Protein AF-T1JF92-F1 (afdb_monomer_lite)

pLDDT: mean 75.68, std 20.43, range [23.48, 96.0]

Secondary structure (DSSP, 8-state):
-----GGGGS-SSSTTHHHHHHT--TT-HHHHHHHHHHHHHHHHHHHHHHHHHT--THHHHHHHHHHHHHHHHHHHTTTHHHHHHHHHHHHHHHHHHHHHH---SHHHHHHHHHHS---SHHHHHHHHHHHHHHHHHHHHHHHHH-HHHHHH--SHHHHHH-EE--TT--EESS-HHHHHHHHHHHHH-TTS--TTHHHHHHHHHHHHHHHTTSS--HHHHHHHHHHHHHHHHHHHHHHHHHHSPSPHHHHHHHHHHHHHHHHHHHHHT----TTS-S------S--SS-HHHHHHHHHHHHHHHHHHHHT-TTSSSTTS--HHHHHHHHHHHHHIIIIISTT--PPP---TTTT-SS---PPPSSTTGGGS-PPP--S-TT--TT---TTTHHHHHHHHHHHHHHHHTS--------------------HHHHHHHHHHHHHHHHHHHHHHHHHH--TT-HHHHHHHHHHHHHHHHHHHHHHHHHT--THHHHHHHHHHHHHHHHGGG--HHHHHHHHHHHHHHHHHHHHHH---SHHHHHHHHHH----SHHHHHHHHHHHHHHHHHHHHHHHHH-HHHHHH--SHHHHHHTTSSS-HHHHHHHHHHHHH-TTS--TTHHHHHHHHHHHHHHHTTSS--HHHHHHHHHHHHHHHHHHHHHHHHHHSPPPHHHHHHHHHHHHHHHHHHHHHT------TTGGGS-----SS-HHHHHHHHHHHHHHHHHHHHT-TTSSSTTS--HHHHHHHHHHHHHIIIIISTT-PPP----TTTT-SS-S-PPPSSTT---TT-S-----TTS-S----------SSS-----SSHHHHS------------

Radius of gyration: 37.39 Å; chains: 1; bounding box: 84×113×100 Å

Sequence (845 aa):
MTFSYSKRCSTVKNIGNFWQLLFIWKASVYKMLWVDLSIFLFLYYAMGLSYNFLLEGKAKEIFEEICYYCEAQMSLIDPLSFVLGFYVSNIIDRWITQLRTLPVVDYIATDVSVGIKGMDAQTRLMRRTIMRYINVSFIMAMMVICTPVQRRFPSFDHLVVAGLRIHEGNTCMLFDSEKKALEIIHEKMPIYNVYWVPLIWAVNIATKAQQQNIITNHNQGEEIKERIDEFHAKCELLLTYDWISVPLIYTQVVSLAVYTFFLAAIFGRQVLDQESSEHHVHQPIDIYFPIFTILQFIFYMGWLKVAKIMINPFGDDDDDFEINWLIDKNIQVGFAIVDEVHLYIPKMVKDKFWDEVIPKFLPYEKEKDMKLEQAPIVLNPKIPLFKNDKFRWVKRKKAILESSIRQKECMNIEQPSDIGTSVVLPETINQHDIFLQQQMQYSKKRWNLLAIIIHVHWRASVYKLLWVDLSIFLFLYYTMGLSYNFLLEGRSKVIFEEICYYCAAEMHFIPLSFVLGFYVSNIIDRWIAQVRALPVVDYIATDVSVSIKGMDTETRIMRRTIMRYINVSFIMAMMVICTPVQKRFPSFDHLVVAGRMLFNSEKKALESIHDKMPLHNVYWVPLIWAVNIICKARQQNIITNDSEAANIIKKIGAFQANCKLLLTYDYVSIPLIYTQVVSLAVYTFFLAAILGRQVLDQDEEHRVLQPIDIYFPMFTILQFVFYMGWLKVAEILINPFGDDDDDFEINWLIDKNIQMGYAIVDEVHLRIPKMVKDQFWKEVIPKILPYGEEKDMNLEHAPRVLDPKKPLFHIEKFSWRGDDGKKNENQFWNQVLGRGMHGRTRSTR

InterPro domains:
  IPR000615 Bestrophin [PTHR10736] (1-373)
  IPR021134 Bestrophin-like [PF01062] (1-340)
  IPR021134 Bestrophin-like [PF01062] (452-763)

Foldseek 3Di:
DADFPLVLLQDLPDPCSLVVLLPDDALALCVVCVVVLVVLVVLLVVVLCCLVPPDDDPRNVVLVVLLQVLLVVLVVLVCLLVLLLVLLLVLLVLLVVLLLLPDFCLLLLLLLLLQQDDPDPVSLCLSLLLLLLLLQLLLLLLCVQFPVSCVCDVDVVSQQQPDPVPPDDSGGSDDPVRSVVLVVVCVVPVPDRPSCVSLVVSLVSLVVCVVVCSRVDPVSSVVSNVSSVSSVVSSVVSVVCRVDADPVVSLVVSVCSLVSSSVSCSRNVHDGDPPPDPDDDDPPDPPVDPVLSSLLCSQSVLSNVLSVCSSRLSYDGSQRDPVVVSSVVRSLSSSCSNPVLRLDAFDQDQFLCNVPLFDDAFDFPDPVLVVQDDPPPPVCPPPPVDDPPPPPVVVVVVVVVVVVVVVVVPDDDDDDDDDDDDDDDDDDPPVVVVVVVVVVVVVVVVVVVVVVVQQPDCFPHLCVSCVVVLVVLVVLLVVLLCCLVPPDDDPRNVVLVSLLQVLQVSLVSQPLCSLLVSLLVSLVVVLVLLVVLPDFCQVLLQLLLVQQQDPDPVSLSLLLLLLLLLLQLLLLLLCVAFPSSCNRDVDVVSCCVRRCSDDPSRVVVQVVSCVVPVPDRPSCSSLSNSLSSLSVCVVVCSRVDPVSSVVSSVVSSSNVSSSVVNSSCSVNASSSSSSNSSVSSLVVSSVSVSRNVHDGDDDPVVCVPPVDPPPDPVVSSVVCSVSVSSNSSSSCSRRLSHDGSRHDPVSVSSSVSSRSSSCSNPVCRVDDDDDDQDPCNVPPDDPDDDDPDPPPPPPPDDPPPPDPPDDPDDDPPDDDDDPPPDDDPPDPVVVPDDDDDDDDDDDDD

Structure (mmCIF, N/CA/C/O backbone):
data_AF-T1JF92-F1
#
_entry.id   AF-T1JF92-F1
#
loop_
_atom_site.group_PDB
_atom_site.id
_atom_site.type_symbol
_atom_site.label_atom_id
_atom_site.label_alt_id
_atom_site.label_comp_id
_atom_site.label_asym_id
_atom_site.label_entity_id
_atom_site.label_seq_id
_atom_site.pdbx_PDB_ins_code
_atom_site.Cartn_x
_atom_site.Cartn_y
_atom_site.Cartn_z
_atom_site.occupancy
_atom_site.B_iso_or_equiv
_atom_site.auth_seq_id
_atom_site.auth_comp_id
_atom_site.auth_asym_id
_atom_site.auth_atom_id
_atom_site.pdbx_PDB_model_num
ATOM 1 N N . MET A 1 1 ? -0.042 -14.800 3.075 1.00 51.09 1 MET A N 1
ATOM 2 C CA . MET A 1 1 ? -0.421 -13.625 2.267 1.00 51.09 1 MET A CA 1
ATOM 3 C C . MET A 1 1 ? -1.117 -12.614 3.158 1.00 51.09 1 MET A C 1
ATOM 5 O O . MET A 1 1 ? -2.136 -12.994 3.750 1.00 51.09 1 MET A O 1
ATOM 9 N N . THR A 1 2 ? -0.576 -11.386 3.204 1.00 72.75 2 THR A N 1
ATOM 10 C CA . THR A 1 2 ? -1.181 -10.179 3.789 1.00 72.75 2 THR A CA 1
ATOM 11 C C . THR A 1 2 ? -2.651 -10.101 3.397 1.00 72.75 2 THR A C 1
ATOM 13 O O . THR A 1 2 ? -3.014 -10.378 2.246 1.00 72.75 2 THR A O 1
ATOM 16 N N . PHE A 1 3 ? -3.522 -9.776 4.347 1.00 75.38 3 PHE A N 1
ATOM 17 C CA . PHE A 1 3 ? -4.957 -9.764 4.101 1.00 75.38 3 PHE A CA 1
ATOM 18 C C . PHE A 1 3 ? -5.405 -8.483 3.370 1.00 75.38 3 PHE A C 1
ATOM 20 O O . PHE A 1 3 ? -5.646 -7.452 3.989 1.00 75.38 3 PHE A O 1
ATOM 27 N N . SER A 1 4 ? -5.565 -8.553 2.042 1.00 81.88 4 SER A N 1
ATOM 28 C CA . SER A 1 4 ? -6.142 -7.449 1.256 1.00 81.88 4 SER A CA 1
ATOM 29 C C . SER A 1 4 ? -7.672 -7.521 1.214 1.00 81.88 4 SER A C 1
ATOM 31 O O . SER A 1 4 ? -8.259 -8.542 0.838 1.00 81.88 4 SER A O 1
ATOM 33 N N . TYR A 1 5 ? -8.328 -6.414 1.571 1.00 83.44 5 TYR A N 1
ATOM 34 C CA . TYR A 1 5 ? -9.785 -6.243 1.494 1.00 83.44 5 TYR A CA 1
ATOM 35 C C . TYR A 1 5 ? -10.219 -5.095 0.567 1.00 83.44 5 TYR A C 1
ATOM 37 O O . TYR A 1 5 ? -11.416 -4.827 0.465 1.00 83.44 5 TYR A O 1
ATOM 45 N N . SER A 1 6 ? -9.289 -4.467 -0.165 1.00 81.12 6 SER A N 1
ATOM 46 C CA . SER A 1 6 ? -9.530 -3.301 -1.035 1.00 81.12 6 SER A CA 1
ATOM 47 C C . SER A 1 6 ? -10.718 -3.497 -1.983 1.00 81.12 6 SER A C 1
ATOM 49 O O . SER A 1 6 ? -11.607 -2.650 -2.069 1.00 81.12 6 SER A O 1
ATOM 51 N N . LYS A 1 7 ? -10.817 -4.673 -2.621 1.00 79.06 7 LYS A N 1
ATOM 52 C CA . LYS A 1 7 ? -11.913 -5.003 -3.548 1.00 79.06 7 LYS A CA 1
ATOM 53 C C . LYS A 1 7 ? -13.297 -5.031 -2.885 1.00 79.06 7 LYS A C 1
ATOM 55 O O . LYS A 1 7 ? -14.288 -4.722 -3.545 1.00 79.06 7 LYS A O 1
ATOM 60 N N . ARG A 1 8 ? -13.384 -5.386 -1.596 1.00 79.38 8 ARG A N 1
ATOM 61 C CA . ARG A 1 8 ? -14.649 -5.366 -0.834 1.00 79.38 8 ARG A CA 1
ATOM 62 C C . ARG A 1 8 ? -15.107 -3.940 -0.522 1.00 79.38 8 ARG A C 1
ATOM 64 O O . ARG A 1 8 ? -16.299 -3.725 -0.365 1.00 79.38 8 ARG A O 1
ATOM 71 N N . CYS A 1 9 ? -14.183 -2.981 -0.507 1.00 77.81 9 CYS A N 1
ATOM 72 C CA . CYS A 1 9 ? -14.449 -1.556 -0.308 1.00 77.81 9 CYS A CA 1
ATOM 73 C C . CYS A 1 9 ? -14.513 -0.772 -1.631 1.00 77.81 9 CYS A C 1
ATOM 75 O O . CYS A 1 9 ? -14.194 0.405 -1.651 1.00 77.81 9 CYS A O 1
ATOM 77 N N . SER A 1 10 ? -14.858 -1.413 -2.751 1.00 72.94 10 SER A N 1
ATOM 78 C CA . SER A 1 10 ? -14.865 -0.774 -4.082 1.00 72.94 10 SER A CA 1
ATOM 79 C C . SER A 1 10 ? -16.101 0.084 -4.379 1.00 72.94 10 SER A C 1
ATOM 81 O O . SER A 1 10 ? -16.164 0.711 -5.432 1.00 72.94 10 SER A O 1
ATOM 83 N N . THR A 1 11 ? -17.113 0.081 -3.512 1.00 72.44 11 THR A N 1
ATOM 84 C CA . THR A 1 11 ? -18.258 0.983 -3.656 1.00 72.44 11 THR A CA 1
ATOM 85 C C . THR A 1 11 ? -18.971 1.213 -2.336 1.00 72.44 11 THR A C 1
ATOM 87 O O . THR A 1 11 ? -19.291 0.252 -1.652 1.00 72.44 11 THR A O 1
ATOM 90 N N . VAL A 1 12 ? -19.315 2.462 -2.030 1.00 70.94 12 VAL A N 1
ATOM 91 C CA . VAL A 1 12 ? -20.077 2.922 -0.856 1.00 70.94 12 VAL A CA 1
ATOM 92 C C . VAL A 1 12 ? -21.597 2.920 -1.094 1.00 70.94 12 VAL A C 1
ATOM 94 O O . VAL A 1 12 ? -22.387 3.223 -0.202 1.00 70.94 12 VAL A O 1
ATOM 97 N N . LYS A 1 13 ? -22.056 2.517 -2.289 1.00 63.50 13 LYS A N 1
ATOM 98 C CA . LYS A 1 13 ? -23.487 2.530 -2.661 1.00 63.50 13 LYS A CA 1
ATOM 99 C C . LYS A 1 13 ? -24.334 1.504 -1.909 1.00 63.50 13 LYS A C 1
ATOM 101 O O . LYS A 1 13 ? -25.540 1.705 -1.771 1.00 63.50 13 LYS A O 1
ATOM 106 N N . ASN A 1 14 ? -23.730 0.406 -1.461 1.00 64.06 14 ASN A N 1
ATOM 107 C CA . ASN A 1 14 ? -24.429 -0.624 -0.702 1.00 64.06 14 ASN A CA 1
ATOM 108 C C . ASN A 1 14 ? -24.425 -0.285 0.791 1.00 64.06 14 ASN A C 1
ATOM 110 O O . ASN A 1 14 ? -23.431 0.190 1.336 1.00 64.06 14 ASN A O 1
ATOM 114 N N . ILE A 1 15 ? -25.538 -0.573 1.467 1.00 64.50 15 ILE A N 1
ATOM 115 C CA . ILE A 1 15 ? -25.647 -0.389 2.915 1.00 64.50 15 ILE A CA 1
ATOM 116 C C . ILE A 1 15 ? -24.626 -1.305 3.601 1.00 64.50 15 ILE A C 1
ATOM 118 O O . ILE A 1 15 ? -24.685 -2.527 3.479 1.00 64.50 15 ILE A O 1
ATOM 122 N N . GLY A 1 16 ? -23.699 -0.685 4.329 1.00 64.44 16 GLY A N 1
ATOM 123 C CA . GLY A 1 16 ? -22.810 -1.343 5.276 1.00 64.44 16 GLY A CA 1
ATOM 124 C C . GLY A 1 16 ? -21.600 -2.093 4.713 1.00 64.44 16 GLY A C 1
ATOM 125 O O . GLY A 1 16 ? -21.363 -3.231 5.112 1.00 64.44 16 GLY A O 1
ATOM 126 N N . ASN A 1 17 ? -20.744 -1.472 3.893 1.00 72.12 17 ASN A N 1
ATOM 127 C CA . ASN A 1 17 ? -19.467 -2.126 3.548 1.00 72.12 17 ASN A CA 1
ATOM 128 C C . ASN A 1 17 ? -18.570 -2.327 4.764 1.00 72.12 17 ASN A C 1
ATOM 130 O O . ASN A 1 17 ? -18.035 -3.414 4.963 1.00 72.12 17 ASN A O 1
ATOM 134 N N . PHE A 1 18 ? -18.452 -1.318 5.632 1.00 80.12 18 PHE A N 1
ATOM 135 C CA . PHE A 1 18 ? -17.703 -1.478 6.879 1.00 80.12 18 PHE A CA 1
ATOM 136 C C . PHE A 1 18 ? -18.366 -2.481 7.839 1.00 80.12 18 PHE A C 1
ATOM 138 O O . PHE A 1 18 ? -17.662 -3.126 8.610 1.00 80.12 18 PHE A O 1
ATOM 145 N N . TRP A 1 19 ? -19.680 -2.728 7.736 1.00 78.94 19 TRP A N 1
ATOM 146 C CA . TRP A 1 19 ? -20.325 -3.818 8.482 1.00 78.94 19 TRP A CA 1
ATOM 147 C C . TRP A 1 19 ? -19.816 -5.189 8.042 1.00 78.94 19 TRP A C 1
ATOM 149 O O . TRP A 1 19 ? -19.536 -6.038 8.881 1.00 78.94 19 TRP A O 1
ATOM 159 N N . GLN A 1 20 ? -19.628 -5.400 6.737 1.00 81.94 20 GLN A N 1
ATOM 160 C CA . GLN A 1 20 ? -19.058 -6.650 6.227 1.00 81.94 20 GLN A CA 1
ATOM 161 C C . GLN A 1 20 ? -17.636 -6.877 6.746 1.00 81.94 20 GLN A C 1
ATOM 163 O O . GLN A 1 20 ? -17.235 -8.023 6.954 1.00 81.94 20 GLN A O 1
ATOM 168 N N . LEU A 1 21 ? -16.885 -5.795 6.974 1.00 83.50 21 LEU A N 1
ATOM 169 C CA . LEU A 1 21 ? -15.550 -5.866 7.553 1.00 83.50 21 LEU A CA 1
ATOM 170 C C . LEU A 1 21 ? -15.586 -6.324 9.012 1.00 83.50 21 LEU A C 1
ATOM 172 O O . LEU A 1 21 ? -14.730 -7.120 9.383 1.00 83.50 21 LEU A O 1
ATOM 176 N N . LEU A 1 22 ? -16.572 -5.908 9.818 1.00 83.56 22 LEU A N 1
ATOM 177 C CA . LEU A 1 22 ? -16.705 -6.330 11.223 1.00 83.56 22 LEU A CA 1
ATOM 178 C C . LEU A 1 22 ? -16.877 -7.850 11.387 1.00 83.56 22 LEU A C 1
ATOM 180 O O . LEU A 1 22 ? -16.485 -8.396 12.406 1.00 83.56 22 LEU A O 1
ATOM 184 N N . PHE A 1 23 ? -17.399 -8.569 10.393 1.00 85.00 23 PHE A N 1
ATOM 185 C CA . PHE A 1 23 ? -17.609 -10.023 10.503 1.00 85.00 23 PHE A CA 1
ATOM 186 C C . PHE A 1 23 ? -16.432 -10.875 10.006 1.00 85.00 23 PHE A C 1
ATOM 188 O O . PHE A 1 23 ? -16.519 -12.103 9.953 1.00 85.00 23 PHE A O 1
ATOM 195 N N . ILE A 1 24 ? -15.317 -10.253 9.626 1.00 86.31 24 ILE A N 1
ATOM 196 C CA . ILE A 1 24 ? -14.112 -10.975 9.213 1.00 86.31 24 ILE A CA 1
ATOM 197 C C . ILE A 1 24 ? -13.339 -11.401 10.465 1.00 86.31 24 ILE A C 1
ATOM 199 O O . ILE A 1 24 ? -13.091 -10.577 11.336 1.00 86.31 24 ILE A O 1
ATOM 203 N N . TRP A 1 25 ? -12.928 -12.675 10.536 1.00 86.88 25 TRP A N 1
ATOM 204 C CA . TRP A 1 25 ? -12.121 -13.208 11.647 1.00 86.88 25 TRP A CA 1
ATOM 205 C C . TRP A 1 25 ? -10.605 -13.081 11.428 1.00 86.88 25 TRP A C 1
ATOM 207 O O . TRP A 1 25 ? -9.861 -12.760 12.357 1.00 86.88 25 TRP A O 1
ATOM 217 N N . LYS A 1 26 ? -10.119 -13.344 10.208 1.00 84.75 26 LYS A N 1
ATOM 218 C CA . LYS A 1 26 ? -8.686 -13.247 9.882 1.00 84.75 26 LYS A CA 1
ATOM 219 C C . LYS A 1 26 ? -8.236 -11.783 9.942 1.00 84.75 26 LYS A C 1
ATOM 221 O O . LYS A 1 26 ? -8.977 -10.933 9.463 1.00 84.75 26 LYS A O 1
ATOM 226 N N . ALA A 1 27 ? -7.060 -11.509 10.515 1.00 82.38 27 ALA A N 1
ATOM 227 C CA . ALA A 1 27 ? -6.560 -10.143 10.719 1.00 82.38 27 ALA A CA 1
ATOM 228 C C . ALA A 1 27 ? -7.539 -9.211 11.472 1.00 82.38 27 ALA A C 1
ATOM 230 O O . ALA A 1 27 ? -7.535 -8.001 11.278 1.00 82.38 27 ALA A O 1
ATOM 231 N N . SER A 1 28 ? -8.430 -9.763 12.301 1.00 89.25 28 SER A N 1
ATOM 232 C CA . SER A 1 28 ? -9.480 -8.983 12.963 1.00 89.25 28 SER A CA 1
ATOM 233 C C . SER A 1 28 ? -9.116 -8.554 14.376 1.00 89.25 28 SER A C 1
ATOM 235 O O . SER A 1 28 ? -8.284 -9.176 15.044 1.00 89.25 28 SER A O 1
ATOM 237 N N . VAL A 1 29 ? -9.822 -7.532 14.865 1.00 88.25 29 VAL A N 1
ATOM 238 C CA . VAL A 1 29 ? -9.730 -7.064 16.254 1.00 88.25 29 VAL A CA 1
ATOM 239 C C . VAL A 1 29 ? -10.043 -8.214 17.210 1.00 88.25 29 VAL A C 1
ATOM 241 O O . VAL A 1 29 ? -9.349 -8.406 18.204 1.00 88.25 29 VAL A O 1
ATOM 244 N N . TYR A 1 30 ? -11.043 -9.034 16.881 1.00 90.31 30 TYR A N 1
ATOM 245 C CA . TYR A 1 30 ? -11.490 -10.140 17.726 1.00 90.31 30 TYR A CA 1
ATOM 246 C C . TYR A 1 30 ? -10.421 -11.225 17.871 1.00 90.31 30 TYR A C 1
ATOM 248 O O . TYR A 1 30 ? -10.136 -11.654 18.989 1.00 90.31 30 TYR A O 1
ATOM 256 N N . LYS A 1 31 ? -9.762 -11.616 16.769 1.00 90.81 31 LYS A N 1
ATOM 257 C CA . LYS A 1 31 ? -8.657 -12.592 16.800 1.00 90.81 31 LYS A CA 1
ATOM 258 C C . LYS A 1 31 ? -7.490 -12.105 17.668 1.00 90.81 31 LYS A C 1
ATOM 260 O O . LYS A 1 31 ? -6.811 -12.926 18.278 1.00 90.81 31 LYS A O 1
ATOM 265 N N . MET A 1 32 ? -7.273 -10.795 17.744 1.00 88.50 32 MET A N 1
ATOM 266 C CA . MET A 1 32 ? -6.171 -10.212 18.514 1.00 88.50 32 MET A CA 1
ATOM 267 C C . MET A 1 32 ? -6.510 -9.934 19.978 1.00 88.50 32 MET A C 1
ATOM 269 O O . MET A 1 32 ? -5.607 -9.950 20.815 1.00 88.50 32 MET A O 1
ATOM 273 N N . LEU A 1 33 ? -7.781 -9.674 20.292 1.00 93.06 33 LEU A N 1
ATOM 274 C CA . LEU A 1 33 ? -8.211 -9.282 21.634 1.00 93.06 33 LEU A CA 1
ATOM 275 C C . LEU A 1 33 ? -8.820 -10.408 22.461 1.00 93.06 33 LEU A C 1
ATOM 277 O O . LEU A 1 33 ? -8.888 -10.249 23.673 1.00 93.06 33 LEU A O 1
ATOM 281 N N . TRP A 1 34 ? -9.268 -11.522 21.870 1.00 93.19 34 TRP A N 1
ATOM 282 C CA . TRP A 1 34 ? -10.053 -12.515 22.620 1.00 93.19 34 TRP A CA 1
ATOM 283 C C . TRP A 1 34 ? -9.330 -13.057 23.862 1.00 93.19 34 TRP A C 1
ATOM 285 O O . TRP A 1 34 ? -9.981 -13.251 24.885 1.00 93.19 34 TRP A O 1
ATOM 295 N N . VAL A 1 35 ? -8.005 -13.251 23.812 1.00 93.69 35 VAL A N 1
ATOM 296 C CA . VAL A 1 35 ? -7.219 -13.701 24.976 1.00 93.69 35 VAL A CA 1
ATOM 297 C C . VAL A 1 35 ? -7.206 -12.631 26.064 1.00 93.69 35 VAL A C 1
ATOM 299 O O . VAL A 1 35 ? -7.568 -12.915 27.203 1.00 93.69 35 VAL A O 1
ATOM 302 N N . ASP A 1 36 ? -6.838 -11.397 25.713 1.00 94.06 36 ASP A N 1
ATOM 303 C CA . ASP A 1 36 ? -6.732 -10.302 26.680 1.00 94.06 36 ASP A CA 1
ATOM 304 C C . ASP A 1 36 ? -8.103 -9.962 27.284 1.00 94.06 36 ASP A C 1
ATOM 306 O O . ASP A 1 36 ? -8.215 -9.750 28.489 1.00 94.06 36 ASP A O 1
ATOM 310 N N . LEU A 1 37 ? -9.158 -9.979 26.464 1.00 93.94 37 LEU A N 1
ATOM 311 C CA . LEU A 1 37 ? -10.535 -9.769 26.904 1.00 93.94 37 LEU A CA 1
ATOM 312 C C . LEU A 1 37 ? -10.998 -10.895 27.835 1.00 93.94 37 LEU A C 1
ATOM 314 O O . LEU A 1 37 ? -11.653 -10.623 28.835 1.00 93.94 37 LEU A O 1
ATOM 318 N N . SER A 1 38 ? -10.639 -12.149 27.545 1.00 94.62 38 SER A N 1
ATOM 319 C CA . SER A 1 38 ? -10.977 -13.282 28.417 1.00 94.62 38 SER A CA 1
ATOM 320 C C . SER A 1 38 ? -10.300 -13.159 29.782 1.00 94.62 38 SER A C 1
ATOM 322 O O . SER A 1 38 ? -10.935 -13.424 30.799 1.00 94.62 38 SER A O 1
ATOM 324 N N . ILE A 1 39 ? -9.038 -12.717 29.821 1.00 96.00 39 ILE A N 1
ATOM 325 C CA . ILE A 1 39 ? -8.310 -12.457 31.073 1.00 96.00 39 ILE A CA 1
ATOM 326 C C . ILE A 1 39 ? -8.960 -11.302 31.840 1.00 96.00 39 ILE A C 1
ATOM 328 O O . ILE A 1 39 ? -9.200 -11.427 33.039 1.00 96.00 39 ILE A O 1
ATOM 332 N N . PHE A 1 40 ? -9.275 -10.200 31.156 1.00 95.25 40 PHE A N 1
ATOM 333 C CA . PHE A 1 40 ? -9.947 -9.052 31.762 1.00 95.25 40 PHE A CA 1
ATOM 334 C C . PHE A 1 40 ? -11.294 -9.448 32.380 1.00 95.25 40 PHE A C 1
ATOM 336 O O . PHE A 1 40 ? -11.532 -9.172 33.552 1.00 95.25 40 PHE A O 1
ATOM 343 N N . LEU A 1 41 ? -12.141 -10.159 31.628 1.00 94.00 41 LEU A N 1
ATOM 344 C CA . LEU A 1 41 ? -13.437 -10.634 32.113 1.00 94.00 41 LEU A CA 1
ATOM 345 C C . LEU A 1 41 ? -13.289 -11.622 33.267 1.00 94.00 41 LEU A C 1
ATOM 347 O O . LEU A 1 41 ? -14.029 -11.529 34.240 1.00 94.00 41 LEU A O 1
ATOM 351 N N . PHE A 1 42 ? -12.322 -12.538 33.195 1.00 95.31 42 PHE A N 1
ATOM 352 C CA . PHE A 1 42 ? -12.046 -13.461 34.291 1.00 95.31 42 PHE A CA 1
ATOM 353 C C . PHE A 1 42 ? -11.701 -12.714 35.586 1.00 95.31 42 PHE A C 1
ATOM 355 O O . PHE A 1 42 ? -12.278 -13.017 36.626 1.00 95.31 42 PHE A O 1
ATOM 362 N N . LEU A 1 43 ? -10.811 -11.718 35.528 1.00 95.12 43 LEU A N 1
ATOM 363 C CA . LEU A 1 43 ? -10.443 -10.914 36.698 1.00 95.12 43 LEU A CA 1
ATOM 364 C C . LEU A 1 43 ? -11.612 -10.061 37.198 1.00 95.12 43 LEU A C 1
ATOM 366 O O . LEU A 1 43 ? -11.856 -10.017 38.401 1.00 95.12 43 LEU A O 1
ATOM 370 N N . TYR A 1 44 ? -12.355 -9.431 36.286 1.00 93.62 44 TYR A N 1
ATOM 371 C CA . TYR A 1 44 ? -13.539 -8.641 36.612 1.00 93.62 44 TYR A CA 1
ATOM 372 C C . TYR A 1 44 ? -14.580 -9.478 37.366 1.00 93.62 44 TYR A C 1
ATOM 374 O O . TYR A 1 44 ? -15.011 -9.098 38.454 1.00 93.62 44 TYR A O 1
ATOM 382 N N . TYR A 1 45 ? -14.927 -10.655 36.838 1.00 93.00 45 TYR A N 1
ATOM 383 C CA . TYR A 1 45 ? -15.882 -11.555 37.481 1.00 93.00 45 TYR A CA 1
ATOM 384 C C . TYR A 1 45 ? -15.332 -12.189 38.756 1.00 93.00 45 TYR A C 1
ATOM 386 O O . TYR A 1 45 ? -16.090 -12.382 39.700 1.00 93.00 45 TYR A O 1
ATOM 394 N N . ALA A 1 46 ? -14.033 -12.486 38.830 1.00 93.50 46 ALA A N 1
ATOM 395 C CA . ALA A 1 46 ? -13.421 -12.987 40.057 1.00 93.50 46 ALA A CA 1
ATOM 396 C C . ALA A 1 46 ? -13.529 -11.969 41.203 1.00 93.50 46 ALA A C 1
ATOM 398 O O . ALA A 1 46 ? -13.858 -12.355 42.326 1.00 93.50 46 ALA A O 1
ATOM 399 N N . MET A 1 47 ? -13.310 -10.678 40.926 1.00 90.94 47 MET A N 1
ATOM 400 C CA . MET A 1 47 ? -13.492 -9.612 41.918 1.00 90.94 47 MET A CA 1
ATOM 401 C C . MET A 1 47 ? -14.962 -9.461 42.318 1.00 90.94 47 MET A C 1
ATOM 403 O O . MET A 1 47 ? -15.258 -9.469 43.511 1.00 90.94 47 MET A O 1
ATOM 407 N N . GLY A 1 48 ? -15.885 -9.445 41.352 1.00 88.94 48 GLY A N 1
ATOM 408 C CA . GLY A 1 48 ? -17.321 -9.369 41.635 1.00 88.94 48 GLY A CA 1
ATOM 409 C C . GLY A 1 48 ? -17.845 -10.562 42.445 1.00 88.94 48 GLY A C 1
ATOM 410 O O . GLY A 1 48 ? -18.624 -10.391 43.379 1.00 88.94 48 GLY A O 1
ATOM 411 N N . LEU A 1 49 ? -17.384 -11.783 42.159 1.00 90.50 49 LEU A N 1
ATOM 412 C CA . LEU A 1 49 ? -17.714 -12.971 42.958 1.00 90.50 49 LEU A CA 1
ATOM 413 C C . LEU A 1 49 ? -17.110 -12.900 44.365 1.00 90.50 49 LEU A C 1
ATOM 415 O O . LEU A 1 49 ? -17.745 -13.330 45.325 1.00 90.50 49 LEU A O 1
ATOM 419 N N . SER A 1 50 ? -15.907 -12.342 44.500 1.00 90.56 50 SER A N 1
ATOM 420 C CA . SER A 1 50 ? -15.274 -12.153 45.807 1.00 90.56 50 SER A CA 1
ATOM 421 C C . SER A 1 50 ? -16.047 -11.146 46.661 1.00 90.56 50 SER A C 1
ATOM 423 O O . SER A 1 50 ? -16.290 -11.407 47.836 1.00 90.56 50 SER A O 1
ATOM 425 N N . TYR A 1 51 ? -16.503 -10.045 46.063 1.00 89.88 51 TYR A N 1
ATOM 426 C CA . TYR A 1 51 ? -17.360 -9.059 46.723 1.00 89.88 51 TYR A CA 1
ATOM 427 C C . TYR A 1 51 ? -18.696 -9.651 47.183 1.00 89.88 51 TYR A C 1
ATOM 429 O O . TYR A 1 51 ? -19.091 -9.449 48.328 1.00 89.88 51 TYR A O 1
ATOM 437 N N . ASN A 1 52 ? -19.352 -10.436 46.326 1.00 86.44 52 ASN A N 1
ATOM 438 C CA . ASN A 1 52 ? -20.677 -10.982 46.620 1.00 86.44 52 ASN A CA 1
ATOM 439 C C . ASN A 1 52 ? -20.668 -12.175 47.592 1.00 86.44 52 ASN A C 1
ATOM 441 O O . ASN A 1 52 ? -21.629 -12.348 48.337 1.00 86.44 52 ASN A O 1
ATOM 445 N N . PHE A 1 53 ? -19.627 -13.020 47.575 1.00 89.00 53 PHE A N 1
ATOM 446 C CA . PHE A 1 53 ? -19.635 -14.301 48.302 1.00 89.00 53 PHE A CA 1
ATOM 447 C C . PHE A 1 53 ? -18.525 -14.483 49.344 1.00 89.00 53 PHE A C 1
ATOM 449 O O . PHE A 1 53 ? -18.635 -15.394 50.162 1.00 89.00 53 PHE A O 1
ATOM 456 N N . LEU A 1 54 ? -17.441 -13.698 49.307 1.00 91.12 54 LEU A N 1
ATOM 457 C CA . LEU A 1 54 ? -16.294 -13.874 50.214 1.00 91.12 54 LEU A CA 1
ATOM 458 C C . LEU A 1 54 ? -16.131 -12.731 51.222 1.00 91.12 54 LEU A C 1
ATOM 460 O O . LEU A 1 54 ? -15.631 -12.967 52.321 1.00 91.12 54 LEU A O 1
ATOM 464 N N . LEU A 1 55 ? -16.483 -11.498 50.848 1.00 89.31 55 LEU A N 1
ATOM 465 C CA . LEU A 1 55 ? -16.280 -10.313 51.680 1.00 89.31 55 LEU A CA 1
ATOM 466 C C . LEU A 1 55 ? -17.499 -10.041 52.572 1.00 89.31 55 LEU A C 1
ATOM 468 O O . LEU A 1 55 ? -18.615 -9.883 52.088 1.00 89.31 55 LEU A O 1
ATOM 472 N N . GLU A 1 56 ? -17.266 -9.924 53.882 1.00 88.38 56 GLU A N 1
ATOM 473 C CA . GLU A 1 56 ? -18.296 -9.612 54.881 1.00 88.38 56 GLU A CA 1
ATOM 474 C C . GLU A 1 56 ? -17.875 -8.436 55.784 1.00 88.38 56 GLU A C 1
ATOM 476 O O . GLU A 1 56 ? -16.692 -8.237 56.088 1.00 88.38 56 GLU A O 1
ATOM 481 N N . GLY A 1 57 ? -18.861 -7.652 56.238 1.00 87.31 57 GLY A N 1
ATOM 482 C CA . GLY A 1 57 ? -18.676 -6.537 57.174 1.00 87.31 57 GLY A CA 1
ATOM 483 C C . GLY A 1 57 ? -17.687 -5.478 56.671 1.00 87.31 57 GLY A C 1
ATOM 484 O O . GLY A 1 57 ? -17.754 -5.043 55.526 1.00 87.31 57 GLY A O 1
ATOM 485 N N . LYS A 1 58 ? -16.719 -5.096 57.516 1.00 87.19 58 LYS A N 1
ATOM 486 C CA . LYS A 1 58 ? -15.730 -4.037 57.219 1.00 87.19 58 LYS A CA 1
ATOM 487 C C . LYS A 1 58 ? -14.903 -4.277 55.953 1.00 87.19 58 LYS A C 1
ATOM 489 O O . LYS A 1 58 ? -14.434 -3.327 55.340 1.00 87.19 58 LYS A O 1
ATOM 494 N N . ALA A 1 59 ? -14.667 -5.534 55.575 1.00 86.62 59 ALA A N 1
ATOM 495 C CA . ALA A 1 59 ? -13.881 -5.837 54.380 1.00 86.62 59 ALA A CA 1
ATOM 496 C C . ALA A 1 59 ? -14.632 -5.457 53.092 1.00 86.62 59 ALA A C 1
ATOM 498 O O . ALA A 1 59 ? -14.001 -5.093 52.101 1.00 86.62 59 ALA A O 1
ATOM 499 N N . LYS A 1 60 ? -15.969 -5.512 53.130 1.00 88.12 60 LYS A N 1
ATOM 500 C CA . LYS A 1 60 ? -16.850 -5.116 52.032 1.00 88.12 60 LYS A CA 1
ATOM 501 C C . LYS A 1 60 ? -16.884 -3.592 51.867 1.00 88.12 60 LYS A C 1
ATOM 503 O O . LYS A 1 60 ? -16.680 -3.109 50.761 1.00 88.12 60 LYS A O 1
ATOM 508 N N . GLU A 1 61 ? -16.980 -2.852 52.974 1.00 86.81 61 GLU A N 1
ATOM 509 C CA . GLU A 1 61 ? -16.889 -1.379 52.994 1.00 86.81 61 GLU A CA 1
ATOM 510 C C . GLU A 1 61 ? -15.552 -0.876 52.415 1.00 86.81 61 GLU A C 1
ATOM 512 O O . GLU A 1 61 ? -15.527 -0.000 51.555 1.00 86.81 61 GLU A O 1
ATOM 517 N N . ILE A 1 62 ? -14.425 -1.483 52.816 1.00 89.12 62 ILE A N 1
ATOM 518 C CA . ILE A 1 62 ? -13.099 -1.127 52.273 1.00 89.12 62 ILE A CA 1
ATOM 519 C C . ILE A 1 62 ? -13.030 -1.390 50.761 1.00 89.12 62 ILE A C 1
ATOM 521 O O . ILE A 1 62 ? -12.404 -0.630 50.023 1.00 89.12 62 ILE A O 1
ATOM 525 N N . PHE A 1 63 ? -13.651 -2.470 50.282 1.00 90.50 63 PHE A N 1
ATOM 526 C CA . PHE A 1 63 ? -13.690 -2.769 48.853 1.00 90.50 63 PHE A CA 1
ATOM 527 C C . PHE A 1 63 ? -14.496 -1.722 48.074 1.00 90.50 63 PHE A C 1
ATOM 529 O O . PHE A 1 63 ? -14.048 -1.287 47.013 1.00 90.50 63 PHE A O 1
ATOM 536 N N . GLU A 1 64 ? -15.632 -1.274 48.609 1.00 88.81 64 GLU A N 1
ATOM 537 C CA . GLU A 1 64 ? -16.439 -0.195 48.027 1.00 88.81 64 GLU A CA 1
ATOM 538 C C . GLU A 1 64 ? -15.635 1.109 47.934 1.00 88.81 64 GLU A C 1
ATOM 540 O O . GLU A 1 64 ? -15.560 1.706 46.860 1.00 88.81 64 GLU A O 1
ATOM 545 N N . GLU A 1 65 ? -14.927 1.501 49.002 1.00 88.69 65 GLU A N 1
ATOM 546 C CA . GLU A 1 65 ? -14.032 2.669 48.985 1.00 88.69 65 GLU A CA 1
ATOM 547 C C . GLU A 1 65 ? -12.944 2.563 47.902 1.00 88.69 65 GLU A C 1
ATOM 549 O O . GLU A 1 65 ? -12.662 3.539 47.199 1.00 88.69 65 GLU A O 1
ATOM 554 N N . ILE A 1 66 ? -12.347 1.378 47.721 1.00 90.25 66 ILE A N 1
ATOM 555 C CA . ILE A 1 66 ? -11.354 1.130 46.663 1.00 90.25 66 ILE A CA 1
ATOM 556 C C . ILE A 1 66 ? -11.982 1.290 45.275 1.00 90.25 66 ILE A C 1
ATOM 558 O O . ILE A 1 66 ? -11.351 1.874 44.388 1.00 90.25 66 ILE A O 1
ATOM 562 N N . CYS A 1 67 ? -13.202 0.792 45.071 1.00 89.75 67 CYS A N 1
ATOM 563 C CA . CYS A 1 67 ? -13.909 0.919 43.799 1.00 89.75 67 CYS A CA 1
ATOM 564 C C . CYS A 1 67 ? -14.193 2.393 43.480 1.00 89.75 67 CYS A C 1
ATOM 566 O O . CYS A 1 67 ? -13.829 2.860 42.399 1.00 89.75 67 CYS A O 1
ATOM 568 N N . TYR A 1 68 ? -14.715 3.157 44.445 1.00 86.88 68 TYR A N 1
ATOM 569 C CA . TYR A 1 68 ? -14.939 4.597 44.284 1.00 86.88 68 TYR A CA 1
ATOM 570 C C . TYR A 1 68 ? -13.644 5.363 44.002 1.00 86.88 68 TYR A C 1
ATOM 572 O O . TYR A 1 68 ? -13.610 6.233 43.128 1.00 86.88 68 TYR A O 1
ATOM 580 N N . TYR A 1 69 ? -12.553 5.018 44.694 1.00 89.06 69 TYR A N 1
ATOM 581 C CA . TYR A 1 69 ? -11.243 5.597 44.418 1.00 89.06 69 TYR A CA 1
ATOM 582 C C . TYR A 1 69 ? -10.798 5.313 42.978 1.00 89.06 69 TYR A C 1
ATOM 584 O O . TYR A 1 69 ? -10.385 6.235 42.274 1.00 89.06 69 TYR A O 1
ATOM 592 N N . CYS A 1 70 ? -10.905 4.064 42.518 1.00 89.38 70 CYS A N 1
ATOM 593 C CA . CYS A 1 70 ? -10.499 3.681 41.168 1.00 89.38 70 CYS A CA 1
ATOM 594 C C . CYS A 1 70 ? -11.318 4.399 40.090 1.00 89.38 70 CYS A C 1
ATOM 596 O O . CYS A 1 70 ? -10.725 4.918 39.145 1.00 89.38 70 CYS A O 1
ATOM 598 N N . GLU A 1 71 ? -12.639 4.499 40.248 1.00 84.38 71 GLU A N 1
ATOM 599 C CA . GLU A 1 71 ? -13.503 5.212 39.297 1.00 84.38 71 GLU A CA 1
ATOM 600 C C . GLU A 1 71 ? -13.151 6.708 39.228 1.00 84.38 71 GLU A C 1
ATOM 602 O O . GLU A 1 71 ? -13.003 7.273 38.142 1.00 84.38 71 GLU A O 1
ATOM 607 N N . ALA A 1 72 ? -12.894 7.344 40.377 1.00 83.94 72 ALA A N 1
ATOM 608 C CA . ALA A 1 72 ? -12.445 8.734 40.418 1.00 83.94 72 ALA A CA 1
ATOM 609 C C . ALA A 1 72 ? -11.091 8.928 39.710 1.00 83.94 72 ALA A C 1
ATOM 611 O O . ALA A 1 72 ? -10.916 9.886 38.954 1.00 83.94 72 ALA A O 1
ATOM 612 N N . GLN A 1 73 ? -10.132 8.015 39.905 1.00 85.25 73 GLN A N 1
ATOM 613 C CA . GLN A 1 73 ? -8.822 8.102 39.251 1.00 85.25 73 GLN A CA 1
ATOM 614 C C . GLN A 1 73 ? -8.884 7.832 37.742 1.00 85.25 73 GLN A C 1
ATOM 616 O O . GLN A 1 73 ? -8.085 8.398 36.997 1.00 85.25 73 GLN A O 1
ATOM 621 N N . MET A 1 74 ? -9.825 7.013 37.263 1.00 82.31 74 MET A N 1
ATOM 622 C CA . MET A 1 74 ? -9.979 6.747 35.827 1.00 82.31 74 MET A CA 1
ATOM 623 C C . MET A 1 74 ? -10.296 8.014 35.028 1.00 82.31 74 MET A C 1
ATOM 625 O O . MET A 1 74 ? -9.752 8.184 33.938 1.00 82.31 74 MET A O 1
ATOM 629 N N . SER A 1 75 ? -11.084 8.933 35.595 1.00 72.94 75 SER A N 1
ATOM 630 C CA . SER A 1 75 ? -11.386 10.236 34.975 1.00 72.94 75 SER A CA 1
ATOM 631 C C . SER A 1 75 ? -10.145 11.122 34.780 1.00 72.94 75 SER A C 1
ATOM 633 O O . SER A 1 75 ? -10.057 11.910 33.844 1.00 72.94 75 SER A O 1
ATOM 635 N N . LEU A 1 76 ? -9.109 10.955 35.607 1.00 72.00 76 LEU A N 1
ATOM 636 C CA . LEU A 1 76 ? -7.846 11.687 35.450 1.00 72.00 76 LEU A CA 1
ATOM 637 C C . LEU A 1 76 ? -6.998 11.150 34.282 1.00 72.00 76 LEU A C 1
ATOM 639 O O . LEU A 1 76 ? -6.072 11.827 33.829 1.00 72.00 76 LEU A O 1
ATOM 643 N N . ILE A 1 77 ? -7.307 9.948 33.783 1.00 68.00 77 ILE A N 1
ATOM 644 C CA . ILE A 1 77 ? -6.608 9.280 32.676 1.00 68.00 77 ILE A CA 1
ATOM 645 C C . ILE A 1 77 ? -7.232 9.644 31.308 1.00 68.00 77 ILE A C 1
ATOM 647 O O . ILE A 1 77 ? -6.755 9.185 30.271 1.00 68.00 77 ILE A O 1
ATOM 651 N N . ASP A 1 78 ? -8.205 10.560 31.252 1.00 65.12 78 ASP A N 1
ATOM 652 C CA . ASP A 1 78 ? -8.829 11.076 30.017 1.00 65.12 78 ASP A CA 1
ATOM 653 C C . ASP A 1 78 ? -7.864 11.411 28.843 1.00 65.12 78 ASP A C 1
ATOM 655 O O . ASP A 1 78 ? -8.220 11.158 27.680 1.00 65.12 78 ASP A O 1
ATOM 659 N N . PRO A 1 79 ? -6.611 11.881 29.059 1.00 75.50 79 PRO A N 1
ATOM 660 C CA . PRO A 1 79 ? -5.635 12.065 27.979 1.00 75.50 79 PRO A CA 1
ATOM 661 C C . PRO A 1 79 ? -5.174 10.773 27.278 1.00 75.50 79 PRO A C 1
ATOM 663 O O . PRO A 1 79 ? -4.372 10.846 26.343 1.00 75.50 79 PRO A O 1
ATOM 666 N N . LEU A 1 80 ? -5.643 9.588 27.684 1.00 84.62 80 LEU A N 1
ATOM 667 C CA . LEU A 1 80 ? -5.260 8.302 27.093 1.00 84.62 80 LEU A CA 1
ATOM 668 C C . LEU A 1 80 ? -5.487 8.269 25.579 1.00 84.62 80 LEU A C 1
ATOM 670 O O . LEU A 1 80 ? -4.623 7.820 24.827 1.00 84.62 80 LEU A O 1
ATOM 674 N N . SER A 1 81 ? -6.629 8.792 25.128 1.00 84.06 81 SER A N 1
ATOM 675 C CA . SER A 1 81 ? -6.975 8.863 23.704 1.00 84.06 81 SER A CA 1
ATOM 676 C C . SER A 1 81 ? -5.998 9.731 22.900 1.00 84.06 81 SER A C 1
ATOM 678 O O . SER A 1 81 ? -5.672 9.407 21.758 1.00 84.06 81 SER A O 1
ATOM 680 N N . PHE A 1 82 ? -5.474 10.793 23.516 1.00 86.12 82 PHE A N 1
ATOM 681 C CA . PHE A 1 82 ? -4.476 11.673 22.920 1.00 86.12 82 PHE A CA 1
ATOM 682 C C . PHE A 1 82 ? -3.131 10.953 22.784 1.00 86.12 82 PHE A C 1
ATOM 684 O O . PHE A 1 82 ? -2.604 10.838 21.679 1.00 86.12 82 PHE A O 1
ATOM 691 N N . VAL A 1 83 ? -2.598 10.413 23.885 1.00 88.31 83 VAL A N 1
ATOM 692 C CA . VAL A 1 83 ? -1.293 9.725 23.894 1.00 88.31 83 VAL A CA 1
ATOM 693 C C . VAL A 1 83 ? -1.293 8.538 22.930 1.00 88.31 83 VAL A C 1
ATOM 695 O O . VAL A 1 83 ? -0.357 8.374 22.144 1.00 88.31 83 VAL A O 1
ATOM 698 N N . LEU A 1 84 ? -2.367 7.746 22.942 1.00 90.00 84 LEU A N 1
ATOM 699 C CA . LEU A 1 84 ? -2.525 6.601 22.056 1.00 90.00 84 LEU A CA 1
ATOM 700 C C . LEU A 1 84 ? -2.620 7.032 20.586 1.00 90.00 84 LEU A C 1
ATOM 702 O O . LEU A 1 84 ? -1.974 6.429 19.733 1.00 90.00 84 LEU A O 1
ATOM 706 N N . GLY A 1 85 ? -3.335 8.119 20.288 1.00 89.25 85 GLY A N 1
ATOM 707 C CA . GLY A 1 85 ? -3.475 8.630 18.927 1.00 89.25 85 GLY A CA 1
ATOM 708 C C . GLY A 1 85 ? -2.179 9.133 18.294 1.00 89.25 85 GLY A C 1
ATOM 709 O O . GLY A 1 85 ? -1.880 8.777 17.150 1.00 89.25 85 GLY A O 1
ATOM 710 N N . PHE A 1 86 ? -1.360 9.885 19.036 1.00 91.44 86 PHE A N 1
ATOM 711 C CA . PHE A 1 86 ? -0.035 10.302 18.555 1.00 91.44 86 PHE A CA 1
ATOM 712 C C . PHE A 1 86 ? 0.917 9.120 18.381 1.00 91.44 86 PHE A C 1
ATOM 714 O O . PHE A 1 86 ? 1.692 9.081 17.423 1.00 91.44 86 PHE A O 1
ATOM 721 N N . TYR A 1 87 ? 0.867 8.152 19.296 1.00 93.62 87 TYR A N 1
ATOM 722 C CA . TYR A 1 87 ? 1.692 6.953 19.223 1.00 93.62 87 TYR A CA 1
ATOM 723 C C . TYR A 1 87 ? 1.347 6.100 17.998 1.00 93.62 87 TYR A C 1
ATOM 725 O O . TYR A 1 87 ? 2.232 5.777 17.204 1.00 93.62 87 TYR A O 1
ATOM 733 N N . VAL A 1 88 ? 0.059 5.801 17.801 1.00 91.94 88 VAL A N 1
ATOM 734 C CA . VAL A 1 88 ? -0.424 5.000 16.669 1.00 91.94 88 VAL A CA 1
ATOM 735 C C . VAL A 1 88 ? -0.132 5.698 15.341 1.00 91.94 88 VAL A C 1
ATOM 737 O O . VAL A 1 88 ? 0.358 5.050 14.421 1.00 91.94 88 VAL A O 1
ATOM 740 N N . SER A 1 89 ? -0.352 7.012 15.241 1.00 90.62 89 SER A N 1
ATOM 741 C CA . SER A 1 89 ? -0.085 7.758 14.000 1.00 90.62 89 SER A CA 1
ATOM 742 C C . SER A 1 89 ? 1.396 7.732 13.613 1.00 90.62 89 SER A C 1
ATOM 744 O O . SER A 1 89 ? 1.723 7.440 12.469 1.00 90.62 89 SER A O 1
ATOM 746 N N . ASN A 1 90 ? 2.307 7.920 14.576 1.00 92.44 90 ASN A N 1
ATOM 747 C CA . ASN A 1 90 ? 3.749 7.820 14.320 1.00 92.44 90 ASN A CA 1
ATOM 748 C C . ASN A 1 90 ? 4.153 6.412 13.836 1.00 92.44 90 ASN A C 1
ATOM 750 O O . ASN A 1 90 ? 4.959 6.259 12.918 1.00 92.44 90 ASN A O 1
ATOM 754 N N . ILE A 1 91 ? 3.566 5.362 14.418 1.00 94.25 91 ILE A N 1
ATOM 755 C CA . ILE A 1 91 ? 3.821 3.986 13.976 1.00 94.25 91 ILE A CA 1
ATOM 756 C C . ILE A 1 91 ? 3.299 3.750 12.557 1.00 94.25 91 ILE A C 1
ATOM 758 O O . ILE A 1 91 ? 4.009 3.146 11.754 1.00 94.25 91 ILE A O 1
ATOM 762 N N . ILE A 1 92 ? 2.111 4.259 12.224 1.00 91.38 92 ILE A N 1
ATOM 763 C CA . ILE A 1 92 ? 1.566 4.183 10.863 1.00 91.38 92 ILE A CA 1
ATOM 764 C C . ILE A 1 92 ? 2.499 4.884 9.873 1.00 91.38 92 ILE A C 1
ATOM 766 O O . ILE A 1 92 ? 2.818 4.308 8.834 1.00 91.38 92 ILE A O 1
ATOM 770 N N . ASP A 1 93 ? 2.998 6.076 10.196 1.00 90.94 93 ASP A N 1
ATOM 771 C CA . ASP A 1 93 ? 3.931 6.806 9.332 1.00 90.94 93 ASP A CA 1
ATOM 772 C C . ASP A 1 93 ? 5.221 6.014 9.076 1.00 90.94 93 ASP A C 1
ATOM 774 O O . ASP A 1 93 ? 5.694 5.919 7.933 1.00 90.94 93 ASP A O 1
ATOM 778 N N . ARG A 1 94 ? 5.777 5.384 10.121 1.00 93.75 94 ARG A N 1
ATOM 779 C CA . ARG A 1 94 ? 6.930 4.476 9.995 1.00 93.75 94 ARG A CA 1
ATOM 780 C C . ARG A 1 94 ? 6.600 3.278 9.109 1.00 93.75 94 ARG A C 1
ATOM 782 O O . ARG A 1 94 ? 7.357 2.999 8.180 1.00 93.75 94 ARG A O 1
ATOM 789 N N . TRP A 1 95 ? 5.465 2.628 9.343 1.00 93.44 95 TRP A N 1
ATOM 790 C CA . TRP A 1 95 ? 4.999 1.470 8.580 1.00 93.44 95 TRP A CA 1
ATOM 791 C C . TRP A 1 95 ? 4.809 1.796 7.088 1.00 93.44 95 TRP A C 1
ATOM 793 O O . TRP A 1 95 ? 5.326 1.086 6.222 1.00 93.44 95 TRP A O 1
ATOM 803 N N . ILE A 1 96 ? 4.161 2.924 6.762 1.00 89.81 96 ILE A N 1
ATOM 804 C CA . ILE A 1 96 ? 3.997 3.406 5.378 1.00 89.81 96 ILE A CA 1
ATOM 805 C C . ILE A 1 96 ? 5.368 3.679 4.744 1.00 89.81 96 ILE A C 1
ATOM 807 O O . ILE A 1 96 ? 5.590 3.368 3.569 1.00 89.81 96 ILE A O 1
ATOM 811 N N . THR A 1 97 ? 6.300 4.260 5.499 1.00 91.50 97 THR A N 1
ATOM 812 C CA . THR A 1 97 ? 7.643 4.568 4.994 1.00 91.50 97 THR A CA 1
ATOM 813 C C . THR A 1 97 ? 8.457 3.302 4.729 1.00 91.50 97 THR A C 1
ATOM 815 O O . THR A 1 97 ? 9.095 3.204 3.677 1.00 91.50 97 THR A O 1
ATOM 818 N N . GLN A 1 98 ? 8.376 2.295 5.603 1.00 93.44 98 GLN A N 1
ATOM 819 C CA . GLN A 1 98 ? 8.985 0.980 5.381 1.00 93.44 98 GLN A CA 1
ATOM 820 C C . GLN A 1 98 ? 8.398 0.302 4.135 1.00 93.44 98 GLN A C 1
ATOM 822 O O . GLN A 1 98 ? 9.157 -0.160 3.282 1.00 93.44 98 GLN A O 1
ATOM 827 N N . LEU A 1 99 ? 7.071 0.344 3.957 1.00 91.06 99 LEU A N 1
ATOM 828 C CA . LEU A 1 99 ? 6.394 -0.189 2.769 1.00 91.06 99 LEU A CA 1
ATOM 829 C C . LEU A 1 99 ? 6.897 0.463 1.469 1.00 91.06 99 LEU A C 1
ATOM 831 O O . LEU A 1 99 ? 7.201 -0.231 0.500 1.00 91.06 99 LEU A O 1
ATOM 835 N N . ARG A 1 100 ? 7.013 1.799 1.439 1.00 88.56 100 ARG A N 1
ATOM 836 C CA . ARG A 1 100 ? 7.507 2.553 0.265 1.00 88.56 100 ARG A CA 1
ATOM 837 C C . ARG A 1 100 ? 8.988 2.301 -0.025 1.00 88.56 100 ARG A C 1
ATOM 839 O O . ARG A 1 100 ? 9.420 2.440 -1.170 1.00 88.56 100 ARG A O 1
ATOM 846 N N . THR A 1 101 ? 9.755 1.949 1.004 1.00 91.62 101 THR A N 1
ATOM 847 C CA . THR A 1 101 ? 11.194 1.683 0.911 1.00 91.62 101 THR A CA 1
ATOM 848 C C . THR A 1 101 ? 11.498 0.287 0.367 1.00 91.62 101 THR A C 1
ATOM 850 O O . THR A 1 101 ? 12.588 0.097 -0.168 1.00 91.62 101 THR A O 1
ATOM 853 N N . LEU A 1 102 ? 10.554 -0.667 0.425 1.00 91.50 102 LEU A N 1
ATOM 854 C CA . LEU A 1 102 ? 10.768 -2.043 -0.041 1.00 91.50 102 LEU A CA 1
ATOM 855 C C . LEU A 1 102 ? 11.416 -2.081 -1.441 1.00 91.50 102 LEU A C 1
ATOM 857 O O . LEU A 1 102 ? 10.816 -1.629 -2.427 1.00 91.50 102 LEU A O 1
ATOM 861 N N . PRO A 1 103 ? 12.656 -2.594 -1.547 1.00 89.00 103 PRO A N 1
ATOM 862 C CA . PRO A 1 103 ? 13.425 -2.504 -2.768 1.00 89.00 103 PRO A CA 1
ATOM 863 C C . PRO A 1 103 ? 12.983 -3.578 -3.753 1.00 89.00 103 PRO A C 1
ATOM 865 O O . PRO A 1 103 ? 12.593 -4.698 -3.414 1.00 89.00 103 PRO A O 1
ATOM 868 N N . VAL A 1 104 ? 13.047 -3.212 -5.023 1.00 86.31 104 VAL A N 1
ATOM 869 C CA . VAL A 1 104 ? 12.566 -4.040 -6.115 1.00 86.31 104 VAL A CA 1
ATOM 870 C C . VAL A 1 104 ? 13.477 -3.925 -7.311 1.00 86.31 104 VAL A C 1
ATOM 872 O O . VAL A 1 104 ? 14.058 -2.870 -7.560 1.00 86.31 104 VAL A O 1
ATOM 875 N N . VAL A 1 105 ? 13.588 -5.017 -8.053 1.00 90.44 105 VAL A N 1
ATOM 876 C CA . VAL A 1 105 ? 14.663 -5.169 -9.034 1.00 90.44 105 VAL A CA 1
ATOM 877 C C . VAL A 1 105 ? 14.298 -4.727 -10.445 1.00 90.44 105 VAL A C 1
ATOM 879 O O . VAL A 1 105 ? 15.182 -4.646 -11.288 1.00 90.44 105 VAL A O 1
ATOM 882 N N . ASP A 1 106 ? 13.024 -4.435 -10.713 1.00 85.94 106 ASP A N 1
ATOM 883 C CA . ASP A 1 106 ? 12.496 -4.201 -12.060 1.00 85.94 106 ASP A CA 1
ATOM 884 C C . ASP A 1 106 ? 13.289 -3.111 -12.820 1.00 85.94 106 ASP A C 1
ATOM 886 O O . ASP A 1 106 ? 13.620 -3.288 -13.993 1.00 85.94 106 ASP A O 1
ATOM 890 N N . TYR A 1 107 ? 13.653 -2.012 -12.143 1.00 83.19 107 TYR A N 1
ATOM 891 C CA . TYR A 1 107 ? 14.417 -0.902 -12.739 1.00 83.19 107 TYR A CA 1
ATOM 892 C C . TYR A 1 107 ? 15.848 -1.301 -13.057 1.00 83.19 107 TYR A C 1
ATOM 894 O O . TYR A 1 107 ? 16.290 -1.161 -14.191 1.00 83.19 107 TYR A O 1
ATOM 902 N N . ILE A 1 108 ? 16.546 -1.869 -12.073 1.00 90.06 108 ILE A N 1
ATOM 903 C CA . ILE A 1 108 ? 17.946 -2.265 -12.230 1.00 90.06 108 ILE A CA 1
ATOM 904 C C . ILE A 1 108 ? 18.057 -3.351 -13.297 1.00 90.06 108 ILE A C 1
ATOM 906 O O . ILE A 1 108 ? 18.963 -3.316 -14.117 1.00 90.06 108 ILE A O 1
ATOM 910 N N . ALA A 1 109 ? 17.102 -4.283 -13.344 1.00 91.06 109 ALA A N 1
ATOM 911 C CA . ALA A 1 109 ? 17.034 -5.304 -14.380 1.00 91.06 109 ALA A CA 1
ATOM 912 C C . ALA A 1 109 ? 16.873 -4.691 -15.776 1.00 91.06 109 ALA A C 1
ATOM 914 O O . ALA A 1 109 ? 17.514 -5.145 -16.723 1.00 91.06 109 ALA A O 1
ATOM 915 N N . THR A 1 110 ? 16.055 -3.644 -15.904 1.00 88.44 110 THR A N 1
ATOM 916 C CA . THR A 1 110 ? 15.894 -2.905 -17.162 1.00 88.44 110 THR A CA 1
ATOM 917 C C . THR A 1 110 ? 17.208 -2.240 -17.563 1.00 88.44 110 THR A C 1
ATOM 919 O O . THR A 1 110 ? 17.684 -2.461 -18.676 1.00 88.44 110 THR A O 1
ATOM 922 N N . ASP A 1 111 ? 17.846 -1.518 -16.643 1.00 88.31 111 ASP A N 1
ATOM 923 C CA . ASP A 1 111 ? 19.093 -0.792 -16.900 1.00 88.31 111 ASP A CA 1
ATOM 924 C C . ASP A 1 111 ? 20.255 -1.759 -17.220 1.00 88.31 111 ASP A C 1
ATOM 926 O O . ASP A 1 111 ? 21.011 -1.542 -18.167 1.00 88.31 111 ASP A O 1
ATOM 930 N N . VAL A 1 112 ? 20.338 -2.906 -16.535 1.00 90.69 112 VAL A N 1
ATOM 931 C CA . VAL A 1 112 ? 21.297 -3.993 -16.819 1.00 90.69 112 VAL A CA 1
ATOM 932 C C . VAL A 1 112 ? 21.038 -4.643 -18.181 1.00 90.69 112 VAL A C 1
ATOM 934 O O . VAL A 1 112 ? 21.987 -4.928 -18.916 1.00 90.69 112 VAL A O 1
ATOM 937 N N . SER A 1 113 ? 19.768 -4.873 -18.535 1.00 89.50 113 SER A N 1
ATOM 938 C CA . SER A 1 113 ? 19.378 -5.429 -19.837 1.00 89.50 113 SER A CA 1
ATOM 939 C C . SER A 1 113 ? 19.737 -4.480 -20.982 1.00 89.50 113 SER A C 1
ATOM 941 O O . SER A 1 113 ? 20.219 -4.925 -22.020 1.00 89.50 113 SER A O 1
ATOM 943 N N . VAL A 1 114 ? 19.574 -3.171 -20.784 1.00 83.75 114 VAL A N 1
ATOM 944 C CA . VAL A 1 114 ? 19.919 -2.141 -21.774 1.00 83.75 114 VAL A CA 1
ATOM 945 C C . VAL A 1 114 ? 21.429 -1.923 -21.884 1.00 83.75 114 VAL A C 1
ATOM 947 O O . VAL A 1 114 ? 21.955 -1.791 -22.994 1.00 83.75 114 VAL A O 1
ATOM 950 N N . GLY A 1 115 ? 22.127 -1.845 -20.750 1.00 84.44 115 GLY A N 1
ATOM 951 C CA . GLY A 1 115 ? 23.540 -1.480 -20.704 1.00 84.44 115 GLY A CA 1
ATOM 952 C C . GLY A 1 115 ? 24.466 -2.584 -21.211 1.00 84.44 115 GLY A C 1
ATOM 953 O O . GLY A 1 115 ? 25.376 -2.306 -21.993 1.00 84.44 115 GLY A O 1
ATOM 954 N N . ILE A 1 116 ? 24.231 -3.843 -20.819 1.00 87.25 116 ILE A N 1
ATOM 955 C CA . ILE A 1 116 ? 25.065 -4.987 -21.228 1.00 87.25 116 ILE A CA 1
ATOM 956 C C . ILE A 1 116 ? 24.506 -5.601 -22.512 1.00 87.25 116 ILE A C 1
ATOM 958 O O . ILE A 1 116 ? 23.695 -6.535 -22.497 1.00 87.25 116 ILE A O 1
ATOM 962 N N . LYS A 1 117 ? 24.979 -5.069 -23.638 1.00 77.25 117 LYS A N 1
ATOM 963 C CA . LYS A 1 117 ? 24.577 -5.480 -24.985 1.00 77.25 117 LYS A CA 1
ATOM 964 C C . LYS A 1 117 ? 25.239 -6.813 -25.355 1.00 77.25 117 LYS A C 1
ATOM 966 O O . LYS A 1 117 ? 26.438 -6.981 -25.163 1.00 77.25 117 LYS A O 1
ATOM 971 N N . GLY A 1 118 ? 24.461 -7.750 -25.902 1.00 80.62 118 GLY A N 1
ATOM 972 C CA . GLY A 1 118 ? 24.975 -9.007 -26.460 1.00 80.62 118 GLY A CA 1
ATOM 973 C C . GLY A 1 118 ? 24.065 -10.209 -26.206 1.00 80.62 118 GLY A C 1
ATOM 974 O O . GLY A 1 118 ? 23.415 -10.312 -25.163 1.00 80.62 118 GLY A O 1
ATOM 975 N N . MET A 1 119 ? 24.031 -11.132 -27.170 1.00 80.88 119 MET A N 1
ATOM 976 C CA . MET A 1 119 ? 23.366 -12.436 -27.025 1.00 80.88 119 MET A CA 1
ATOM 977 C C . MET A 1 119 ? 24.351 -13.568 -26.699 1.00 80.88 119 MET A C 1
ATOM 979 O O . MET A 1 119 ? 23.940 -14.711 -26.508 1.00 80.88 119 MET A O 1
ATOM 983 N N . ASP A 1 120 ? 25.642 -13.251 -26.591 1.00 88.50 120 ASP A N 1
ATOM 984 C CA . ASP A 1 120 ? 26.684 -14.224 -26.285 1.00 88.50 120 ASP A CA 1
ATOM 985 C C . ASP A 1 120 ? 26.504 -14.791 -24.878 1.00 88.50 120 ASP A C 1
ATOM 987 O O . ASP A 1 120 ? 26.112 -14.075 -23.947 1.00 88.50 120 ASP A O 1
ATOM 991 N N . ALA A 1 121 ? 26.889 -16.056 -24.693 1.00 87.75 121 ALA A N 1
ATOM 992 C CA . ALA A 1 121 ? 26.809 -16.738 -23.403 1.00 87.75 121 ALA A CA 1
ATOM 993 C C . ALA A 1 121 ? 27.501 -15.949 -22.274 1.00 87.75 121 ALA A C 1
ATOM 995 O O . ALA A 1 121 ? 26.984 -15.897 -21.159 1.00 87.75 121 ALA A O 1
ATOM 996 N N . GLN A 1 122 ? 28.617 -15.271 -22.569 1.00 88.56 122 GLN A N 1
ATOM 997 C CA . GLN A 1 122 ? 29.325 -14.422 -21.607 1.00 88.56 122 GLN A CA 1
ATOM 998 C C . GLN A 1 122 ? 28.490 -13.208 -21.177 1.00 88.56 122 GLN A C 1
ATOM 1000 O O . GLN A 1 122 ? 28.345 -12.954 -19.984 1.00 88.56 122 GLN A O 1
ATOM 1005 N N . THR A 1 123 ? 27.914 -12.463 -22.123 1.00 88.81 123 THR A N 1
ATOM 1006 C CA . THR A 1 123 ? 27.100 -11.272 -21.812 1.00 88.81 123 THR A CA 1
ATOM 1007 C C . THR A 1 123 ? 25.809 -11.641 -21.079 1.00 88.81 123 THR A C 1
ATOM 1009 O O . THR A 1 123 ? 25.445 -10.989 -20.098 1.00 88.81 123 THR A O 1
ATOM 1012 N N . ARG A 1 124 ? 25.180 -12.761 -21.464 1.00 88.88 124 ARG A N 1
ATOM 1013 C CA . ARG A 1 124 ? 24.047 -13.360 -20.746 1.00 88.88 124 ARG A CA 1
ATOM 1014 C C . ARG A 1 124 ? 24.426 -13.726 -19.311 1.00 88.88 124 ARG A C 1
ATOM 1016 O O . ARG A 1 124 ? 23.692 -13.391 -18.381 1.00 88.88 124 ARG A O 1
ATOM 1023 N N . LEU A 1 125 ? 25.581 -14.367 -19.116 1.00 89.19 125 LEU A N 1
ATOM 1024 C CA . LEU A 1 125 ? 26.094 -14.712 -17.791 1.00 89.19 125 LEU A CA 1
ATOM 1025 C C . LE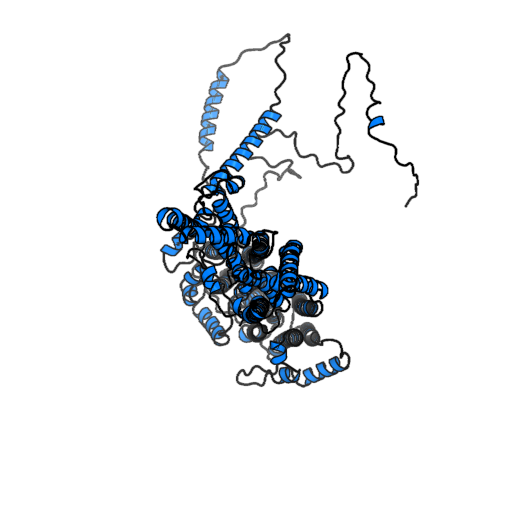U A 1 125 ? 26.336 -13.460 -16.941 1.00 89.19 125 LEU A C 1
ATOM 1027 O O . LEU A 1 125 ? 25.946 -13.439 -15.779 1.00 89.19 125 LEU A O 1
ATOM 1031 N N . MET A 1 126 ? 26.924 -12.401 -17.505 1.00 90.69 126 MET A N 1
ATOM 1032 C CA . MET A 1 126 ? 27.157 -11.144 -16.784 1.00 90.69 126 MET A CA 1
ATOM 1033 C C . MET A 1 126 ? 25.847 -10.514 -16.301 1.00 90.69 126 MET A C 1
ATOM 1035 O O . MET A 1 126 ? 25.736 -10.190 -15.119 1.00 90.69 126 MET A O 1
ATOM 1039 N N . ARG A 1 127 ? 24.832 -10.415 -17.172 1.00 91.94 127 ARG A N 1
ATOM 1040 C CA . ARG A 1 127 ? 23.513 -9.881 -16.800 1.00 91.94 127 ARG A CA 1
ATOM 1041 C C . ARG A 1 127 ? 22.844 -10.696 -15.692 1.00 91.94 127 ARG A C 1
ATOM 1043 O O . ARG A 1 127 ? 22.393 -10.135 -14.695 1.00 91.94 127 ARG A O 1
ATOM 1050 N N . ARG A 1 128 ? 22.816 -12.026 -15.837 1.00 90.25 128 ARG A N 1
ATOM 1051 C CA . ARG A 1 128 ? 22.224 -12.926 -14.833 1.00 90.25 128 ARG A CA 1
ATOM 1052 C C . ARG A 1 128 ? 22.975 -12.861 -13.502 1.00 90.25 128 ARG A C 1
ATOM 1054 O O . ARG A 1 128 ? 22.336 -12.855 -12.455 1.00 90.25 128 ARG A O 1
ATOM 1061 N N . THR A 1 129 ? 24.303 -12.768 -13.521 1.00 90.75 129 THR A N 1
ATOM 1062 C CA . THR A 1 129 ? 25.114 -12.683 -12.298 1.00 90.75 129 THR A CA 1
ATOM 1063 C C . THR A 1 129 ? 24.895 -11.371 -11.548 1.00 90.75 129 THR A C 1
ATOM 1065 O O . THR A 1 129 ? 24.735 -11.417 -10.332 1.00 90.75 129 THR A O 1
ATOM 1068 N N . ILE A 1 130 ? 24.798 -10.228 -12.241 1.00 92.88 130 ILE A N 1
ATOM 1069 C CA . ILE A 1 130 ? 24.458 -8.944 -11.599 1.00 92.88 130 ILE A CA 1
ATOM 1070 C C . ILE A 1 130 ? 23.103 -9.043 -10.889 1.00 92.88 130 ILE A C 1
ATOM 1072 O O . ILE A 1 130 ? 23.007 -8.735 -9.702 1.00 92.88 130 ILE A O 1
ATOM 1076 N N . MET A 1 131 ? 22.073 -9.551 -11.576 1.00 92.75 131 MET A N 1
ATOM 1077 C CA . MET A 1 131 ? 20.745 -9.695 -10.968 1.00 92.75 131 MET A CA 1
ATOM 1078 C C . MET A 1 131 ? 20.725 -10.682 -9.806 1.00 92.75 131 MET A C 1
ATOM 1080 O O . MET A 1 131 ? 20.034 -10.457 -8.813 1.00 92.75 131 MET A O 1
ATOM 1084 N N . ARG A 1 132 ? 21.495 -11.767 -9.902 1.00 91.69 132 ARG A N 1
ATOM 1085 C CA . ARG A 1 132 ? 21.645 -12.736 -8.816 1.00 91.69 132 ARG A CA 1
ATOM 1086 C C . ARG A 1 132 ? 22.259 -12.082 -7.582 1.00 91.69 132 ARG A C 1
ATOM 1088 O O . ARG A 1 132 ? 21.707 -12.239 -6.504 1.00 91.69 132 ARG A O 1
ATOM 1095 N N . TYR A 1 133 ? 23.331 -11.307 -7.729 1.00 93.56 133 TYR A N 1
ATOM 1096 C CA . TYR A 1 133 ? 23.976 -10.631 -6.601 1.00 93.56 133 TYR A CA 1
ATOM 1097 C C . TYR A 1 133 ? 23.085 -9.593 -5.919 1.00 93.56 133 TYR A C 1
ATOM 1099 O O . TYR A 1 133 ? 23.051 -9.542 -4.692 1.00 93.56 133 TYR A O 1
ATOM 1107 N N . ILE A 1 134 ? 22.314 -8.819 -6.687 1.00 94.44 134 ILE A N 1
ATOM 1108 C CA . ILE A 1 134 ? 21.341 -7.869 -6.127 1.00 94.44 134 ILE A CA 1
ATOM 1109 C C . ILE A 1 134 ? 20.275 -8.611 -5.308 1.00 94.44 134 ILE A C 1
ATOM 1111 O O . ILE A 1 134 ? 19.987 -8.235 -4.173 1.00 94.44 134 ILE A O 1
ATOM 1115 N N . ASN A 1 135 ? 19.728 -9.705 -5.849 1.00 92.88 135 ASN A N 1
ATOM 1116 C CA . ASN A 1 135 ? 18.743 -10.523 -5.139 1.00 92.88 135 ASN A CA 1
ATOM 1117 C C . ASN A 1 135 ? 19.332 -11.196 -3.890 1.00 92.88 135 ASN A C 1
ATOM 1119 O O . ASN A 1 135 ? 18.688 -11.200 -2.848 1.00 92.88 135 ASN A O 1
ATOM 1123 N N . VAL A 1 136 ? 20.558 -11.721 -3.965 1.00 91.62 136 VAL A N 1
ATOM 1124 C CA . VAL A 1 136 ? 21.255 -12.318 -2.813 1.00 91.62 136 VAL A CA 1
ATOM 1125 C C . VAL A 1 136 ? 21.472 -11.279 -1.715 1.00 91.62 136 VAL A C 1
ATOM 1127 O O . VAL A 1 136 ? 21.173 -11.562 -0.561 1.00 91.62 136 VAL A O 1
ATOM 1130 N N . SER A 1 137 ? 21.909 -10.065 -2.062 1.00 93.31 137 SER A N 1
ATOM 1131 C CA . SER A 1 137 ? 22.044 -8.966 -1.099 1.00 93.31 137 SER A CA 1
ATOM 1132 C C . SER A 1 137 ? 20.721 -8.646 -0.403 1.00 93.31 137 SER A C 1
ATOM 1134 O O . SER A 1 137 ? 20.677 -8.530 0.821 1.00 93.31 137 SER A O 1
ATOM 1136 N N . PHE A 1 138 ? 19.625 -8.571 -1.164 1.00 94.50 138 PHE A N 1
ATOM 1137 C CA . PHE A 1 138 ? 18.299 -8.348 -0.597 1.00 94.50 138 PHE A CA 1
ATOM 1138 C C . PHE A 1 138 ? 17.882 -9.469 0.353 1.00 94.50 138 PHE A C 1
ATOM 1140 O O . PHE A 1 138 ? 17.436 -9.186 1.460 1.00 94.50 138 PHE A O 1
ATOM 1147 N N . ILE A 1 139 ? 18.073 -10.733 -0.033 1.00 92.31 139 ILE A N 1
ATOM 1148 C CA . ILE A 1 139 ? 17.755 -11.874 0.833 1.00 92.31 139 ILE A CA 1
ATOM 1149 C C . ILE A 1 139 ? 18.594 -11.820 2.111 1.00 92.31 139 ILE A C 1
ATOM 1151 O O . ILE A 1 139 ? 18.038 -11.977 3.188 1.00 92.31 139 ILE A O 1
ATOM 1155 N N . MET A 1 140 ? 19.893 -11.523 2.021 1.00 91.38 140 MET A N 1
ATOM 1156 C CA . MET A 1 140 ? 20.770 -11.383 3.190 1.00 91.38 140 MET A CA 1
ATOM 1157 C C . MET A 1 140 ? 20.344 -10.238 4.120 1.00 91.38 140 MET A C 1
ATOM 1159 O O . MET A 1 140 ? 20.431 -10.378 5.337 1.00 91.38 140 MET A O 1
ATOM 1163 N N . ALA A 1 141 ? 19.866 -9.115 3.575 1.00 93.38 141 ALA A N 1
ATOM 1164 C CA . ALA A 1 141 ? 19.296 -8.039 4.383 1.00 93.38 141 ALA A CA 1
ATOM 1165 C C . ALA A 1 141 ? 17.992 -8.492 5.067 1.00 93.38 141 ALA A C 1
ATOM 1167 O O . ALA A 1 141 ? 17.819 -8.298 6.268 1.00 93.38 141 ALA A O 1
ATOM 1168 N N . MET A 1 142 ? 17.104 -9.163 4.326 1.00 94.31 142 MET A N 1
ATOM 1169 C CA . MET A 1 142 ? 15.828 -9.663 4.847 1.00 94.31 142 MET A CA 1
ATOM 1170 C C . MET A 1 142 ? 15.993 -10.822 5.843 1.00 94.31 142 MET A C 1
ATOM 1172 O O . MET A 1 142 ? 15.174 -10.951 6.742 1.00 94.31 142 MET A O 1
ATOM 1176 N N . MET A 1 143 ? 17.051 -11.631 5.743 1.00 90.94 143 MET A N 1
ATOM 1177 C CA . MET A 1 143 ? 17.381 -12.689 6.713 1.00 90.94 143 MET A CA 1
ATOM 1178 C C . MET A 1 143 ? 17.639 -12.142 8.121 1.00 90.94 143 MET A C 1
ATOM 1180 O O . MET A 1 143 ? 17.487 -12.886 9.086 1.00 90.94 143 MET A O 1
ATOM 1184 N N . VAL A 1 144 ? 18.051 -10.875 8.234 1.00 89.81 144 VAL A N 1
ATOM 1185 C CA . VAL A 1 144 ? 18.297 -10.226 9.528 1.00 89.81 144 VAL A CA 1
ATOM 1186 C C . VAL A 1 144 ? 17.013 -9.657 10.122 1.00 89.81 144 VAL A C 1
ATOM 1188 O O . VAL A 1 144 ? 16.777 -9.849 11.307 1.00 89.81 144 VAL A O 1
ATOM 1191 N N . ILE A 1 145 ? 16.179 -9.004 9.308 1.00 92.19 145 ILE A N 1
ATOM 1192 C CA . ILE A 1 145 ? 15.019 -8.247 9.812 1.00 92.19 145 ILE A CA 1
ATOM 1193 C C . ILE A 1 145 ? 13.694 -9.023 9.773 1.00 92.19 145 ILE A C 1
ATOM 1195 O O . ILE A 1 145 ? 12.760 -8.677 10.487 1.00 92.19 145 ILE A O 1
ATOM 1199 N N . CYS A 1 146 ? 13.569 -10.045 8.919 1.00 94.50 146 CYS A N 1
ATOM 1200 C CA . CYS A 1 146 ? 12.298 -10.715 8.642 1.00 94.50 146 CYS A CA 1
ATOM 1201 C C . CYS A 1 146 ? 12.308 -12.176 9.101 1.00 94.50 146 CYS A C 1
ATOM 1203 O O . CYS A 1 146 ? 13.011 -13.021 8.534 1.00 94.50 146 CYS A O 1
ATOM 1205 N N . THR A 1 147 ? 11.470 -12.505 10.088 1.00 91.75 147 THR A N 1
ATOM 1206 C CA . THR A 1 147 ? 11.412 -13.852 10.677 1.00 91.75 147 THR A CA 1
ATOM 1207 C C . THR A 1 147 ? 10.961 -14.938 9.687 1.00 91.75 147 THR A C 1
ATOM 1209 O O . THR A 1 147 ? 11.612 -15.991 9.648 1.00 91.75 147 THR A O 1
ATOM 1212 N N . PRO A 1 148 ? 9.942 -14.746 8.817 1.00 91.75 148 PRO A N 1
ATOM 1213 C CA . PRO A 1 148 ? 9.620 -15.732 7.785 1.00 91.75 148 PRO A CA 1
ATOM 1214 C C . PRO A 1 148 ? 10.763 -15.990 6.797 1.00 91.75 148 PRO A C 1
ATOM 1216 O O . PRO A 1 148 ? 10.907 -17.112 6.306 1.00 91.75 148 PRO A O 1
ATOM 1219 N N . VAL A 1 149 ? 11.575 -14.976 6.481 1.00 91.56 149 VAL A N 1
ATOM 1220 C CA . VAL A 1 149 ? 12.724 -15.128 5.573 1.00 91.56 149 VAL A CA 1
ATOM 1221 C C . VAL A 1 149 ? 13.870 -15.837 6.280 1.00 91.56 149 VAL A C 1
ATOM 1223 O O . VAL A 1 149 ? 14.454 -16.745 5.697 1.00 91.56 149 VAL A O 1
ATOM 1226 N N . GLN A 1 150 ? 14.142 -15.507 7.542 1.00 91.44 150 GLN A N 1
ATOM 1227 C CA . GLN A 1 150 ? 15.138 -16.201 8.359 1.00 91.44 150 GLN A CA 1
ATOM 1228 C C . GLN A 1 150 ? 14.802 -17.690 8.528 1.00 91.44 150 GLN A C 1
ATOM 1230 O O . GLN A 1 150 ? 15.685 -18.539 8.445 1.00 91.44 150 GLN A O 1
ATOM 1235 N N . ARG A 1 151 ? 13.518 -18.039 8.693 1.00 91.56 151 ARG A N 1
ATOM 1236 C CA . ARG A 1 151 ? 13.070 -19.443 8.735 1.00 91.56 151 ARG A CA 1
ATOM 1237 C C . ARG A 1 151 ? 13.238 -20.157 7.391 1.00 91.56 151 ARG A C 1
ATOM 1239 O O . ARG A 1 151 ? 13.532 -21.349 7.378 1.00 91.56 151 ARG A O 1
ATOM 1246 N N . ARG A 1 152 ? 13.070 -19.445 6.269 1.00 87.94 152 ARG A N 1
ATOM 1247 C CA . ARG A 1 152 ? 13.293 -19.984 4.914 1.00 87.94 152 ARG A CA 1
ATOM 1248 C C . ARG A 1 152 ? 14.782 -20.132 4.585 1.00 87.94 152 ARG A C 1
ATOM 1250 O O . ARG A 1 152 ? 15.166 -21.113 3.951 1.00 87.94 152 ARG A O 1
ATOM 1257 N N . PHE A 1 153 ? 15.609 -19.184 5.017 1.00 89.75 153 PHE A N 1
ATOM 1258 C CA . PHE A 1 153 ? 17.053 -19.150 4.793 1.00 89.75 153 PHE A CA 1
ATOM 1259 C C . PHE A 1 153 ? 17.804 -18.899 6.117 1.00 89.75 153 PHE A C 1
ATOM 1261 O O . PHE A 1 153 ? 18.226 -17.774 6.375 1.00 89.75 153 PHE A O 1
ATOM 1268 N N . PRO A 1 154 ? 18.007 -19.926 6.965 1.00 86.69 154 PRO A N 1
ATOM 1269 C CA . PRO A 1 154 ? 18.700 -19.745 8.245 1.00 86.69 154 PRO A CA 1
ATOM 1270 C C . PRO A 1 154 ? 20.210 -19.504 8.124 1.00 86.69 154 PRO A C 1
ATOM 1272 O O . PRO A 1 154 ? 20.807 -18.872 8.990 1.00 86.69 154 PRO A O 1
ATOM 1275 N N . SER A 1 155 ? 20.851 -20.036 7.078 1.00 85.75 155 SER A N 1
ATOM 1276 C CA . SER A 1 155 ? 22.306 -19.965 6.880 1.00 85.75 155 SER A CA 1
ATOM 1277 C C . SER A 1 155 ? 22.676 -19.724 5.418 1.00 85.75 155 SER A C 1
ATOM 1279 O O . SER A 1 155 ? 21.857 -19.924 4.518 1.00 85.75 155 SER A O 1
ATOM 1281 N N . PHE A 1 156 ? 23.937 -19.363 5.156 1.00 83.25 156 PHE A N 1
ATOM 1282 C CA . PHE A 1 156 ? 24.444 -19.230 3.786 1.00 83.25 156 PHE A CA 1
ATOM 1283 C C . PHE A 1 156 ? 24.377 -20.542 2.987 1.00 83.25 156 PHE A C 1
ATOM 1285 O O . PHE A 1 156 ? 24.226 -20.489 1.770 1.00 83.25 156 PHE A O 1
ATOM 1292 N N . ASP A 1 157 ? 24.390 -21.712 3.639 1.00 83.19 157 ASP A N 1
ATOM 1293 C CA . ASP A 1 157 ? 24.173 -23.005 2.967 1.00 83.19 157 ASP A CA 1
ATOM 1294 C C . ASP A 1 157 ? 22.807 -23.083 2.296 1.00 83.19 157 ASP A C 1
ATOM 1296 O O . ASP A 1 157 ? 22.677 -23.599 1.188 1.00 83.19 157 ASP A O 1
ATOM 1300 N N . HIS A 1 158 ? 21.785 -22.518 2.939 1.00 83.19 158 HIS A N 1
ATOM 1301 C CA . HIS A 1 158 ? 20.443 -22.500 2.378 1.00 83.19 158 HIS A CA 1
ATOM 1302 C C . HIS A 1 158 ? 20.381 -21.629 1.128 1.00 83.19 158 HIS A C 1
ATOM 1304 O O . HIS A 1 158 ? 19.595 -21.936 0.245 1.00 83.19 158 HIS A O 1
ATOM 1310 N N . LEU A 1 159 ? 21.234 -20.609 0.991 1.00 79.62 159 LEU A N 1
ATOM 1311 C CA . LEU A 1 159 ? 21.350 -19.824 -0.243 1.00 79.62 159 LEU A CA 1
ATOM 1312 C C . LEU A 1 159 ? 22.134 -20.555 -1.346 1.00 79.62 159 LEU A C 1
ATOM 1314 O O . LEU A 1 159 ? 21.910 -20.305 -2.528 1.00 79.62 159 LEU A O 1
ATOM 1318 N N . VAL A 1 160 ? 23.039 -21.469 -0.988 1.00 77.06 160 VAL A N 1
ATOM 1319 C CA . VAL A 1 160 ? 23.708 -22.347 -1.964 1.00 77.06 160 VAL A CA 1
ATOM 1320 C C . VAL A 1 160 ? 22.724 -23.395 -2.489 1.00 77.06 160 VAL A C 1
ATOM 1322 O O . VAL A 1 160 ? 22.613 -23.602 -3.695 1.00 77.06 160 VAL A O 1
ATOM 1325 N N . VAL A 1 161 ? 21.959 -24.023 -1.592 1.00 72.00 161 VAL A N 1
ATOM 1326 C CA . VAL A 1 161 ? 20.966 -25.051 -1.947 1.00 72.00 161 VAL A CA 1
ATOM 1327 C C . VAL A 1 161 ? 19.732 -24.445 -2.613 1.00 72.00 161 VAL A C 1
ATOM 1329 O O . VAL A 1 161 ? 19.141 -25.074 -3.493 1.00 72.00 161 VAL A O 1
ATOM 1332 N N . ALA A 1 162 ? 19.343 -23.226 -2.227 1.00 66.62 162 ALA A N 1
ATOM 1333 C CA . ALA A 1 162 ? 18.265 -22.488 -2.864 1.00 66.62 162 ALA A CA 1
ATOM 1334 C C . ALA A 1 162 ? 18.698 -22.056 -4.263 1.00 66.62 162 ALA A C 1
ATOM 1336 O O . ALA A 1 162 ? 19.179 -20.954 -4.505 1.00 66.62 162 ALA A O 1
ATOM 1337 N N . GLY A 1 163 ? 18.532 -22.977 -5.199 1.00 58.97 163 GLY A N 1
ATOM 1338 C CA . GLY A 1 163 ? 18.557 -22.724 -6.618 1.00 58.97 163 GLY A CA 1
ATOM 1339 C C . GLY A 1 163 ? 17.161 -22.824 -7.206 1.00 58.97 163 GLY A C 1
ATOM 1340 O O . GLY A 1 163 ? 16.314 -23.575 -6.716 1.00 58.97 163 GLY A O 1
ATOM 1341 N N . LEU A 1 164 ? 16.912 -22.078 -8.279 1.00 45.22 164 LEU A N 1
ATOM 1342 C CA . LEU A 1 164 ? 15.714 -22.281 -9.083 1.00 45.22 164 LEU A CA 1
ATOM 1343 C C . LEU A 1 164 ? 15.749 -23.719 -9.608 1.00 45.22 164 LEU A C 1
ATOM 1345 O O . LEU A 1 164 ? 16.574 -24.052 -10.456 1.00 45.22 164 LEU A O 1
ATOM 1349 N N . ARG A 1 165 ? 14.835 -24.569 -9.130 1.00 37.34 165 ARG A N 1
ATOM 1350 C CA . ARG A 1 165 ? 14.549 -25.883 -9.720 1.00 37.34 165 ARG A CA 1
ATOM 1351 C C . ARG A 1 165 ? 13.770 -25.679 -11.028 1.00 37.34 165 ARG A C 1
ATOM 1353 O O . ARG A 1 165 ? 12.672 -26.191 -11.196 1.00 37.34 165 ARG A O 1
ATOM 1360 N N . ILE A 1 166 ? 14.306 -24.857 -11.928 1.00 38.72 166 ILE A N 1
ATOM 1361 C CA . ILE A 1 166 ? 13.862 -24.787 -13.315 1.00 38.72 166 ILE A CA 1
ATOM 1362 C C . ILE A 1 166 ? 14.576 -25.945 -14.001 1.00 38.72 166 ILE A C 1
ATOM 1364 O O . ILE A 1 166 ? 15.791 -26.093 -13.872 1.00 38.72 166 ILE A O 1
ATOM 1368 N N . HIS A 1 167 ? 13.791 -26.816 -14.623 1.00 35.78 167 HIS A N 1
ATOM 1369 C CA . HIS A 1 167 ? 14.254 -28.001 -15.330 1.00 35.78 167 HIS A CA 1
ATOM 1370 C C . HIS A 1 167 ? 15.549 -27.710 -16.124 1.00 35.78 167 HIS A C 1
ATOM 1372 O O . HIS A 1 167 ? 15.590 -26.777 -16.918 1.00 35.78 167 HIS A O 1
ATOM 1378 N N . GLU A 1 168 ? 16.586 -28.521 -15.868 1.00 36.81 168 GLU A N 1
ATOM 1379 C CA . GLU A 1 168 ? 17.858 -28.627 -16.617 1.00 36.81 168 GLU A CA 1
ATOM 1380 C C . GLU A 1 168 ? 19.063 -27.734 -16.244 1.00 36.81 168 GLU A C 1
ATOM 1382 O O . GLU A 1 168 ? 19.970 -27.535 -17.050 1.00 36.81 168 GLU A O 1
ATOM 1387 N N . GLY A 1 169 ? 19.204 -27.320 -14.983 1.00 41.09 169 GLY A N 1
ATOM 1388 C CA . GLY A 1 169 ? 20.524 -26.925 -14.475 1.00 41.09 169 GLY A CA 1
ATOM 1389 C C . GLY A 1 169 ? 20.506 -26.505 -13.015 1.00 41.09 169 GLY A C 1
ATOM 1390 O O . GLY A 1 169 ? 19.716 -25.644 -12.638 1.00 41.09 169 GLY A O 1
ATOM 1391 N N . ASN A 1 170 ? 21.384 -27.087 -12.191 1.00 43.31 170 ASN A N 1
ATOM 1392 C CA . ASN A 1 170 ? 21.604 -26.682 -10.798 1.00 43.31 170 ASN A CA 1
ATOM 1393 C C . ASN A 1 170 ? 22.059 -25.212 -10.749 1.00 43.31 170 ASN A C 1
ATOM 1395 O O . ASN A 1 170 ? 23.252 -24.919 -10.773 1.00 43.31 170 ASN A O 1
ATOM 1399 N N . THR A 1 171 ? 21.111 -24.277 -10.729 1.00 50.66 171 THR A N 1
ATOM 1400 C CA . THR A 1 171 ? 21.392 -22.840 -10.687 1.00 50.66 171 THR A CA 1
ATOM 1401 C C . THR A 1 171 ? 21.254 -22.384 -9.245 1.00 50.66 171 THR A C 1
ATOM 1403 O O . THR A 1 171 ? 20.165 -21.995 -8.838 1.00 50.66 171 THR A O 1
ATOM 1406 N N . CYS A 1 172 ? 22.322 -22.482 -8.456 1.00 59.06 172 CYS A N 1
ATOM 1407 C CA . CYS A 1 172 ? 22.356 -22.012 -7.070 1.00 59.06 172 CYS A CA 1
ATOM 1408 C C . CYS A 1 172 ? 22.329 -20.472 -6.986 1.00 59.06 172 CYS A C 1
ATOM 1410 O O . CYS A 1 172 ? 22.858 -19.782 -7.865 1.00 59.06 172 CYS A O 1
ATOM 1412 N N . MET A 1 173 ? 21.710 -19.904 -5.940 1.00 70.56 173 MET A N 1
ATOM 1413 C CA . MET A 1 173 ? 21.779 -18.452 -5.709 1.00 70.56 173 MET A CA 1
ATOM 1414 C C . MET A 1 173 ? 23.196 -18.013 -5.320 1.00 70.56 173 MET A C 1
ATOM 1416 O O . MET A 1 173 ? 23.657 -16.973 -5.789 1.00 70.56 173 MET A O 1
ATOM 1420 N N . LEU A 1 174 ? 23.922 -18.841 -4.570 1.00 75.50 174 LEU A N 1
ATOM 1421 C CA . LEU A 1 174 ? 25.338 -18.668 -4.236 1.00 75.50 174 LEU A CA 1
ATOM 1422 C C . LEU A 1 174 ? 26.151 -19.886 -4.690 1.00 75.50 174 LEU A C 1
ATOM 1424 O O . LEU A 1 174 ? 25.761 -21.023 -4.437 1.00 75.50 174 LEU A O 1
ATOM 1428 N N . PHE A 1 175 ? 27.292 -19.663 -5.343 1.00 81.56 175 PHE A N 1
ATOM 1429 C CA . PHE A 1 175 ? 28.262 -20.733 -5.600 1.00 81.56 175 PHE A CA 1
ATOM 1430 C C . PHE A 1 175 ? 29.142 -20.969 -4.366 1.00 81.56 175 PHE A C 1
ATOM 1432 O O . PHE A 1 175 ? 29.415 -20.038 -3.609 1.00 81.56 175 PHE A O 1
ATOM 1439 N N . ASP A 1 176 ? 29.679 -22.183 -4.203 1.00 79.94 176 ASP A N 1
ATOM 1440 C CA . ASP A 1 176 ? 30.563 -22.522 -3.073 1.00 79.94 176 ASP A CA 1
ATOM 1441 C C . ASP A 1 176 ? 31.785 -21.597 -2.967 1.00 79.94 176 ASP A C 1
ATOM 1443 O O . ASP A 1 176 ? 32.236 -21.264 -1.872 1.00 79.94 176 ASP A O 1
ATOM 1447 N N . SER A 1 177 ? 32.323 -21.142 -4.103 1.00 83.69 177 SER A N 1
ATOM 1448 C CA . SER A 1 177 ? 33.427 -20.176 -4.136 1.00 83.69 177 SER A CA 1
ATOM 1449 C C . SER A 1 177 ? 33.028 -18.800 -3.601 1.00 83.69 177 SER A C 1
ATOM 1451 O O . SER A 1 177 ? 33.819 -18.145 -2.928 1.00 83.69 177 SER A O 1
ATOM 1453 N N . GLU A 1 178 ? 31.806 -18.358 -3.895 1.00 87.50 178 GLU A N 1
ATOM 1454 C CA . GLU A 1 178 ? 31.271 -17.067 -3.451 1.00 87.50 178 GLU A CA 1
ATOM 1455 C C . GLU A 1 178 ? 30.904 -17.121 -1.970 1.00 87.50 178 GLU A C 1
ATOM 1457 O O . GLU A 1 178 ? 31.226 -16.200 -1.224 1.00 87.50 178 GLU A O 1
ATOM 1462 N N . LYS A 1 179 ? 30.318 -18.239 -1.525 1.00 86.38 179 LYS A N 1
ATOM 1463 C CA . LYS A 1 179 ? 30.053 -18.508 -0.111 1.00 86.38 179 LYS A CA 1
ATOM 1464 C C . LYS A 1 179 ? 31.340 -18.409 0.713 1.00 86.38 179 LYS A C 1
ATOM 1466 O O . LYS A 1 179 ? 31.380 -17.641 1.668 1.00 86.38 179 LYS A O 1
ATOM 1471 N N . LYS A 1 180 ? 32.411 -19.103 0.305 1.00 87.94 180 LYS A N 1
ATOM 1472 C CA . LYS A 1 180 ? 33.715 -19.030 0.990 1.00 87.94 180 LYS A CA 1
ATOM 1473 C C . LYS A 1 180 ? 34.253 -17.600 1.065 1.00 87.94 180 LYS A C 1
ATOM 1475 O O . LYS A 1 180 ? 34.821 -17.207 2.077 1.00 87.94 180 LYS A O 1
ATOM 1480 N N . ALA A 1 181 ? 34.069 -16.804 0.010 1.00 88.19 181 ALA A N 1
ATOM 1481 C CA . ALA A 1 181 ? 34.478 -15.402 0.018 1.00 88.19 181 ALA A CA 1
ATOM 1482 C C . ALA A 1 181 ? 33.665 -14.560 1.021 1.00 88.19 181 ALA A C 1
ATOM 1484 O O . ALA A 1 181 ? 34.248 -13.721 1.706 1.00 88.19 181 ALA A O 1
ATOM 1485 N N . LEU A 1 182 ? 32.352 -14.798 1.141 1.00 88.25 182 LEU A N 1
ATOM 1486 C CA . LEU A 1 182 ? 31.514 -14.156 2.162 1.00 88.25 182 LEU A CA 1
ATOM 1487 C C . LEU A 1 182 ? 31.929 -14.567 3.578 1.00 88.25 182 LEU A C 1
ATOM 1489 O O . LEU A 1 182 ? 32.035 -13.701 4.440 1.00 88.25 182 LEU A O 1
ATOM 1493 N N . GLU A 1 183 ? 32.211 -15.851 3.807 1.00 88.00 183 GLU A N 1
ATOM 1494 C CA . GLU A 1 183 ? 32.647 -16.369 5.110 1.00 88.00 183 GLU A CA 1
ATOM 1495 C C . GLU A 1 183 ? 33.962 -15.727 5.561 1.00 88.00 183 GLU A C 1
ATOM 1497 O O . GLU A 1 183 ? 34.031 -15.213 6.670 1.00 88.00 183 GLU A O 1
ATOM 1502 N N . ILE A 1 184 ? 34.960 -15.624 4.676 1.00 90.69 184 ILE A N 1
ATOM 1503 C CA . ILE A 1 184 ? 36.239 -14.957 4.985 1.00 90.69 184 ILE A CA 1
ATOM 1504 C C . ILE A 1 184 ? 36.028 -13.490 5.394 1.00 90.69 184 ILE A C 1
ATOM 1506 O O . ILE A 1 184 ? 36.740 -12.963 6.252 1.00 90.69 184 ILE A O 1
ATOM 1510 N N . ILE A 1 185 ? 35.087 -12.790 4.757 1.00 89.50 185 ILE A N 1
ATOM 1511 C CA . ILE A 1 185 ? 34.785 -11.391 5.087 1.00 89.50 185 ILE A CA 1
ATOM 1512 C C . ILE A 1 185 ? 34.026 -11.309 6.414 1.00 89.50 185 ILE A C 1
ATOM 1514 O O . ILE A 1 185 ? 34.335 -10.446 7.234 1.00 89.50 185 ILE A O 1
ATOM 1518 N N . HIS A 1 186 ? 33.077 -12.216 6.643 1.00 87.19 186 HIS A N 1
ATOM 1519 C CA . HIS A 1 186 ? 32.317 -12.294 7.884 1.00 87.19 186 HIS A CA 1
ATOM 1520 C C . HIS A 1 186 ? 33.213 -12.637 9.084 1.00 87.19 186 HIS A C 1
ATOM 1522 O O . HIS A 1 186 ? 33.099 -11.999 10.122 1.00 87.19 186 HIS A O 1
ATOM 1528 N N . GLU A 1 187 ? 34.185 -13.539 8.925 1.00 89.62 187 GLU A N 1
ATOM 1529 C CA . GLU A 1 187 ? 35.196 -13.845 9.949 1.00 89.62 187 GLU A CA 1
ATOM 1530 C C . GLU A 1 187 ? 36.039 -12.618 10.322 1.00 89.62 187 GLU A C 1
ATOM 1532 O O . GLU A 1 187 ? 36.377 -12.417 11.488 1.00 89.62 187 GLU A O 1
ATOM 1537 N N . LYS A 1 188 ? 36.357 -11.760 9.344 1.00 90.31 188 LYS A N 1
ATOM 1538 C CA . LYS A 1 188 ? 37.076 -10.498 9.584 1.00 90.31 188 LYS A CA 1
ATOM 1539 C C . LYS A 1 188 ? 36.197 -9.420 10.223 1.00 90.31 188 LYS A C 1
ATOM 1541 O O . LYS A 1 188 ? 36.732 -8.502 10.841 1.00 90.31 188 LYS A O 1
ATOM 1546 N N . MET A 1 189 ? 34.877 -9.498 10.051 1.00 87.25 189 MET A N 1
ATOM 1547 C CA . MET A 1 189 ? 33.897 -8.512 10.521 1.00 87.25 189 MET A CA 1
ATOM 1548 C C . MET A 1 189 ? 32.671 -9.197 11.147 1.00 87.25 189 MET A C 1
ATOM 1550 O O . MET A 1 189 ? 31.564 -9.072 10.622 1.00 87.25 189 MET A O 1
ATOM 1554 N N . PRO A 1 190 ? 32.828 -9.885 12.292 1.00 80.06 190 PRO A N 1
ATOM 1555 C CA . PRO A 1 190 ? 31.763 -10.723 12.850 1.00 80.06 190 PRO A CA 1
ATOM 1556 C C . PRO A 1 190 ? 30.561 -9.919 13.366 1.00 80.06 190 PRO A C 1
ATOM 1558 O O . PRO A 1 190 ? 29.464 -10.451 13.483 1.00 80.06 190 PRO A O 1
ATOM 1561 N N . ILE A 1 191 ? 30.759 -8.632 13.673 1.00 79.50 191 ILE A N 1
ATOM 1562 C CA . ILE A 1 191 ? 29.731 -7.747 14.242 1.00 79.50 191 ILE A CA 1
ATOM 1563 C C . ILE A 1 191 ? 28.798 -7.186 13.155 1.00 79.50 191 ILE A C 1
ATOM 1565 O O . ILE A 1 191 ? 27.658 -6.832 13.443 1.00 79.50 191 ILE A O 1
ATOM 1569 N N . TYR A 1 192 ? 29.263 -7.089 11.906 1.00 82.31 192 TYR A N 1
ATOM 1570 C CA . TYR A 1 192 ? 28.547 -6.382 10.846 1.00 82.31 192 TYR A CA 1
ATOM 1571 C C . TYR A 1 192 ? 27.898 -7.349 9.854 1.00 82.31 192 TYR A C 1
ATOM 1573 O O . TYR A 1 192 ? 28.492 -8.349 9.449 1.00 82.31 192 TYR A O 1
ATOM 1581 N N . ASN A 1 193 ? 26.689 -7.011 9.397 1.00 83.69 193 ASN A N 1
ATOM 1582 C CA . ASN A 1 193 ? 26.046 -7.738 8.308 1.00 83.69 193 ASN A CA 1
ATOM 1583 C C . ASN A 1 193 ? 26.808 -7.494 6.988 1.00 83.69 193 ASN A C 1
ATOM 1585 O O . ASN A 1 193 ? 27.057 -6.355 6.595 1.00 83.69 193 ASN A O 1
ATOM 1589 N N . VAL A 1 194 ? 27.147 -8.576 6.285 1.00 90.44 194 VAL A N 1
ATOM 1590 C CA . VAL A 1 194 ? 27.895 -8.571 5.016 1.00 90.44 194 VAL A CA 1
ATOM 1591 C C . VAL A 1 194 ? 26.995 -8.498 3.770 1.00 90.44 194 VAL A C 1
ATOM 1593 O O . VAL A 1 194 ? 27.463 -8.726 2.656 1.00 90.44 194 VAL A O 1
ATOM 1596 N N . TYR A 1 195 ? 25.709 -8.154 3.923 1.00 91.56 195 TYR A N 1
ATOM 1597 C CA . TYR A 1 195 ? 24.736 -8.037 2.821 1.00 91.56 195 TYR A CA 1
ATOM 1598 C C . TYR A 1 195 ? 25.168 -7.094 1.683 1.00 91.56 195 TYR A C 1
ATOM 1600 O O . TYR A 1 195 ? 24.723 -7.263 0.549 1.00 91.56 195 TYR A O 1
ATOM 1608 N N . TRP A 1 196 ? 26.023 -6.106 1.956 1.00 93.56 196 TRP A N 1
ATOM 1609 C CA . TRP A 1 196 ? 26.519 -5.140 0.972 1.00 93.56 196 TRP A CA 1
ATOM 1610 C C . TRP A 1 196 ? 27.572 -5.737 0.021 1.00 93.56 196 TRP A C 1
ATOM 1612 O O . TRP A 1 196 ? 27.780 -5.222 -1.077 1.00 93.56 196 TRP A O 1
ATOM 1622 N N . VAL A 1 197 ? 28.221 -6.849 0.391 1.00 93.69 197 VAL A N 1
ATOM 1623 C CA . VAL A 1 197 ? 29.319 -7.449 -0.388 1.00 93.69 197 VAL A CA 1
ATOM 1624 C C . VAL A 1 197 ? 28.876 -7.875 -1.801 1.00 93.69 197 VAL A C 1
ATOM 1626 O O . VAL A 1 197 ? 29.543 -7.477 -2.763 1.00 93.69 197 VAL A O 1
ATOM 1629 N N . PRO A 1 198 ? 27.750 -8.599 -1.994 1.00 94.06 198 PRO A N 1
ATOM 1630 C CA . PRO A 1 198 ? 27.252 -8.905 -3.334 1.00 94.06 198 PRO A CA 1
ATOM 1631 C C . PRO A 1 198 ? 26.947 -7.662 -4.187 1.00 94.06 198 PRO A C 1
ATOM 1633 O O . PRO A 1 198 ? 27.155 -7.699 -5.399 1.00 94.06 198 PRO A O 1
ATOM 1636 N N . LEU A 1 199 ? 26.512 -6.544 -3.592 1.00 94.81 199 LEU A N 1
ATOM 1637 C CA . LEU A 1 199 ? 26.266 -5.303 -4.344 1.00 94.81 199 LEU A CA 1
ATOM 1638 C C . LEU A 1 199 ? 27.571 -4.734 -4.904 1.00 94.81 199 LEU A C 1
ATOM 1640 O O . LEU A 1 199 ? 27.639 -4.391 -6.083 1.00 94.81 199 LEU A O 1
ATOM 1644 N N . ILE A 1 200 ? 28.643 -4.744 -4.108 1.00 94.94 200 ILE A N 1
ATOM 1645 C CA . ILE A 1 200 ? 29.978 -4.357 -4.579 1.00 94.94 200 ILE A CA 1
ATOM 1646 C C . ILE A 1 200 ? 30.469 -5.301 -5.681 1.00 94.94 200 ILE A C 1
ATOM 1648 O O . ILE A 1 200 ? 31.048 -4.854 -6.673 1.00 94.94 200 ILE A O 1
ATOM 1652 N N . TRP A 1 201 ? 30.206 -6.606 -5.574 1.00 95.06 201 TRP A N 1
ATOM 1653 C CA . TRP A 1 201 ? 30.516 -7.539 -6.659 1.00 95.06 201 TRP A CA 1
ATOM 1654 C C . TRP A 1 201 ? 29.733 -7.229 -7.939 1.00 95.06 201 TRP A C 1
ATOM 1656 O O . TRP A 1 201 ? 30.303 -7.314 -9.028 1.00 95.06 201 TRP A O 1
ATOM 1666 N N . ALA A 1 202 ? 28.466 -6.823 -7.833 1.00 94.50 202 ALA A N 1
ATOM 1667 C CA . ALA A 1 202 ? 27.660 -6.403 -8.977 1.00 94.50 202 ALA A CA 1
ATOM 1668 C C . ALA A 1 202 ? 28.232 -5.139 -9.644 1.00 94.50 202 ALA A C 1
ATOM 1670 O O . ALA A 1 202 ? 28.418 -5.124 -10.864 1.00 94.50 202 ALA A O 1
ATOM 1671 N N . VAL A 1 203 ? 28.610 -4.128 -8.852 1.00 94.69 203 VAL A N 1
ATOM 1672 C CA . VAL A 1 203 ? 29.281 -2.903 -9.329 1.00 94.69 203 VAL A CA 1
ATOM 1673 C C . VAL A 1 203 ? 30.619 -3.220 -10.004 1.00 94.69 203 VAL A C 1
ATOM 1675 O O . VAL A 1 203 ? 30.933 -2.672 -11.065 1.00 94.69 203 VAL A O 1
ATOM 1678 N N . ASN A 1 204 ? 31.396 -4.156 -9.455 1.00 94.88 204 ASN A N 1
ATOM 1679 C CA . ASN A 1 204 ? 32.661 -4.591 -10.049 1.00 94.88 204 ASN A CA 1
ATOM 1680 C C . ASN A 1 204 ? 32.458 -5.308 -11.391 1.00 94.88 204 ASN A C 1
ATOM 1682 O O . ASN A 1 204 ? 33.239 -5.095 -12.319 1.00 94.88 204 ASN A O 1
ATOM 1686 N N . ILE A 1 205 ? 31.403 -6.120 -11.538 1.00 92.00 205 ILE A N 1
ATOM 1687 C CA . ILE A 1 205 ? 31.057 -6.734 -12.831 1.00 92.00 205 ILE A CA 1
ATOM 1688 C C . ILE A 1 205 ? 30.630 -5.663 -13.837 1.00 92.00 205 ILE A C 1
ATOM 1690 O O . ILE A 1 205 ? 31.085 -5.711 -14.980 1.00 92.00 205 ILE A O 1
ATOM 1694 N N . ALA A 1 206 ? 29.811 -4.689 -13.432 1.00 91.00 206 ALA A N 1
ATOM 1695 C CA . ALA A 1 206 ? 29.418 -3.576 -14.298 1.00 91.00 206 ALA A CA 1
ATOM 1696 C C . ALA A 1 206 ? 30.642 -2.758 -14.755 1.00 91.00 206 ALA A C 1
ATOM 1698 O O . ALA A 1 206 ? 30.797 -2.471 -15.941 1.00 91.00 206 ALA A O 1
ATOM 1699 N N . THR A 1 207 ? 31.580 -2.487 -13.845 1.00 91.06 207 THR A N 1
ATOM 1700 C CA . THR A 1 207 ? 32.844 -1.795 -14.147 1.00 91.06 207 THR A CA 1
ATOM 1701 C C . THR A 1 207 ? 33.726 -2.615 -15.089 1.00 91.06 207 THR A C 1
ATOM 1703 O O . THR A 1 207 ? 34.272 -2.085 -16.056 1.00 91.06 207 THR A O 1
ATOM 1706 N N . LYS A 1 208 ? 33.824 -3.933 -14.879 1.00 91.38 208 LYS A N 1
ATOM 1707 C CA . LYS A 1 208 ? 34.531 -4.839 -15.794 1.00 91.38 208 LYS A CA 1
ATOM 1708 C C . LYS A 1 208 ? 33.890 -4.848 -17.184 1.00 91.38 208 LYS A C 1
ATOM 1710 O O . LYS A 1 208 ? 34.605 -4.864 -18.181 1.00 91.38 208 LYS A O 1
ATOM 1715 N N . ALA A 1 209 ? 32.561 -4.797 -17.264 1.00 88.38 209 ALA A N 1
ATOM 1716 C CA . ALA A 1 209 ? 31.833 -4.707 -18.528 1.00 88.38 209 ALA A CA 1
ATOM 1717 C C . ALA A 1 209 ? 32.137 -3.402 -19.285 1.00 88.38 209 ALA A C 1
ATOM 1719 O O . ALA A 1 209 ? 32.269 -3.429 -20.509 1.00 88.38 209 ALA A O 1
ATOM 1720 N N . GLN A 1 210 ? 32.292 -2.281 -18.568 1.00 87.12 210 GLN A N 1
ATOM 1721 C CA . GLN A 1 210 ? 32.752 -1.012 -19.146 1.00 87.12 210 GLN A CA 1
ATOM 1722 C C . GLN A 1 210 ? 34.200 -1.117 -19.645 1.00 87.12 210 GLN A C 1
ATOM 1724 O O . GLN A 1 210 ? 34.480 -0.753 -20.781 1.00 87.12 210 GLN A O 1
ATOM 1729 N N . GLN A 1 211 ? 35.116 -1.677 -18.845 1.00 88.25 211 GLN A N 1
ATOM 1730 C CA . GLN A 1 211 ? 36.524 -1.856 -19.238 1.00 88.25 211 GLN A CA 1
ATOM 1731 C C . GLN A 1 211 ? 36.688 -2.758 -20.469 1.00 88.25 211 GLN A C 1
ATOM 1733 O O . GLN A 1 211 ? 37.573 -2.539 -21.291 1.00 88.25 211 GLN A O 1
ATOM 1738 N N . GLN A 1 212 ? 35.828 -3.769 -20.610 1.00 87.81 212 GLN A N 1
ATOM 1739 C CA . GLN A 1 212 ? 35.793 -4.670 -21.764 1.00 87.81 212 GLN A CA 1
ATOM 1740 C C . GLN A 1 212 ? 35.070 -4.070 -22.985 1.00 87.81 212 GLN A C 1
ATOM 1742 O O . GLN A 1 212 ? 34.894 -4.770 -23.978 1.00 87.81 212 GLN A O 1
ATOM 1747 N N . ASN A 1 213 ? 34.638 -2.802 -22.928 1.00 84.00 213 ASN A N 1
ATOM 1748 C CA . ASN A 1 213 ? 33.841 -2.123 -23.957 1.00 84.00 213 ASN A CA 1
ATOM 1749 C C . ASN A 1 213 ? 32.531 -2.849 -24.333 1.00 84.00 213 ASN A C 1
ATOM 1751 O O . ASN A 1 213 ? 31.969 -2.602 -25.399 1.00 84.00 213 ASN A O 1
ATOM 1755 N N . ILE A 1 214 ? 32.013 -3.722 -23.457 1.00 84.62 214 ILE A N 1
ATOM 1756 C CA . ILE A 1 214 ? 30.689 -4.349 -23.618 1.00 84.62 214 ILE A CA 1
ATOM 1757 C C . ILE A 1 214 ? 29.607 -3.291 -23.374 1.00 84.62 214 ILE A C 1
ATOM 1759 O O . ILE A 1 214 ? 28.640 -3.179 -24.130 1.00 84.62 214 ILE A O 1
ATOM 1763 N N . ILE A 1 215 ? 29.801 -2.474 -22.334 1.00 82.12 215 ILE A N 1
ATOM 1764 C CA . ILE A 1 215 ? 29.019 -1.258 -22.109 1.00 82.12 215 ILE A CA 1
ATOM 1765 C C . ILE A 1 215 ? 29.710 -0.130 -22.874 1.00 82.12 215 ILE A C 1
ATOM 1767 O O . ILE A 1 215 ? 30.727 0.401 -22.439 1.00 82.12 215 ILE A O 1
ATOM 1771 N N . THR A 1 216 ? 29.160 0.222 -24.034 1.00 70.25 216 THR A N 1
ATOM 1772 C CA . THR A 1 216 ? 29.781 1.191 -24.952 1.00 70.25 216 THR A CA 1
ATOM 1773 C C . THR A 1 216 ? 29.694 2.637 -24.466 1.00 70.25 216 THR A C 1
ATOM 1775 O O . THR A 1 216 ? 30.490 3.469 -24.883 1.00 70.25 216 THR A O 1
ATOM 1778 N N . ASN A 1 217 ? 28.704 2.962 -23.629 1.00 75.62 217 ASN A N 1
ATOM 1779 C CA . ASN A 1 217 ? 28.474 4.317 -23.138 1.00 75.62 217 ASN A CA 1
ATOM 1780 C C . ASN A 1 217 ? 28.818 4.414 -21.649 1.00 75.62 217 ASN A C 1
ATOM 1782 O O . ASN A 1 217 ? 28.235 3.704 -20.829 1.00 75.62 217 ASN A O 1
ATOM 1786 N N . HIS A 1 218 ? 29.707 5.344 -21.304 1.00 77.44 218 HIS A N 1
ATOM 1787 C CA . HIS A 1 218 ? 30.074 5.626 -19.920 1.00 77.44 218 HIS A CA 1
ATOM 1788 C C . HIS A 1 218 ? 28.845 5.942 -19.056 1.00 77.44 218 HIS A C 1
ATOM 1790 O O . HIS A 1 218 ? 28.680 5.333 -18.003 1.00 77.44 218 HIS A O 1
ATOM 1796 N N . ASN A 1 219 ? 27.934 6.795 -19.542 1.00 80.56 219 ASN A N 1
ATOM 1797 C CA . ASN A 1 219 ? 26.752 7.222 -18.783 1.00 80.56 219 ASN A CA 1
ATOM 1798 C C . ASN A 1 219 ? 25.834 6.045 -18.426 1.00 80.56 219 ASN A C 1
ATOM 1800 O O . ASN A 1 219 ? 25.337 5.986 -17.313 1.00 80.56 219 ASN A O 1
ATOM 1804 N N . GLN A 1 220 ? 25.667 5.068 -19.324 1.00 78.69 220 GLN A N 1
ATOM 1805 C CA . GLN A 1 220 ? 24.843 3.881 -19.052 1.00 78.69 220 GLN A CA 1
ATOM 1806 C C . GLN A 1 220 ? 25.443 2.991 -17.962 1.00 78.69 220 GLN A C 1
ATOM 1808 O O . GLN A 1 220 ? 24.719 2.378 -17.183 1.00 78.69 220 GLN A O 1
ATOM 1813 N N . GLY A 1 221 ? 26.772 2.886 -17.914 1.00 83.75 221 GLY A N 1
ATOM 1814 C CA . GLY A 1 221 ? 27.420 2.131 -16.849 1.00 83.75 221 GLY A CA 1
ATOM 1815 C C . GLY A 1 221 ? 27.379 2.860 -15.506 1.00 83.75 221 GLY A C 1
ATOM 1816 O O . GLY A 1 221 ? 27.235 2.190 -14.490 1.00 83.75 221 GLY A O 1
ATOM 1817 N N . GLU A 1 222 ? 27.434 4.197 -15.493 1.00 85.88 222 GLU A N 1
ATOM 1818 C CA . GLU A 1 222 ? 27.196 4.987 -14.275 1.00 85.88 222 GLU A CA 1
ATOM 1819 C C . GLU A 1 222 ? 25.745 4.871 -13.795 1.00 85.88 222 GLU A C 1
ATOM 1821 O O . GLU A 1 222 ? 25.528 4.616 -12.618 1.00 85.88 222 GLU A O 1
ATOM 1826 N N . GLU A 1 223 ? 24.760 4.912 -14.696 1.00 84.69 223 GLU A N 1
ATOM 1827 C CA . GLU A 1 223 ? 23.345 4.708 -14.350 1.00 84.69 223 GLU A CA 1
ATOM 1828 C C . GLU A 1 223 ? 23.106 3.357 -13.658 1.00 84.69 223 GLU A C 1
ATOM 1830 O O . GLU A 1 223 ? 22.411 3.297 -12.646 1.00 84.69 223 GLU A O 1
ATOM 1835 N N . ILE A 1 224 ? 23.718 2.266 -14.139 1.00 89.56 224 ILE A N 1
ATOM 1836 C CA . ILE A 1 224 ? 23.619 0.955 -13.471 1.00 89.56 224 ILE A CA 1
ATOM 1837 C C . ILE A 1 224 ? 24.194 1.013 -12.048 1.00 89.56 224 ILE A C 1
ATOM 1839 O O . ILE A 1 224 ? 23.621 0.412 -11.139 1.00 89.56 224 ILE A O 1
ATOM 1843 N N . LYS A 1 225 ? 25.313 1.717 -11.838 1.00 91.50 225 LYS A N 1
ATOM 1844 C CA . LYS A 1 225 ? 25.937 1.855 -10.512 1.00 91.50 225 LYS A CA 1
ATOM 1845 C C . LYS A 1 225 ? 25.069 2.692 -9.578 1.00 91.50 225 LYS A C 1
ATOM 1847 O O . LYS A 1 225 ? 24.741 2.213 -8.499 1.00 91.50 225 LYS A O 1
ATOM 1852 N N . GLU A 1 226 ? 24.609 3.858 -10.032 1.00 90.69 226 GLU A N 1
ATOM 1853 C CA . GLU A 1 226 ? 23.687 4.726 -9.287 1.00 90.69 226 GLU A CA 1
ATOM 1854 C C . GLU A 1 226 ? 22.436 3.955 -8.846 1.00 90.69 226 GLU A C 1
ATOM 1856 O O . GLU A 1 226 ? 21.975 4.076 -7.716 1.00 90.69 226 GLU A O 1
ATOM 1861 N N . ARG A 1 227 ? 21.905 3.093 -9.716 1.00 89.44 227 ARG A N 1
ATOM 1862 C CA . ARG A 1 227 ? 20.739 2.253 -9.422 1.00 89.44 227 ARG A CA 1
ATOM 1863 C C . ARG A 1 227 ? 21.002 1.162 -8.392 1.00 89.44 227 ARG A C 1
ATOM 1865 O O . ARG A 1 227 ? 20.111 0.843 -7.603 1.00 89.44 227 ARG A O 1
ATOM 1872 N N . ILE A 1 228 ? 22.197 0.577 -8.399 1.00 94.06 228 ILE A N 1
ATOM 1873 C CA . ILE A 1 228 ? 22.623 -0.362 -7.357 1.00 94.06 228 ILE A CA 1
ATOM 1874 C C . ILE A 1 228 ? 22.786 0.382 -6.024 1.00 94.06 228 ILE A C 1
ATOM 1876 O O . ILE A 1 228 ? 22.360 -0.142 -4.996 1.00 94.06 228 ILE A O 1
ATOM 1880 N N . ASP A 1 229 ? 23.296 1.613 -6.038 1.00 93.19 229 ASP A N 1
ATOM 1881 C CA . ASP A 1 229 ? 23.419 2.448 -4.839 1.00 93.19 229 ASP A CA 1
ATOM 1882 C C . ASP A 1 229 ? 22.046 2.881 -4.291 1.00 93.19 229 ASP A C 1
ATOM 1884 O O . ASP A 1 229 ? 21.812 2.805 -3.086 1.00 93.19 229 ASP A O 1
ATOM 1888 N N . GLU A 1 230 ? 21.084 3.239 -5.150 1.00 91.94 230 GLU A N 1
ATOM 1889 C CA . GLU A 1 230 ? 19.688 3.487 -4.748 1.00 91.94 230 GLU A CA 1
ATOM 1890 C C . GLU A 1 230 ? 19.060 2.251 -4.077 1.00 91.94 230 GLU A C 1
ATOM 1892 O O . GLU A 1 230 ? 18.298 2.369 -3.113 1.00 91.94 230 GLU A O 1
ATOM 1897 N N . PHE A 1 231 ? 19.360 1.052 -4.585 1.00 93.50 231 PHE A N 1
ATOM 1898 C CA . PHE A 1 231 ? 18.906 -0.207 -3.993 1.00 93.50 231 PHE A CA 1
ATOM 1899 C C . PHE A 1 231 ? 19.567 -0.467 -2.642 1.00 93.50 231 PHE A C 1
ATOM 1901 O O . PHE A 1 231 ? 18.887 -0.852 -1.690 1.00 93.50 231 PHE A O 1
ATOM 1908 N N . HIS A 1 232 ? 20.874 -0.220 -2.555 1.00 94.50 232 HIS A N 1
ATOM 1909 C CA . HIS A 1 232 ? 21.637 -0.320 -1.321 1.00 94.50 232 HIS A CA 1
ATOM 1910 C C . HIS A 1 232 ? 21.056 0.598 -0.243 1.00 94.50 232 HIS A C 1
ATOM 1912 O O . HIS A 1 232 ? 20.720 0.115 0.834 1.00 94.50 232 HIS A O 1
ATOM 1918 N N . ALA A 1 233 ? 20.822 1.873 -0.568 1.00 94.25 233 ALA A N 1
ATOM 1919 C CA . ALA A 1 233 ? 20.252 2.858 0.348 1.00 94.25 233 ALA A CA 1
ATOM 1920 C C . ALA A 1 233 ? 18.867 2.441 0.873 1.00 94.25 233 ALA A C 1
ATOM 1922 O O . ALA A 1 233 ? 18.544 2.665 2.037 1.00 94.25 233 ALA A O 1
ATOM 1923 N N . LYS A 1 234 ? 18.044 1.789 0.040 1.00 94.00 234 LYS A N 1
ATOM 1924 C CA . LYS A 1 234 ? 16.755 1.231 0.477 1.00 94.00 234 LYS A CA 1
ATOM 1925 C C . LYS A 1 234 ? 16.925 0.066 1.451 1.00 94.00 234 LYS A C 1
ATOM 1927 O O . LYS A 1 234 ? 16.246 0.039 2.472 1.00 94.00 234 LYS A O 1
ATOM 1932 N N . CYS A 1 235 ? 17.821 -0.880 1.164 1.00 94.19 235 CYS A N 1
ATOM 1933 C CA . CYS A 1 235 ? 18.132 -1.976 2.089 1.00 94.19 235 CYS A CA 1
ATOM 1934 C C . CYS A 1 235 ? 18.684 -1.449 3.423 1.00 94.19 235 CYS A C 1
ATOM 1936 O O . CYS A 1 235 ? 18.255 -1.894 4.485 1.00 94.19 235 CYS A O 1
ATOM 1938 N N . GLU A 1 236 ? 19.591 -0.475 3.367 1.00 93.69 236 GLU A N 1
ATOM 1939 C CA . GLU A 1 236 ? 20.187 0.168 4.538 1.00 93.69 236 GLU A CA 1
ATOM 1940 C C . GLU A 1 236 ? 19.141 0.902 5.380 1.00 93.69 236 GLU A C 1
ATOM 1942 O O . GLU A 1 236 ? 19.123 0.771 6.604 1.00 93.69 236 GLU A O 1
ATOM 1947 N N . LEU A 1 237 ? 18.220 1.626 4.742 1.00 94.69 237 LEU A N 1
ATOM 1948 C CA . LEU A 1 237 ? 17.132 2.302 5.441 1.00 94.69 237 LEU A CA 1
ATOM 1949 C C . LEU A 1 237 ? 16.213 1.300 6.161 1.00 94.69 237 LEU A C 1
ATOM 1951 O O . LEU A 1 237 ? 15.818 1.552 7.297 1.00 94.69 237 LEU A O 1
ATOM 1955 N N . LEU A 1 238 ? 15.914 0.144 5.555 1.00 94.69 238 LEU A N 1
ATOM 1956 C CA . LEU A 1 238 ? 15.141 -0.915 6.221 1.00 94.69 238 LEU A CA 1
ATOM 1957 C C . LEU A 1 238 ? 15.876 -1.491 7.437 1.00 94.69 238 LEU A C 1
ATOM 1959 O O . LEU A 1 238 ? 15.270 -1.626 8.498 1.00 94.69 238 LEU A O 1
ATOM 1963 N N . LEU A 1 239 ? 17.179 -1.761 7.311 1.00 93.19 239 LEU A N 1
ATOM 1964 C CA . LEU A 1 239 ? 18.023 -2.195 8.431 1.00 93.19 239 LEU A CA 1
ATOM 1965 C C . LEU A 1 239 ? 18.111 -1.124 9.529 1.00 93.19 239 LEU A C 1
ATOM 1967 O O . LEU A 1 239 ? 18.153 -1.447 10.710 1.00 93.19 239 LEU A O 1
ATOM 1971 N N . THR A 1 240 ? 18.091 0.154 9.153 1.00 93.75 240 THR A N 1
ATOM 1972 C CA . THR A 1 240 ? 18.100 1.277 10.099 1.00 93.75 240 THR A CA 1
ATOM 1973 C C . THR A 1 240 ? 16.791 1.359 10.878 1.00 93.75 240 THR A C 1
ATOM 1975 O O . THR A 1 240 ? 16.818 1.639 12.072 1.00 93.75 240 THR A O 1
ATOM 1978 N N . TYR A 1 241 ? 15.644 1.089 10.247 1.00 94.00 241 TYR A N 1
ATOM 1979 C CA . TYR A 1 241 ? 14.361 1.020 10.954 1.00 94.00 241 TYR A CA 1
ATOM 1980 C C . TYR A 1 241 ? 14.268 -0.160 11.926 1.00 94.00 241 TYR A C 1
ATOM 1982 O O . TYR A 1 241 ? 13.594 -0.027 12.949 1.00 94.00 241 TYR A O 1
ATOM 1990 N N . ASP A 1 242 ? 14.914 -1.282 11.601 1.00 92.25 242 ASP A N 1
ATOM 1991 C CA . ASP A 1 242 ? 15.033 -2.443 12.488 1.00 92.25 242 ASP A CA 1
ATOM 1992 C C . ASP A 1 242 ? 15.971 -2.147 13.670 1.00 92.25 242 ASP A C 1
ATOM 1994 O O . ASP A 1 242 ? 15.613 -2.357 14.828 1.00 92.25 242 ASP A O 1
ATOM 1998 N N . TRP A 1 243 ? 17.131 -1.539 13.396 1.00 91.62 243 TRP A N 1
ATOM 1999 C CA . TRP A 1 243 ? 18.085 -1.146 14.432 1.00 91.62 243 TRP A CA 1
ATOM 2000 C C . TRP A 1 243 ? 17.538 -0.051 15.360 1.00 91.62 243 TRP A C 1
ATOM 2002 O O . TRP A 1 243 ? 17.699 -0.118 16.580 1.00 91.62 243 TRP A O 1
ATOM 2012 N N . ILE A 1 244 ? 16.883 0.966 14.793 1.00 94.31 244 ILE A N 1
ATOM 2013 C CA . ILE A 1 244 ? 16.330 2.113 15.516 1.00 94.31 244 ILE A CA 1
ATOM 2014 C C . ILE A 1 244 ? 14.812 1.949 15.618 1.00 94.31 244 ILE A C 1
ATOM 2016 O O . ILE A 1 244 ? 14.026 2.544 14.870 1.00 94.31 244 ILE A O 1
ATOM 2020 N N . SER A 1 245 ? 14.381 1.156 16.596 1.00 91.69 245 SER A N 1
ATOM 2021 C CA . SER A 1 245 ? 12.966 0.989 16.933 1.00 91.69 245 SER A CA 1
ATOM 2022 C C . SER A 1 245 ? 12.340 2.288 17.466 1.00 91.69 245 SER A C 1
ATOM 2024 O O . SER A 1 245 ? 13.007 3.300 17.696 1.00 91.69 245 SER A O 1
ATOM 2026 N N . VAL A 1 246 ? 11.019 2.303 17.671 1.00 93.31 246 VAL A N 1
ATOM 2027 C CA . VAL A 1 246 ? 10.391 3.378 18.463 1.00 93.31 246 VAL A CA 1
ATOM 2028 C C . VAL A 1 246 ? 11.020 3.342 19.864 1.00 93.31 246 VAL A C 1
ATOM 2030 O O . VAL A 1 246 ? 11.208 2.236 20.385 1.00 93.31 246 VAL A O 1
ATOM 2033 N N . PRO A 1 247 ? 11.376 4.493 20.476 1.00 95.38 247 PRO A N 1
ATOM 2034 C CA . PRO A 1 247 ? 11.976 4.505 21.804 1.00 95.38 247 PRO A CA 1
ATOM 2035 C C . PRO A 1 247 ? 11.151 3.676 22.785 1.00 95.38 247 PRO A C 1
ATOM 2037 O O . PRO A 1 247 ? 9.953 3.915 22.948 1.00 95.38 247 PRO A O 1
ATOM 2040 N N . LEU A 1 248 ? 11.800 2.711 23.442 1.00 93.94 248 LEU A N 1
ATOM 2041 C CA . LEU A 1 248 ? 11.120 1.758 24.320 1.00 93.94 248 LEU A CA 1
ATOM 2042 C C . LEU A 1 248 ? 10.299 2.469 25.399 1.00 93.94 248 LEU A C 1
ATOM 2044 O O . LEU A 1 248 ? 9.177 2.058 25.671 1.00 93.94 248 LEU A O 1
ATOM 2048 N N . ILE A 1 249 ? 10.816 3.575 25.944 1.00 96.00 249 ILE A N 1
ATOM 2049 C CA . ILE A 1 249 ? 10.111 4.380 26.944 1.00 96.00 249 ILE A CA 1
ATOM 2050 C C . ILE A 1 249 ? 8.772 4.913 26.427 1.00 96.00 249 ILE A C 1
ATOM 2052 O O . ILE A 1 249 ? 7.806 4.946 27.176 1.00 96.00 249 ILE A O 1
ATOM 2056 N N . TYR A 1 250 ? 8.671 5.270 25.143 1.00 94.69 250 TYR A N 1
ATOM 2057 C CA . TYR A 1 250 ? 7.416 5.759 24.579 1.00 94.69 250 TYR A CA 1
ATOM 2058 C C . TYR A 1 250 ? 6.390 4.624 24.479 1.00 94.69 250 TYR A C 1
ATOM 2060 O O . TYR A 1 250 ? 5.266 4.760 24.961 1.00 94.69 250 TYR A O 1
ATOM 2068 N N . THR A 1 251 ? 6.807 3.465 23.958 1.00 94.25 251 THR A N 1
ATOM 2069 C CA . THR A 1 251 ? 5.978 2.249 23.927 1.00 94.25 251 THR A CA 1
ATOM 2070 C C . THR A 1 251 ? 5.548 1.817 25.334 1.00 94.25 251 THR A C 1
ATOM 2072 O O . THR A 1 251 ? 4.392 1.442 25.536 1.00 94.25 251 THR A O 1
ATOM 2075 N N . GLN A 1 252 ? 6.448 1.898 26.319 1.00 94.88 252 GLN A N 1
ATOM 2076 C CA . GLN A 1 252 ? 6.167 1.580 27.719 1.00 94.88 252 GLN A CA 1
ATOM 2077 C C . GLN A 1 252 ? 5.172 2.556 28.340 1.00 94.88 252 GLN A C 1
ATOM 2079 O O . GLN A 1 252 ? 4.233 2.097 28.975 1.00 94.88 252 GLN A O 1
ATOM 2084 N N . VAL A 1 253 ? 5.330 3.867 28.137 1.00 94.12 253 VAL A N 1
ATOM 2085 C CA . VAL A 1 253 ? 4.407 4.886 28.666 1.00 94.12 253 VAL A CA 1
ATOM 2086 C C . VAL A 1 253 ? 2.994 4.668 28.130 1.00 94.12 253 VAL A C 1
ATOM 2088 O O . VAL A 1 253 ? 2.049 4.647 28.913 1.00 94.12 253 VAL A O 1
ATOM 2091 N N . VAL A 1 254 ? 2.843 4.446 26.821 1.00 93.50 254 VAL A N 1
ATOM 2092 C CA . VAL A 1 254 ? 1.520 4.222 26.213 1.00 93.50 254 VAL A CA 1
ATOM 2093 C C . VAL A 1 254 ? 0.908 2.912 26.714 1.00 93.50 254 VAL A C 1
ATOM 2095 O O . VAL A 1 254 ? -0.251 2.890 27.121 1.00 93.50 254 VAL A O 1
ATOM 2098 N N . SER A 1 255 ? 1.691 1.829 26.743 1.00 93.31 255 SER A N 1
ATOM 2099 C CA . SER A 1 255 ? 1.215 0.529 27.233 1.00 93.31 255 SER A CA 1
ATOM 2100 C C . SER A 1 255 ? 0.828 0.589 28.710 1.00 93.31 255 SER A C 1
ATOM 2102 O O . SER A 1 255 ? -0.221 0.084 29.092 1.00 93.31 255 SER A O 1
ATOM 2104 N N . LEU A 1 256 ? 1.651 1.234 29.541 1.00 92.75 256 LEU A N 1
ATOM 2105 C CA . LEU A 1 256 ? 1.395 1.406 30.967 1.00 92.75 256 LEU A CA 1
ATOM 2106 C C . LEU A 1 256 ? 0.120 2.218 31.192 1.00 92.75 256 LEU A C 1
ATOM 2108 O O . LEU A 1 256 ? -0.691 1.821 32.019 1.00 92.75 256 LEU A O 1
ATOM 2112 N N . ALA A 1 257 ? -0.088 3.304 30.443 1.00 91.44 257 ALA A N 1
ATOM 2113 C CA . ALA A 1 257 ? -1.298 4.115 30.545 1.00 91.44 257 ALA A CA 1
ATOM 2114 C C . ALA A 1 257 ? -2.566 3.298 30.238 1.00 91.44 257 ALA A C 1
ATOM 2116 O O . ALA A 1 257 ? -3.504 3.310 31.033 1.00 91.44 257 ALA A O 1
ATOM 2117 N N . VAL A 1 258 ? -2.567 2.524 29.143 1.00 92.19 258 VAL A N 1
ATOM 2118 C CA . VAL A 1 258 ? -3.702 1.657 28.771 1.00 92.19 258 VAL A CA 1
ATOM 2119 C C . VAL A 1 258 ? -3.927 0.557 29.815 1.00 92.19 258 VAL A C 1
ATOM 2121 O O . VAL A 1 258 ? -5.054 0.346 30.257 1.00 92.19 258 VAL A O 1
ATOM 2124 N N . TYR A 1 259 ? -2.873 -0.138 30.252 1.00 93.06 259 TYR A N 1
ATOM 2125 C CA . TYR A 1 259 ? -3.018 -1.219 31.231 1.00 93.06 259 TYR A CA 1
ATOM 2126 C C . TYR A 1 259 ? -3.417 -0.719 32.619 1.00 93.06 259 TYR A C 1
ATOM 2128 O O . TYR A 1 259 ? -4.190 -1.389 33.292 1.00 93.06 259 TYR A O 1
ATOM 2136 N N . THR A 1 260 ? -2.940 0.454 33.040 1.00 91.38 260 THR A N 1
ATOM 2137 C CA . THR A 1 260 ? -3.305 1.052 34.335 1.00 91.38 260 THR A CA 1
ATOM 2138 C C . THR A 1 260 ? -4.761 1.496 34.326 1.00 91.38 260 THR A C 1
ATOM 2140 O O . THR A 1 260 ? -5.470 1.265 35.300 1.00 91.38 260 THR A O 1
ATOM 2143 N N . PHE A 1 261 ? -5.229 2.048 33.202 1.00 91.19 261 PHE A N 1
ATOM 2144 C CA . PHE A 1 261 ? -6.641 2.352 33.001 1.00 91.19 261 PHE A CA 1
ATOM 2145 C C . PHE A 1 261 ? -7.515 1.100 33.170 1.00 91.19 261 PHE A C 1
ATOM 2147 O O . PHE A 1 261 ? -8.455 1.116 33.958 1.00 91.19 261 PHE A O 1
ATOM 2154 N N . PHE A 1 262 ? -7.174 -0.016 32.512 1.00 92.12 262 PHE A N 1
ATOM 2155 C CA . PHE A 1 262 ? -7.960 -1.249 32.651 1.00 92.12 262 PHE A CA 1
ATOM 2156 C C . PHE A 1 262 ? -7.779 -1.960 33.991 1.00 92.12 262 PHE A C 1
ATOM 2158 O O . PHE A 1 262 ? -8.707 -2.621 34.446 1.00 92.12 262 PHE A O 1
ATOM 2165 N N . LEU A 1 263 ? -6.631 -1.804 34.652 1.00 91.81 263 LEU A N 1
ATOM 2166 C CA . LEU A 1 263 ? -6.438 -2.288 36.016 1.00 91.81 263 LEU A CA 1
ATOM 2167 C C . LEU A 1 263 ? -7.363 -1.551 36.990 1.00 91.81 263 LEU A C 1
ATOM 2169 O O . LEU A 1 263 ? -8.011 -2.196 37.808 1.00 91.81 263 LEU A O 1
ATOM 2173 N N . ALA A 1 264 ? -7.465 -0.224 36.871 1.00 91.00 264 ALA A N 1
ATOM 2174 C CA . ALA A 1 264 ? -8.417 0.566 37.643 1.00 91.00 264 ALA A CA 1
ATOM 2175 C C . ALA A 1 264 ? -9.866 0.196 37.285 1.00 91.00 264 ALA A C 1
ATOM 2177 O O . ALA A 1 264 ? -10.680 0.024 38.187 1.00 91.00 264 ALA A O 1
ATOM 2178 N N . ALA A 1 265 ? -10.167 -0.041 36.002 1.00 89.75 265 ALA A N 1
ATOM 2179 C CA . ALA A 1 265 ? -11.503 -0.426 35.541 1.00 89.75 265 ALA A CA 1
ATOM 2180 C C . ALA A 1 265 ? -11.993 -1.767 36.109 1.00 89.75 265 ALA A C 1
ATOM 2182 O O . ALA A 1 265 ? -13.197 -1.939 36.284 1.00 89.75 265 ALA A O 1
ATOM 2183 N N . ILE A 1 266 ? -11.090 -2.704 36.434 1.00 91.88 266 ILE A N 1
ATOM 2184 C CA . ILE A 1 266 ? -11.462 -3.964 37.102 1.00 91.88 266 ILE A CA 1
ATOM 2185 C C . ILE A 1 266 ? -12.127 -3.693 38.456 1.00 91.88 266 ILE A C 1
ATOM 2187 O O . ILE A 1 266 ? -13.021 -4.444 38.821 1.00 91.88 266 ILE A O 1
ATOM 2191 N N . PHE A 1 267 ? -11.727 -2.644 39.180 1.00 90.31 267 PHE A N 1
ATOM 2192 C CA . PHE A 1 267 ? -12.317 -2.274 40.471 1.00 90.31 267 PHE A CA 1
ATOM 2193 C C . PHE A 1 267 ? -13.395 -1.198 40.317 1.00 90.31 267 PHE A C 1
ATOM 2195 O O . PHE A 1 267 ? -14.509 -1.373 40.792 1.00 90.31 267 PHE A O 1
ATOM 2202 N N . GLY A 1 268 ? -13.098 -0.109 39.604 1.00 86.62 268 GLY A N 1
ATOM 2203 C CA . GLY A 1 268 ? -13.985 1.054 39.491 1.00 86.62 268 GLY A CA 1
ATOM 2204 C C . GLY A 1 268 ? -15.336 0.762 38.839 1.00 86.62 268 GLY A C 1
ATOM 2205 O O . GLY A 1 268 ? -16.318 1.430 39.140 1.00 86.62 268 GLY A O 1
ATOM 2206 N N . ARG A 1 269 ? -15.415 -0.280 38.000 1.00 86.50 269 ARG A N 1
ATOM 2207 C CA . ARG A 1 269 ? -16.643 -0.674 37.289 1.00 86.50 269 ARG A CA 1
ATOM 2208 C C . ARG A 1 269 ? -17.345 -1.890 37.891 1.00 86.50 269 ARG A C 1
ATOM 2210 O O . ARG A 1 269 ? -18.141 -2.528 37.201 1.00 86.50 269 ARG A O 1
ATOM 2217 N N . GLN A 1 270 ? -17.028 -2.258 39.131 1.00 88.06 270 GLN A N 1
ATOM 2218 C CA . GLN A 1 270 ? -17.760 -3.305 39.848 1.00 88.06 270 GLN A CA 1
ATOM 2219 C C . GLN A 1 270 ? -19.174 -2.837 40.202 1.00 88.06 270 GLN A C 1
ATOM 2221 O O . GLN A 1 270 ? -19.409 -1.648 40.404 1.00 88.06 270 GLN A O 1
ATOM 2226 N N . VAL A 1 271 ? -20.103 -3.789 40.267 1.00 81.62 271 VAL A N 1
ATOM 2227 C CA . VAL A 1 271 ? -21.470 -3.557 40.749 1.00 81.62 271 VAL A CA 1
ATOM 2228 C C . VAL A 1 271 ? -21.448 -3.677 42.274 1.00 81.62 271 VAL A C 1
ATOM 2230 O O . VAL A 1 271 ? -21.005 -4.706 42.791 1.00 81.62 271 VAL A O 1
ATOM 2233 N N . LEU A 1 272 ? -21.865 -2.620 42.972 1.00 82.00 272 LEU A N 1
ATOM 2234 C CA . LEU A 1 272 ? -21.839 -2.504 44.436 1.00 82.00 272 LEU A CA 1
ATOM 2235 C C . LEU A 1 272 ? -23.267 -2.468 45.001 1.00 82.00 272 LEU A C 1
ATOM 2237 O O . LEU A 1 272 ? -24.186 -2.020 44.319 1.00 82.00 272 LEU A O 1
ATOM 2241 N N . ASP A 1 273 ? -23.446 -2.890 46.254 1.00 73.06 273 ASP A N 1
ATOM 2242 C CA . ASP A 1 273 ? -24.750 -2.860 46.926 1.00 73.06 273 ASP A CA 1
ATOM 2243 C C . ASP A 1 273 ? -25.195 -1.415 47.217 1.00 73.06 273 ASP A C 1
ATOM 2245 O O . ASP A 1 273 ? -24.488 -0.632 47.853 1.00 73.06 273 ASP A O 1
ATOM 2249 N N . GLN A 1 274 ? -26.412 -1.072 46.788 1.00 60.56 274 GLN A N 1
ATOM 2250 C CA . GLN A 1 274 ? -26.973 0.284 46.883 1.00 60.56 274 GLN A CA 1
ATOM 2251 C C . GLN A 1 274 ? -27.379 0.712 48.310 1.00 60.56 274 GLN A C 1
ATOM 2253 O O . GLN A 1 274 ? -27.645 1.891 48.539 1.00 60.56 274 GLN A O 1
ATOM 2258 N N . GLU A 1 275 ? -27.451 -0.210 49.276 1.00 53.41 275 GLU A N 1
ATOM 2259 C CA . GLU A 1 275 ? -27.971 0.074 50.626 1.00 53.41 275 GLU A CA 1
ATOM 2260 C C . GLU A 1 275 ? -26.943 0.728 51.576 1.00 53.41 275 GLU A C 1
ATOM 2262 O O . GLU A 1 275 ? -27.330 1.230 52.633 1.00 53.41 275 GLU A O 1
ATOM 2267 N N . SER A 1 276 ? -25.648 0.758 51.229 1.00 46.75 276 SER A N 1
ATOM 2268 C CA . SER A 1 276 ? -24.568 0.989 52.208 1.00 46.75 276 SER A CA 1
ATOM 2269 C C . SER A 1 276 ? -24.028 2.424 52.325 1.00 46.75 276 SER A C 1
ATOM 2271 O O . SER A 1 276 ? -23.300 2.697 53.278 1.00 46.75 276 SER A O 1
ATOM 2273 N N . SER A 1 277 ? -24.292 3.354 51.394 1.00 41.59 277 SER A N 1
ATOM 2274 C CA . SER A 1 277 ? -23.549 4.634 51.371 1.00 41.59 277 SER A CA 1
ATOM 2275 C C . SER A 1 277 ? -24.351 5.880 50.947 1.00 41.59 277 SER A C 1
ATOM 2277 O O . SER A 1 277 ? -24.930 5.944 49.870 1.00 41.59 277 SER A O 1
ATOM 2279 N N . GLU A 1 278 ? -24.287 6.936 51.778 1.00 43.19 278 GLU A N 1
ATOM 2280 C CA . GLU A 1 278 ? -24.838 8.299 51.570 1.00 43.19 278 GLU A CA 1
ATOM 2281 C C . GLU A 1 278 ? -24.214 9.069 50.377 1.00 43.19 278 GLU A C 1
ATOM 2283 O O . GLU A 1 278 ? -24.478 10.255 50.182 1.00 43.19 278 GLU A O 1
ATOM 2288 N N . HIS A 1 279 ? -23.345 8.442 49.580 1.00 41.44 279 HIS A N 1
ATOM 2289 C CA . HIS A 1 279 ? -22.692 9.054 48.419 1.00 41.44 279 HIS A CA 1
ATOM 2290 C C . HIS A 1 279 ? -23.320 8.514 47.134 1.00 41.44 279 HIS A C 1
ATOM 2292 O O . HIS A 1 279 ? -22.786 7.630 46.473 1.00 41.44 279 HIS A O 1
ATOM 2298 N N . HIS A 1 280 ? -24.480 9.066 46.780 1.00 38.72 280 HIS A N 1
ATOM 2299 C CA . HIS A 1 280 ? -25.162 8.763 45.528 1.00 38.72 280 HIS A CA 1
ATOM 2300 C C . HIS A 1 280 ? -24.329 9.227 44.323 1.00 38.72 280 HIS A C 1
ATOM 2302 O O . HIS A 1 280 ? -24.366 10.395 43.935 1.00 38.72 280 HIS A O 1
ATOM 2308 N N . VAL A 1 281 ? -23.612 8.297 43.691 1.00 41.66 281 VAL A N 1
ATOM 2309 C CA . VAL A 1 281 ? -23.256 8.401 42.273 1.00 41.66 281 VAL A CA 1
ATOM 2310 C C . VAL A 1 281 ? -23.972 7.266 41.550 1.00 41.66 281 VAL A C 1
ATOM 2312 O O . VAL A 1 281 ? -23.769 6.091 41.828 1.00 41.66 281 VAL A O 1
ATOM 2315 N N . HIS A 1 282 ? -24.885 7.663 40.671 1.00 44.53 282 HIS A N 1
ATOM 2316 C CA . HIS A 1 282 ? -25.876 6.844 39.986 1.00 44.53 282 HIS A CA 1
ATOM 2317 C C . HIS A 1 282 ? -25.304 5.588 39.295 1.00 44.53 282 HIS A C 1
ATOM 2319 O O . HIS A 1 282 ? -24.753 5.679 38.200 1.00 44.53 282 HIS A O 1
ATOM 2325 N N . GLN A 1 283 ? -25.555 4.402 39.856 1.00 49.09 283 GLN A N 1
ATOM 2326 C CA . GLN A 1 283 ? -25.715 3.172 39.071 1.00 49.09 283 GLN A CA 1
ATOM 2327 C C . GLN A 1 283 ? -27.142 2.650 39.284 1.00 49.09 283 GLN A C 1
ATOM 2329 O O . GLN A 1 283 ? -27.379 1.896 40.221 1.00 49.09 283 GLN A O 1
ATOM 2334 N N . PRO A 1 284 ? -28.121 3.084 38.467 1.00 46.78 284 PRO A N 1
ATOM 2335 C CA . PRO A 1 284 ? -29.522 2.708 38.656 1.00 46.78 284 PRO A CA 1
ATOM 2336 C C . PRO A 1 284 ? -29.823 1.246 38.282 1.00 46.78 284 PRO A C 1
ATOM 2338 O O . PRO A 1 284 ? -30.888 0.754 38.631 1.00 46.78 284 PRO A O 1
ATOM 2341 N N . ILE A 1 285 ? -28.907 0.537 37.604 1.00 57.44 285 ILE A N 1
ATOM 2342 C CA . ILE A 1 285 ? -29.109 -0.856 37.180 1.00 57.44 285 ILE A CA 1
ATOM 2343 C C . ILE A 1 285 ? -27.897 -1.718 37.534 1.00 57.44 285 ILE A C 1
ATOM 2345 O O . ILE A 1 285 ? -26.789 -1.459 37.060 1.00 57.44 285 ILE A O 1
ATOM 2349 N N . ASP A 1 286 ? -28.153 -2.824 38.231 1.00 62.25 286 ASP A N 1
ATOM 2350 C CA . ASP A 1 286 ? -27.197 -3.914 38.445 1.00 62.25 286 ASP A CA 1
ATOM 2351 C C . ASP A 1 286 ? -27.022 -4.743 37.163 1.00 62.25 286 ASP A C 1
ATOM 2353 O O . ASP A 1 286 ? -27.525 -5.862 37.010 1.00 62.25 286 ASP A O 1
ATOM 2357 N N . ILE A 1 287 ? -26.316 -4.183 36.179 1.00 67.06 287 ILE A N 1
ATOM 2358 C CA . ILE A 1 287 ? -25.950 -4.923 34.971 1.00 67.06 287 ILE A CA 1
ATOM 2359 C C . ILE A 1 287 ? -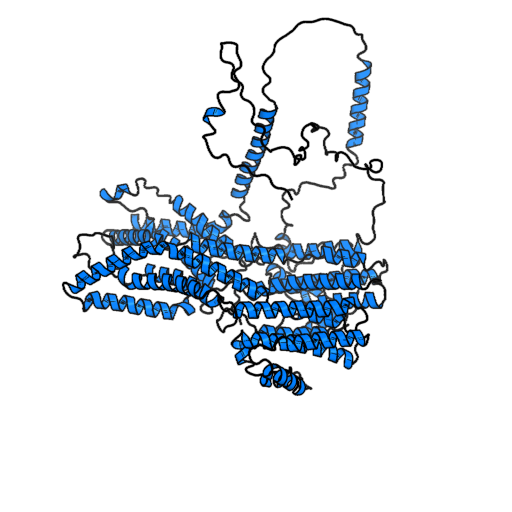24.690 -5.736 35.272 1.00 67.06 287 ILE A C 1
ATOM 2361 O O . ILE A 1 287 ? -23.570 -5.277 35.070 1.00 67.06 287 ILE A O 1
ATOM 2365 N N . TYR A 1 288 ? -24.865 -6.997 35.676 1.00 74.12 288 TYR A N 1
ATOM 2366 C CA . TYR A 1 288 ? -23.753 -7.936 35.906 1.00 74.12 288 TYR A CA 1
ATOM 2367 C C . TYR A 1 288 ? -22.850 -8.168 34.674 1.00 74.12 288 TYR A C 1
ATOM 2369 O O . TYR A 1 288 ? -21.761 -8.732 34.789 1.00 74.12 288 TYR A O 1
ATOM 2377 N N . PHE A 1 289 ? -23.290 -7.786 33.471 1.00 81.50 289 PHE A N 1
ATOM 2378 C CA . PHE A 1 289 ? -22.503 -7.879 32.241 1.00 81.50 289 PHE A CA 1
ATOM 2379 C C . PHE A 1 289 ? -22.051 -6.482 31.769 1.00 81.50 289 PHE A C 1
ATOM 2381 O O . PHE A 1 289 ? -22.868 -5.738 31.224 1.00 81.50 289 PHE A O 1
ATOM 2388 N N . PRO A 1 290 ? -20.765 -6.107 31.923 1.00 85.12 290 PRO A N 1
ATOM 2389 C CA . PRO A 1 290 ? -20.300 -4.735 31.707 1.00 85.12 290 PRO A CA 1
ATOM 2390 C C . PRO A 1 290 ? -20.086 -4.423 30.212 1.00 85.12 290 PRO A C 1
ATOM 2392 O O . PRO A 1 290 ? -18.958 -4.332 29.722 1.00 85.12 290 PRO A O 1
ATOM 2395 N N . ILE A 1 291 ? -21.182 -4.264 29.461 1.00 86.00 291 ILE A N 1
ATOM 2396 C CA . ILE A 1 291 ? -21.172 -4.081 27.996 1.00 86.00 291 ILE A CA 1
ATOM 2397 C C . ILE A 1 291 ? -20.280 -2.902 27.579 1.00 86.00 291 ILE A C 1
ATOM 2399 O O . ILE A 1 291 ? -19.414 -3.061 26.716 1.00 86.00 291 ILE A O 1
ATOM 2403 N N . PHE A 1 292 ? -20.452 -1.727 28.194 1.00 83.88 292 PHE A N 1
ATOM 2404 C CA . PHE A 1 292 ? -19.685 -0.529 27.829 1.00 83.88 292 PHE A CA 1
ATOM 2405 C C . PHE A 1 292 ? -18.206 -0.635 28.200 1.00 83.88 292 PHE A C 1
ATOM 2407 O O . PHE A 1 292 ? -17.361 -0.203 27.419 1.00 83.88 292 PHE A O 1
ATOM 2414 N N . THR A 1 293 ? -17.866 -1.292 29.309 1.00 88.00 293 THR A N 1
ATOM 2415 C CA . THR A 1 293 ? -16.466 -1.549 29.677 1.00 88.00 293 THR A CA 1
ATOM 2416 C C . THR A 1 293 ? -15.796 -2.507 28.690 1.00 88.00 293 THR A C 1
ATOM 2418 O O . THR A 1 293 ? -14.651 -2.285 28.303 1.00 88.00 293 THR A O 1
ATOM 2421 N N . ILE A 1 294 ? -16.510 -3.530 28.202 1.00 90.50 294 ILE A N 1
ATOM 2422 C CA . ILE A 1 294 ? -16.013 -4.426 27.143 1.00 90.50 294 ILE A CA 1
ATOM 2423 C C . ILE A 1 294 ? -15.795 -3.657 25.836 1.00 90.50 294 ILE A C 1
ATOM 2425 O O . ILE A 1 294 ? -14.788 -3.854 25.158 1.00 90.50 294 ILE A O 1
ATOM 2429 N N . LEU A 1 295 ? -16.713 -2.762 25.472 1.00 88.44 295 LEU A N 1
ATOM 2430 C CA . LEU A 1 295 ? -16.575 -1.938 24.270 1.00 88.44 295 LEU A CA 1
ATOM 2431 C C . LEU A 1 295 ? -15.388 -0.973 24.383 1.00 88.44 295 LEU A C 1
ATOM 2433 O O . LEU A 1 295 ? -14.578 -0.901 23.462 1.00 88.44 295 LEU A O 1
ATOM 2437 N N . GLN A 1 296 ? -15.222 -0.305 25.527 1.00 88.06 296 GLN A N 1
ATOM 2438 C CA . GLN A 1 296 ? -14.045 0.519 25.820 1.00 88.06 296 GLN A CA 1
ATOM 2439 C C . GLN A 1 296 ? -12.755 -0.301 25.749 1.00 88.06 296 GLN A C 1
ATOM 2441 O O . GLN A 1 296 ? -11.775 0.151 25.154 1.00 88.06 296 GLN A O 1
ATOM 2446 N N . PHE A 1 297 ? -12.766 -1.523 26.288 1.00 91.31 297 PHE A N 1
ATOM 2447 C CA . PHE A 1 297 ? -11.660 -2.463 26.149 1.00 91.31 297 PHE A CA 1
ATOM 2448 C C . PHE A 1 297 ? -11.327 -2.700 24.681 1.00 91.31 297 PHE A C 1
ATOM 2450 O O . PHE A 1 297 ? -10.188 -2.491 24.269 1.00 91.31 297 PHE A O 1
ATOM 2457 N N . ILE A 1 298 ? -12.323 -3.036 23.861 1.00 91.00 298 ILE A N 1
ATOM 2458 C CA . ILE A 1 298 ? -12.128 -3.238 22.425 1.00 91.00 298 ILE A CA 1
ATOM 2459 C C . ILE A 1 298 ? -11.563 -1.981 21.749 1.00 91.00 298 ILE A C 1
ATOM 2461 O O . ILE A 1 298 ? -10.680 -2.105 20.903 1.00 91.00 298 ILE A O 1
ATOM 2465 N N . PHE A 1 299 ? -12.003 -0.780 22.129 1.00 87.94 299 PHE A N 1
ATOM 2466 C CA . PHE A 1 299 ? -11.516 0.462 21.528 1.00 87.94 299 PHE A CA 1
ATOM 2467 C C . PHE A 1 299 ? -10.070 0.780 21.906 1.00 87.94 299 PHE A C 1
ATOM 2469 O O . PHE A 1 299 ? -9.231 0.914 21.017 1.00 87.94 299 PHE A O 1
ATOM 2476 N N . TYR A 1 300 ? -9.743 0.870 23.196 1.00 90.12 300 TYR A N 1
ATOM 2477 C CA . TYR A 1 300 ? -8.400 1.265 23.629 1.00 90.12 300 TYR A CA 1
ATOM 2478 C C . TYR A 1 300 ? -7.374 0.145 23.440 1.00 90.12 300 TYR A C 1
ATOM 2480 O O . TYR A 1 300 ? -6.301 0.392 22.885 1.00 90.12 300 TYR A O 1
ATOM 2488 N N . MET A 1 301 ? -7.693 -1.097 23.831 1.00 92.00 301 MET A N 1
ATOM 2489 C CA . MET A 1 301 ? -6.782 -2.221 23.588 1.00 92.00 301 MET A CA 1
ATOM 2490 C C . MET A 1 301 ? -6.698 -2.549 22.104 1.00 92.00 301 MET A C 1
ATOM 2492 O O . MET A 1 301 ? -5.603 -2.811 21.617 1.00 92.00 301 MET A O 1
ATOM 2496 N N . GLY A 1 302 ? -7.805 -2.492 21.358 1.00 91.94 302 GLY A N 1
ATOM 2497 C CA . GLY A 1 302 ? -7.774 -2.690 19.908 1.00 91.94 302 GLY A CA 1
ATOM 2498 C C . GLY A 1 302 ? -6.886 -1.663 19.216 1.00 91.94 302 GLY A C 1
ATOM 2499 O O . GLY A 1 302 ? -6.036 -2.036 18.412 1.00 91.94 302 GLY A O 1
ATOM 2500 N N . TRP A 1 303 ? -7.001 -0.385 19.582 1.00 90.38 303 TRP A N 1
ATOM 2501 C CA . TRP A 1 303 ? -6.167 0.674 19.014 1.00 90.38 303 TRP A CA 1
ATOM 2502 C C . TRP A 1 303 ? -4.686 0.539 19.412 1.00 90.38 303 TRP A C 1
ATOM 2504 O O . TRP A 1 303 ? -3.810 0.709 18.565 1.00 90.38 303 TRP A O 1
ATOM 2514 N N . LEU A 1 304 ? -4.381 0.104 20.642 1.00 93.25 304 LEU A N 1
ATOM 2515 C CA . LEU A 1 304 ? -3.017 -0.275 21.038 1.00 93.25 304 LEU A CA 1
ATOM 2516 C C . LEU A 1 304 ? -2.487 -1.475 20.230 1.00 93.25 304 LEU A C 1
ATOM 2518 O O . LEU A 1 304 ? -1.318 -1.493 19.840 1.00 93.25 304 LEU A O 1
ATOM 2522 N N . LYS A 1 305 ? -3.329 -2.473 19.934 1.00 92.88 305 LYS A N 1
ATOM 2523 C CA . LYS A 1 305 ? -2.948 -3.627 19.102 1.00 92.88 305 LYS A CA 1
ATOM 2524 C C . LYS A 1 305 ? -2.676 -3.246 17.650 1.00 92.88 305 LYS A C 1
ATOM 2526 O O . LYS A 1 305 ? -1.791 -3.856 17.059 1.00 92.88 305 LYS A O 1
ATOM 2531 N N . VAL A 1 306 ? -3.354 -2.231 17.101 1.00 91.81 306 VAL A N 1
ATOM 2532 C CA . VAL A 1 306 ? -3.017 -1.672 15.774 1.00 91.81 306 VAL A CA 1
ATOM 2533 C C . VAL A 1 306 ? -1.547 -1.257 15.744 1.00 91.81 306 VAL A C 1
ATOM 2535 O O . VAL A 1 306 ? -0.797 -1.705 14.879 1.00 91.81 306 VAL A O 1
ATOM 2538 N N . ALA A 1 307 ? -1.113 -0.467 16.731 1.00 92.56 307 ALA A N 1
ATOM 2539 C CA . ALA A 1 307 ? 0.289 -0.082 16.863 1.00 92.56 307 ALA A CA 1
ATOM 2540 C C . ALA A 1 307 ? 1.212 -1.295 17.059 1.00 92.56 307 ALA A C 1
ATOM 2542 O O . ALA A 1 307 ? 2.281 -1.353 16.457 1.00 92.56 307 ALA A O 1
ATOM 2543 N N . LYS A 1 308 ? 0.800 -2.278 17.869 1.00 91.56 308 LYS A N 1
ATOM 2544 C CA . LYS A 1 308 ? 1.604 -3.478 18.139 1.00 91.56 308 LYS A CA 1
ATOM 2545 C C . LYS A 1 308 ? 1.895 -4.304 16.882 1.00 91.56 308 LYS A C 1
ATOM 2547 O O . LYS A 1 308 ? 2.995 -4.824 16.779 1.00 91.56 308 LYS A O 1
ATOM 2552 N N . ILE A 1 309 ? 0.943 -4.422 15.962 1.00 90.00 309 ILE A N 1
ATOM 2553 C CA . ILE A 1 309 ? 1.132 -5.171 14.708 1.00 90.00 309 ILE A CA 1
ATOM 2554 C C . ILE A 1 309 ? 2.018 -4.378 13.747 1.00 90.00 309 ILE A C 1
ATOM 2556 O O . ILE A 1 309 ? 2.948 -4.901 13.152 1.00 90.00 309 ILE A O 1
ATOM 2560 N N . MET A 1 310 ? 1.796 -3.069 13.644 1.00 91.00 310 MET A N 1
ATOM 2561 C CA . MET A 1 310 ? 2.546 -2.231 12.707 1.00 91.00 310 MET A CA 1
ATOM 2562 C C . MET A 1 310 ? 3.973 -1.893 13.155 1.00 91.00 310 MET A C 1
ATOM 2564 O O . MET A 1 310 ? 4.763 -1.436 12.330 1.00 91.00 310 MET A O 1
ATOM 2568 N N . ILE A 1 311 ? 4.317 -2.066 14.439 1.00 93.56 311 ILE A N 1
ATOM 2569 C CA . ILE A 1 311 ? 5.645 -1.702 14.960 1.00 93.56 311 ILE A CA 1
ATOM 2570 C C . ILE A 1 311 ? 6.772 -2.510 14.306 1.00 93.56 311 ILE A C 1
ATOM 2572 O O . ILE A 1 311 ? 7.871 -1.983 14.135 1.00 93.56 311 ILE A O 1
ATOM 2576 N N . ASN A 1 312 ? 6.492 -3.762 13.930 1.00 92.62 312 ASN A N 1
ATOM 2577 C CA . ASN A 1 312 ? 7.388 -4.613 13.163 1.00 92.62 312 ASN A CA 1
ATOM 2578 C C . ASN A 1 312 ? 6.605 -5.341 12.055 1.00 92.62 312 ASN A C 1
ATOM 2580 O O . ASN A 1 312 ? 6.140 -6.452 12.287 1.00 92.62 312 ASN A O 1
ATOM 2584 N N . PRO A 1 313 ? 6.516 -4.766 10.843 1.00 93.12 313 PRO A N 1
ATOM 2585 C CA . PRO A 1 313 ? 5.767 -5.368 9.741 1.00 93.12 313 PRO A CA 1
ATOM 2586 C C . PRO A 1 313 ? 6.486 -6.535 9.048 1.00 93.12 313 PRO A C 1
ATOM 2588 O O . PRO A 1 313 ? 6.030 -7.006 8.007 1.00 93.12 313 PRO A O 1
ATOM 2591 N N . PHE A 1 314 ? 7.646 -6.961 9.553 1.00 93.69 314 PHE A N 1
ATOM 2592 C CA . PHE A 1 314 ? 8.455 -8.045 8.988 1.00 93.69 314 PHE A CA 1
ATOM 2593 C C . PHE A 1 314 ? 8.298 -9.367 9.759 1.00 93.69 314 PHE A C 1
ATOM 2595 O O . PHE A 1 314 ? 9.135 -10.264 9.614 1.00 93.69 314 PHE A O 1
ATOM 2602 N N . GLY A 1 315 ? 7.258 -9.476 10.588 1.00 89.44 315 GLY A N 1
ATOM 2603 C CA . GLY A 1 315 ? 6.946 -10.650 11.390 1.00 89.44 315 GLY A CA 1
ATOM 2604 C C . GLY A 1 315 ? 6.109 -11.704 10.659 1.00 89.44 315 GLY A C 1
ATOM 2605 O O . GLY A 1 315 ? 6.252 -11.931 9.458 1.00 89.44 315 GLY A O 1
ATOM 2606 N N . ASP A 1 316 ? 5.263 -12.380 11.437 1.00 87.19 316 ASP A N 1
ATOM 2607 C CA . ASP A 1 316 ? 4.402 -13.489 11.016 1.00 87.19 316 ASP A CA 1
ATOM 2608 C C . ASP A 1 316 ? 2.904 -13.225 11.274 1.00 87.19 316 ASP A C 1
ATOM 2610 O O . ASP A 1 316 ? 2.091 -14.155 11.226 1.00 87.19 316 ASP A O 1
ATOM 2614 N N . ASP A 1 317 ? 2.527 -11.978 11.570 1.00 88.94 317 ASP A N 1
ATOM 2615 C CA . ASP A 1 317 ? 1.130 -11.588 11.749 1.00 88.94 317 ASP A CA 1
ATOM 2616 C C . ASP A 1 317 ? 0.370 -11.602 10.406 1.00 88.94 317 ASP A C 1
ATOM 2618 O O . ASP A 1 317 ? 0.944 -11.514 9.321 1.00 88.94 317 ASP A O 1
ATOM 2622 N N . ASP A 1 318 ? -0.966 -11.717 10.455 1.00 86.56 318 ASP A N 1
ATOM 2623 C CA . ASP A 1 318 ? -1.800 -11.833 9.240 1.00 86.56 318 ASP A CA 1
ATOM 2624 C C . ASP A 1 318 ? -1.690 -10.610 8.295 1.00 86.56 318 ASP A C 1
ATOM 2626 O O . ASP A 1 318 ? -1.991 -10.738 7.102 1.00 86.56 318 ASP A O 1
ATOM 2630 N N . ASP A 1 319 ? -1.305 -9.448 8.836 1.00 86.44 319 ASP A N 1
ATOM 2631 C CA . ASP A 1 319 ? -1.188 -8.155 8.144 1.00 86.44 319 ASP A CA 1
ATOM 2632 C C . ASP A 1 319 ? 0.275 -7.740 7.865 1.00 86.44 319 ASP A C 1
ATOM 2634 O O . ASP A 1 319 ? 0.511 -6.662 7.312 1.00 86.44 319 ASP A O 1
ATOM 2638 N N . ASP A 1 320 ? 1.253 -8.592 8.192 1.00 91.44 320 ASP A N 1
ATOM 2639 C CA . ASP A 1 320 ? 2.671 -8.332 7.919 1.00 91.44 320 ASP A CA 1
ATOM 2640 C C . ASP A 1 320 ? 3.004 -8.414 6.422 1.00 91.44 320 ASP A C 1
ATOM 2642 O O . ASP A 1 320 ? 2.252 -8.951 5.598 1.00 91.44 320 ASP A O 1
ATOM 2646 N N . PHE A 1 321 ? 4.149 -7.845 6.040 1.00 92.38 321 PHE A N 1
ATOM 2647 C CA . PHE A 1 321 ? 4.600 -7.807 4.653 1.00 92.38 321 PHE A CA 1
ATOM 2648 C C . PHE A 1 321 ? 5.036 -9.188 4.154 1.00 92.38 321 PHE A C 1
ATOM 2650 O O . PHE A 1 321 ? 5.891 -9.860 4.726 1.00 92.38 321 PHE A O 1
ATOM 2657 N N . GLU A 1 322 ? 4.539 -9.578 2.980 1.00 89.56 322 GLU A N 1
ATOM 2658 C CA . GLU A 1 322 ? 4.892 -10.847 2.333 1.00 89.56 322 GLU A CA 1
ATOM 2659 C C . GLU A 1 322 ? 6.245 -10.784 1.611 1.00 89.56 322 GLU A C 1
ATOM 2661 O O . GLU A 1 322 ? 6.340 -10.790 0.379 1.00 89.56 322 GLU A O 1
ATOM 2666 N N . ILE A 1 323 ? 7.326 -10.749 2.389 1.00 92.56 323 ILE A N 1
ATOM 2667 C CA . ILE A 1 323 ? 8.687 -10.625 1.854 1.00 92.56 323 ILE A CA 1
ATOM 2668 C C . ILE A 1 323 ? 9.114 -11.862 1.063 1.00 92.56 323 ILE A C 1
ATOM 2670 O O . ILE A 1 323 ? 9.780 -11.729 0.040 1.00 92.56 323 ILE A O 1
ATOM 2674 N N . ASN A 1 324 ? 8.686 -13.062 1.461 1.00 90.88 324 ASN A N 1
ATOM 2675 C CA . ASN A 1 324 ? 8.984 -14.285 0.708 1.00 90.88 324 ASN A CA 1
ATOM 2676 C C . ASN A 1 324 ? 8.427 -14.235 -0.721 1.00 90.88 324 ASN A C 1
ATOM 2678 O O . ASN A 1 324 ? 9.146 -14.545 -1.671 1.00 90.88 324 ASN A O 1
ATOM 2682 N N . TRP A 1 325 ? 7.183 -13.774 -0.879 1.00 89.00 325 TRP A N 1
ATOM 2683 C CA . TRP A 1 325 ? 6.591 -13.555 -2.198 1.00 89.00 325 TRP A CA 1
ATOM 2684 C C . TRP A 1 325 ? 7.341 -12.469 -2.978 1.00 89.00 325 TRP A C 1
ATOM 2686 O O . TRP A 1 325 ? 7.572 -12.623 -4.178 1.00 89.00 325 TRP A O 1
ATOM 2696 N N . LEU A 1 326 ? 7.762 -11.388 -2.311 1.00 90.06 326 LEU A N 1
ATOM 2697 C CA . LEU A 1 326 ? 8.535 -10.318 -2.943 1.00 90.06 326 LEU A CA 1
ATOM 2698 C C . LEU A 1 326 ? 9.910 -10.802 -3.434 1.00 90.06 326 LEU A C 1
ATOM 2700 O O . LEU A 1 326 ? 10.329 -10.415 -4.524 1.00 90.06 326 LEU A O 1
ATOM 2704 N N . ILE A 1 327 ? 10.591 -11.660 -2.668 1.00 90.31 327 ILE A N 1
ATOM 2705 C CA . ILE A 1 327 ? 11.850 -12.309 -3.063 1.00 90.31 327 ILE A CA 1
ATOM 2706 C C . ILE A 1 327 ? 11.629 -13.145 -4.327 1.00 90.31 327 ILE A C 1
ATOM 2708 O O . ILE A 1 327 ? 12.342 -12.958 -5.314 1.00 90.31 327 ILE A O 1
ATOM 2712 N N . ASP A 1 328 ? 10.615 -14.014 -4.330 1.00 88.75 328 ASP A N 1
ATOM 2713 C CA . ASP A 1 328 ? 10.323 -14.880 -5.476 1.00 88.75 328 ASP A CA 1
ATOM 2714 C C . ASP A 1 328 ? 9.960 -14.056 -6.720 1.00 88.75 328 ASP A C 1
ATOM 2716 O O . ASP A 1 328 ? 10.485 -14.308 -7.808 1.00 88.75 328 ASP A O 1
ATOM 2720 N N . LYS A 1 329 ? 9.161 -12.996 -6.542 1.00 87.44 329 LYS A N 1
ATOM 2721 C CA . LYS A 1 329 ? 8.846 -12.028 -7.596 1.00 87.44 329 LYS A CA 1
ATOM 2722 C C . LYS A 1 329 ? 10.110 -11.372 -8.148 1.00 87.44 329 LYS A C 1
ATOM 2724 O O . LYS A 1 329 ? 10.284 -11.327 -9.364 1.00 87.44 329 LYS A O 1
ATOM 2729 N N . ASN A 1 330 ? 10.967 -10.828 -7.283 1.00 90.38 330 ASN A N 1
ATOM 2730 C CA . ASN A 1 330 ? 12.176 -10.120 -7.700 1.00 90.38 330 ASN A CA 1
ATOM 2731 C C . ASN A 1 330 ? 13.106 -11.057 -8.490 1.00 90.38 330 ASN A C 1
ATOM 2733 O O . ASN A 1 330 ? 13.597 -10.692 -9.557 1.00 90.38 330 ASN A O 1
ATOM 2737 N N . ILE A 1 331 ? 13.283 -12.298 -8.038 1.00 87.56 331 ILE A N 1
ATOM 2738 C CA . ILE A 1 331 ? 14.084 -13.298 -8.750 1.00 87.56 331 ILE A CA 1
ATOM 2739 C C . ILE A 1 331 ? 13.490 -13.599 -10.131 1.00 87.56 331 ILE A C 1
ATOM 2741 O O . ILE A 1 331 ? 14.196 -13.508 -11.138 1.00 87.56 331 ILE A O 1
ATOM 2745 N N . GLN A 1 332 ? 12.201 -13.941 -10.190 1.00 87.12 332 GLN A N 1
ATOM 2746 C CA . GLN A 1 332 ? 11.527 -14.318 -11.431 1.00 87.12 332 GLN A CA 1
ATOM 2747 C C . GLN A 1 332 ? 11.532 -13.164 -12.440 1.00 87.12 332 GLN A C 1
ATOM 2749 O O . GLN A 1 332 ? 12.092 -13.297 -13.530 1.00 87.12 332 GLN A O 1
ATOM 2754 N N . VAL A 1 333 ? 10.983 -12.009 -12.058 1.00 87.38 333 VAL A N 1
ATOM 2755 C CA . VAL A 1 333 ? 10.885 -10.824 -12.923 1.00 87.38 333 VAL A CA 1
ATOM 2756 C C . VAL A 1 333 ? 12.272 -10.333 -13.337 1.00 87.38 333 VAL A C 1
ATOM 2758 O O . VAL A 1 333 ? 12.499 -10.072 -14.517 1.00 87.38 333 VAL A O 1
ATOM 2761 N N . GLY A 1 334 ? 13.223 -10.272 -12.399 1.00 89.00 334 GLY A N 1
ATOM 2762 C CA . GLY A 1 334 ? 14.596 -9.860 -12.681 1.00 89.00 334 GLY A CA 1
ATOM 2763 C C . GLY A 1 334 ? 15.255 -10.731 -13.751 1.00 89.00 334 GLY A C 1
ATOM 2764 O O . GLY A 1 334 ? 15.826 -10.195 -14.700 1.00 89.00 334 GLY A O 1
ATOM 2765 N N . PHE A 1 335 ? 15.129 -12.060 -13.653 1.00 89.12 335 PHE A N 1
ATOM 2766 C CA . PHE A 1 335 ? 15.677 -12.968 -14.663 1.00 89.12 335 PHE A CA 1
ATOM 2767 C C . PHE A 1 335 ? 14.935 -12.919 -15.999 1.00 89.12 335 PHE A C 1
ATOM 2769 O O . PHE A 1 335 ? 15.589 -12.989 -17.038 1.00 89.12 335 PHE A O 1
ATOM 2776 N N . ALA A 1 336 ? 13.611 -12.760 -16.009 1.00 87.00 336 ALA A N 1
ATOM 2777 C CA . ALA A 1 336 ? 12.874 -12.631 -17.265 1.00 87.00 336 ALA A CA 1
ATOM 2778 C C . ALA A 1 336 ? 13.249 -11.354 -18.033 1.00 87.00 336 ALA A C 1
ATOM 2780 O O . ALA A 1 336 ? 13.427 -11.416 -19.248 1.00 87.00 336 ALA A O 1
ATOM 2781 N N . ILE A 1 337 ? 13.444 -10.221 -17.348 1.00 88.88 337 ILE A N 1
ATOM 2782 C CA . ILE A 1 337 ? 13.840 -8.954 -17.989 1.00 88.88 337 ILE A CA 1
ATOM 2783 C C . ILE A 1 337 ? 15.227 -9.056 -18.643 1.00 88.88 337 ILE A C 1
ATOM 2785 O O . ILE A 1 337 ? 15.419 -8.590 -19.770 1.00 88.88 337 ILE A O 1
ATOM 2789 N N . VAL A 1 338 ? 16.204 -9.649 -17.950 1.00 89.00 338 VAL A N 1
ATOM 2790 C CA . VAL A 1 338 ? 17.599 -9.680 -18.428 1.00 89.00 338 VAL A CA 1
ATOM 2791 C C . VAL A 1 338 ? 17.928 -10.840 -19.370 1.00 89.00 338 VAL A C 1
ATOM 2793 O O . VAL A 1 338 ? 19.013 -10.853 -19.961 1.00 89.00 338 VAL A O 1
ATOM 2796 N N . ASP A 1 339 ? 17.026 -11.814 -19.493 1.00 86.88 339 ASP A N 1
ATOM 2797 C CA . ASP A 1 339 ? 17.232 -13.029 -20.283 1.00 86.88 339 ASP A CA 1
ATOM 2798 C C . ASP A 1 339 ? 16.140 -13.213 -21.345 1.00 86.88 339 ASP A C 1
ATOM 2800 O O . ASP A 1 339 ? 16.400 -12.993 -22.523 1.00 86.88 339 ASP A O 1
ATOM 2804 N N . GLU A 1 340 ? 14.906 -13.543 -20.947 1.00 81.56 340 GLU A N 1
ATOM 2805 C CA . GLU A 1 340 ? 13.832 -13.889 -21.896 1.00 81.56 340 GLU A CA 1
ATOM 2806 C C . GLU A 1 340 ? 13.361 -12.705 -22.752 1.00 81.56 340 GLU A C 1
ATOM 2808 O O . GLU A 1 340 ? 13.074 -12.869 -23.936 1.00 81.56 340 GLU A O 1
ATOM 2813 N N . VAL A 1 341 ? 13.271 -11.510 -22.160 1.00 82.75 341 VAL A N 1
ATOM 2814 C CA . VAL A 1 341 ? 12.776 -10.297 -22.837 1.00 82.75 341 VAL A CA 1
ATOM 2815 C C . VAL A 1 341 ? 13.930 -9.444 -23.385 1.00 82.75 341 VAL A C 1
ATOM 2817 O O . VAL A 1 341 ? 13.702 -8.461 -24.093 1.00 82.75 341 VAL A O 1
ATOM 2820 N N . HIS A 1 342 ? 15.183 -9.813 -23.108 1.00 85.44 342 HIS A N 1
ATOM 2821 C CA . HIS A 1 342 ? 16.350 -9.048 -23.539 1.00 85.44 342 HIS A CA 1
ATOM 2822 C C . HIS A 1 342 ? 16.406 -8.935 -25.068 1.00 85.44 342 HIS A C 1
ATOM 2824 O O . HIS A 1 342 ? 16.485 -9.939 -25.772 1.00 85.44 342 HIS A O 1
ATOM 2830 N N . LEU A 1 343 ? 16.352 -7.699 -25.583 1.00 81.00 343 LEU A N 1
ATOM 2831 C CA . LEU A 1 343 ? 16.334 -7.366 -27.018 1.00 81.00 343 LEU A CA 1
ATOM 2832 C C . LEU A 1 343 ? 15.194 -8.003 -27.836 1.00 81.00 343 LEU A C 1
ATOM 2834 O O . LEU A 1 343 ? 15.131 -7.814 -29.053 1.00 81.00 343 LEU A O 1
ATOM 2838 N N . TYR A 1 344 ? 14.254 -8.700 -27.196 1.00 82.50 344 TYR A N 1
ATOM 2839 C CA . TYR A 1 344 ? 13.075 -9.231 -27.862 1.00 82.50 344 TYR A CA 1
ATOM 2840 C C . TYR A 1 344 ? 12.068 -8.103 -28.115 1.00 82.50 344 TYR A C 1
ATOM 2842 O O . TYR A 1 344 ? 11.629 -7.407 -27.195 1.00 82.50 344 TYR A O 1
ATOM 2850 N N . ILE A 1 345 ? 11.700 -7.916 -29.383 1.00 78.44 345 ILE A N 1
ATOM 2851 C CA . ILE A 1 345 ? 10.730 -6.910 -29.822 1.00 78.44 345 ILE A CA 1
ATOM 2852 C C . ILE A 1 345 ? 9.688 -7.625 -30.686 1.00 78.44 345 ILE A C 1
ATOM 2854 O O . ILE A 1 345 ? 10.051 -8.173 -31.733 1.00 78.44 345 ILE A O 1
ATOM 2858 N N . PRO A 1 346 ? 8.398 -7.613 -30.304 1.00 81.38 346 PRO A N 1
ATOM 2859 C CA . PRO A 1 346 ? 7.339 -8.106 -31.175 1.00 81.38 346 PRO A CA 1
ATOM 2860 C C . PRO A 1 346 ? 7.319 -7.365 -32.519 1.00 81.38 346 PRO A C 1
ATOM 2862 O O . PRO A 1 346 ? 7.722 -6.205 -32.617 1.00 81.38 346 PRO A O 1
ATOM 2865 N N . LYS A 1 347 ? 6.832 -8.020 -33.579 1.00 79.44 347 LYS A N 1
ATOM 2866 C CA . LYS A 1 347 ? 6.791 -7.418 -34.919 1.00 79.44 347 LYS A CA 1
ATOM 2867 C C . LYS A 1 347 ? 6.006 -6.099 -34.899 1.00 79.44 347 LYS A C 1
ATOM 2869 O O . LYS A 1 347 ? 4.814 -6.097 -34.610 1.00 79.44 347 LYS A O 1
ATOM 2874 N N . MET A 1 348 ? 6.665 -5.003 -35.274 1.00 79.06 348 MET A N 1
ATOM 2875 C CA . MET A 1 348 ? 6.031 -3.688 -35.384 1.00 79.06 348 MET A CA 1
ATOM 2876 C C . MET A 1 348 ? 5.076 -3.663 -36.584 1.00 79.06 348 MET A C 1
ATOM 2878 O O . MET A 1 348 ? 5.473 -3.956 -37.714 1.00 79.06 348 MET A O 1
ATOM 2882 N N . VAL A 1 349 ? 3.812 -3.324 -36.340 1.00 79.12 349 VAL A N 1
ATOM 2883 C CA . VAL A 1 349 ? 2.748 -3.248 -37.353 1.00 79.12 349 VAL A CA 1
ATOM 2884 C C . VAL A 1 349 ? 1.966 -1.953 -37.138 1.00 79.12 349 VAL A C 1
ATOM 2886 O O . VAL A 1 349 ? 1.884 -1.458 -36.016 1.00 79.12 349 VAL A O 1
ATOM 2889 N N . LYS A 1 350 ? 1.391 -1.400 -38.213 1.00 80.19 350 LYS A N 1
ATOM 2890 C CA . LYS A 1 350 ? 0.493 -0.238 -38.144 1.00 80.19 350 LYS A CA 1
ATOM 2891 C C . LYS A 1 350 ? -0.673 -0.531 -37.195 1.00 80.19 350 LYS A C 1
ATOM 2893 O O . LYS A 1 350 ? -1.365 -1.540 -37.355 1.00 80.19 350 LYS A O 1
ATOM 2898 N N . ASP A 1 351 ? -0.867 0.336 -36.209 1.00 73.75 351 ASP A N 1
ATOM 2899 C CA . ASP A 1 351 ? -1.954 0.222 -35.239 1.00 73.75 351 ASP A CA 1
ATOM 2900 C C . ASP A 1 351 ? -3.327 0.502 -35.883 1.00 73.75 351 ASP A C 1
ATOM 2902 O O . ASP A 1 351 ? -3.416 0.982 -37.013 1.00 73.75 351 ASP A O 1
ATOM 2906 N N . LYS A 1 352 ? -4.429 0.170 -35.194 1.00 72.69 352 LYS A N 1
ATOM 2907 C CA . LYS A 1 352 ? -5.784 0.358 -35.751 1.00 72.69 352 LYS A CA 1
ATOM 2908 C C . LYS A 1 352 ? -6.096 1.827 -36.037 1.00 72.69 352 LYS A C 1
ATOM 2910 O O . LYS A 1 352 ? -6.821 2.113 -36.982 1.00 72.69 352 LYS A O 1
ATOM 2915 N N . PHE A 1 353 ? -5.548 2.733 -35.234 1.00 75.50 353 PHE A N 1
ATOM 2916 C CA . PHE A 1 353 ? -5.765 4.167 -35.354 1.00 75.50 353 PHE A CA 1
ATOM 2917 C C . PHE A 1 353 ? -4.757 4.812 -36.307 1.00 75.50 353 PHE A C 1
ATOM 2919 O O . PHE A 1 353 ? -4.619 6.025 -36.294 1.00 75.50 353 PHE A O 1
ATOM 2926 N N . TRP A 1 354 ? -4.017 4.044 -37.113 1.00 76.44 354 TRP A N 1
ATOM 2927 C CA . TRP A 1 354 ? -2.942 4.567 -37.961 1.00 76.44 354 TRP A CA 1
ATOM 2928 C C . TRP A 1 354 ? -3.386 5.698 -38.904 1.00 76.44 354 TRP A C 1
ATOM 2930 O O . TRP A 1 354 ? -2.629 6.649 -39.137 1.00 76.44 354 TRP A O 1
ATOM 2940 N N . ASP A 1 355 ? -4.609 5.587 -39.428 1.00 77.69 355 ASP A N 1
ATOM 2941 C CA . ASP A 1 355 ? -5.223 6.578 -40.318 1.00 77.69 355 ASP A CA 1
ATOM 2942 C C . ASP A 1 355 ? -5.982 7.678 -39.545 1.00 77.69 355 ASP A C 1
ATOM 2944 O O . ASP A 1 355 ? -6.335 8.708 -40.118 1.00 77.69 355 ASP A O 1
ATOM 2948 N N . GLU A 1 356 ? -6.192 7.502 -38.235 1.00 71.00 356 GLU A N 1
ATOM 2949 C CA . GLU A 1 356 ? -6.773 8.504 -37.338 1.00 71.00 356 GLU A CA 1
ATOM 2950 C C . GLU A 1 356 ? -5.665 9.315 -36.639 1.00 71.00 356 GLU A C 1
ATOM 2952 O O . GLU A 1 356 ? -4.707 8.780 -36.074 1.00 71.00 356 GLU A O 1
ATOM 2957 N N . VAL A 1 357 ? -5.792 10.643 -36.672 1.00 63.22 357 VAL A N 1
ATOM 2958 C CA . VAL A 1 357 ? -4.801 11.551 -36.066 1.00 63.22 357 VAL A CA 1
ATOM 2959 C C . VAL A 1 357 ? -4.951 11.592 -34.541 1.00 63.22 357 VAL A C 1
ATOM 2961 O O . VAL A 1 357 ? -3.962 11.478 -33.823 1.00 63.22 357 VAL A O 1
ATOM 2964 N N . ILE A 1 358 ? -6.193 11.674 -34.053 1.00 64.06 358 ILE A N 1
ATOM 2965 C CA . ILE A 1 358 ? -6.543 11.574 -32.632 1.00 64.06 358 ILE A CA 1
ATOM 2966 C C . ILE A 1 358 ? -7.656 10.525 -32.497 1.00 64.06 358 ILE A C 1
ATOM 2968 O O . ILE A 1 358 ? -8.741 10.730 -33.054 1.00 64.06 358 ILE A O 1
ATOM 2972 N N . PRO A 1 359 ? -7.430 9.417 -31.770 1.00 65.25 359 PRO A N 1
ATOM 2973 C CA . PRO A 1 359 ? -8.474 8.432 -31.517 1.00 65.25 359 PRO A CA 1
ATOM 2974 C C . PRO A 1 359 ? -9.541 9.034 -30.597 1.00 65.25 359 PRO A C 1
ATOM 2976 O O . PRO A 1 359 ? -9.212 9.680 -29.607 1.00 65.25 359 PRO A O 1
ATOM 2979 N N . LYS A 1 360 ? -10.829 8.824 -30.896 1.00 64.50 360 LYS A N 1
ATOM 2980 C CA . LYS A 1 360 ? -11.914 9.389 -30.072 1.00 64.50 360 LYS A CA 1
ATOM 2981 C C . LYS A 1 360 ? -11.971 8.743 -28.685 1.00 64.50 360 LYS A C 1
ATOM 2983 O O . LYS A 1 360 ? -11.736 9.438 -27.715 1.00 64.50 360 LYS A O 1
ATOM 2988 N N . PHE A 1 361 ? -12.248 7.441 -28.587 1.00 67.56 361 PHE A N 1
ATOM 2989 C CA . PHE A 1 361 ? -12.270 6.678 -27.325 1.00 67.56 361 PHE A CA 1
ATOM 2990 C C . PHE A 1 361 ? -12.026 5.192 -27.613 1.00 67.56 361 PHE A C 1
ATOM 2992 O O . PHE A 1 361 ? -12.396 4.715 -28.694 1.00 67.56 361 PHE A O 1
ATOM 2999 N N . LEU A 1 362 ? -11.444 4.442 -26.669 1.00 71.06 362 LEU A N 1
ATOM 3000 C CA . LEU A 1 362 ? -11.455 2.977 -26.773 1.00 71.06 362 LEU A CA 1
ATOM 3001 C C . LEU A 1 362 ? -12.882 2.439 -26.561 1.00 71.06 362 LEU A C 1
ATOM 3003 O O . LEU A 1 362 ? -13.634 3.001 -25.760 1.00 71.06 362 LEU A O 1
ATOM 3007 N N . PRO A 1 363 ? -13.283 1.361 -27.257 1.00 67.62 363 PRO A N 1
ATOM 3008 C CA . PRO A 1 363 ? -14.642 0.840 -27.157 1.00 67.62 363 PRO A CA 1
ATOM 3009 C C . PRO A 1 363 ? -14.932 0.250 -25.768 1.00 67.62 363 PRO A C 1
ATOM 3011 O O . PRO A 1 363 ? -14.035 -0.270 -25.104 1.00 67.62 363 PRO A O 1
ATOM 3014 N N . TYR A 1 364 ? -16.203 0.311 -25.369 1.00 66.56 364 TYR A N 1
ATOM 3015 C CA . TYR A 1 364 ? -16.750 -0.337 -24.174 1.00 66.56 364 TYR A CA 1
ATOM 3016 C C . TYR A 1 364 ? -17.507 -1.604 -24.576 1.00 66.56 364 TYR A C 1
ATOM 3018 O O . TYR A 1 364 ? -18.045 -1.680 -25.682 1.00 66.56 364 TYR A O 1
ATOM 3026 N N . GLU A 1 365 ? -17.582 -2.585 -23.676 1.00 63.41 365 GLU A N 1
ATOM 3027 C CA . GLU A 1 365 ? -18.330 -3.824 -23.919 1.00 63.41 365 GLU A CA 1
ATOM 3028 C C . GLU A 1 365 ? -19.847 -3.571 -24.024 1.00 63.41 365 GLU A C 1
ATOM 3030 O O . GLU A 1 365 ? -20.533 -4.218 -24.816 1.00 63.41 365 GLU A O 1
ATOM 3035 N N . LYS A 1 366 ? -20.379 -2.588 -23.279 1.00 61.66 366 LYS A N 1
ATOM 3036 C CA . LYS A 1 366 ? -21.790 -2.173 -23.333 1.00 61.66 366 LYS A CA 1
ATOM 3037 C C . LYS A 1 366 ? -21.912 -0.656 -23.497 1.00 61.66 366 LYS A C 1
ATOM 3039 O O . LYS A 1 366 ? -21.296 0.113 -22.768 1.00 61.66 366 LYS A O 1
ATOM 3044 N N . GLU A 1 367 ? -22.802 -0.201 -24.384 1.00 54.38 367 GLU A N 1
ATOM 3045 C CA . GLU A 1 367 ? -23.060 1.237 -24.619 1.00 54.38 367 GLU A CA 1
ATOM 3046 C C . GLU A 1 367 ? -23.578 1.996 -23.384 1.00 54.38 367 GLU A C 1
ATOM 3048 O O . GLU A 1 367 ? -23.460 3.220 -23.310 1.00 54.38 367 GLU A O 1
ATOM 3053 N N . LYS A 1 368 ? -24.170 1.293 -22.407 1.00 54.97 368 LYS A N 1
ATOM 3054 C CA . LYS A 1 368 ? -24.621 1.902 -21.145 1.00 54.97 368 LYS A CA 1
ATOM 3055 C C . LYS A 1 368 ? -23.450 2.384 -20.285 1.00 54.97 368 LYS A C 1
ATOM 3057 O O . LYS A 1 368 ? -23.608 3.396 -19.608 1.00 54.97 368 LYS A O 1
ATOM 3062 N N . ASP A 1 369 ? -22.298 1.727 -20.377 1.00 56.41 369 ASP A N 1
ATOM 3063 C CA . ASP A 1 369 ? -21.110 2.045 -19.578 1.00 56.41 369 ASP A CA 1
ATOM 3064 C C . ASP A 1 369 ? -20.443 3.338 -20.085 1.00 56.41 369 ASP A C 1
ATOM 3066 O O . ASP A 1 369 ? -19.944 4.133 -19.300 1.00 56.41 369 ASP A O 1
ATOM 3070 N N . MET A 1 370 ? -20.586 3.641 -21.382 1.00 51.38 370 MET A N 1
ATOM 3071 C CA . MET A 1 370 ? -20.136 4.899 -21.998 1.00 51.38 370 MET A CA 1
ATOM 3072 C C . MET A 1 370 ? -20.893 6.139 -21.479 1.00 51.38 370 MET A C 1
ATOM 3074 O O . MET A 1 370 ? -20.384 7.254 -21.557 1.00 51.38 370 MET A O 1
ATOM 3078 N N . LYS A 1 371 ? -22.130 5.987 -20.977 1.00 43.75 371 LYS A N 1
ATOM 3079 C CA . LYS A 1 371 ? -22.958 7.120 -20.510 1.00 43.75 371 LYS A CA 1
ATOM 3080 C C . LYS A 1 371 ? -22.655 7.558 -19.072 1.00 43.75 371 LYS A C 1
ATOM 3082 O O . LYS A 1 371 ? -23.160 8.605 -18.665 1.00 43.75 371 LYS A O 1
ATOM 3087 N N . LEU A 1 372 ? -21.890 6.770 -18.314 1.00 48.62 372 LEU A N 1
ATOM 3088 C CA . LEU A 1 372 ? -21.563 7.048 -16.912 1.00 48.62 372 LEU A CA 1
ATOM 3089 C C . LEU A 1 372 ? -20.386 8.023 -16.741 1.00 48.62 372 LEU A C 1
ATOM 3091 O O . LEU A 1 372 ? -20.350 8.720 -15.735 1.00 48.62 372 LEU A O 1
ATOM 3095 N N . GLU A 1 373 ? -19.511 8.160 -17.737 1.00 51.06 373 GLU A N 1
ATOM 3096 C CA . GLU A 1 373 ? -18.247 8.898 -17.606 1.00 51.06 373 GLU A CA 1
ATOM 3097 C C . GLU A 1 373 ? -18.299 10.215 -18.402 1.00 51.06 373 GLU A C 1
ATOM 3099 O O . GLU A 1 373 ? -17.990 10.284 -19.594 1.00 51.06 373 GLU A O 1
ATOM 3104 N N . GLN A 1 374 ? -18.755 11.292 -17.756 1.00 49.62 374 GLN A N 1
ATOM 3105 C CA . GLN A 1 374 ? -18.561 12.649 -18.275 1.00 49.62 374 GLN A CA 1
ATOM 3106 C C . GLN A 1 374 ? -17.153 13.108 -17.887 1.00 49.62 374 GLN A C 1
ATOM 3108 O O . GLN A 1 374 ? -16.735 12.888 -16.757 1.00 49.62 374 GLN A O 1
ATOM 3113 N N . ALA A 1 375 ? -16.430 13.770 -18.801 1.00 51.56 375 ALA A N 1
ATOM 3114 C CA . ALA A 1 375 ? -15.143 14.390 -18.477 1.00 51.56 375 ALA A CA 1
ATOM 3115 C C . ALA A 1 375 ? -15.257 15.210 -17.174 1.00 51.56 375 ALA A C 1
ATOM 3117 O O . ALA A 1 375 ? -16.303 15.844 -16.974 1.00 51.56 375 ALA A O 1
ATOM 3118 N N . PRO A 1 376 ? -14.215 15.229 -16.315 1.00 53.31 376 PRO A N 1
ATOM 3119 C CA . PRO A 1 376 ? -14.276 15.915 -15.031 1.00 53.31 376 PRO A CA 1
ATOM 3120 C C . PRO A 1 376 ? -14.800 17.336 -15.227 1.00 53.31 376 PRO A C 1
ATOM 3122 O O . PRO A 1 376 ? -14.395 18.029 -16.167 1.00 53.31 376 PRO A O 1
ATOM 3125 N N . ILE A 1 377 ? -15.740 17.749 -14.371 1.00 49.56 377 ILE A N 1
ATOM 3126 C CA . ILE A 1 377 ? -16.404 19.050 -14.469 1.00 49.56 377 ILE A CA 1
ATOM 3127 C C . ILE A 1 377 ? -15.330 20.134 -14.341 1.00 49.56 377 ILE A C 1
ATOM 3129 O O . ILE A 1 377 ? -14.931 20.525 -13.246 1.00 49.56 377 ILE A O 1
ATOM 3133 N N . VAL A 1 378 ? -14.852 20.654 -15.472 1.00 45.44 378 VAL A N 1
ATOM 3134 C CA . VAL A 1 378 ? -14.051 21.874 -15.481 1.00 45.44 378 VAL A CA 1
ATOM 3135 C C . VAL A 1 378 ? -14.978 22.964 -14.957 1.00 45.44 378 VAL A C 1
ATOM 3137 O O . VAL A 1 378 ? -15.995 23.245 -15.587 1.00 45.44 378 VAL A O 1
ATOM 3140 N N . LEU A 1 379 ? -14.633 23.586 -13.823 1.00 41.00 379 LEU A N 1
ATOM 3141 C CA . LEU A 1 379 ? -15.413 24.637 -13.138 1.00 41.00 379 LEU A CA 1
ATOM 3142 C C . LEU A 1 379 ? -15.811 25.827 -14.044 1.00 41.00 379 LEU A C 1
ATOM 3144 O O . LEU A 1 379 ? -16.598 26.681 -13.644 1.00 41.00 379 LEU A O 1
ATOM 3148 N N . ASN A 1 380 ? -15.303 25.881 -15.280 1.00 38.91 380 ASN A N 1
ATOM 3149 C CA . ASN A 1 380 ? -15.669 26.843 -16.309 1.00 38.91 380 ASN A CA 1
ATOM 3150 C C . ASN A 1 380 ? -15.765 26.183 -17.707 1.00 38.91 380 ASN A C 1
ATOM 3152 O O . ASN A 1 380 ? -14.881 26.361 -18.545 1.00 38.91 380 ASN A O 1
ATOM 3156 N N . PRO A 1 381 ? -16.858 25.468 -18.032 1.00 39.69 381 PRO A N 1
ATOM 3157 C CA . PRO A 1 381 ? -17.023 24.840 -19.349 1.00 39.69 381 PRO A CA 1
ATOM 3158 C C . PRO A 1 381 ? -17.312 25.866 -20.465 1.00 39.69 381 PRO A C 1
ATOM 3160 O O . PRO A 1 381 ? -17.379 25.522 -21.642 1.00 39.69 381 PRO A O 1
ATOM 3163 N N . LYS A 1 382 ? -17.517 27.144 -20.108 1.00 42.19 382 LYS A N 1
ATOM 3164 C CA . LYS A 1 382 ? -17.991 28.217 -20.997 1.00 42.19 382 LYS A CA 1
ATOM 3165 C C . LYS A 1 382 ? -16.894 29.129 -21.551 1.00 42.19 382 LYS A C 1
ATOM 3167 O O . LYS A 1 382 ? -17.221 30.233 -21.977 1.00 42.19 382 LYS A O 1
ATOM 3172 N N . ILE A 1 383 ? -15.633 28.705 -21.603 1.00 37.50 383 ILE A N 1
ATOM 3173 C CA . ILE A 1 383 ? -14.642 29.395 -22.442 1.00 37.50 383 ILE A CA 1
ATOM 3174 C C . ILE A 1 383 ? -14.553 28.639 -23.774 1.00 37.50 383 ILE A C 1
ATOM 3176 O O . ILE A 1 383 ? -13.698 27.769 -23.928 1.00 37.50 383 ILE A O 1
ATOM 3180 N N . PRO A 1 384 ? -15.433 28.907 -24.760 1.00 39.12 384 PRO A N 1
ATOM 3181 C CA . PRO A 1 384 ? -15.202 28.423 -26.105 1.00 39.12 384 PRO A CA 1
ATOM 3182 C C . PRO A 1 384 ? -14.016 29.210 -26.669 1.00 39.12 384 PRO A C 1
ATOM 3184 O O . PRO A 1 384 ? -14.189 30.296 -27.213 1.00 39.12 384 PRO A O 1
ATOM 3187 N N . LEU A 1 385 ? -12.805 28.666 -26.540 1.00 41.53 385 LEU A N 1
ATOM 3188 C CA . LEU A 1 385 ? -11.595 29.244 -27.141 1.00 41.53 385 LEU A CA 1
ATOM 3189 C C . LEU A 1 385 ? -11.703 29.346 -28.677 1.00 41.53 385 LEU A C 1
ATOM 3191 O O . LEU A 1 385 ? -11.002 30.141 -29.292 1.00 41.53 385 LEU A O 1
ATOM 3195 N N . PHE A 1 386 ? -12.633 28.605 -29.292 1.00 36.53 386 PHE A N 1
ATOM 3196 C CA . PHE A 1 386 ? -12.900 28.619 -30.728 1.00 36.53 386 PHE A CA 1
ATOM 3197 C C . PHE A 1 386 ? -14.400 28.775 -31.026 1.00 36.53 386 PHE A C 1
ATOM 3199 O O . PHE A 1 386 ? -15.065 27.848 -31.482 1.00 36.53 386 PHE A O 1
ATOM 3206 N N . LYS A 1 387 ? -14.963 29.967 -30.799 1.00 35.22 387 LYS A N 1
ATOM 3207 C CA . LYS A 1 387 ? -16.115 30.415 -31.599 1.00 35.22 387 LYS A CA 1
ATOM 3208 C C . LYS A 1 387 ? -15.569 31.137 -32.827 1.00 35.22 387 LYS A C 1
ATOM 3210 O O . LYS A 1 387 ? -14.759 32.048 -32.699 1.00 35.22 387 LYS A O 1
ATOM 3215 N N . ASN A 1 388 ? -15.999 30.719 -34.018 1.00 36.91 388 ASN A N 1
ATOM 3216 C CA . ASN A 1 388 ? -15.733 31.417 -35.277 1.00 36.91 388 ASN A CA 1
ATOM 3217 C C . ASN A 1 388 ? -16.379 32.820 -35.246 1.00 36.91 388 ASN A C 1
ATOM 3219 O O . ASN A 1 388 ? -17.445 33.036 -35.810 1.00 36.91 388 ASN A O 1
ATOM 3223 N N . ASP A 1 389 ? -15.725 33.780 -34.589 1.00 39.81 389 ASP A N 1
ATOM 3224 C CA . ASP A 1 389 ? -16.111 35.199 -34.554 1.00 39.81 389 ASP A CA 1
ATOM 3225 C C . ASP A 1 389 ? -15.465 36.014 -35.689 1.00 39.81 389 ASP A C 1
ATOM 3227 O O . ASP A 1 389 ? -15.551 37.246 -35.741 1.00 39.81 389 ASP A O 1
ATOM 3231 N N . LYS A 1 390 ? -14.886 35.343 -36.692 1.00 38.06 390 LYS A N 1
ATOM 3232 C CA . LYS A 1 390 ? -14.688 35.968 -38.001 1.00 38.06 390 LYS A CA 1
ATOM 3233 C C . LYS A 1 390 ? -16.074 36.163 -38.612 1.00 38.06 390 LYS A C 1
ATOM 3235 O O . LYS A 1 390 ? -16.672 35.188 -39.025 1.00 38.06 390 LYS A O 1
ATOM 3240 N N . PHE A 1 391 ? -16.575 37.403 -38.594 1.00 38.22 391 PHE A N 1
ATOM 3241 C CA . PHE A 1 391 ? -17.624 38.012 -39.449 1.00 38.22 391 PHE A CA 1
ATOM 3242 C C . PHE A 1 391 ? -18.648 38.899 -38.717 1.00 38.22 391 PHE A C 1
ATOM 3244 O O . PHE A 1 391 ? -19.431 39.577 -39.383 1.00 38.22 391 PHE A O 1
ATOM 3251 N N . ARG A 1 392 ? -18.623 39.021 -37.379 1.00 34.44 392 ARG A N 1
ATOM 3252 C CA . ARG A 1 392 ? -19.512 39.980 -36.679 1.00 34.44 392 ARG A CA 1
ATOM 3253 C C . ARG A 1 392 ? -18.897 41.378 -36.516 1.00 34.44 392 ARG A C 1
ATOM 3255 O O . ARG A 1 392 ? -19.614 42.378 -36.549 1.00 34.44 392 ARG A O 1
ATOM 3262 N N . TRP A 1 393 ? -17.571 41.463 -36.414 1.00 33.12 393 TRP A N 1
ATOM 3263 C CA . TRP A 1 393 ? -16.856 42.716 -36.129 1.00 33.12 393 TRP A CA 1
ATOM 3264 C C . TRP A 1 393 ? -16.842 43.707 -37.308 1.00 33.12 393 TRP A C 1
ATOM 3266 O O . TRP A 1 393 ? -16.953 44.917 -37.113 1.00 33.12 393 TRP A O 1
ATOM 3276 N N . VAL A 1 394 ? -16.816 43.201 -38.548 1.00 37.88 394 VAL A N 1
ATOM 3277 C CA . VAL A 1 394 ? -16.778 44.036 -39.767 1.00 37.88 394 VAL A CA 1
ATOM 3278 C C . VAL A 1 394 ? -18.116 44.750 -40.018 1.00 37.88 394 VAL A C 1
ATOM 3280 O O . VAL A 1 394 ? -18.126 45.906 -40.434 1.00 37.88 394 VAL A O 1
ATOM 3283 N N . LYS A 1 395 ? -19.255 44.122 -39.683 1.00 35.84 395 LYS A N 1
ATOM 3284 C CA . LYS A 1 395 ? -20.583 44.751 -39.823 1.00 35.84 395 LYS A CA 1
ATOM 3285 C C . LYS A 1 395 ? -20.821 45.878 -38.811 1.00 35.84 395 LYS A C 1
ATOM 3287 O O . LYS A 1 395 ? -21.413 46.889 -39.173 1.00 35.84 395 LYS A O 1
ATOM 3292 N N . ARG A 1 396 ? -20.331 45.743 -37.569 1.00 36.81 396 ARG A N 1
ATOM 3293 C CA . ARG A 1 396 ? -20.489 46.782 -36.532 1.00 36.81 396 ARG A CA 1
ATOM 3294 C C . ARG A 1 396 ? -19.628 48.016 -36.794 1.00 36.81 396 ARG A C 1
ATOM 3296 O O . ARG A 1 396 ? -20.126 49.123 -36.634 1.00 36.81 396 ARG A O 1
ATOM 3303 N N . LYS A 1 397 ? -18.382 47.852 -37.256 1.00 37.19 397 LYS A N 1
ATOM 3304 C CA . LYS A 1 397 ? -17.532 49.005 -37.602 1.00 37.19 397 LYS A CA 1
ATOM 3305 C C . LYS A 1 397 ? -18.074 49.805 -38.786 1.00 37.19 397 LYS A C 1
ATOM 3307 O O . LYS A 1 397 ? -18.018 51.026 -38.733 1.00 37.19 397 LYS A O 1
ATOM 3312 N N . LYS A 1 398 ? -18.642 49.148 -39.806 1.00 38.78 398 LYS A N 1
ATOM 3313 C CA . LYS A 1 398 ? -19.239 49.847 -40.955 1.00 38.78 398 LYS A CA 1
ATOM 3314 C C . LYS A 1 398 ? -20.468 50.675 -40.548 1.00 38.78 398 LYS A C 1
ATOM 3316 O O . LYS A 1 398 ? -20.542 51.840 -40.909 1.00 38.78 398 LYS A O 1
ATOM 3321 N N . ALA A 1 399 ? -21.340 50.125 -39.698 1.00 39.78 399 ALA A N 1
ATOM 3322 C CA . ALA A 1 399 ? -22.517 50.836 -39.189 1.00 39.78 399 ALA A CA 1
ATOM 3323 C C . ALA A 1 399 ? -22.166 52.021 -38.264 1.00 39.78 399 ALA A C 1
ATOM 3325 O O . ALA A 1 399 ? -22.796 53.071 -38.348 1.00 39.78 399 ALA A O 1
ATOM 3326 N N . ILE A 1 400 ? -21.143 51.878 -37.410 1.00 44.88 400 ILE A N 1
ATOM 3327 C CA . ILE A 1 400 ? -20.705 52.945 -36.491 1.00 44.88 400 ILE A CA 1
ATOM 3328 C C . ILE A 1 400 ? -19.988 54.067 -37.256 1.00 44.88 400 ILE A C 1
ATOM 3330 O O . ILE A 1 400 ? -20.230 55.245 -36.996 1.00 44.88 400 ILE A O 1
ATOM 3334 N N . LEU A 1 401 ? -19.163 53.719 -38.250 1.00 39.69 401 LEU A N 1
ATOM 3335 C CA . LEU A 1 401 ? -18.486 54.701 -39.099 1.00 39.69 401 LEU A CA 1
ATOM 3336 C C . LEU A 1 401 ? -19.491 55.474 -39.973 1.00 39.69 401 LEU A C 1
ATOM 3338 O O . LEU A 1 401 ? -19.388 56.693 -40.077 1.00 39.69 401 LEU A O 1
ATOM 3342 N N . GLU A 1 402 ? -20.508 54.796 -40.520 1.00 41.78 402 GLU A N 1
ATOM 3343 C CA . GLU A 1 402 ? -21.603 55.429 -41.276 1.00 41.78 402 GLU A CA 1
ATOM 3344 C C . GLU A 1 402 ? -22.474 56.348 -40.393 1.00 41.78 402 GLU A C 1
ATOM 3346 O O . GLU A 1 402 ? -22.961 57.370 -40.879 1.00 41.78 402 GLU A O 1
ATOM 3351 N N . SER A 1 403 ? -22.617 56.063 -39.089 1.00 37.28 403 SER A N 1
ATOM 3352 C CA . SER A 1 403 ? -23.313 56.956 -38.146 1.00 37.28 403 SER A CA 1
ATOM 3353 C C . SER A 1 403 ? -22.473 58.151 -37.674 1.00 37.28 403 SER A C 1
ATOM 3355 O O . SER A 1 403 ? -23.008 59.247 -37.520 1.00 37.28 403 SER A O 1
ATOM 3357 N N . SER A 1 404 ? -21.157 57.983 -37.490 1.00 36.84 404 SER A N 1
ATOM 3358 C CA . SER A 1 404 ? -20.274 59.069 -37.036 1.00 36.84 404 SER A CA 1
ATOM 3359 C C . SER A 1 404 ? -19.940 60.078 -38.136 1.00 36.84 404 SER A C 1
ATOM 3361 O O . SER A 1 404 ? -19.690 61.240 -37.822 1.00 36.84 404 SER A O 1
ATOM 3363 N N . ILE A 1 405 ? -19.967 59.674 -39.413 1.00 41.41 405 ILE A N 1
ATOM 3364 C CA . ILE A 1 405 ? -19.813 60.607 -40.542 1.00 41.41 405 ILE A CA 1
ATOM 3365 C C . ILE A 1 405 ? -21.047 61.520 -40.649 1.00 41.41 405 ILE A C 1
ATOM 3367 O O . ILE A 1 405 ? -20.885 62.723 -40.815 1.00 41.41 405 ILE A O 1
ATOM 3371 N N . ARG A 1 406 ? -22.261 61.000 -40.403 1.00 38.12 406 ARG A N 1
ATOM 3372 C CA . ARG A 1 406 ? -23.493 61.817 -40.375 1.00 38.12 406 ARG A CA 1
ATOM 3373 C C . ARG A 1 406 ? -23.574 62.796 -39.199 1.00 38.12 406 ARG A C 1
ATOM 3375 O O . ARG A 1 406 ? -24.243 63.812 -39.317 1.00 38.12 406 ARG A O 1
ATOM 3382 N N . GLN A 1 407 ? -22.919 62.513 -38.070 1.00 38.50 407 GLN A N 1
ATOM 3383 C CA . GLN A 1 407 ? -22.927 63.411 -36.903 1.00 38.50 407 GLN A CA 1
ATOM 3384 C C . GLN A 1 407 ? -21.883 64.536 -36.976 1.00 38.50 407 GLN A C 1
ATOM 3386 O O . GLN A 1 407 ? -22.062 65.561 -36.324 1.00 38.50 407 GLN A O 1
ATOM 3391 N N . LYS A 1 408 ? -20.814 64.382 -37.771 1.00 35.69 408 LYS A N 1
ATOM 3392 C CA . LYS A 1 408 ? -19.766 65.408 -37.921 1.00 35.69 408 LYS A CA 1
ATOM 3393 C C . LYS A 1 408 ? -20.095 66.511 -38.935 1.00 35.69 408 LYS A C 1
ATOM 3395 O O . LYS A 1 408 ? -19.432 67.539 -38.908 1.00 35.69 408 LYS A O 1
ATOM 3400 N N . GLU A 1 409 ? -21.122 66.344 -39.767 1.00 35.38 409 GLU A N 1
ATOM 3401 C CA . GLU A 1 409 ? -21.575 67.377 -40.717 1.00 35.38 409 GLU A CA 1
ATOM 3402 C C . GLU A 1 409 ? -22.569 68.390 -40.108 1.00 35.38 409 GLU A C 1
ATOM 3404 O O . GLU A 1 409 ? -22.897 69.377 -40.760 1.00 35.38 409 GLU A O 1
ATOM 3409 N N . CYS A 1 410 ? -23.028 68.206 -38.859 1.00 35.41 410 CYS A N 1
ATOM 3410 C CA . CYS A 1 410 ? -24.103 69.030 -38.279 1.00 35.41 410 CYS A CA 1
ATOM 3411 C C . CYS A 1 410 ? -23.709 70.009 -37.159 1.00 35.41 410 CYS A C 1
ATOM 3413 O O . CYS A 1 410 ? -24.596 70.705 -36.676 1.00 35.41 410 CYS A O 1
ATOM 3415 N N . MET A 1 411 ? -22.446 70.122 -36.730 1.00 29.67 411 MET A N 1
ATOM 3416 C CA . MET A 1 411 ? -22.072 71.111 -35.699 1.00 29.67 411 MET A CA 1
ATOM 3417 C C . MET A 1 411 ? -20.701 71.748 -35.960 1.00 29.67 411 MET A C 1
ATOM 3419 O O . MET A 1 411 ? -19.696 71.369 -35.366 1.00 29.67 411 MET A O 1
ATOM 3423 N N . ASN A 1 412 ? -20.689 72.748 -36.842 1.00 31.06 412 ASN A N 1
ATOM 3424 C CA . ASN A 1 412 ? -19.776 73.888 -36.746 1.00 31.06 412 ASN A CA 1
ATOM 3425 C C . ASN A 1 412 ? -20.497 74.984 -35.947 1.00 31.06 412 ASN A C 1
ATOM 3427 O O . ASN A 1 412 ? -21.655 75.240 -36.263 1.00 31.06 412 ASN A O 1
ATOM 3431 N N . ILE A 1 413 ? -19.831 75.603 -34.962 1.00 30.66 413 ILE A N 1
ATOM 3432 C CA . ILE A 1 413 ? -19.794 77.058 -34.669 1.00 30.66 413 ILE A CA 1
ATOM 3433 C C . ILE A 1 413 ? -19.003 77.301 -33.354 1.00 30.66 413 ILE A C 1
ATOM 3435 O O . ILE A 1 413 ? -19.356 76.798 -32.293 1.00 30.66 413 ILE A O 1
ATOM 3439 N N . GLU A 1 414 ? -17.885 78.015 -33.529 1.00 29.20 414 GLU A N 1
ATOM 3440 C CA . GLU A 1 414 ? -17.207 79.076 -32.743 1.00 29.20 414 GLU A CA 1
ATOM 3441 C C . GLU A 1 414 ? -17.156 79.099 -31.189 1.00 29.20 414 GLU A C 1
ATOM 3443 O O . GLU A 1 414 ? -18.152 79.041 -30.478 1.00 29.20 414 GLU A O 1
ATOM 3448 N N . GLN A 1 415 ? -15.930 79.315 -30.685 1.00 29.64 415 GLN A N 1
ATOM 3449 C CA . GLN A 1 415 ? -15.537 79.850 -29.359 1.00 29.64 415 GLN A CA 1
ATOM 3450 C C . GLN A 1 415 ? -15.597 81.406 -29.371 1.00 29.64 415 GLN A C 1
ATOM 3452 O O . GLN A 1 415 ? -15.472 81.931 -30.479 1.00 29.64 415 GLN A O 1
ATOM 3457 N N . PRO A 1 416 ? -15.683 82.174 -28.239 1.00 35.75 416 PRO A N 1
ATOM 3458 C CA . PRO A 1 416 ? -14.693 82.131 -27.137 1.00 35.75 416 PRO A CA 1
ATOM 3459 C C . PRO A 1 416 ? -15.089 82.602 -25.698 1.00 35.75 416 PRO A C 1
ATOM 3461 O O . PRO A 1 416 ? -16.130 83.200 -25.458 1.00 35.75 416 PRO A O 1
ATOM 3464 N N . SER A 1 417 ? -14.153 82.320 -24.772 1.00 25.88 417 SER A N 1
ATOM 3465 C CA . SER A 1 417 ? -13.668 83.088 -23.594 1.00 25.88 417 SER A CA 1
ATOM 3466 C C . SER A 1 417 ? -14.590 83.598 -22.460 1.00 25.88 417 SER A C 1
ATOM 3468 O O . SER A 1 417 ? -15.407 84.490 -22.649 1.00 25.88 417 SER A O 1
ATOM 3470 N N . ASP A 1 418 ? -14.203 83.162 -21.248 1.00 24.41 418 ASP A N 1
ATOM 3471 C CA . ASP A 1 418 ? -13.920 83.959 -20.034 1.00 24.41 418 ASP A CA 1
ATOM 3472 C C . ASP A 1 418 ? -14.920 84.098 -18.852 1.00 24.41 418 ASP A C 1
ATOM 3474 O O . ASP A 1 418 ? -16.033 84.593 -18.962 1.00 24.41 418 ASP A O 1
ATOM 3478 N N . ILE A 1 419 ? -14.352 83.754 -17.677 1.00 26.64 419 ILE A N 1
ATOM 3479 C CA . ILE A 1 419 ? -14.560 84.239 -16.292 1.00 26.64 419 ILE A CA 1
ATOM 3480 C C . ILE A 1 419 ? -15.764 83.714 -15.473 1.00 26.64 419 ILE A C 1
ATOM 3482 O O . ILE A 1 419 ? -16.865 84.243 -15.494 1.00 26.64 419 ILE A O 1
ATOM 3486 N N . GLY A 1 420 ? -15.451 82.739 -14.603 1.00 26.47 420 GLY A N 1
ATOM 3487 C CA . GLY A 1 420 ? -15.451 82.909 -13.139 1.00 26.47 420 GLY A CA 1
ATOM 3488 C C . GLY A 1 420 ? -16.782 82.922 -12.378 1.00 26.47 420 GLY A C 1
ATOM 3489 O O . GLY A 1 420 ? -17.461 83.936 -12.352 1.00 26.47 420 GLY A O 1
ATOM 3490 N N . THR A 1 421 ? -17.063 81.872 -11.597 1.00 24.95 421 THR A N 1
ATOM 3491 C CA . THR A 1 421 ? -17.292 81.946 -10.132 1.00 24.95 421 THR A CA 1
ATOM 3492 C C . THR A 1 421 ? -17.558 80.563 -9.529 1.00 24.95 421 THR A C 1
ATOM 3494 O O . THR A 1 421 ? -18.118 79.666 -10.150 1.00 24.95 421 THR A O 1
ATOM 3497 N N . SER A 1 422 ? -17.089 80.409 -8.295 1.00 27.56 422 SER A N 1
ATOM 3498 C CA . SER A 1 422 ? -17.164 79.248 -7.411 1.00 27.56 422 SER A CA 1
ATOM 3499 C C . SER A 1 422 ? -18.590 78.779 -7.103 1.00 27.56 422 SER A C 1
ATOM 3501 O O . SER A 1 422 ? -19.398 79.564 -6.608 1.00 27.56 422 SER A O 1
ATOM 3503 N N . VAL A 1 423 ? -18.836 77.474 -7.243 1.00 25.11 423 VAL A N 1
ATOM 3504 C CA . VAL A 1 423 ? -19.925 76.759 -6.563 1.00 25.11 423 VAL A CA 1
ATOM 3505 C C . VAL A 1 423 ? -19.307 75.601 -5.784 1.00 25.11 423 VAL A C 1
ATOM 3507 O O . VAL A 1 423 ? -18.681 74.712 -6.355 1.00 25.11 423 VAL A O 1
ATOM 3510 N N . VAL A 1 424 ? -19.455 75.655 -4.462 1.00 32.62 424 VAL A N 1
ATOM 3511 C CA . VAL A 1 424 ? -19.123 74.578 -3.526 1.00 32.62 424 VAL A CA 1
ATOM 3512 C C . VAL A 1 424 ? -20.174 73.476 -3.663 1.00 32.62 424 VAL A C 1
ATOM 3514 O O . VAL A 1 424 ? -21.364 73.751 -3.538 1.00 32.62 424 VAL A O 1
ATOM 3517 N N . LEU A 1 425 ? -19.731 72.239 -3.894 1.00 23.48 425 LEU A N 1
ATOM 3518 C CA . LEU A 1 425 ? -20.526 71.006 -3.839 1.00 23.48 425 LEU A CA 1
ATOM 3519 C C . LEU A 1 425 ? -19.673 69.889 -3.191 1.00 23.48 425 LEU A C 1
ATOM 3521 O O . LEU A 1 425 ? -18.447 70.004 -3.177 1.00 23.48 425 LEU A O 1
ATOM 3525 N N . PRO A 1 426 ? -20.307 68.876 -2.572 1.00 25.38 426 PRO A N 1
ATOM 3526 C CA . PRO A 1 426 ? -19.937 68.332 -1.265 1.00 25.38 426 PRO A CA 1
ATOM 3527 C C . PRO A 1 426 ? -18.770 67.346 -1.302 1.00 25.38 426 PRO A C 1
ATOM 3529 O O . PRO A 1 426 ? -18.456 66.777 -2.346 1.00 25.38 426 PRO A O 1
ATOM 3532 N N . GLU A 1 427 ? -18.192 67.128 -0.116 1.00 30.22 427 GLU A N 1
ATOM 3533 C CA . GLU A 1 427 ? -17.214 66.089 0.213 1.00 30.22 427 GLU A CA 1
ATOM 3534 C C . GLU A 1 427 ? -17.425 64.816 -0.612 1.00 30.22 427 GLU A C 1
ATOM 3536 O O . GLU A 1 427 ? -18.456 64.141 -0.546 1.00 30.22 427 GLU A O 1
ATOM 3541 N N . THR A 1 428 ? -16.418 64.513 -1.426 1.00 31.38 428 THR A N 1
ATOM 3542 C CA . THR A 1 428 ? -16.335 63.315 -2.247 1.00 31.38 428 THR A CA 1
ATOM 3543 C C . THR A 1 428 ? -16.412 62.088 -1.350 1.00 31.38 428 THR A C 1
ATOM 3545 O O . THR A 1 428 ? -15.425 61.703 -0.726 1.00 31.38 428 THR A O 1
ATOM 3548 N N . ILE A 1 429 ? -17.584 61.453 -1.313 1.00 35.25 429 ILE A N 1
ATOM 3549 C CA . ILE A 1 429 ? -17.730 60.062 -0.893 1.00 35.25 429 ILE A CA 1
ATOM 3550 C C . ILE A 1 429 ? -16.713 59.267 -1.712 1.00 35.25 429 ILE A C 1
ATOM 3552 O O . ILE A 1 429 ? -16.808 59.208 -2.941 1.00 35.25 429 ILE A O 1
ATOM 3556 N N . ASN A 1 430 ? -15.706 58.718 -1.033 1.00 35.72 430 ASN A N 1
ATOM 3557 C CA . ASN A 1 430 ? -14.628 57.967 -1.654 1.00 35.72 430 ASN A CA 1
ATOM 3558 C C . ASN A 1 430 ? -15.232 56.829 -2.487 1.00 35.72 430 ASN A C 1
ATOM 3560 O O . ASN A 1 430 ? -15.694 55.818 -1.958 1.00 35.72 430 ASN A O 1
ATOM 3564 N N . GLN A 1 431 ? -15.200 56.966 -3.816 1.00 33.16 431 GLN A N 1
ATOM 3565 C CA . GLN A 1 431 ? -15.544 55.885 -4.749 1.00 33.16 431 GLN A CA 1
ATOM 3566 C C . GLN A 1 431 ? -14.704 54.627 -4.479 1.00 33.16 431 GLN A C 1
ATOM 3568 O O . GLN A 1 431 ? -15.135 53.522 -4.797 1.00 33.16 431 GLN A O 1
ATOM 3573 N N . HIS A 1 432 ? -13.544 54.794 -3.834 1.00 33.84 432 HIS A N 1
ATOM 3574 C CA . HIS A 1 432 ? -12.691 53.721 -3.341 1.00 33.84 432 HIS A CA 1
ATOM 3575 C C . HIS A 1 432 ? -13.386 52.840 -2.287 1.00 33.84 432 HIS A C 1
ATOM 3577 O O . HIS A 1 432 ? -13.342 51.616 -2.401 1.00 33.84 432 HIS A O 1
ATOM 3583 N N . ASP A 1 433 ? -14.111 53.432 -1.333 1.00 33.97 433 ASP A N 1
ATOM 3584 C CA . ASP A 1 433 ? -14.803 52.688 -0.273 1.00 33.97 433 ASP A CA 1
ATOM 3585 C C . ASP A 1 433 ? -16.051 51.975 -0.805 1.00 33.97 433 ASP A C 1
ATOM 3587 O O . ASP A 1 433 ? -16.322 50.834 -0.431 1.00 33.97 433 ASP A O 1
ATOM 3591 N N . ILE A 1 434 ? -16.763 52.590 -1.757 1.00 35.59 434 ILE A N 1
ATOM 3592 C CA . ILE A 1 434 ? -17.907 51.964 -2.439 1.00 35.59 434 ILE A CA 1
ATOM 3593 C C . ILE A 1 434 ? -17.442 50.813 -3.342 1.00 35.59 434 ILE A C 1
ATOM 3595 O O . ILE A 1 434 ? -18.087 49.766 -3.379 1.00 35.59 434 ILE A O 1
ATOM 3599 N N . PHE A 1 435 ? -16.318 50.966 -4.048 1.00 32.78 435 PHE A N 1
ATOM 3600 C CA . PHE A 1 435 ? -15.766 49.930 -4.924 1.00 32.78 435 PHE A CA 1
ATOM 3601 C C . PHE A 1 435 ? -15.187 48.751 -4.131 1.00 32.78 435 PHE A C 1
ATOM 3603 O O . PHE A 1 435 ? -15.432 47.598 -4.486 1.00 32.78 435 PHE A O 1
ATOM 3610 N N . LEU A 1 436 ? -14.498 49.011 -3.013 1.00 35.81 436 LEU A N 1
ATOM 3611 C CA . LEU A 1 436 ? -14.045 47.970 -2.086 1.00 35.81 436 LEU A CA 1
ATOM 3612 C C . LEU A 1 436 ? -15.228 47.273 -1.405 1.00 35.81 436 LEU A C 1
ATOM 3614 O O . LEU A 1 436 ? -15.231 46.045 -1.313 1.00 35.81 436 LEU A O 1
ATOM 3618 N N . GLN A 1 437 ? -16.274 48.007 -1.009 1.00 37.56 437 GLN A N 1
ATOM 3619 C CA . GLN A 1 437 ? -17.516 47.403 -0.518 1.00 37.56 437 GLN A CA 1
ATOM 3620 C C . GLN A 1 437 ? -18.226 46.582 -1.599 1.00 37.56 437 GLN A C 1
ATOM 3622 O O . GLN A 1 437 ? -18.733 45.507 -1.287 1.00 37.56 437 GLN A O 1
ATOM 3627 N N . GLN A 1 438 ? -18.228 47.015 -2.863 1.00 35.62 438 GLN A N 1
ATOM 3628 C CA . GLN A 1 438 ? -18.835 46.278 -3.975 1.00 35.62 438 GLN A CA 1
ATOM 3629 C C . GLN A 1 438 ? -18.030 45.040 -4.375 1.00 35.62 438 GLN A C 1
ATOM 3631 O O . GLN A 1 438 ? -18.642 43.999 -4.601 1.00 35.62 438 GLN A O 1
ATOM 3636 N N . GLN A 1 439 ? -16.693 45.088 -4.408 1.00 33.59 439 GLN A N 1
ATOM 3637 C CA . GLN A 1 439 ? -15.857 43.904 -4.640 1.00 33.59 439 GLN A CA 1
ATOM 3638 C C . GLN A 1 439 ? -15.917 42.926 -3.465 1.00 33.59 439 GLN A C 1
ATOM 3640 O O . GLN A 1 439 ? -16.041 41.717 -3.683 1.00 33.59 439 GLN A O 1
ATOM 3645 N N . MET A 1 440 ? -15.921 43.422 -2.222 1.00 34.47 440 MET A N 1
ATOM 3646 C CA . MET A 1 440 ? -16.147 42.579 -1.048 1.00 34.47 440 MET A CA 1
ATOM 3647 C C . MET A 1 440 ? -17.559 41.987 -1.037 1.00 34.47 440 MET A C 1
ATOM 3649 O O . MET A 1 440 ? -17.706 40.816 -0.693 1.00 34.47 440 MET A O 1
ATOM 3653 N N . GLN A 1 441 ? -18.590 42.726 -1.463 1.00 36.38 441 GLN A N 1
ATOM 3654 C CA . GLN A 1 441 ? -19.948 42.194 -1.619 1.00 36.38 441 GLN A CA 1
ATOM 3655 C C . GLN A 1 441 ? -20.057 41.195 -2.771 1.00 36.38 441 GLN A C 1
ATOM 3657 O O . GLN A 1 441 ? -20.752 40.201 -2.607 1.00 36.38 441 GLN A O 1
ATOM 3662 N N . TYR A 1 442 ? -19.380 41.403 -3.905 1.00 34.75 442 TYR A N 1
ATOM 3663 C CA . TYR A 1 442 ? -19.371 40.463 -5.033 1.00 34.75 442 TYR A CA 1
ATOM 3664 C C . TYR A 1 442 ? -18.637 39.166 -4.681 1.00 34.75 442 TYR A C 1
ATOM 3666 O O . TYR A 1 442 ? -19.132 38.085 -4.996 1.00 34.75 442 TYR A O 1
ATOM 3674 N N . SER A 1 443 ? -17.502 39.265 -3.981 1.00 36.19 443 SER A N 1
ATOM 3675 C CA . SER A 1 443 ? -16.765 38.123 -3.431 1.00 36.19 443 SER A CA 1
ATOM 3676 C C . SER A 1 443 ? -17.600 37.388 -2.378 1.00 36.19 443 SER A C 1
ATOM 3678 O O . SER A 1 443 ? -17.834 36.191 -2.526 1.00 36.19 443 SER A O 1
ATOM 3680 N N . LYS A 1 444 ? -18.178 38.094 -1.391 1.00 39.00 444 LYS A N 1
ATOM 3681 C CA . LYS A 1 444 ? -19.093 37.504 -0.394 1.00 39.00 444 LYS A CA 1
ATOM 3682 C C . LYS A 1 444 ? -20.333 36.878 -1.026 1.00 39.00 444 LYS A C 1
ATOM 3684 O O . LYS A 1 444 ? -20.718 35.794 -0.615 1.00 39.00 444 LYS A O 1
ATOM 3689 N N . LYS A 1 445 ? -20.949 37.497 -2.042 1.00 39.38 445 LYS A N 1
ATOM 3690 C CA . LYS A 1 445 ? -22.077 36.896 -2.776 1.00 39.38 445 LYS A CA 1
ATOM 3691 C C . LYS A 1 445 ? -21.646 35.627 -3.484 1.00 39.38 445 LYS A C 1
ATOM 3693 O O . LYS A 1 445 ? -22.391 34.665 -3.432 1.00 39.38 445 LYS A O 1
ATOM 3698 N N . ARG A 1 446 ? -20.467 35.600 -4.113 1.00 44.81 446 ARG A N 1
ATOM 3699 C CA . ARG A 1 446 ? -19.922 34.394 -4.748 1.00 44.81 446 ARG A CA 1
ATOM 3700 C C . ARG A 1 446 ? -19.640 33.295 -3.736 1.00 44.81 446 ARG A C 1
ATOM 3702 O O . ARG A 1 446 ? -20.006 32.169 -4.021 1.00 44.81 446 ARG A O 1
ATOM 3709 N N . TRP A 1 447 ? -19.070 33.619 -2.578 1.00 43.34 447 TRP A N 1
ATOM 3710 C CA . TRP A 1 447 ? -18.852 32.671 -1.483 1.00 43.34 447 TRP A CA 1
ATOM 3711 C C . TRP A 1 447 ? -20.164 32.162 -0.890 1.00 43.34 447 TRP A C 1
ATOM 3713 O O . TRP A 1 447 ? -20.303 30.963 -0.704 1.00 43.34 447 TRP A O 1
ATOM 3723 N N . ASN A 1 448 ? -21.159 33.027 -0.691 1.00 47.06 448 ASN A N 1
ATOM 3724 C CA . ASN A 1 448 ? -22.476 32.625 -0.200 1.00 47.06 448 ASN A CA 1
ATOM 3725 C C . ASN A 1 448 ? -23.236 31.793 -1.244 1.00 47.06 448 ASN A C 1
ATOM 3727 O O . ASN A 1 448 ? -23.864 30.804 -0.890 1.00 47.06 448 ASN A O 1
ATOM 3731 N N . LEU A 1 449 ? -23.150 32.139 -2.534 1.00 47.22 449 LEU A N 1
ATOM 3732 C CA . LEU A 1 449 ? -23.764 31.361 -3.613 1.00 47.22 449 LEU A CA 1
ATOM 3733 C C . LEU A 1 449 ? -23.036 30.028 -3.827 1.00 47.22 449 LEU A C 1
ATOM 3735 O O . LEU A 1 449 ? -23.702 29.028 -4.029 1.00 47.22 449 LEU A O 1
ATOM 3739 N N . LEU A 1 450 ? -21.699 29.992 -3.760 1.00 48.56 450 LEU A N 1
ATOM 3740 C CA . LEU A 1 450 ? -20.904 28.758 -3.805 1.00 48.56 450 LEU A CA 1
ATOM 3741 C C . LEU A 1 450 ? -21.202 27.879 -2.598 1.00 48.56 450 LEU A C 1
ATOM 3743 O O . LEU A 1 450 ? -21.436 26.696 -2.783 1.00 48.56 450 LEU A O 1
ATOM 3747 N N . ALA A 1 451 ? -21.269 28.444 -1.393 1.00 46.34 451 ALA A N 1
ATOM 3748 C CA . ALA A 1 451 ? -21.652 27.713 -0.192 1.00 46.34 451 ALA A CA 1
ATOM 3749 C C . ALA A 1 451 ? -23.055 27.110 -0.349 1.00 46.34 451 ALA A C 1
ATOM 3751 O O . ALA A 1 451 ? -23.222 25.916 -0.131 1.00 46.34 451 ALA A O 1
ATOM 3752 N N . ILE A 1 452 ? -24.037 27.881 -0.827 1.00 49.84 452 ILE A N 1
ATOM 3753 C CA . ILE A 1 452 ? -25.393 27.375 -1.088 1.00 49.84 452 ILE A CA 1
ATOM 3754 C C . ILE A 1 452 ? -25.389 26.314 -2.204 1.00 49.84 452 ILE A C 1
ATOM 3756 O O . ILE A 1 452 ? -26.018 25.275 -2.051 1.00 49.84 452 ILE A O 1
ATOM 3760 N N . ILE A 1 453 ? -24.656 26.512 -3.303 1.00 52.09 453 ILE A N 1
ATOM 3761 C CA . ILE A 1 453 ? -24.570 25.5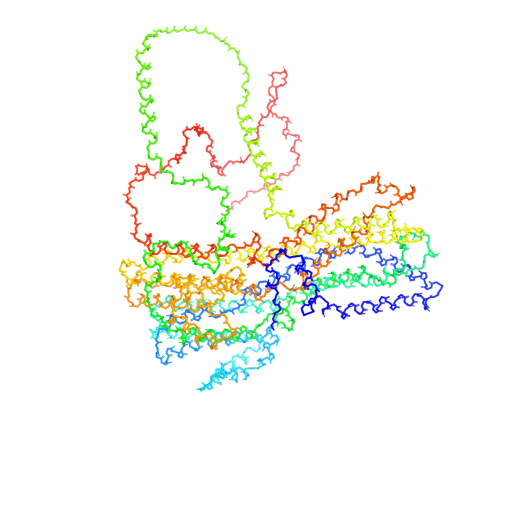50 -4.417 1.00 52.09 453 ILE A CA 1
ATOM 3762 C C . ILE A 1 453 ? -23.896 24.242 -3.979 1.00 52.09 453 ILE A C 1
ATOM 3764 O O . ILE A 1 453 ? -24.355 23.176 -4.377 1.00 52.09 453 ILE A O 1
ATOM 3768 N N . ILE A 1 454 ? -22.860 24.310 -3.137 1.00 53.78 454 ILE A N 1
ATOM 3769 C CA . ILE A 1 454 ? -22.173 23.143 -2.562 1.00 53.78 454 ILE A CA 1
ATOM 3770 C C . ILE A 1 454 ? -23.127 22.347 -1.658 1.00 53.78 454 ILE A C 1
ATOM 3772 O O . ILE A 1 454 ? -23.126 21.123 -1.709 1.00 53.78 454 ILE A O 1
ATOM 3776 N N . HIS A 1 455 ? -23.989 23.020 -0.889 1.00 51.91 455 HIS A N 1
ATOM 3777 C CA . HIS A 1 455 ? -24.948 22.354 0.003 1.00 51.91 455 HIS A CA 1
ATOM 3778 C C . HIS A 1 455 ? -26.236 21.889 -0.709 1.00 51.91 455 HIS A C 1
ATOM 3780 O O . HIS A 1 455 ? -26.946 21.040 -0.185 1.00 51.91 455 HIS A O 1
ATOM 3786 N N . VAL A 1 456 ? -26.552 22.405 -1.903 1.00 52.81 456 VAL A N 1
ATOM 3787 C CA . VAL A 1 456 ? -27.763 22.036 -2.673 1.00 52.81 456 VAL A CA 1
ATOM 3788 C C . VAL A 1 456 ? -27.459 21.025 -3.796 1.00 52.81 456 VAL A C 1
ATOM 3790 O O . VAL A 1 456 ? -28.371 20.506 -4.441 1.00 52.81 456 VAL A O 1
ATOM 3793 N N . HIS A 1 457 ? -26.189 20.683 -4.035 1.00 60.94 457 HIS A N 1
ATOM 3794 C CA . HIS A 1 457 ? -25.824 19.617 -4.969 1.00 60.94 457 HIS A CA 1
ATOM 3795 C C . HIS A 1 457 ? -26.128 18.234 -4.366 1.00 60.94 457 HIS A C 1
ATOM 3797 O O . HIS A 1 457 ? -25.779 17.959 -3.223 1.00 60.94 457 HIS A O 1
ATOM 3803 N N . TRP A 1 458 ? -26.786 17.344 -5.118 1.00 64.50 458 TRP A N 1
ATOM 3804 C CA . TRP A 1 458 ? -27.055 15.968 -4.662 1.00 64.50 458 TRP A CA 1
ATOM 3805 C C . TRP A 1 458 ? -25.934 14.984 -5.030 1.00 64.50 458 TRP A C 1
ATOM 3807 O O . TRP A 1 458 ? -25.697 14.019 -4.314 1.00 64.50 458 TRP A O 1
ATOM 3817 N N . ARG A 1 459 ? -25.236 15.192 -6.154 1.00 61.59 459 ARG A N 1
ATOM 3818 C CA . ARG A 1 459 ? -24.064 14.370 -6.509 1.00 61.59 459 ARG A CA 1
ATOM 3819 C C . ARG A 1 459 ? -22.870 14.768 -5.643 1.00 61.59 459 ARG A C 1
ATOM 3821 O O . ARG A 1 459 ? -22.710 15.961 -5.399 1.00 61.59 459 ARG A O 1
ATOM 3828 N N . ALA A 1 460 ? -22.074 13.789 -5.204 1.00 65.00 460 ALA A N 1
ATOM 3829 C CA . ALA A 1 460 ? -20.905 14.010 -4.341 1.00 65.00 460 ALA A CA 1
ATOM 3830 C C . ALA A 1 460 ? -21.196 14.868 -3.085 1.00 65.00 460 ALA A C 1
ATOM 3832 O O . ALA A 1 460 ? -20.401 15.721 -2.693 1.00 65.00 460 ALA A O 1
ATOM 3833 N N . SER A 1 461 ? -22.377 14.703 -2.473 1.00 75.50 461 SER A N 1
ATOM 3834 C CA . SER A 1 461 ? -22.759 15.465 -1.281 1.00 75.50 461 SER A CA 1
ATOM 3835 C C . SER A 1 461 ? -22.946 14.596 -0.052 1.00 75.50 461 SER A C 1
ATOM 3837 O O . SER A 1 461 ? -23.356 13.435 -0.125 1.00 75.50 461 SER A O 1
ATOM 3839 N N . VAL A 1 462 ? -22.701 15.213 1.106 1.00 77.69 462 VAL A N 1
ATOM 3840 C CA . VAL A 1 462 ? -22.864 14.592 2.427 1.00 77.69 462 VAL A CA 1
ATOM 3841 C C . VAL A 1 462 ? -24.280 14.030 2.600 1.00 77.69 462 VAL A C 1
ATOM 3843 O O . VAL A 1 462 ? -24.460 12.962 3.176 1.00 77.69 462 VAL A O 1
ATOM 3846 N N . TYR A 1 463 ? -25.292 14.698 2.037 1.00 79.62 463 TYR A N 1
ATOM 3847 C CA . TYR A 1 463 ? -26.683 14.252 2.111 1.00 79.62 463 TYR A CA 1
ATOM 3848 C C . TYR A 1 463 ? -26.924 12.955 1.335 1.00 79.62 463 TYR A C 1
ATOM 3850 O O . TYR A 1 463 ? -27.540 12.036 1.870 1.00 79.62 463 TYR A O 1
ATOM 3858 N N . LYS A 1 464 ? -26.400 12.833 0.106 1.00 81.50 464 LYS A N 1
ATOM 3859 C CA . LYS A 1 464 ? -26.499 11.587 -0.673 1.00 81.50 464 LYS A CA 1
ATOM 3860 C C . LYS A 1 464 ? -25.748 10.435 -0.004 1.00 81.50 464 LYS A C 1
ATOM 3862 O O . LYS A 1 464 ? -26.169 9.288 -0.125 1.00 81.50 464 LYS A O 1
ATOM 3867 N N . LEU A 1 465 ? -24.663 10.739 0.695 1.00 81.00 465 LEU A N 1
ATOM 3868 C CA . LEU A 1 465 ? -23.854 9.742 1.380 1.00 81.00 465 LEU A CA 1
ATOM 3869 C C . LEU A 1 465 ? -24.520 9.219 2.660 1.00 81.00 465 LEU A C 1
ATOM 3871 O O . LEU A 1 465 ? -24.436 8.031 2.950 1.00 81.00 465 LEU A O 1
ATOM 3875 N N . LEU A 1 466 ? -25.200 10.095 3.407 1.00 86.44 466 LEU A N 1
ATOM 3876 C CA . LEU A 1 466 ? -25.711 9.782 4.744 1.00 86.44 466 LEU A CA 1
ATOM 3877 C C . LEU A 1 466 ? -27.206 9.494 4.825 1.00 86.44 466 LEU A C 1
ATOM 3879 O O . LEU A 1 466 ? -27.645 9.000 5.859 1.00 86.44 466 LEU A O 1
ATOM 3883 N N . TRP A 1 467 ? -28.011 9.813 3.806 1.00 85.62 467 TRP A N 1
ATOM 3884 C CA . TRP A 1 467 ? -29.472 9.762 3.960 1.00 85.62 467 TRP A CA 1
ATOM 3885 C C . TRP A 1 467 ? -29.989 8.379 4.365 1.00 85.62 467 TRP A C 1
ATOM 3887 O O . TRP A 1 467 ? -30.940 8.318 5.138 1.00 85.62 467 TRP A O 1
ATOM 3897 N N . VAL A 1 468 ? -29.380 7.284 3.892 1.00 86.06 468 VAL A N 1
ATOM 3898 C CA . VAL A 1 468 ? -29.808 5.925 4.260 1.00 86.06 468 VAL A CA 1
ATOM 3899 C C . VAL A 1 468 ? -29.525 5.656 5.733 1.00 86.06 468 VAL A C 1
ATOM 3901 O O . VAL A 1 468 ? -30.443 5.316 6.477 1.00 86.06 468 VAL A O 1
ATOM 3904 N N . ASP A 1 469 ? -28.282 5.872 6.166 1.00 87.44 469 ASP A N 1
ATOM 3905 C CA . ASP A 1 469 ? -27.868 5.639 7.551 1.00 87.44 469 ASP A CA 1
ATOM 3906 C C . ASP A 1 469 ? -28.631 6.558 8.516 1.00 87.44 469 ASP A C 1
ATOM 3908 O O . ASP A 1 469 ? -29.094 6.114 9.565 1.00 87.44 469 ASP A O 1
ATOM 3912 N N . LEU A 1 470 ? -28.837 7.824 8.134 1.00 89.44 470 LEU A N 1
ATOM 3913 C CA . LEU A 1 470 ? -29.622 8.785 8.905 1.00 89.44 470 LEU A CA 1
ATOM 3914 C C . LEU A 1 470 ? -31.100 8.384 8.971 1.00 89.44 470 LEU A C 1
ATOM 3916 O O . LEU A 1 470 ? -31.718 8.523 10.021 1.00 89.44 470 LEU A O 1
ATOM 3920 N N . SER A 1 471 ? -31.675 7.868 7.880 1.00 89.56 471 SER A N 1
ATOM 3921 C CA . SER A 1 471 ? -33.068 7.401 7.871 1.00 89.56 471 SER A CA 1
ATOM 3922 C C . SER A 1 471 ? -33.251 6.191 8.780 1.00 89.56 471 SER A C 1
ATOM 3924 O O . SER A 1 471 ? -34.225 6.143 9.523 1.00 89.56 471 SER A O 1
ATOM 3926 N N . ILE A 1 472 ? -32.308 5.242 8.767 1.00 90.50 472 ILE A N 1
ATOM 3927 C CA . ILE A 1 472 ? -32.311 4.087 9.677 1.00 90.50 472 ILE A CA 1
ATOM 3928 C C . ILE A 1 472 ? -32.167 4.559 11.125 1.00 90.50 472 ILE A C 1
ATOM 3930 O O . ILE A 1 472 ? -32.934 4.130 11.983 1.00 90.50 472 ILE A O 1
ATOM 3934 N N . PHE A 1 473 ? -31.231 5.471 11.394 1.00 91.31 473 PHE A N 1
ATOM 3935 C CA . PHE A 1 473 ? -31.032 6.042 12.724 1.00 91.31 473 PHE A CA 1
ATOM 3936 C C . PHE A 1 473 ? -32.299 6.733 13.243 1.00 91.31 473 PHE A C 1
ATOM 3938 O O . PHE A 1 473 ? -32.739 6.444 14.352 1.00 91.31 473 PHE A O 1
ATOM 3945 N N . LEU A 1 474 ? -32.920 7.601 12.437 1.00 91.38 474 LEU A N 1
ATOM 3946 C CA . LEU A 1 474 ? -34.154 8.297 12.805 1.00 91.38 474 LEU A CA 1
ATOM 3947 C C . LEU A 1 474 ? -35.323 7.329 12.970 1.00 91.38 474 LEU A C 1
ATOM 3949 O O . LEU A 1 474 ? -36.090 7.471 13.916 1.00 91.38 474 LEU A O 1
ATOM 3953 N N . PHE A 1 475 ? -35.447 6.336 12.088 1.00 93.12 475 PHE A N 1
ATOM 3954 C CA . PHE A 1 475 ? -36.458 5.293 12.214 1.00 93.12 475 PHE A CA 1
ATOM 3955 C C . PHE A 1 475 ? -36.315 4.567 13.553 1.00 93.12 475 PHE A C 1
ATOM 3957 O O . PHE A 1 475 ? -37.270 4.538 14.320 1.00 93.12 475 PHE A O 1
ATOM 3964 N N . LEU A 1 476 ? -35.118 4.075 13.886 1.00 92.38 476 LEU A N 1
ATOM 3965 C CA . LEU A 1 476 ? -34.857 3.406 15.162 1.00 92.38 476 LEU A CA 1
ATOM 3966 C C . LEU A 1 476 ? -35.114 4.333 16.358 1.00 92.38 476 LEU A C 1
ATOM 3968 O O . LEU A 1 476 ? -35.823 3.949 17.287 1.00 92.38 476 LEU A O 1
ATOM 3972 N N . TYR A 1 477 ? -34.619 5.570 16.306 1.00 90.38 477 TYR A N 1
ATOM 3973 C CA . TYR A 1 477 ? -34.818 6.573 17.352 1.00 90.38 477 TYR A CA 1
ATOM 3974 C C . TYR A 1 477 ? -36.302 6.839 17.625 1.00 90.38 477 TYR A C 1
ATOM 3976 O O . TYR A 1 477 ? -36.741 6.744 18.771 1.00 90.38 477 TYR A O 1
ATOM 3984 N N . TYR A 1 478 ? -37.092 7.106 16.582 1.00 90.50 478 TYR A N 1
ATOM 3985 C CA . TYR A 1 478 ? -38.525 7.348 16.730 1.00 90.50 478 TYR A CA 1
ATOM 3986 C C . TYR A 1 478 ? -39.292 6.080 17.105 1.00 90.50 478 TYR A C 1
ATOM 3988 O O . TYR A 1 478 ? -40.240 6.171 17.876 1.00 90.50 478 TYR A O 1
ATOM 3996 N N . THR A 1 479 ? -38.891 4.894 16.633 1.00 91.25 479 THR A N 1
ATOM 3997 C CA . THR A 1 479 ? -39.535 3.639 17.059 1.00 91.25 479 THR A CA 1
ATOM 3998 C C . THR A 1 479 ? -39.337 3.363 18.545 1.00 91.25 479 THR A C 1
ATOM 4000 O O . THR A 1 479 ? -40.291 2.947 19.199 1.00 91.25 479 THR A O 1
ATOM 4003 N N . MET A 1 480 ? -38.154 3.646 19.103 1.00 88.19 480 MET A N 1
ATOM 4004 C CA . MET A 1 480 ? -37.910 3.519 20.543 1.00 88.19 480 MET A CA 1
ATOM 4005 C C . MET A 1 480 ? -38.747 4.527 21.336 1.00 88.19 480 MET A C 1
ATOM 4007 O O . MET A 1 480 ? -39.436 4.128 22.270 1.00 88.19 480 MET A O 1
ATOM 4011 N N . GLY A 1 481 ? -38.788 5.794 20.910 1.00 86.25 481 GLY A N 1
ATOM 4012 C CA . GLY A 1 481 ? -39.614 6.818 21.560 1.00 86.25 481 GLY A CA 1
ATOM 4013 C C . GLY A 1 481 ? -41.119 6.532 21.485 1.00 86.25 481 GLY A C 1
ATOM 4014 O O . GLY A 1 481 ? -41.842 6.712 22.461 1.00 86.25 481 GLY A O 1
ATOM 4015 N N . LEU A 1 482 ? -41.614 6.018 20.353 1.00 87.75 482 LEU A N 1
ATOM 4016 C CA . LEU A 1 482 ? -43.004 5.563 20.226 1.00 87.75 482 LEU A CA 1
ATOM 4017 C C . LEU A 1 482 ? -43.285 4.349 21.116 1.00 87.75 482 LEU A C 1
ATOM 4019 O O . LEU A 1 482 ? -44.363 4.260 21.696 1.00 87.75 482 LEU A O 1
ATOM 4023 N N . SER A 1 483 ? -42.325 3.434 21.246 1.00 87.56 483 SER A N 1
ATOM 4024 C CA . SER A 1 483 ? -42.465 2.279 22.134 1.00 87.56 483 SER A CA 1
ATOM 4025 C C . SER A 1 483 ? -42.534 2.704 23.599 1.00 87.56 483 SER A C 1
ATOM 4027 O O . SER A 1 483 ? -43.384 2.216 24.336 1.00 87.56 483 SER A O 1
ATOM 4029 N N . TYR A 1 484 ? -41.717 3.673 24.007 1.00 86.25 484 TYR A N 1
ATOM 4030 C CA . TYR A 1 484 ? -41.779 4.259 25.343 1.00 86.25 484 TYR A CA 1
ATOM 4031 C C . TYR A 1 484 ? -43.123 4.939 25.632 1.00 86.25 484 TYR A C 1
ATOM 4033 O O . TYR A 1 484 ? -43.728 4.682 26.668 1.00 86.25 484 TYR A O 1
ATOM 4041 N N . ASN A 1 485 ? -43.629 5.737 24.689 1.00 83.44 485 ASN A N 1
ATOM 4042 C CA . ASN A 1 485 ? -44.863 6.498 24.887 1.00 83.44 485 ASN A CA 1
ATOM 4043 C C . ASN A 1 485 ? -46.148 5.657 24.791 1.00 83.44 485 ASN A C 1
ATOM 4045 O O . ASN A 1 485 ? -47.133 5.992 25.444 1.00 83.44 485 ASN A O 1
ATOM 4049 N N . PHE A 1 486 ? -46.174 4.607 23.958 1.00 85.56 486 PHE A N 1
ATOM 4050 C CA . PHE A 1 486 ? -47.413 3.882 23.628 1.00 85.56 486 PHE A CA 1
ATOM 4051 C C . PHE A 1 486 ? -47.417 2.386 23.972 1.00 85.56 486 PHE A C 1
ATOM 4053 O O . PHE A 1 486 ? -48.494 1.795 23.989 1.00 85.56 486 PHE A O 1
ATOM 4060 N N . LEU A 1 487 ? -46.259 1.748 24.184 1.00 87.44 487 LEU A N 1
ATOM 4061 C CA . LEU A 1 487 ? -46.167 0.299 24.436 1.00 87.44 487 LEU A CA 1
ATOM 4062 C C . LEU A 1 487 ? -45.743 -0.045 25.870 1.00 87.44 487 LEU A C 1
ATOM 4064 O O . LEU A 1 487 ? -46.119 -1.108 26.362 1.00 87.44 487 LEU A O 1
ATOM 4068 N N . LEU A 1 488 ? -44.939 0.797 26.524 1.00 85.88 488 LEU A N 1
ATOM 4069 C CA . LEU A 1 488 ? -44.387 0.515 27.850 1.00 85.88 488 LEU A CA 1
ATOM 4070 C C . LEU A 1 488 ? -45.250 1.121 28.966 1.00 85.88 488 LEU A C 1
ATOM 4072 O O . LEU A 1 488 ? -45.434 2.331 29.038 1.00 85.88 488 LEU A O 1
ATOM 4076 N N . GLU A 1 489 ? -45.716 0.273 29.887 1.00 86.62 489 GLU A N 1
ATOM 4077 C CA . GLU A 1 489 ? -46.472 0.677 31.079 1.00 86.62 489 GLU A CA 1
ATOM 4078 C C . GLU A 1 489 ? -45.838 0.118 32.366 1.00 86.62 489 GLU A C 1
ATOM 4080 O O . GLU A 1 489 ? -45.224 -0.956 32.382 1.00 86.62 489 GLU A O 1
ATOM 4085 N N . GLY A 1 490 ? -45.994 0.850 33.474 1.00 85.06 490 GLY A N 1
ATOM 4086 C CA . GLY A 1 490 ? -45.579 0.419 34.811 1.00 85.06 490 GLY A CA 1
ATOM 4087 C C . GLY A 1 490 ? -44.076 0.142 34.934 1.00 85.06 490 GLY A C 1
ATOM 4088 O O . GLY A 1 490 ? -43.243 0.978 34.593 1.00 85.06 490 GLY A O 1
ATOM 4089 N N . ARG A 1 491 ? -43.715 -1.049 35.429 1.00 82.00 491 ARG A N 1
ATOM 4090 C CA . ARG A 1 491 ? -42.318 -1.426 35.726 1.00 82.00 491 ARG A CA 1
ATOM 4091 C C . ARG A 1 491 ? -41.414 -1.434 34.488 1.00 82.00 491 ARG A C 1
ATOM 4093 O O . ARG A 1 491 ? -40.236 -1.119 34.593 1.00 82.00 491 ARG A O 1
ATOM 4100 N N . SER A 1 492 ? -41.948 -1.781 33.318 1.00 82.31 492 SER A N 1
ATOM 4101 C CA . SER A 1 492 ? -41.168 -1.822 32.074 1.00 82.31 492 SER A CA 1
ATOM 4102 C C . SER A 1 492 ? -40.764 -0.431 31.580 1.00 82.31 492 SER A C 1
ATOM 4104 O O . SER A 1 492 ? -39.741 -0.306 30.913 1.00 82.31 492 SER A O 1
ATOM 4106 N N . LYS A 1 493 ? -41.540 0.604 31.925 1.00 84.69 493 LYS A N 1
ATOM 4107 C CA . LYS A 1 493 ? -41.241 1.999 31.588 1.00 84.69 493 LYS A CA 1
ATOM 4108 C C . LYS A 1 493 ? -40.075 2.540 32.426 1.00 84.69 493 LYS A C 1
ATOM 4110 O O . LYS A 1 493 ? -39.139 3.092 31.860 1.00 84.69 493 LYS A O 1
ATOM 4115 N N . VAL A 1 494 ? -40.075 2.249 33.728 1.00 82.75 494 VAL A N 1
ATOM 4116 C CA . VAL A 1 494 ? -38.980 2.607 34.652 1.00 82.75 494 VAL A CA 1
ATOM 4117 C C . VAL A 1 494 ? -37.667 1.934 34.244 1.00 82.75 494 VAL A C 1
ATOM 4119 O O . VAL A 1 494 ? -36.654 2.604 34.091 1.00 82.75 494 VAL A O 1
ATOM 4122 N N . ILE A 1 495 ? -37.693 0.627 33.946 1.00 82.56 495 ILE A N 1
ATOM 4123 C CA . ILE A 1 495 ? -36.495 -0.093 33.468 1.00 82.56 495 ILE A CA 1
ATOM 4124 C C . ILE A 1 495 ? -35.948 0.542 32.177 1.00 82.56 495 ILE A C 1
ATOM 4126 O O . ILE A 1 495 ? -34.739 0.610 31.975 1.00 82.56 495 ILE A O 1
ATOM 4130 N N . PHE A 1 496 ? -36.822 1.012 31.282 1.00 85.25 496 PHE A N 1
ATOM 4131 C CA . PHE A 1 496 ? -36.394 1.691 30.060 1.00 85.25 496 PHE A CA 1
ATOM 4132 C C . PHE A 1 496 ? -35.732 3.046 30.348 1.00 85.25 496 PHE A C 1
ATOM 4134 O O . PHE A 1 496 ? -34.675 3.323 29.786 1.00 85.25 496 PHE A O 1
ATOM 4141 N N . GLU A 1 497 ? -36.306 3.858 31.238 1.00 84.12 497 GLU A N 1
ATOM 4142 C CA . GLU A 1 497 ? -35.721 5.132 31.683 1.00 84.12 497 GLU A CA 1
ATOM 4143 C C . GLU A 1 497 ? -34.326 4.926 32.278 1.00 84.12 497 GLU A C 1
ATOM 4145 O O . GLU A 1 497 ? -33.377 5.604 31.884 1.00 84.12 497 GLU A O 1
ATOM 4150 N N . GLU A 1 498 ? -34.165 3.927 33.144 1.00 79.81 498 GLU A N 1
ATOM 4151 C CA . GLU A 1 498 ? -32.870 3.573 33.725 1.00 79.81 498 GLU A CA 1
ATOM 4152 C C . GLU A 1 498 ? -31.846 3.165 32.648 1.00 79.81 498 GLU A C 1
ATOM 4154 O O . GLU A 1 498 ? -30.691 3.599 32.695 1.00 79.81 498 GLU A O 1
ATOM 4159 N N . ILE A 1 499 ? -32.254 2.383 31.636 1.00 83.38 499 ILE A N 1
ATOM 4160 C CA . ILE A 1 499 ? -31.380 1.989 30.514 1.00 83.38 499 ILE A CA 1
ATOM 4161 C C . ILE A 1 499 ? -30.968 3.221 29.702 1.00 83.38 499 ILE A C 1
ATOM 4163 O O . ILE A 1 499 ? -29.813 3.323 29.274 1.00 83.38 499 ILE A O 1
ATOM 4167 N N . CYS A 1 500 ? -31.888 4.161 29.484 1.00 84.31 500 CYS A N 1
ATOM 4168 C CA . CYS A 1 500 ? -31.602 5.424 28.816 1.00 84.31 500 CYS A CA 1
ATOM 4169 C C . CYS A 1 500 ? -30.576 6.243 29.608 1.00 84.31 500 CYS A C 1
ATOM 4171 O O . CYS A 1 500 ? -29.571 6.661 29.031 1.00 84.31 500 CYS A O 1
ATOM 4173 N N . TYR A 1 501 ? -30.759 6.415 30.919 1.00 82.44 501 TYR A N 1
ATOM 4174 C CA . TYR A 1 501 ? -29.794 7.127 31.761 1.00 82.44 501 TYR A CA 1
ATOM 4175 C C . TYR A 1 501 ? -28.418 6.456 31.760 1.00 82.44 501 TYR A C 1
ATOM 4177 O O . TYR A 1 501 ? -27.406 7.140 31.593 1.00 82.44 501 TYR A O 1
ATOM 4185 N N . TYR A 1 502 ? -28.375 5.125 31.846 1.00 81.31 502 TYR A N 1
ATOM 4186 C CA . TYR A 1 502 ? -27.134 4.358 31.754 1.00 81.31 502 TYR A CA 1
ATOM 4187 C C . TYR A 1 502 ? -26.413 4.590 30.419 1.00 81.31 502 TYR A C 1
ATOM 4189 O O . TYR A 1 502 ? -25.235 4.949 30.391 1.00 81.31 502 TYR A O 1
ATOM 4197 N N . CYS A 1 503 ? -27.127 4.475 29.295 1.00 83.94 503 CYS A N 1
ATOM 4198 C CA . CYS A 1 503 ? -26.549 4.737 27.977 1.00 83.94 503 CYS A CA 1
ATOM 4199 C C . CYS A 1 503 ? -26.069 6.191 27.841 1.00 83.94 503 CYS A C 1
ATOM 4201 O O . CYS A 1 503 ? -25.014 6.426 27.258 1.00 83.94 503 CYS A O 1
ATOM 4203 N N . ALA A 1 504 ? -26.813 7.165 28.375 1.00 81.94 504 ALA A N 1
ATOM 4204 C CA . ALA A 1 504 ? -26.453 8.581 28.317 1.00 81.94 504 ALA A CA 1
ATOM 4205 C C . ALA A 1 504 ? -25.154 8.881 29.079 1.00 81.94 504 ALA A C 1
ATOM 4207 O O . ALA A 1 504 ? -24.298 9.604 28.565 1.00 81.94 504 ALA A O 1
ATOM 4208 N N . ALA A 1 505 ? -24.993 8.296 30.269 1.00 78.50 505 ALA A N 1
ATOM 4209 C CA . ALA A 1 505 ? -23.788 8.437 31.078 1.00 78.50 505 ALA A CA 1
ATOM 4210 C C . ALA A 1 505 ? -22.572 7.796 30.391 1.00 78.50 505 ALA A C 1
ATOM 4212 O O . ALA A 1 505 ? -21.512 8.416 30.285 1.00 78.50 505 ALA A O 1
ATOM 4213 N N . GLU A 1 506 ? -22.736 6.587 29.845 1.00 78.25 506 GLU A N 1
ATOM 4214 C CA . GLU A 1 506 ? -21.623 5.821 29.279 1.00 78.25 506 GLU A CA 1
ATOM 4215 C C . GLU A 1 506 ? -21.146 6.321 27.900 1.00 78.25 506 GLU A C 1
ATOM 4217 O O . GLU A 1 506 ? -20.014 6.062 27.482 1.00 78.25 506 GLU A O 1
ATOM 4222 N N . MET A 1 507 ? -21.975 7.085 27.181 1.00 77.06 507 MET A N 1
ATOM 4223 C CA . MET A 1 507 ? -21.634 7.630 25.859 1.00 77.06 507 MET A CA 1
ATOM 4224 C C . MET A 1 507 ? -20.401 8.541 25.858 1.00 77.06 507 MET A C 1
ATOM 4226 O O . MET A 1 507 ? -19.696 8.607 24.847 1.00 77.06 507 MET A O 1
ATOM 4230 N N . HIS A 1 508 ? -20.145 9.260 26.953 1.00 73.69 508 HIS A N 1
ATOM 4231 C CA . HIS A 1 508 ? -19.045 10.224 27.043 1.00 73.69 508 HIS A CA 1
ATOM 4232 C C . HIS A 1 508 ? -17.660 9.565 27.076 1.00 73.69 508 HIS A C 1
ATOM 4234 O O . HIS A 1 508 ? -16.681 10.196 26.682 1.00 73.69 508 HIS A O 1
ATOM 4240 N N . PHE A 1 509 ? -17.578 8.288 27.452 1.00 71.62 509 PHE A N 1
ATOM 4241 C CA . PHE A 1 509 ? -16.314 7.555 27.530 1.00 71.62 509 PHE A CA 1
ATOM 4242 C C . PHE A 1 509 ? -15.786 7.064 26.172 1.00 71.62 509 PHE A C 1
ATOM 4244 O O . PHE A 1 509 ? -14.707 6.480 26.111 1.00 71.62 509 PHE A O 1
ATOM 4251 N N . ILE A 1 510 ? -16.517 7.272 25.068 1.00 76.12 510 ILE A N 1
ATOM 4252 C CA . ILE A 1 510 ? -16.060 6.900 23.721 1.00 76.12 510 ILE A CA 1
ATOM 4253 C C . ILE A 1 510 ? -15.351 8.112 23.080 1.00 76.12 510 ILE A C 1
ATOM 4255 O O . ILE A 1 510 ? -16.026 9.063 22.674 1.00 76.12 510 ILE A O 1
ATOM 4259 N N . PRO A 1 511 ? -14.010 8.107 22.907 1.00 75.19 511 PRO A N 1
ATOM 4260 C CA . PRO A 1 511 ? -13.252 9.251 22.389 1.00 75.19 511 PRO A CA 1
ATOM 4261 C C . PRO A 1 511 ? -13.334 9.359 20.854 1.00 75.19 511 PRO A C 1
ATOM 4263 O O . PRO A 1 511 ? -12.323 9.298 20.146 1.00 75.19 511 PRO A O 1
ATOM 4266 N N . LEU A 1 512 ? -14.548 9.521 20.321 1.00 82.25 512 LEU A N 1
ATOM 4267 C CA . LEU A 1 512 ? -14.828 9.493 18.881 1.00 82.25 512 LEU A CA 1
ATOM 4268 C C . LEU A 1 512 ? -13.965 10.459 18.070 1.00 82.25 512 LEU A C 1
ATOM 4270 O O . LEU A 1 512 ? -13.402 10.068 17.050 1.00 82.25 512 LEU A O 1
ATOM 4274 N N . SER A 1 513 ? -13.849 11.710 18.519 1.00 85.06 513 SER A N 1
ATOM 4275 C CA . SER A 1 513 ? -13.161 12.768 17.772 1.00 85.06 513 SER A CA 1
ATOM 4276 C C . SER A 1 513 ? -11.699 12.435 17.490 1.00 85.06 513 SER A C 1
ATOM 4278 O O . SER A 1 513 ? -11.213 12.697 16.392 1.00 85.06 513 SER A O 1
ATOM 4280 N N . PHE A 1 514 ? -11.002 11.836 18.459 1.00 83.50 514 PHE A N 1
ATOM 4281 C CA . PHE A 1 514 ? -9.591 11.486 18.314 1.00 83.50 514 PHE A CA 1
ATOM 4282 C C . PHE A 1 514 ? -9.415 10.251 17.437 1.00 83.50 514 PHE A C 1
ATOM 4284 O O . PHE A 1 514 ? -8.695 10.312 16.443 1.00 83.50 514 PHE A O 1
ATOM 4291 N N . VAL A 1 515 ? -10.106 9.154 17.765 1.00 83.25 515 VAL A N 1
ATOM 4292 C CA . VAL A 1 515 ? -9.993 7.883 17.031 1.00 83.25 515 VAL A CA 1
ATOM 4293 C C . VAL A 1 515 ? -10.325 8.084 15.551 1.00 83.25 515 VAL A C 1
ATOM 4295 O O . VAL A 1 515 ? -9.575 7.648 14.677 1.00 83.25 515 VAL A O 1
ATOM 4298 N N . LEU A 1 516 ? -11.408 8.809 15.264 1.00 89.56 516 LEU A N 1
ATOM 4299 C CA . LEU A 1 516 ? -11.828 9.098 13.899 1.00 89.56 516 LEU A CA 1
ATOM 4300 C C . LEU A 1 516 ? -10.900 10.101 13.204 1.00 89.56 516 LEU A C 1
ATOM 4302 O O . LEU A 1 516 ? -10.561 9.908 12.037 1.00 89.56 516 LEU A O 1
ATOM 4306 N N . GLY A 1 517 ? -10.447 11.137 13.915 1.00 90.31 517 GLY A N 1
ATOM 4307 C CA . GLY A 1 517 ? -9.584 12.169 13.346 1.00 90.31 517 GLY A CA 1
ATOM 4308 C C . GLY A 1 517 ? -8.225 11.653 12.893 1.00 90.31 517 GLY A C 1
ATOM 4309 O O . GLY A 1 517 ? -7.819 11.911 11.758 1.00 90.31 517 GLY A O 1
ATOM 4310 N N . PHE A 1 518 ? -7.550 10.862 13.731 1.00 88.94 518 PHE A N 1
ATOM 4311 C CA . PHE A 1 518 ? -6.289 10.226 13.346 1.00 88.94 518 PHE A CA 1
ATOM 4312 C C . PHE A 1 518 ? -6.491 9.223 12.205 1.00 88.94 518 PHE A C 1
ATOM 4314 O O . PHE A 1 518 ? -5.683 9.178 11.277 1.00 88.94 518 PHE A O 1
ATOM 4321 N N . TYR A 1 519 ? -7.575 8.444 12.226 1.00 90.50 519 TYR A N 1
ATOM 4322 C CA . TYR A 1 519 ? -7.870 7.479 11.166 1.00 90.50 519 TYR A CA 1
ATOM 4323 C C . TYR A 1 519 ? -8.054 8.156 9.807 1.00 90.50 519 TYR A C 1
ATOM 4325 O O . TYR A 1 519 ? -7.399 7.784 8.831 1.00 90.50 519 TYR A O 1
ATOM 4333 N N . VAL A 1 520 ? -8.889 9.195 9.751 1.00 91.81 520 VAL A N 1
ATOM 4334 C CA . VAL A 1 520 ? -9.182 9.894 8.498 1.00 91.81 520 VAL A CA 1
ATOM 4335 C C . VAL A 1 520 ? -7.950 10.636 7.979 1.00 91.81 520 VAL A C 1
ATOM 4337 O O . VAL A 1 520 ? -7.707 10.604 6.776 1.00 91.81 520 VAL A O 1
ATOM 4340 N N . SER A 1 521 ? -7.135 11.243 8.853 1.00 90.94 521 SER A N 1
ATOM 4341 C CA . SER A 1 521 ? -5.885 11.898 8.432 1.00 90.94 521 SER A CA 1
ATOM 4342 C C . SER A 1 521 ? -4.958 10.926 7.697 1.00 90.94 521 SER A C 1
ATOM 4344 O O . SER A 1 521 ? -4.529 11.209 6.582 1.00 90.94 521 SER A O 1
ATOM 4346 N N . ASN A 1 522 ? -4.737 9.736 8.266 1.00 88.62 522 ASN A N 1
ATOM 4347 C CA . ASN A 1 522 ? -3.892 8.706 7.654 1.00 88.62 522 ASN A CA 1
ATOM 4348 C C . ASN A 1 522 ? -4.438 8.228 6.294 1.00 88.62 522 ASN A C 1
ATOM 4350 O O . ASN A 1 522 ? -3.672 7.979 5.359 1.00 88.62 522 ASN A O 1
ATOM 4354 N N . ILE A 1 523 ? -5.765 8.110 6.160 1.00 90.94 523 ILE A N 1
ATOM 4355 C CA . ILE A 1 523 ? -6.404 7.750 4.885 1.00 90.94 523 ILE A CA 1
ATOM 4356 C C . ILE A 1 523 ? -6.221 8.854 3.847 1.00 90.94 523 ILE A C 1
ATOM 4358 O O . ILE A 1 523 ? -5.891 8.554 2.701 1.00 90.94 523 ILE A O 1
ATOM 4362 N N . ILE A 1 524 ? -6.388 10.120 4.234 1.00 91.44 524 ILE A N 1
ATOM 4363 C CA . ILE A 1 524 ? -6.177 11.260 3.337 1.00 91.44 524 ILE A CA 1
ATOM 4364 C C . ILE A 1 524 ? -4.726 11.289 2.848 1.00 91.44 524 ILE A C 1
ATOM 4366 O O . ILE A 1 524 ? -4.495 11.430 1.648 1.00 91.44 524 ILE A O 1
ATOM 4370 N N . ASP A 1 525 ? -3.744 11.096 3.728 1.00 90.31 525 ASP A N 1
ATOM 4371 C CA . ASP A 1 525 ? -2.329 11.087 3.339 1.00 90.31 525 ASP A CA 1
ATOM 4372 C C . ASP A 1 525 ? -2.002 9.946 2.368 1.00 90.31 525 ASP A C 1
ATOM 4374 O O . ASP A 1 525 ? -1.264 10.128 1.388 1.00 90.31 525 ASP A O 1
ATOM 4378 N N . ARG A 1 526 ? -2.603 8.771 2.590 1.00 90.00 526 ARG A N 1
ATOM 4379 C CA . ARG A 1 526 ? -2.530 7.640 1.660 1.00 90.00 526 ARG A CA 1
ATOM 4380 C C . ARG A 1 526 ? -3.165 7.981 0.310 1.00 90.00 526 ARG A C 1
ATOM 4382 O O . ARG A 1 526 ? -2.527 7.762 -0.721 1.00 90.00 526 ARG A O 1
ATOM 4389 N N . TRP A 1 527 ? -4.365 8.554 0.313 1.00 91.44 527 TRP A N 1
ATOM 4390 C CA . TRP A 1 527 ? -5.087 8.963 -0.892 1.00 91.44 527 TRP A CA 1
ATOM 4391 C C . TRP A 1 527 ? -4.294 10.002 -1.698 1.00 91.44 527 TRP A C 1
ATOM 4393 O O . TRP A 1 527 ? -4.080 9.827 -2.897 1.00 91.44 527 TRP A O 1
ATOM 4403 N N . ILE A 1 528 ? -3.736 11.031 -1.044 1.00 91.25 528 ILE A N 1
ATOM 4404 C CA . ILE A 1 528 ? -2.875 12.042 -1.683 1.00 91.25 528 ILE A CA 1
ATOM 4405 C C . ILE A 1 528 ? -1.651 11.381 -2.328 1.00 91.25 528 ILE A C 1
ATOM 4407 O O . ILE A 1 528 ? -1.248 11.753 -3.435 1.00 91.25 528 ILE A O 1
ATOM 4411 N N . ALA A 1 529 ? -1.041 10.401 -1.657 1.00 90.06 529 ALA A N 1
ATOM 4412 C CA . ALA A 1 529 ? 0.089 9.668 -2.214 1.00 90.06 529 ALA A CA 1
ATOM 4413 C C . ALA A 1 529 ? -0.303 8.853 -3.459 1.00 90.06 529 ALA A C 1
ATOM 4415 O O . ALA A 1 529 ? 0.481 8.801 -4.407 1.00 90.06 529 ALA A O 1
ATOM 4416 N N . GLN A 1 530 ? -1.506 8.271 -3.492 1.00 91.06 530 GLN A N 1
ATOM 4417 C CA . GLN A 1 530 ? -2.037 7.577 -4.670 1.00 91.06 530 GLN A CA 1
ATOM 4418 C C . GLN A 1 530 ? -2.306 8.550 -5.827 1.00 91.06 530 GLN A C 1
ATOM 4420 O O . GLN A 1 530 ? -1.876 8.274 -6.945 1.00 91.06 530 GLN A O 1
ATOM 4425 N N . VAL A 1 531 ? -2.900 9.723 -5.569 1.00 90.69 531 VAL A N 1
ATOM 4426 C CA . VAL A 1 531 ? -3.094 10.771 -6.595 1.00 90.69 531 VAL A CA 1
ATOM 4427 C C . VAL A 1 531 ? -1.761 11.183 -7.218 1.00 90.69 531 VAL A C 1
ATOM 4429 O O . VAL A 1 531 ? -1.629 11.226 -8.439 1.00 90.69 531 VAL A O 1
ATOM 4432 N N . ARG A 1 532 ? -0.746 11.466 -6.390 1.00 90.94 532 ARG A N 1
ATOM 4433 C CA . ARG A 1 532 ? 0.593 11.872 -6.864 1.00 90.94 532 ARG A CA 1
ATOM 4434 C C . ARG A 1 532 ? 1.296 10.777 -7.665 1.00 90.94 532 ARG A C 1
ATOM 4436 O O . ARG A 1 532 ? 2.158 11.085 -8.483 1.00 90.94 532 ARG A O 1
ATOM 4443 N N . ALA A 1 533 ? 0.940 9.519 -7.419 1.00 91.56 533 ALA A N 1
ATOM 4444 C CA . ALA A 1 533 ? 1.476 8.368 -8.124 1.00 91.56 533 ALA A CA 1
ATOM 4445 C C . ALA A 1 533 ? 0.727 8.049 -9.428 1.00 91.56 533 ALA A C 1
ATOM 4447 O O . ALA A 1 533 ? 1.191 7.183 -10.161 1.00 91.56 533 ALA A O 1
ATOM 4448 N N . LEU A 1 534 ? -0.392 8.710 -9.761 1.00 91.75 534 LEU A N 1
ATOM 4449 C CA . LEU A 1 534 ? -1.076 8.489 -11.041 1.00 91.75 534 LEU A CA 1
ATOM 4450 C C . LEU A 1 534 ? -0.185 8.946 -12.208 1.00 91.75 534 LEU A C 1
ATOM 4452 O O . LEU A 1 534 ? 0.128 10.135 -12.324 1.00 91.75 534 LEU A O 1
ATOM 4456 N N . PRO A 1 535 ? 0.248 8.028 -13.089 1.00 88.44 535 PRO A N 1
ATOM 4457 C CA . PRO A 1 535 ? 1.223 8.360 -14.106 1.00 88.44 535 PRO A CA 1
ATOM 4458 C C . PRO A 1 535 ? 0.557 8.971 -15.350 1.00 88.44 535 PRO A C 1
ATOM 4460 O O . PRO A 1 535 ? -0.472 8.504 -15.843 1.00 88.44 535 PRO A O 1
ATOM 4463 N N . VAL A 1 536 ? 1.185 10.018 -15.887 1.00 87.50 536 VAL A N 1
ATOM 4464 C CA . VAL A 1 536 ? 0.753 10.729 -17.102 1.00 87.50 536 VAL A CA 1
ATOM 4465 C C . VAL A 1 536 ? 1.828 10.573 -18.176 1.00 87.50 536 VAL A C 1
ATOM 4467 O O . VAL A 1 536 ? 3.020 10.548 -17.865 1.00 87.50 536 VAL A O 1
ATOM 4470 N N . VAL A 1 537 ? 1.429 10.464 -19.444 1.00 92.06 537 VAL A N 1
ATOM 4471 C CA . VAL A 1 537 ? 2.359 10.126 -20.538 1.00 92.06 537 VAL A CA 1
ATOM 4472 C C . VAL A 1 537 ? 2.970 11.333 -21.259 1.00 92.06 537 VAL A C 1
ATOM 4474 O O . VAL A 1 537 ? 3.918 11.166 -22.026 1.00 92.06 537 VAL A O 1
ATOM 4477 N N . ASP A 1 538 ? 2.472 12.544 -21.001 1.00 89.44 538 ASP A N 1
ATOM 4478 C CA . ASP A 1 538 ? 2.778 13.778 -21.744 1.00 89.44 538 ASP A CA 1
ATOM 4479 C C . ASP A 1 538 ? 4.293 14.061 -21.850 1.00 89.44 538 ASP A C 1
ATOM 4481 O O . ASP A 1 538 ? 4.824 14.343 -22.931 1.00 89.44 538 ASP A O 1
ATOM 4485 N N . TYR A 1 539 ? 5.020 13.923 -20.736 1.00 89.94 539 TYR A N 1
ATOM 4486 C CA . TYR A 1 539 ? 6.466 14.162 -20.683 1.00 89.94 539 TYR A CA 1
ATOM 4487 C C . TYR A 1 539 ? 7.285 13.108 -21.433 1.00 89.94 539 TYR A C 1
ATOM 4489 O O . TYR A 1 539 ? 8.350 13.432 -21.953 1.00 89.94 539 TYR A O 1
ATOM 4497 N N . ILE A 1 540 ? 6.815 11.857 -21.475 1.00 93.06 540 ILE A N 1
ATOM 4498 C CA . ILE A 1 540 ? 7.481 10.779 -22.218 1.00 93.06 540 ILE A CA 1
ATOM 4499 C C . ILE A 1 540 ? 7.208 10.952 -23.711 1.00 93.06 540 ILE A C 1
ATOM 4501 O O . ILE A 1 540 ? 8.129 10.868 -24.518 1.00 93.06 540 ILE A O 1
ATOM 4505 N N . ALA A 1 541 ? 5.960 11.263 -24.075 1.00 92.44 541 ALA A N 1
ATOM 4506 C CA . ALA A 1 541 ? 5.559 11.520 -25.455 1.00 92.44 541 ALA A CA 1
ATOM 4507 C C . ALA A 1 541 ? 6.363 12.669 -26.076 1.00 92.44 541 ALA A C 1
ATOM 4509 O O . ALA A 1 541 ? 6.803 12.572 -27.222 1.00 92.44 541 ALA A O 1
ATOM 4510 N N . THR A 1 542 ? 6.598 13.733 -25.305 1.00 90.75 542 THR A N 1
ATOM 4511 C CA . THR A 1 542 ? 7.400 14.881 -25.746 1.00 90.75 542 THR A CA 1
ATOM 4512 C C . THR A 1 542 ? 8.836 14.465 -26.057 1.00 90.75 542 THR A C 1
ATOM 4514 O O . THR A 1 542 ? 9.322 14.744 -27.151 1.00 90.75 542 THR A O 1
ATOM 4517 N N . ASP A 1 543 ? 9.494 13.734 -25.156 1.00 90.00 543 ASP A N 1
ATOM 4518 C CA . ASP A 1 543 ? 10.869 13.277 -25.381 1.00 90.00 543 ASP A CA 1
ATOM 4519 C C . ASP A 1 543 ? 10.964 12.310 -26.567 1.00 90.00 543 ASP A C 1
ATOM 4521 O O . ASP A 1 543 ? 11.843 12.452 -27.412 1.00 90.00 543 ASP A O 1
ATOM 4525 N N . VAL A 1 544 ? 10.021 11.370 -26.691 1.00 91.12 544 VAL A N 1
ATOM 4526 C CA . VAL A 1 544 ? 9.950 10.445 -27.835 1.00 91.12 544 VAL A CA 1
ATOM 4527 C C . VAL A 1 544 ? 9.788 11.211 -29.154 1.00 91.12 544 VAL A C 1
ATOM 4529 O O . VAL A 1 544 ? 10.425 10.866 -30.150 1.00 91.12 544 VAL A O 1
ATOM 4532 N N . SER A 1 545 ? 8.966 12.265 -29.163 1.00 89.62 545 SER A N 1
ATOM 4533 C CA . SER A 1 545 ? 8.756 13.134 -30.327 1.00 89.62 545 SER A CA 1
ATOM 4534 C C . SER A 1 545 ? 10.016 13.932 -30.687 1.00 89.62 545 SER A C 1
ATOM 4536 O O . SER A 1 545 ? 10.326 14.080 -31.864 1.00 89.62 545 SER A O 1
ATOM 4538 N N . VAL A 1 546 ? 10.782 14.409 -29.703 1.00 87.25 546 VAL A N 1
ATOM 4539 C CA . VAL A 1 546 ? 12.012 15.185 -29.943 1.00 87.25 546 VAL A CA 1
ATOM 4540 C C . VAL A 1 546 ? 13.181 14.297 -30.385 1.00 87.25 546 VAL A C 1
ATOM 4542 O O . VAL A 1 546 ? 13.949 14.687 -31.268 1.00 87.25 546 VAL A O 1
ATOM 4545 N N . SER A 1 547 ? 13.315 13.104 -29.805 1.00 87.19 547 SER A N 1
ATOM 4546 C CA . SER A 1 547 ? 14.446 12.207 -30.067 1.00 87.19 547 SER A CA 1
ATOM 4547 C C . SER A 1 547 ? 14.307 11.402 -31.357 1.00 87.19 547 SER A C 1
ATOM 4549 O O . SER A 1 547 ? 15.306 11.140 -32.023 1.00 87.19 547 SER A O 1
ATOM 4551 N N . ILE A 1 548 ? 13.087 11.025 -31.757 1.00 87.25 548 ILE A N 1
ATOM 4552 C CA . ILE A 1 548 ? 12.837 10.284 -33.004 1.00 87.25 548 ILE A CA 1
ATOM 4553 C C . ILE A 1 548 ? 12.332 11.259 -34.075 1.00 87.25 548 ILE A C 1
ATOM 4555 O O . ILE A 1 548 ? 11.128 11.421 -34.258 1.00 87.25 548 ILE A O 1
ATOM 4559 N N . LYS A 1 549 ? 13.261 11.896 -34.799 1.00 80.12 549 LYS A N 1
ATOM 4560 C CA . LYS A 1 549 ? 12.995 13.033 -35.712 1.00 80.12 549 LYS A CA 1
ATOM 4561 C C . LYS A 1 549 ? 12.458 12.665 -37.107 1.00 80.12 549 LYS A C 1
ATOM 4563 O O . LYS A 1 549 ? 12.144 13.558 -37.886 1.00 80.12 549 LYS A O 1
ATOM 4568 N N . GLY A 1 550 ? 12.403 11.382 -37.467 1.00 78.25 550 GLY A N 1
ATOM 4569 C CA . GLY A 1 550 ? 11.997 10.958 -38.814 1.00 78.25 550 GLY A CA 1
ATOM 4570 C C . GLY A 1 550 ? 10.509 11.197 -39.118 1.00 78.25 550 GLY A C 1
ATOM 4571 O O . GLY A 1 550 ? 9.646 11.033 -38.253 1.00 78.25 550 GLY A O 1
ATOM 4572 N N . MET A 1 551 ? 10.197 11.573 -40.361 1.00 77.06 551 MET A N 1
ATOM 4573 C CA . MET A 1 551 ? 8.817 11.694 -40.881 1.00 77.06 551 MET A CA 1
ATOM 4574 C C . MET A 1 551 ? 8.387 10.471 -41.703 1.00 77.06 551 MET A C 1
ATOM 4576 O O . MET A 1 551 ? 7.249 10.364 -42.158 1.00 77.06 551 MET A O 1
ATOM 4580 N N . ASP A 1 552 ? 9.321 9.557 -41.918 1.00 85.25 552 ASP A N 1
ATOM 4581 C CA . ASP A 1 552 ? 9.152 8.286 -42.590 1.00 85.25 552 ASP A CA 1
ATOM 4582 C C . ASP A 1 552 ? 8.180 7.362 -41.840 1.00 85.25 552 ASP A C 1
ATOM 4584 O O . ASP A 1 552 ? 7.917 7.472 -40.640 1.00 85.25 552 ASP A O 1
ATOM 4588 N N . THR A 1 553 ? 7.594 6.429 -42.592 1.00 85.06 553 THR A N 1
ATOM 4589 C CA . THR A 1 553 ? 6.582 5.513 -42.048 1.00 85.06 553 THR A CA 1
ATOM 4590 C C . THR A 1 553 ? 7.158 4.647 -40.926 1.00 85.06 553 THR A C 1
ATOM 4592 O O . THR A 1 553 ? 6.447 4.358 -39.968 1.00 85.06 553 THR A O 1
ATOM 4595 N N . GLU A 1 554 ? 8.433 4.261 -41.012 1.00 85.44 554 GLU A N 1
ATOM 4596 C CA . GLU A 1 554 ? 9.101 3.430 -40.007 1.00 85.44 554 GLU A CA 1
ATOM 4597 C C . GLU A 1 554 ? 9.257 4.169 -38.671 1.00 85.44 554 GLU A C 1
ATOM 4599 O O . GLU A 1 554 ? 8.795 3.675 -37.642 1.00 85.44 554 GLU A O 1
ATOM 4604 N N . THR A 1 555 ? 9.799 5.389 -38.675 1.00 86.44 555 THR A N 1
ATOM 4605 C CA . THR A 1 555 ? 9.936 6.197 -37.451 1.00 86.44 555 THR A CA 1
ATOM 4606 C C . THR A 1 555 ? 8.591 6.606 -36.849 1.00 86.44 555 THR A C 1
ATOM 4608 O O . THR A 1 555 ? 8.441 6.581 -35.623 1.00 86.44 555 THR A O 1
ATOM 4611 N N . ARG A 1 556 ? 7.568 6.878 -37.675 1.00 87.31 556 ARG A N 1
ATOM 4612 C CA . ARG A 1 556 ? 6.188 7.090 -37.196 1.00 87.31 556 ARG A CA 1
ATOM 4613 C C . ARG A 1 556 ? 5.625 5.841 -36.503 1.00 87.31 556 ARG A C 1
ATOM 4615 O O . ARG A 1 556 ? 5.027 5.966 -35.434 1.00 87.31 556 ARG A O 1
ATOM 4622 N N . ILE A 1 557 ? 5.844 4.642 -37.060 1.00 87.38 557 ILE A N 1
ATOM 4623 C CA . ILE A 1 557 ? 5.455 3.371 -36.417 1.00 87.38 557 ILE A CA 1
ATOM 4624 C C . ILE A 1 557 ? 6.171 3.215 -35.073 1.00 87.38 557 ILE A C 1
ATOM 4626 O O . ILE A 1 557 ? 5.524 2.864 -34.087 1.00 87.38 557 ILE A O 1
ATOM 4630 N N . MET A 1 558 ? 7.473 3.505 -35.000 1.00 89.56 558 MET A N 1
ATOM 4631 C CA . MET A 1 558 ? 8.242 3.385 -33.757 1.00 89.56 558 MET A CA 1
ATOM 4632 C C . MET A 1 558 ? 7.691 4.293 -32.654 1.00 89.56 558 MET A C 1
ATOM 4634 O O . MET A 1 558 ? 7.393 3.801 -31.565 1.00 89.56 558 MET A O 1
ATOM 4638 N N . ARG A 1 559 ? 7.470 5.585 -32.940 1.00 90.75 559 ARG A N 1
ATOM 4639 C CA . ARG A 1 559 ? 6.915 6.533 -31.958 1.00 90.75 559 ARG A CA 1
ATOM 4640 C C . ARG A 1 559 ? 5.540 6.102 -31.437 1.00 90.75 559 ARG A C 1
ATOM 4642 O O . ARG A 1 559 ? 5.330 6.053 -30.225 1.00 90.75 559 ARG A O 1
ATOM 4649 N N . ARG A 1 560 ? 4.613 5.740 -32.335 1.00 89.00 560 ARG A N 1
ATOM 4650 C CA . ARG A 1 560 ? 3.258 5.291 -31.953 1.00 89.00 560 ARG A CA 1
ATOM 4651 C C . ARG A 1 560 ? 3.284 3.975 -31.176 1.00 89.00 560 ARG A C 1
ATOM 4653 O O . ARG A 1 560 ? 2.535 3.826 -30.212 1.00 89.00 560 ARG A O 1
ATOM 4660 N N . THR A 1 561 ? 4.176 3.049 -31.536 1.00 90.38 561 THR A N 1
ATOM 4661 C CA . THR A 1 561 ? 4.326 1.759 -30.842 1.00 90.38 561 THR A CA 1
ATOM 4662 C C . THR A 1 561 ? 4.856 1.940 -29.419 1.00 90.38 561 THR A C 1
ATOM 4664 O O . THR A 1 561 ? 4.314 1.320 -28.505 1.00 90.38 561 THR A O 1
ATOM 4667 N N . ILE A 1 562 ? 5.840 2.826 -29.205 1.00 92.69 562 ILE A N 1
ATOM 4668 C CA . ILE A 1 562 ? 6.346 3.167 -27.863 1.00 92.69 562 ILE A CA 1
ATOM 4669 C C . ILE A 1 562 ? 5.202 3.692 -26.986 1.00 92.69 562 ILE A C 1
ATOM 4671 O O . ILE A 1 562 ? 4.957 3.151 -25.908 1.00 92.69 562 ILE A O 1
ATOM 4675 N N . MET A 1 563 ? 4.442 4.682 -27.471 1.00 92.62 563 MET A N 1
ATOM 4676 C CA . MET A 1 563 ? 3.319 5.243 -26.707 1.00 92.62 563 MET A CA 1
ATOM 4677 C C . MET A 1 563 ? 2.216 4.221 -26.442 1.00 92.62 563 MET A C 1
ATOM 4679 O O . MET A 1 563 ? 1.637 4.194 -25.357 1.00 92.62 563 MET A O 1
ATOM 4683 N N . ARG A 1 564 ? 1.940 3.345 -27.412 1.00 91.50 564 ARG A N 1
ATOM 4684 C CA . ARG A 1 564 ? 0.974 2.258 -27.251 1.00 91.50 564 ARG A CA 1
ATOM 4685 C C . ARG A 1 564 ? 1.388 1.308 -26.131 1.00 91.50 564 ARG A C 1
ATOM 4687 O O . ARG A 1 564 ? 0.563 1.008 -25.282 1.00 91.50 564 ARG A O 1
ATOM 4694 N N . TYR A 1 565 ? 2.642 0.862 -26.095 1.00 92.94 565 TYR A N 1
ATOM 4695 C CA . TYR A 1 565 ? 3.114 -0.064 -25.063 1.00 92.94 565 TYR A CA 1
ATOM 4696 C C . TYR A 1 565 ? 3.101 0.539 -23.655 1.00 92.94 565 TYR A C 1
ATOM 4698 O O . TYR A 1 565 ? 2.716 -0.150 -22.710 1.00 92.94 565 TYR A O 1
ATOM 4706 N N . ILE A 1 566 ? 3.440 1.824 -23.514 1.00 94.00 566 ILE A N 1
ATOM 4707 C CA . ILE A 1 566 ? 3.322 2.549 -22.238 1.00 94.00 566 ILE A CA 1
ATOM 4708 C C . ILE A 1 566 ? 1.861 2.568 -21.767 1.00 94.00 566 ILE A C 1
ATOM 4710 O O . ILE A 1 566 ? 1.572 2.218 -20.623 1.00 94.00 566 ILE A O 1
ATOM 4714 N N . ASN A 1 567 ? 0.926 2.892 -22.665 1.00 92.31 567 ASN A N 1
ATOM 4715 C CA . ASN A 1 567 ? -0.503 2.894 -22.351 1.00 92.31 567 ASN A CA 1
ATOM 4716 C C . ASN A 1 567 ? -1.047 1.487 -22.049 1.00 92.31 567 ASN A C 1
ATOM 4718 O O . ASN A 1 567 ? -1.822 1.327 -21.112 1.00 92.31 567 ASN A O 1
ATOM 4722 N N . VAL A 1 568 ? -0.616 0.454 -22.781 1.00 91.81 568 VAL A N 1
ATOM 4723 C CA . VAL A 1 568 ? -0.993 -0.947 -22.512 1.00 91.81 568 VAL A CA 1
ATOM 4724 C C . VAL A 1 568 ? -0.537 -1.374 -21.119 1.00 91.81 568 VAL A C 1
ATOM 4726 O O . VAL A 1 568 ? -1.324 -1.956 -20.380 1.00 91.81 568 VAL A O 1
ATOM 4729 N N . SER A 1 569 ? 0.697 -1.046 -20.731 1.00 92.38 569 SER A N 1
ATOM 4730 C CA . SER A 1 569 ? 1.208 -1.331 -19.386 1.00 92.38 569 SER A CA 1
ATOM 4731 C C . SER A 1 569 ? 0.366 -0.672 -18.292 1.00 92.38 569 SER A C 1
ATOM 4733 O O . SER A 1 569 ? 0.015 -1.319 -17.304 1.00 92.38 569 SER A O 1
ATOM 4735 N N . PHE A 1 570 ? -0.015 0.592 -18.493 1.00 93.25 570 PHE A N 1
ATOM 4736 C CA . PHE A 1 570 ? -0.896 1.301 -17.571 1.00 93.25 570 PHE A CA 1
ATOM 4737 C C . PHE A 1 570 ? -2.265 0.631 -17.458 1.00 93.25 570 PHE A C 1
ATOM 4739 O O . PHE A 1 570 ? -2.717 0.366 -16.348 1.00 93.25 570 PHE A O 1
ATOM 4746 N N . ILE A 1 571 ? -2.890 0.280 -18.587 1.00 91.31 571 ILE A N 1
ATOM 4747 C CA . ILE A 1 571 ? -4.177 -0.424 -18.590 1.00 91.31 571 ILE A CA 1
ATOM 4748 C C . ILE A 1 571 ? -4.052 -1.765 -17.854 1.00 91.31 571 ILE A C 1
ATOM 4750 O O . ILE A 1 571 ? -4.878 -2.055 -16.998 1.00 91.31 571 ILE A O 1
ATOM 4754 N N . MET A 1 572 ? -2.993 -2.545 -18.098 1.00 90.62 572 MET A N 1
ATOM 4755 C CA . MET A 1 572 ? -2.753 -3.821 -17.408 1.00 90.62 572 MET A CA 1
ATOM 4756 C C . MET A 1 572 ? -2.570 -3.661 -15.892 1.00 90.62 572 MET A C 1
ATOM 4758 O O . MET A 1 572 ? -3.014 -4.517 -15.128 1.00 90.62 572 MET A O 1
ATOM 4762 N N . ALA A 1 573 ? -1.924 -2.585 -15.437 1.00 90.94 573 ALA A N 1
ATOM 4763 C CA . ALA A 1 573 ? -1.828 -2.281 -14.012 1.00 90.94 573 ALA A CA 1
ATOM 4764 C C . ALA A 1 573 ? -3.205 -1.907 -13.434 1.00 90.94 573 ALA A C 1
ATOM 4766 O O . ALA A 1 573 ? -3.605 -2.438 -12.398 1.00 90.94 573 ALA A O 1
ATOM 4767 N N . MET A 1 574 ? -3.957 -1.051 -14.133 1.00 91.31 574 MET A N 1
ATOM 4768 C CA . MET A 1 574 ? -5.284 -0.602 -13.703 1.00 91.31 574 MET A CA 1
ATOM 4769 C C . MET A 1 574 ? -6.341 -1.717 -13.744 1.00 91.31 574 MET A C 1
ATOM 4771 O O . MET A 1 574 ? -7.229 -1.719 -12.903 1.00 91.31 574 MET A O 1
ATOM 4775 N N . MET A 1 575 ? -6.231 -2.707 -14.638 1.00 87.38 575 MET A N 1
ATOM 4776 C CA . MET A 1 575 ? -7.125 -3.880 -14.700 1.00 87.38 575 MET A CA 1
ATOM 4777 C C . MET A 1 575 ? -7.129 -4.718 -13.412 1.00 87.38 575 MET A C 1
ATOM 4779 O O . MET A 1 575 ? -8.089 -5.446 -13.161 1.00 87.38 575 MET A O 1
ATOM 4783 N N . VAL A 1 576 ? -6.051 -4.656 -12.623 1.00 85.44 576 VAL A N 1
ATOM 4784 C CA . VAL A 1 576 ? -5.943 -5.395 -11.358 1.00 85.44 576 VAL A CA 1
ATOM 4785 C C . VAL A 1 576 ? -6.601 -4.633 -10.211 1.00 85.44 576 VAL A C 1
ATOM 4787 O O . VAL A 1 576 ? -7.295 -5.252 -9.410 1.00 85.44 576 VAL A O 1
ATOM 4790 N N . ILE A 1 577 ? -6.419 -3.310 -10.159 1.00 87.12 577 ILE A N 1
ATOM 4791 C CA . ILE A 1 577 ? -6.809 -2.487 -9.001 1.00 87.12 577 ILE A CA 1
ATOM 4792 C C . ILE A 1 577 ? -8.140 -1.748 -9.184 1.00 87.12 577 ILE A C 1
ATOM 4794 O O . ILE A 1 577 ? -8.845 -1.501 -8.213 1.00 87.12 577 ILE A O 1
ATOM 4798 N N . CYS A 1 578 ? -8.495 -1.378 -10.418 1.00 88.38 578 CYS A N 1
ATOM 4799 C CA . CYS A 1 578 ? -9.618 -0.495 -10.710 1.00 88.38 578 CYS A CA 1
ATOM 4800 C C . CYS A 1 578 ? -10.808 -1.274 -11.268 1.00 88.38 578 CYS A C 1
ATOM 4802 O O . CYS A 1 578 ? -10.733 -1.897 -12.331 1.00 88.38 578 CYS A O 1
ATOM 4804 N N . THR A 1 579 ? -11.934 -1.208 -10.557 1.00 85.06 579 THR A N 1
ATOM 4805 C CA . THR A 1 579 ? -13.143 -1.977 -10.887 1.00 85.06 579 THR A CA 1
ATOM 4806 C C . THR A 1 579 ? -13.789 -1.518 -12.208 1.00 85.06 579 THR A C 1
ATOM 4808 O O . THR A 1 579 ? -14.072 -2.382 -13.046 1.00 85.06 579 THR A O 1
ATOM 4811 N N . PRO A 1 580 ? -13.954 -0.205 -12.482 1.00 83.00 580 PRO A N 1
ATOM 4812 C CA . PRO A 1 580 ? -14.405 0.286 -13.788 1.00 83.00 580 PRO A CA 1
ATOM 4813 C C . PRO A 1 580 ? -13.531 -0.172 -14.961 1.00 83.00 580 PRO A C 1
ATOM 4815 O O . PRO A 1 580 ? -14.043 -0.559 -16.014 1.00 83.00 580 PRO A O 1
ATOM 4818 N N . VAL A 1 581 ? -12.205 -0.171 -14.788 1.00 86.12 581 VAL A N 1
ATOM 4819 C CA . VAL A 1 581 ? -11.266 -0.605 -15.836 1.00 86.12 581 VAL A CA 1
ATOM 4820 C C . VAL A 1 581 ? -11.333 -2.115 -16.031 1.00 86.12 581 VAL A C 1
ATOM 4822 O O . VAL A 1 581 ? -11.333 -2.569 -17.170 1.00 86.12 581 VAL A O 1
ATOM 4825 N N . GLN A 1 582 ? -11.459 -2.898 -14.955 1.00 85.19 582 GLN A N 1
ATOM 4826 C CA . GLN A 1 582 ? -11.678 -4.345 -15.033 1.00 85.19 582 GLN A CA 1
ATOM 4827 C C . GLN A 1 582 ? -12.981 -4.686 -15.771 1.00 85.19 582 GLN A C 1
ATOM 4829 O O . GLN A 1 582 ? -13.012 -5.650 -16.529 1.00 85.19 582 GLN A O 1
ATOM 4834 N N . LYS A 1 583 ? -14.048 -3.893 -15.599 1.00 84.38 583 LYS A N 1
ATOM 4835 C CA . LYS A 1 583 ? -15.295 -4.055 -16.368 1.00 84.38 583 LYS A CA 1
ATOM 4836 C C . LYS A 1 583 ? -15.114 -3.695 -17.844 1.00 84.38 583 LYS A C 1
ATOM 4838 O O . LYS A 1 583 ? -15.688 -4.360 -18.696 1.00 84.38 583 LYS A O 1
ATOM 4843 N N . ARG A 1 584 ? -14.316 -2.666 -18.156 1.00 81.12 584 ARG A N 1
ATOM 4844 C CA . ARG A 1 584 ? -14.030 -2.246 -19.541 1.00 81.12 584 ARG A CA 1
ATOM 4845 C C . ARG A 1 584 ? -13.102 -3.223 -20.270 1.00 81.12 584 ARG A C 1
ATOM 4847 O O . ARG A 1 584 ? -13.320 -3.516 -21.444 1.00 81.12 584 ARG A O 1
ATOM 4854 N N . PHE A 1 585 ? -12.086 -3.735 -19.577 1.00 85.06 585 PHE A N 1
ATOM 4855 C CA . PHE A 1 585 ? -11.099 -4.687 -20.085 1.00 85.06 585 PHE A CA 1
ATOM 4856 C C . PHE A 1 585 ? -10.957 -5.890 -19.133 1.00 85.06 585 PHE A C 1
ATOM 4858 O O . PHE A 1 585 ? -9.998 -5.956 -18.364 1.00 85.06 585 PHE A O 1
ATOM 4865 N N . PRO A 1 586 ? -11.871 -6.877 -19.182 1.00 82.38 586 PRO A N 1
ATOM 4866 C CA . PRO A 1 586 ? -11.783 -8.057 -18.315 1.00 82.38 586 PRO A CA 1
ATOM 4867 C C . PRO A 1 586 ? -10.590 -8.976 -18.607 1.00 82.38 586 PRO A C 1
ATOM 4869 O O . PRO A 1 586 ? -10.084 -9.649 -17.713 1.00 82.38 586 PRO A O 1
ATOM 4872 N N . SER A 1 587 ? -10.144 -9.039 -19.864 1.00 83.00 587 SER A N 1
ATOM 4873 C CA . SER A 1 587 ? -9.100 -9.965 -20.317 1.00 83.00 587 SER A CA 1
ATOM 4874 C C . SER A 1 587 ? -8.201 -9.343 -21.386 1.00 83.00 587 SER A C 1
ATOM 4876 O O . SER A 1 587 ? -8.534 -8.320 -21.992 1.00 83.00 587 SER A O 1
ATOM 4878 N N . PHE A 1 588 ? -7.068 -9.995 -21.670 1.00 82.69 588 PHE A N 1
ATOM 4879 C CA . PHE A 1 588 ? -6.181 -9.585 -22.762 1.00 82.69 588 PHE A CA 1
ATOM 4880 C C . PHE A 1 588 ? -6.859 -9.646 -24.140 1.00 82.69 588 PHE A C 1
ATOM 4882 O O . PHE A 1 588 ? -6.477 -8.883 -25.026 1.00 82.69 588 PHE A O 1
ATOM 4889 N N . ASP A 1 589 ? -7.891 -10.478 -24.328 1.00 82.50 589 ASP A N 1
ATOM 4890 C CA . ASP A 1 589 ? -8.679 -10.493 -25.568 1.00 82.50 589 ASP A CA 1
ATOM 4891 C C . ASP A 1 589 ? -9.419 -9.176 -25.786 1.00 82.50 589 ASP A C 1
ATOM 4893 O O . ASP A 1 589 ? -9.463 -8.665 -26.908 1.00 82.50 589 ASP A O 1
ATOM 4897 N N . HIS A 1 590 ? -9.919 -8.561 -24.713 1.00 81.12 590 HIS A N 1
ATOM 4898 C CA . HIS A 1 590 ? -10.545 -7.248 -24.812 1.00 81.12 590 HIS A CA 1
ATOM 4899 C C . HIS A 1 590 ? -9.533 -6.175 -25.219 1.00 81.12 590 HIS A C 1
ATOM 4901 O O . HIS A 1 590 ? -9.900 -5.298 -25.985 1.00 81.12 590 HIS A O 1
ATOM 4907 N N . LEU A 1 591 ? -8.252 -6.269 -24.845 1.00 80.56 591 LEU A N 1
ATOM 4908 C CA . LEU A 1 591 ? -7.216 -5.344 -25.341 1.00 80.56 591 LEU A CA 1
ATOM 4909 C C . LEU A 1 591 ? -6.879 -5.552 -26.830 1.00 80.56 591 LEU A C 1
ATOM 4911 O O . LEU A 1 591 ? -6.480 -4.609 -27.523 1.00 80.56 591 LEU A O 1
ATOM 4915 N N . VAL A 1 592 ? -7.061 -6.769 -27.349 1.00 80.44 592 VAL A N 1
ATOM 4916 C CA . VAL A 1 592 ? -6.937 -7.054 -28.787 1.00 80.44 592 VAL A CA 1
ATOM 4917 C C . VAL A 1 592 ? -8.128 -6.471 -29.554 1.00 80.44 592 VAL A C 1
ATOM 4919 O O . VAL A 1 592 ? -7.950 -5.797 -30.575 1.00 80.44 592 VAL A O 1
ATOM 4922 N N . VAL A 1 593 ? -9.349 -6.686 -29.056 1.00 72.06 593 VAL A N 1
ATOM 4923 C CA . VAL A 1 593 ? -10.595 -6.230 -29.697 1.00 72.06 593 VAL A CA 1
ATOM 4924 C C . VAL A 1 593 ? -10.772 -4.713 -29.573 1.00 72.06 593 VAL A C 1
ATOM 4926 O O . VAL A 1 593 ? -11.151 -4.050 -30.547 1.00 72.06 593 VAL A O 1
ATOM 4929 N N . ALA A 1 594 ? -10.427 -4.138 -28.418 1.00 59.25 594 ALA A N 1
ATOM 4930 C CA . ALA A 1 594 ? -10.631 -2.737 -28.071 1.00 59.25 594 ALA A CA 1
ATOM 4931 C C . ALA A 1 594 ? -9.595 -1.790 -28.685 1.00 59.25 594 ALA A C 1
ATOM 4933 O O . ALA A 1 594 ? -8.965 -0.983 -28.013 1.00 59.25 594 ALA A O 1
ATOM 4934 N N . GLY A 1 595 ? -9.430 -1.877 -30.003 1.00 57.66 595 GLY A N 1
ATOM 4935 C CA . GLY A 1 595 ? -8.581 -0.962 -30.760 1.00 57.66 595 GLY A CA 1
ATOM 4936 C C . GLY A 1 595 ? -7.263 -1.552 -31.253 1.00 57.66 595 GLY A C 1
ATOM 4937 O O . GLY A 1 595 ? -6.451 -0.796 -31.771 1.00 57.66 595 GLY A O 1
ATOM 4938 N N . ARG A 1 596 ? -7.033 -2.873 -31.143 1.00 59.38 596 ARG A N 1
ATOM 4939 C CA . ARG A 1 596 ? -5.717 -3.497 -31.402 1.00 59.38 596 ARG A CA 1
ATOM 4940 C C . ARG A 1 596 ? -4.598 -2.834 -30.584 1.00 59.38 596 ARG A C 1
ATOM 4942 O O . ARG A 1 596 ? -3.505 -2.582 -31.098 1.00 59.38 596 ARG A O 1
ATOM 4949 N N . MET A 1 597 ? -4.879 -2.543 -29.311 1.00 73.38 597 MET A N 1
ATOM 4950 C CA . MET A 1 597 ? -3.845 -2.111 -28.366 1.00 73.38 597 MET A CA 1
ATOM 4951 C C . MET A 1 597 ? -2.771 -3.193 -28.216 1.00 73.38 597 MET A C 1
ATOM 4953 O O . MET A 1 597 ? -1.586 -2.879 -28.149 1.00 73.38 597 MET A O 1
ATOM 4957 N N . LEU A 1 598 ? -3.196 -4.455 -28.292 1.00 80.19 598 LEU A N 1
ATOM 4958 C CA . LEU A 1 598 ? -2.348 -5.626 -28.483 1.00 80.19 598 LEU A CA 1
ATOM 4959 C C . LEU A 1 598 ? -2.655 -6.301 -29.825 1.00 80.19 598 LEU A C 1
ATOM 4961 O O . LEU A 1 598 ? -3.814 -6.439 -30.221 1.00 80.19 598 LEU A O 1
ATOM 4965 N N . PHE A 1 599 ? -1.620 -6.755 -30.528 1.00 82.12 599 PHE A N 1
ATOM 4966 C CA . PHE A 1 599 ? -1.765 -7.687 -31.649 1.00 82.12 599 PHE A CA 1
ATOM 4967 C C . PHE A 1 599 ? -1.791 -9.141 -31.155 1.00 82.12 599 PHE A C 1
ATOM 4969 O O . PHE A 1 599 ? -1.207 -9.466 -30.127 1.00 82.12 599 PHE A O 1
ATOM 4976 N N . ASN A 1 600 ? -2.379 -10.061 -31.930 1.00 81.56 600 ASN A N 1
ATOM 4977 C CA . ASN A 1 600 ? -2.426 -11.492 -31.575 1.00 81.56 600 ASN A CA 1
ATOM 4978 C C . ASN A 1 600 ? -1.038 -12.110 -31.325 1.00 81.56 600 ASN A C 1
ATOM 4980 O O . ASN A 1 600 ? -0.896 -12.990 -30.482 1.00 81.56 600 ASN A O 1
ATOM 4984 N N . SER A 1 601 ? -0.006 -11.660 -32.045 1.00 81.31 601 SER A N 1
ATOM 4985 C CA . SER A 1 601 ? 1.377 -12.100 -31.821 1.00 81.31 601 SER A CA 1
ATOM 4986 C C . SER A 1 601 ? 1.953 -11.586 -30.500 1.00 81.31 601 SER A C 1
ATOM 4988 O O . SER A 1 601 ? 2.687 -12.305 -29.834 1.00 81.31 601 SER A O 1
ATOM 4990 N N . GLU A 1 602 ? 1.612 -10.355 -30.119 1.00 86.00 602 GLU A N 1
ATOM 4991 C CA . GLU A 1 602 ? 2.026 -9.746 -28.850 1.00 86.00 602 GLU A CA 1
ATOM 4992 C C . GLU A 1 602 ? 1.288 -10.397 -27.680 1.00 86.00 602 GLU A C 1
ATOM 4994 O O . GLU A 1 602 ? 1.915 -10.745 -26.687 1.00 86.00 602 GLU A O 1
ATOM 4999 N N . LYS A 1 603 ? -0.018 -10.653 -27.835 1.00 86.44 603 LYS A N 1
ATOM 5000 C CA . LYS A 1 603 ? -0.829 -11.384 -26.857 1.00 86.44 603 LYS A CA 1
ATOM 5001 C C . LYS A 1 603 ? -0.215 -12.750 -26.543 1.00 86.44 603 LYS A C 1
ATOM 5003 O O . LYS A 1 603 ? 0.043 -13.032 -25.383 1.00 86.44 603 LYS A O 1
ATOM 5008 N N . LYS A 1 604 ? 0.107 -13.549 -27.568 1.00 85.62 604 LYS A N 1
ATOM 5009 C CA . LYS A 1 604 ? 0.749 -14.863 -27.383 1.00 85.62 604 LYS A CA 1
ATOM 5010 C C . LYS A 1 604 ? 2.093 -14.774 -26.654 1.00 85.62 604 LYS A C 1
ATOM 5012 O O . LYS A 1 604 ? 2.417 -15.648 -25.859 1.00 85.62 604 LYS A O 1
ATOM 5017 N N . ALA A 1 605 ? 2.877 -13.728 -26.920 1.00 84.75 605 ALA A N 1
ATOM 5018 C CA . ALA A 1 605 ? 4.139 -13.504 -26.218 1.00 84.75 605 ALA A CA 1
ATOM 5019 C C . ALA A 1 605 ? 3.919 -13.123 -24.742 1.00 84.75 605 ALA A C 1
ATOM 5021 O O . ALA A 1 605 ? 4.651 -13.605 -23.883 1.00 84.75 605 ALA A O 1
ATOM 5022 N N . LEU A 1 606 ? 2.900 -12.307 -24.438 1.00 86.31 606 LEU A N 1
ATOM 5023 C CA . LEU A 1 606 ? 2.506 -12.003 -23.057 1.00 86.31 606 LEU A CA 1
ATOM 5024 C C . LEU A 1 606 ? 1.998 -13.246 -22.323 1.00 86.31 606 LEU A C 1
ATOM 5026 O O . LEU A 1 606 ? 2.436 -13.491 -21.204 1.00 86.31 606 LEU A O 1
ATOM 5030 N N . GLU A 1 607 ? 1.120 -14.032 -22.949 1.00 86.06 607 GLU A N 1
ATOM 5031 C CA . GLU A 1 607 ? 0.583 -15.278 -22.384 1.00 86.06 607 GLU A CA 1
ATOM 5032 C C . GLU A 1 607 ? 1.714 -16.266 -22.080 1.00 86.06 607 GLU A C 1
ATOM 5034 O O . GLU A 1 607 ? 1.797 -16.764 -20.966 1.00 86.06 607 GLU A O 1
ATOM 5039 N N . SER A 1 608 ? 2.679 -16.433 -22.991 1.00 86.25 608 SER A N 1
ATOM 5040 C CA . SER A 1 608 ? 3.846 -17.291 -22.753 1.00 86.25 608 SER A CA 1
ATOM 5041 C C . SER A 1 608 ? 4.680 -16.885 -21.533 1.00 86.25 608 SER A C 1
ATOM 5043 O O . SER A 1 608 ? 5.293 -17.755 -20.915 1.00 86.25 608 SER A O 1
ATOM 5045 N N . ILE A 1 609 ? 4.782 -15.590 -21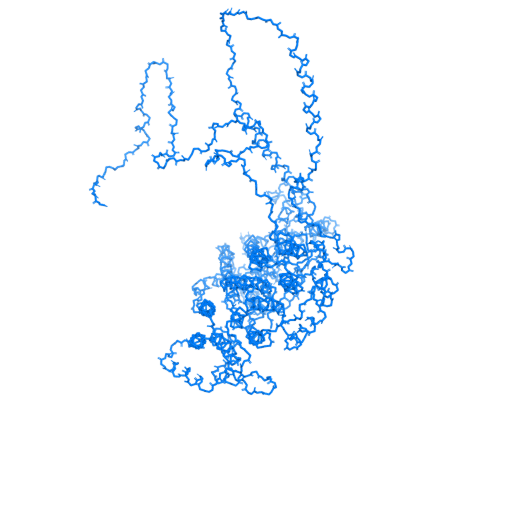.221 1.00 84.31 609 ILE A N 1
ATOM 5046 C CA . ILE A 1 609 ? 5.508 -15.108 -20.036 1.00 84.31 609 ILE A CA 1
ATOM 5047 C C . ILE A 1 609 ? 4.628 -15.263 -18.792 1.00 84.31 609 ILE A C 1
ATOM 5049 O O . ILE A 1 609 ? 5.116 -15.665 -17.738 1.00 84.31 609 ILE A O 1
ATOM 5053 N N . HIS A 1 610 ? 3.330 -14.983 -18.917 1.00 84.00 610 HIS A N 1
ATOM 5054 C CA . HIS A 1 610 ? 2.364 -15.140 -17.836 1.00 84.00 610 HIS A CA 1
ATOM 5055 C C . HIS A 1 610 ? 2.236 -16.599 -17.379 1.00 84.00 610 HIS A C 1
ATOM 5057 O O . HIS A 1 610 ? 2.250 -16.851 -16.180 1.00 84.00 610 HIS A O 1
ATOM 5063 N N . ASP A 1 611 ? 2.230 -17.561 -18.303 1.00 84.00 611 ASP A N 1
ATOM 5064 C CA . ASP A 1 611 ? 2.163 -18.996 -17.995 1.00 84.00 611 ASP A CA 1
ATOM 5065 C C . ASP A 1 611 ? 3.382 -19.476 -17.191 1.00 84.00 611 ASP A C 1
ATOM 5067 O O . ASP A 1 611 ? 3.273 -20.359 -16.341 1.00 84.00 611 ASP A O 1
ATOM 5071 N N . LYS A 1 612 ? 4.552 -18.863 -17.413 1.00 78.50 612 LYS A N 1
ATOM 5072 C CA . LYS A 1 612 ? 5.766 -19.122 -16.622 1.00 78.50 612 LYS A CA 1
ATOM 5073 C C . LYS A 1 612 ? 5.732 -18.455 -15.244 1.00 78.50 612 LYS A C 1
ATOM 5075 O O . LYS A 1 612 ? 6.499 -18.849 -14.369 1.00 78.50 612 LYS A O 1
ATOM 5080 N N . MET A 1 613 ? 4.881 -17.444 -15.053 1.00 77.19 613 MET A N 1
ATOM 5081 C CA . MET A 1 613 ? 4.784 -16.621 -13.840 1.00 77.19 613 MET A CA 1
ATOM 5082 C C . MET A 1 613 ? 3.320 -16.348 -13.446 1.00 77.19 613 MET A C 1
ATOM 5084 O O . MET A 1 613 ? 2.908 -15.186 -13.359 1.00 77.19 613 MET A O 1
ATOM 5088 N N . PRO A 1 614 ? 2.513 -17.388 -13.161 1.00 71.69 614 PRO A N 1
ATOM 5089 C CA . PRO A 1 614 ? 1.069 -17.228 -12.967 1.00 71.69 614 PRO A CA 1
ATOM 5090 C C . PRO A 1 614 ? 0.718 -16.403 -11.720 1.00 71.69 614 PRO A C 1
ATOM 5092 O O . PRO A 1 614 ? -0.359 -15.821 -11.630 1.00 71.69 614 PRO A O 1
ATOM 5095 N N . LEU A 1 615 ? 1.638 -16.326 -10.753 1.00 68.56 615 LEU A N 1
ATOM 5096 C CA . LEU A 1 615 ? 1.456 -15.616 -9.484 1.00 68.56 615 LEU A CA 1
ATOM 5097 C C . LEU A 1 615 ? 1.811 -14.120 -9.554 1.00 68.56 615 LEU A C 1
ATOM 5099 O O . LEU A 1 615 ? 1.688 -13.419 -8.545 1.00 68.56 615 LEU A O 1
ATOM 5103 N N . HIS A 1 616 ? 2.283 -13.616 -10.701 1.00 77.31 616 HIS A N 1
ATOM 5104 C CA . HIS A 1 616 ? 2.788 -12.249 -10.826 1.00 77.31 616 HIS A CA 1
ATOM 5105 C C . HIS A 1 616 ? 2.142 -11.487 -11.989 1.00 77.31 616 HIS A C 1
ATOM 5107 O O . HIS A 1 616 ? 1.988 -11.994 -13.098 1.00 77.31 616 HIS A O 1
ATOM 5113 N N . ASN A 1 617 ? 1.806 -10.215 -11.745 1.00 79.88 617 ASN A N 1
ATOM 5114 C CA . ASN A 1 617 ? 1.306 -9.324 -12.789 1.00 79.88 617 ASN A CA 1
ATOM 5115 C C . ASN A 1 617 ? 2.434 -8.972 -13.785 1.00 79.88 617 ASN A C 1
ATOM 5117 O O . ASN A 1 617 ? 3.473 -8.432 -13.397 1.00 79.88 617 ASN A O 1
ATOM 5121 N N . VAL A 1 618 ? 2.194 -9.233 -15.072 1.00 85.81 618 VAL A N 1
ATOM 5122 C CA . VAL A 1 618 ? 3.128 -9.022 -16.193 1.00 85.81 618 VAL A CA 1
ATOM 5123 C C . VAL A 1 618 ? 3.003 -7.644 -16.865 1.00 85.81 618 VAL A C 1
ATOM 5125 O O . VAL A 1 618 ? 3.522 -7.440 -17.961 1.00 85.81 618 VAL A O 1
ATOM 5128 N N . TYR A 1 619 ? 2.360 -6.663 -16.216 1.00 89.12 619 TYR A N 1
ATOM 5129 C CA . TYR A 1 619 ? 2.206 -5.287 -16.725 1.00 89.12 619 TYR A CA 1
ATOM 5130 C C . TYR A 1 619 ? 3.523 -4.610 -17.147 1.00 89.12 619 TYR A C 1
ATOM 5132 O O . TYR A 1 619 ? 3.503 -3.680 -17.949 1.00 89.12 619 TYR A O 1
ATOM 5140 N N . TRP A 1 620 ? 4.668 -5.038 -16.611 1.00 89.44 620 TRP A N 1
ATOM 5141 C CA . TRP A 1 620 ? 5.987 -4.486 -16.923 1.00 89.44 620 TRP A CA 1
ATOM 5142 C C . TRP A 1 620 ? 6.505 -4.902 -18.311 1.00 89.44 620 TRP A C 1
ATOM 5144 O O . TRP A 1 620 ? 7.324 -4.187 -18.884 1.00 89.44 620 TRP A O 1
ATOM 5154 N N . VAL A 1 621 ? 6.021 -6.010 -18.890 1.00 90.81 621 VAL A N 1
ATOM 5155 C CA . VAL A 1 621 ? 6.537 -6.558 -20.160 1.00 90.81 621 VAL A CA 1
ATOM 5156 C C . VAL A 1 621 ? 6.428 -5.563 -21.330 1.00 90.81 621 VAL A C 1
ATOM 5158 O O . VAL A 1 621 ? 7.444 -5.336 -21.993 1.00 90.81 621 VAL A O 1
ATOM 5161 N N . PRO A 1 622 ? 5.279 -4.894 -21.578 1.00 92.75 622 PRO A N 1
ATOM 5162 C CA . PRO A 1 622 ? 5.185 -3.877 -22.627 1.00 92.75 622 PRO A CA 1
ATOM 5163 C C . PRO A 1 622 ? 6.171 -2.713 -22.447 1.00 92.75 622 PRO A C 1
ATOM 5165 O O . PRO A 1 622 ? 6.690 -2.196 -23.435 1.00 92.75 622 PRO A O 1
ATOM 5168 N N . LEU A 1 623 ? 6.487 -2.314 -21.209 1.00 92.56 623 LEU A N 1
ATOM 5169 C CA . LEU A 1 623 ? 7.465 -1.246 -20.964 1.00 92.56 623 LEU A CA 1
ATOM 5170 C C . LEU A 1 623 ? 8.867 -1.668 -21.400 1.00 92.56 623 LEU A C 1
ATOM 5172 O O . LEU A 1 623 ? 9.562 -0.886 -22.044 1.00 92.56 623 LEU A O 1
ATOM 5176 N N . ILE A 1 624 ? 9.250 -2.920 -21.138 1.00 91.12 624 ILE A N 1
ATOM 5177 C CA . ILE A 1 624 ? 10.523 -3.467 -21.622 1.00 91.12 624 ILE A CA 1
ATOM 5178 C C . ILE A 1 624 ? 10.537 -3.535 -23.150 1.00 91.12 624 ILE A C 1
ATOM 5180 O O . ILE A 1 624 ? 11.541 -3.190 -23.766 1.00 91.12 624 ILE A O 1
ATOM 5184 N N . TRP A 1 625 ? 9.423 -3.890 -23.797 1.00 92.81 625 TRP A N 1
ATOM 5185 C CA . TRP A 1 625 ? 9.339 -3.823 -25.260 1.00 92.81 625 TRP A CA 1
ATOM 5186 C C . TRP A 1 625 ? 9.513 -2.397 -25.793 1.00 92.81 625 TRP A C 1
ATOM 5188 O O . TRP A 1 625 ? 10.178 -2.211 -26.812 1.00 92.81 625 TRP A O 1
ATOM 5198 N N . ALA A 1 626 ? 8.967 -1.386 -25.109 1.00 92.62 626 ALA A N 1
ATOM 5199 C CA . ALA A 1 626 ? 9.174 0.018 -25.463 1.00 92.62 626 ALA A CA 1
ATOM 5200 C C . ALA A 1 626 ? 10.650 0.424 -25.322 1.00 92.62 626 ALA A C 1
ATOM 5202 O O . ALA A 1 626 ? 11.209 1.038 -26.232 1.00 92.62 626 ALA A O 1
ATOM 5203 N N . VAL A 1 627 ? 11.300 0.014 -24.229 1.00 91.25 627 VAL A N 1
ATOM 5204 C CA . VAL A 1 627 ? 12.737 0.217 -23.997 1.00 91.25 627 VAL A CA 1
ATOM 5205 C C . VAL A 1 627 ? 13.576 -0.469 -25.081 1.00 91.25 627 VAL A C 1
ATOM 5207 O O . VAL A 1 627 ? 14.446 0.168 -25.673 1.00 91.25 627 VAL A O 1
ATOM 5210 N N . ASN A 1 628 ? 13.263 -1.715 -25.444 1.00 90.62 628 ASN A N 1
ATOM 5211 C CA . ASN A 1 628 ? 13.958 -2.433 -26.514 1.00 90.62 628 ASN A CA 1
ATOM 5212 C C . ASN A 1 628 ? 13.817 -1.722 -27.877 1.00 90.62 628 ASN A C 1
ATOM 5214 O O . ASN A 1 628 ? 14.783 -1.672 -28.642 1.00 90.62 628 ASN A O 1
ATOM 5218 N N . ILE A 1 629 ? 12.657 -1.121 -28.185 1.00 90.44 629 ILE A N 1
ATOM 5219 C CA . ILE A 1 629 ? 12.479 -0.303 -29.402 1.00 90.44 629 ILE A CA 1
ATOM 5220 C C . ILE A 1 629 ? 13.390 0.929 -29.372 1.00 90.44 629 ILE A C 1
ATOM 5222 O O . ILE A 1 629 ? 14.005 1.245 -30.390 1.00 90.44 629 ILE A O 1
ATOM 5226 N N . ILE A 1 630 ? 13.519 1.604 -28.227 1.00 90.38 630 ILE A N 1
ATOM 5227 C CA . ILE A 1 630 ? 14.420 2.758 -28.066 1.00 90.38 630 ILE A CA 1
ATOM 5228 C C . ILE A 1 630 ? 15.878 2.327 -28.271 1.00 90.38 630 ILE A C 1
ATOM 5230 O O . ILE A 1 630 ? 16.620 2.982 -29.005 1.00 90.38 630 ILE A O 1
ATOM 5234 N N . CYS A 1 631 ? 16.282 1.186 -27.706 1.00 85.75 631 CYS A N 1
ATOM 5235 C CA . CYS A 1 631 ? 17.611 0.617 -27.927 1.00 85.75 631 CYS A CA 1
ATOM 5236 C C . CYS A 1 631 ? 17.863 0.310 -29.408 1.00 85.75 631 CYS A C 1
ATOM 5238 O O . CYS A 1 631 ? 18.927 0.643 -29.931 1.00 85.75 631 CYS A O 1
ATOM 5240 N N . LYS A 1 632 ? 16.878 -0.267 -30.106 1.00 87.56 632 LYS A N 1
ATOM 5241 C CA . LYS A 1 632 ? 16.957 -0.519 -31.550 1.00 87.56 632 LYS A CA 1
ATOM 5242 C C . LYS A 1 632 ? 17.071 0.783 -32.350 1.00 87.56 632 LYS A C 1
ATOM 5244 O O . LYS A 1 632 ? 17.920 0.876 -33.233 1.00 87.56 632 LYS A O 1
ATOM 5249 N N . ALA A 1 633 ? 16.285 1.805 -32.007 1.00 86.56 633 ALA A N 1
ATOM 5250 C CA . ALA A 1 633 ? 16.352 3.129 -32.629 1.00 86.56 633 ALA A CA 1
ATOM 5251 C C . ALA A 1 633 ? 17.747 3.748 -32.493 1.00 86.56 633 ALA A C 1
ATOM 5253 O O . ALA A 1 633 ? 18.273 4.349 -33.431 1.00 86.56 633 ALA A O 1
ATOM 5254 N N . ARG A 1 634 ? 18.370 3.567 -31.325 1.00 85.00 634 ARG A N 1
ATOM 5255 C CA . ARG A 1 634 ? 19.733 4.024 -31.071 1.00 85.00 634 ARG A CA 1
ATOM 5256 C C . ARG A 1 634 ? 20.768 3.250 -31.889 1.00 85.00 634 ARG A C 1
ATOM 5258 O O . ARG A 1 634 ? 21.657 3.879 -32.454 1.00 85.00 634 ARG A O 1
ATOM 5265 N N . GLN A 1 635 ? 20.640 1.924 -31.992 1.00 82.56 635 GLN A N 1
ATOM 5266 C CA . GLN A 1 635 ? 21.517 1.080 -32.823 1.00 82.56 635 GLN A CA 1
ATOM 5267 C C . GLN A 1 635 ? 21.434 1.442 -34.311 1.00 82.56 635 GLN A C 1
ATOM 5269 O O . GLN A 1 635 ? 22.445 1.442 -35.005 1.00 82.56 635 GLN A O 1
ATOM 5274 N N . GLN A 1 636 ? 20.240 1.793 -34.790 1.00 85.50 636 GLN A N 1
ATOM 5275 C CA . GLN A 1 636 ? 20.008 2.260 -36.158 1.00 85.50 636 GLN A CA 1
ATOM 5276 C C . GLN A 1 636 ? 20.423 3.730 -36.377 1.00 85.50 636 GLN A C 1
ATOM 5278 O O . GLN A 1 636 ? 20.215 4.258 -37.464 1.00 85.50 636 GLN A O 1
ATOM 5283 N N . ASN A 1 637 ? 20.993 4.403 -35.365 1.00 84.62 637 ASN A N 1
ATOM 5284 C CA . ASN A 1 637 ? 21.329 5.835 -35.365 1.00 84.62 637 ASN A CA 1
ATOM 5285 C C . ASN A 1 637 ? 20.147 6.770 -35.701 1.00 84.62 637 ASN A C 1
ATOM 5287 O O . ASN A 1 637 ? 20.356 7.908 -36.115 1.00 84.62 637 ASN A O 1
ATOM 5291 N N . ILE A 1 638 ? 18.908 6.314 -35.485 1.00 85.88 638 ILE A N 1
ATOM 5292 C CA . ILE A 1 638 ? 17.703 7.155 -35.567 1.00 85.88 638 ILE A CA 1
ATOM 5293 C C . ILE A 1 638 ? 17.703 8.146 -34.398 1.00 85.88 638 ILE A C 1
ATOM 5295 O O . ILE A 1 638 ? 17.427 9.330 -34.582 1.00 85.88 638 ILE A O 1
ATOM 5299 N N . ILE A 1 639 ? 18.048 7.658 -33.202 1.00 84.50 639 ILE A N 1
ATOM 5300 C CA . ILE A 1 639 ? 18.378 8.502 -32.051 1.00 84.50 639 ILE A CA 1
ATOM 5301 C C . ILE A 1 639 ? 19.882 8.762 -32.103 1.00 84.50 639 ILE A C 1
ATOM 5303 O O . ILE A 1 639 ? 20.677 7.822 -32.058 1.00 84.50 639 ILE A O 1
ATOM 5307 N N . THR A 1 640 ? 20.271 10.031 -32.213 1.00 79.25 640 THR A N 1
ATOM 5308 C CA . THR A 1 640 ? 21.673 10.420 -32.422 1.00 79.25 640 THR A CA 1
ATOM 5309 C C . THR A 1 640 ? 22.485 10.425 -31.131 1.00 79.25 640 THR A C 1
ATOM 5311 O O . THR A 1 640 ? 23.640 10.010 -31.133 1.00 79.25 640 THR A O 1
ATOM 5314 N N . ASN A 1 641 ? 21.884 10.870 -30.024 1.00 83.62 641 ASN A N 1
ATOM 5315 C CA . ASN A 1 641 ? 22.570 11.050 -28.748 1.00 83.62 641 ASN A CA 1
ATOM 5316 C C . ASN A 1 641 ? 22.212 9.936 -27.763 1.00 83.62 641 ASN A C 1
ATOM 5318 O O . ASN A 1 641 ? 21.037 9.662 -27.523 1.00 83.62 641 ASN A O 1
ATOM 5322 N N . ASP A 1 642 ? 23.216 9.343 -27.115 1.00 77.69 642 ASP A N 1
ATOM 5323 C CA . ASP A 1 642 ? 22.968 8.332 -26.083 1.00 77.69 642 ASP A CA 1
ATOM 5324 C C . ASP A 1 642 ? 22.233 8.898 -24.859 1.00 77.69 642 ASP A C 1
ATOM 5326 O O . ASP A 1 642 ? 21.375 8.223 -24.293 1.00 77.69 642 ASP A O 1
ATOM 5330 N N . SER A 1 643 ? 22.514 10.151 -24.486 1.00 83.00 643 SER A N 1
ATOM 5331 C CA . SER A 1 643 ? 21.848 10.828 -23.366 1.00 83.00 643 SER A CA 1
ATOM 5332 C C . SER A 1 643 ? 20.343 11.015 -23.593 1.00 83.00 643 SER A C 1
ATOM 5334 O O . SER A 1 643 ? 19.572 11.017 -22.638 1.00 83.00 643 SER A O 1
ATOM 5336 N N . GLU A 1 644 ? 19.904 11.144 -24.848 1.00 84.06 644 GLU A N 1
ATOM 5337 C CA . GLU A 1 644 ? 18.479 11.244 -25.185 1.00 84.06 644 GLU A CA 1
ATOM 5338 C C . GLU A 1 644 ? 17.762 9.908 -24.967 1.00 84.06 644 GLU A C 1
ATOM 5340 O O . GLU A 1 644 ? 16.711 9.863 -24.328 1.00 84.06 644 GLU A O 1
ATOM 5345 N N . ALA A 1 645 ? 18.361 8.807 -25.436 1.00 84.88 645 ALA A N 1
ATOM 5346 C CA . ALA A 1 645 ? 17.826 7.467 -25.214 1.00 84.88 645 ALA A CA 1
ATOM 5347 C C . ALA A 1 645 ? 17.767 7.127 -23.714 1.00 84.88 645 ALA A C 1
ATOM 5349 O O . ALA A 1 645 ? 16.740 6.646 -23.236 1.00 84.88 645 ALA A O 1
ATOM 5350 N N . ALA A 1 646 ? 18.834 7.431 -22.970 1.00 84.12 646 ALA A N 1
ATOM 5351 C CA . ALA A 1 646 ? 18.906 7.240 -21.524 1.00 84.12 646 ALA A CA 1
ATOM 5352 C C . ALA A 1 646 ? 17.816 8.020 -20.767 1.00 84.12 646 ALA A C 1
ATOM 5354 O O . ALA A 1 646 ? 17.115 7.459 -19.927 1.00 84.12 646 ALA A O 1
ATOM 5355 N N . ASN A 1 647 ? 17.587 9.289 -21.121 1.00 88.00 647 ASN A N 1
ATOM 5356 C CA . ASN A 1 647 ? 16.550 10.105 -20.489 1.00 88.00 647 ASN A CA 1
ATOM 5357 C C . ASN A 1 647 ? 15.131 9.535 -20.708 1.00 88.00 647 ASN A C 1
ATOM 5359 O O . ASN A 1 647 ? 14.335 9.483 -19.768 1.00 88.00 647 ASN A O 1
ATOM 5363 N N . ILE A 1 648 ? 14.820 9.033 -21.912 1.00 90.25 648 ILE A N 1
ATOM 5364 C CA . ILE A 1 648 ? 13.525 8.377 -22.172 1.00 90.25 648 ILE A CA 1
ATOM 5365 C C . ILE A 1 648 ? 13.382 7.114 -21.313 1.00 90.25 648 ILE A C 1
ATOM 5367 O O . ILE A 1 648 ? 12.342 6.918 -20.682 1.00 90.25 648 ILE A O 1
ATOM 5371 N N . ILE A 1 649 ? 14.422 6.277 -21.247 1.00 88.88 649 ILE A N 1
ATOM 5372 C CA . ILE A 1 649 ? 14.420 5.043 -20.444 1.00 88.88 649 ILE A CA 1
ATOM 5373 C C . ILE A 1 649 ? 14.224 5.369 -18.959 1.00 88.88 649 ILE A C 1
ATOM 5375 O O . ILE A 1 649 ? 13.366 4.769 -18.310 1.00 88.88 649 ILE A O 1
ATOM 5379 N N . LYS A 1 650 ? 14.912 6.394 -18.441 1.00 86.81 650 LYS A N 1
ATOM 5380 C CA . LYS A 1 650 ? 14.746 6.879 -17.065 1.00 86.81 650 LYS A CA 1
ATOM 5381 C C . LYS A 1 650 ? 13.303 7.295 -16.768 1.00 86.81 650 LYS A C 1
ATOM 5383 O O . LYS A 1 650 ? 12.763 6.923 -15.724 1.00 86.81 650 LYS A O 1
ATOM 5388 N N . LYS A 1 651 ? 12.647 8.022 -17.683 1.00 90.25 651 LYS A N 1
ATOM 5389 C CA . LYS A 1 651 ? 11.237 8.423 -17.528 1.00 90.25 651 LYS A CA 1
ATOM 5390 C C . LYS A 1 651 ? 10.268 7.238 -17.615 1.00 90.25 651 LYS A C 1
ATOM 5392 O O . LYS A 1 651 ? 9.307 7.202 -16.848 1.00 90.25 651 LYS A O 1
ATOM 5397 N N . ILE A 1 652 ? 10.524 6.253 -18.482 1.00 92.19 652 ILE A N 1
ATOM 5398 C CA . ILE A 1 652 ? 9.754 4.994 -18.519 1.00 92.19 652 ILE A CA 1
ATOM 5399 C C . ILE A 1 652 ? 9.917 4.226 -17.197 1.00 92.19 652 ILE A C 1
ATOM 5401 O O . ILE A 1 652 ? 8.932 3.732 -16.648 1.00 92.19 652 ILE A O 1
ATOM 5405 N N . GLY A 1 653 ? 11.124 4.196 -16.627 1.00 88.12 653 GLY A N 1
ATOM 5406 C CA . GLY A 1 653 ? 11.369 3.638 -15.297 1.00 88.12 653 GLY A CA 1
ATOM 5407 C C . GLY A 1 653 ? 10.568 4.358 -14.205 1.00 88.12 653 GLY A C 1
ATOM 5408 O O . GLY A 1 653 ? 9.892 3.715 -13.406 1.00 88.12 653 GLY A O 1
ATOM 5409 N N . ALA A 1 654 ? 10.547 5.694 -14.200 1.00 88.81 654 ALA A N 1
ATOM 5410 C CA . ALA A 1 654 ? 9.722 6.460 -13.258 1.00 88.81 654 ALA A CA 1
ATOM 5411 C C . ALA A 1 654 ? 8.214 6.164 -13.416 1.00 88.81 654 ALA A C 1
ATOM 5413 O O . ALA A 1 654 ? 7.504 5.987 -12.427 1.00 88.81 654 ALA A O 1
ATOM 5414 N N . PHE A 1 655 ? 7.729 6.026 -14.654 1.00 92.06 655 PHE A N 1
ATOM 5415 C CA . PHE A 1 655 ? 6.348 5.629 -14.951 1.00 92.06 655 PHE A CA 1
ATOM 5416 C C . PHE A 1 655 ? 6.005 4.251 -14.370 1.00 92.06 655 PHE A C 1
ATOM 5418 O O . PHE A 1 655 ? 4.961 4.064 -13.740 1.00 92.06 655 PHE A O 1
ATOM 5425 N N . GLN A 1 656 ? 6.909 3.285 -14.533 1.00 89.94 656 GLN A N 1
ATOM 5426 C CA . GLN A 1 656 ? 6.765 1.952 -13.960 1.00 89.94 656 GLN A CA 1
ATOM 5427 C C . GLN A 1 656 ? 6.784 1.980 -12.422 1.00 89.94 656 GLN A C 1
ATOM 5429 O O . GLN A 1 656 ? 6.050 1.208 -11.807 1.00 89.94 656 GLN A O 1
ATOM 5434 N N . ALA A 1 657 ? 7.595 2.843 -11.793 1.00 87.50 657 ALA A N 1
ATOM 5435 C CA . ALA A 1 657 ? 7.627 3.059 -10.334 1.00 87.50 657 ALA A CA 1
ATOM 5436 C C . ALA A 1 657 ? 6.303 3.551 -9.784 1.00 87.50 657 ALA A C 1
ATOM 5438 O O . ALA A 1 657 ? 5.794 2.996 -8.813 1.00 87.50 657 ALA A O 1
ATOM 5439 N N . ASN A 1 658 ? 5.700 4.498 -10.479 1.00 91.44 658 ASN A N 1
ATOM 5440 C CA . ASN A 1 658 ? 4.387 5.012 -10.147 1.00 91.44 658 ASN A CA 1
ATOM 5441 C C . ASN A 1 658 ? 3.297 3.932 -10.273 1.00 91.44 658 ASN A C 1
ATOM 5443 O O . ASN A 1 658 ? 2.568 3.690 -9.313 1.00 91.44 658 ASN A O 1
ATOM 5447 N N . CYS A 1 659 ? 3.255 3.183 -11.385 1.00 91.44 659 CYS A N 1
ATOM 5448 C CA . CYS A 1 659 ? 2.321 2.054 -11.541 1.00 91.44 659 CYS A CA 1
ATOM 5449 C C . CYS A 1 659 ? 2.494 1.002 -10.437 1.00 91.44 659 CYS A C 1
ATOM 5451 O O . CYS A 1 659 ? 1.525 0.464 -9.904 1.00 91.44 659 CYS A O 1
ATOM 5453 N N . LYS A 1 660 ? 3.746 0.706 -10.088 1.00 87.12 660 LYS A N 1
ATOM 5454 C CA . LYS A 1 660 ? 4.077 -0.265 -9.054 1.00 87.12 660 LYS A CA 1
ATOM 5455 C C . LYS A 1 660 ? 3.637 0.187 -7.672 1.00 87.12 660 LYS A C 1
ATOM 5457 O O . LYS A 1 660 ? 3.091 -0.617 -6.931 1.00 87.12 660 LYS A O 1
ATOM 5462 N N . LEU A 1 661 ? 3.877 1.451 -7.339 1.00 89.25 661 LEU A N 1
ATOM 5463 C CA . LEU A 1 661 ? 3.477 2.034 -6.067 1.00 89.25 661 LEU A CA 1
ATOM 5464 C C . LEU A 1 661 ? 1.958 1.926 -5.874 1.00 89.25 661 LEU A C 1
ATOM 5466 O O . LEU A 1 661 ? 1.510 1.545 -4.796 1.00 89.25 661 LEU A O 1
ATOM 5470 N N . LEU A 1 662 ? 1.177 2.174 -6.931 1.00 91.25 662 LEU A N 1
ATOM 5471 C CA . LEU A 1 662 ? -0.277 1.986 -6.914 1.00 91.25 662 LEU A CA 1
ATOM 5472 C C . LEU A 1 662 ? -0.673 0.527 -6.648 1.00 91.25 662 LEU A C 1
ATOM 5474 O O . LEU A 1 662 ? -1.508 0.276 -5.784 1.00 91.25 662 LEU A O 1
ATOM 5478 N N . LEU A 1 663 ? -0.030 -0.432 -7.324 1.00 88.94 663 LEU A N 1
ATOM 5479 C CA . LEU A 1 663 ? -0.245 -1.864 -7.078 1.00 88.94 663 LEU A CA 1
ATOM 5480 C C . LEU A 1 663 ? 0.118 -2.262 -5.637 1.00 88.94 663 LEU A C 1
ATOM 5482 O O . LEU A 1 663 ? -0.615 -3.012 -5.006 1.00 88.94 663 LEU A O 1
ATOM 5486 N N . THR A 1 664 ? 1.222 -1.744 -5.091 1.00 87.25 664 THR A N 1
ATOM 5487 C CA . THR A 1 664 ? 1.638 -2.017 -3.706 1.0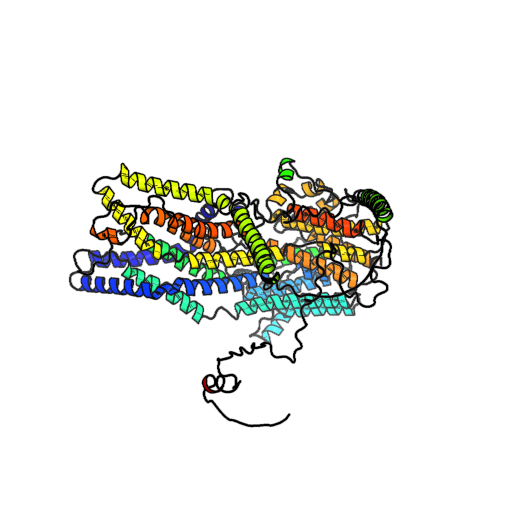0 87.25 664 THR A CA 1
ATOM 5488 C C . THR A 1 664 ? 0.601 -1.529 -2.694 1.00 87.25 664 THR A C 1
ATOM 5490 O O . THR A 1 664 ? 0.336 -2.232 -1.722 1.00 87.25 664 THR A O 1
ATOM 5493 N N . TYR A 1 665 ? -0.023 -0.369 -2.923 1.00 88.06 665 TYR A N 1
ATOM 5494 C CA . TYR A 1 665 ? -1.119 0.094 -2.071 1.00 88.06 665 TYR A CA 1
ATOM 5495 C C . TYR A 1 665 ? -2.379 -0.778 -2.181 1.00 88.06 665 TYR A C 1
ATOM 5497 O O . TYR A 1 665 ? -3.122 -0.880 -1.214 1.00 88.06 665 TYR A O 1
ATOM 5505 N N . ASP A 1 666 ? -2.652 -1.421 -3.310 1.00 85.94 666 ASP A N 1
ATOM 5506 C CA . ASP A 1 666 ? -3.788 -2.349 -3.383 1.00 85.94 666 ASP A CA 1
ATOM 5507 C C . ASP A 1 666 ? -3.502 -3.673 -2.649 1.00 85.94 666 ASP A C 1
ATOM 5509 O O . ASP A 1 666 ? -4.337 -4.171 -1.886 1.00 85.94 666 ASP A O 1
ATOM 5513 N N . TYR A 1 667 ? -2.287 -4.208 -2.820 1.00 83.88 667 TYR A N 1
ATOM 5514 C CA . TYR A 1 667 ? -1.860 -5.447 -2.165 1.00 83.88 667 TYR A CA 1
ATOM 5515 C C . TYR A 1 667 ? -1.722 -5.307 -0.646 1.00 83.88 667 TYR A C 1
ATOM 5517 O O . TYR A 1 667 ? -2.045 -6.244 0.080 1.00 83.88 667 TYR A O 1
ATOM 5525 N N . VAL A 1 668 ? -1.248 -4.153 -0.170 1.00 84.56 668 VAL A N 1
ATOM 5526 C CA . VAL A 1 668 ? -1.054 -3.867 1.255 1.00 84.56 668 VAL A CA 1
ATOM 5527 C C . VAL A 1 668 ? -2.028 -2.770 1.681 1.00 84.56 668 VAL A C 1
ATOM 5529 O O . VAL A 1 668 ? -1.708 -1.573 1.672 1.00 84.56 668 VAL A O 1
ATOM 5532 N N . SER A 1 669 ? -3.250 -3.182 2.025 1.00 85.00 669 SER A N 1
ATOM 5533 C CA . SER A 1 669 ? -4.285 -2.312 2.592 1.00 85.00 669 SER A CA 1
ATOM 5534 C C . SER A 1 669 ? -3.930 -1.858 4.012 1.00 85.00 669 SER A C 1
ATOM 5536 O O . SER A 1 669 ? -3.049 -2.416 4.660 1.00 85.00 669 SER A O 1
ATOM 5538 N N . ILE A 1 670 ? -4.615 -0.823 4.504 1.00 86.38 670 ILE A N 1
ATOM 5539 C CA . ILE A 1 670 ? -4.522 -0.437 5.920 1.00 86.38 670 ILE A CA 1
ATOM 5540 C C . ILE A 1 670 ? -4.984 -1.638 6.766 1.00 86.38 670 ILE A C 1
ATOM 5542 O O . ILE A 1 670 ? -6.012 -2.214 6.425 1.00 86.38 670 ILE A O 1
ATOM 5546 N N . PRO A 1 671 ? -4.287 -2.030 7.842 1.00 85.50 671 PRO A N 1
ATOM 5547 C CA . PRO A 1 671 ? -4.686 -3.138 8.706 1.00 85.50 671 PRO A CA 1
ATOM 5548 C C . PRO A 1 671 ? -6.150 -3.077 9.130 1.00 85.50 671 PRO A C 1
ATOM 5550 O O . PRO A 1 671 ? -6.653 -2.042 9.579 1.00 85.50 671 PRO A O 1
ATOM 5553 N N . LEU A 1 672 ? -6.828 -4.214 8.987 1.00 87.06 672 LEU A N 1
ATOM 5554 C CA . LEU A 1 672 ? -8.278 -4.320 9.141 1.00 87.06 672 LEU A CA 1
ATOM 5555 C C . LEU A 1 672 ? -8.737 -3.925 10.552 1.00 87.06 672 LEU A C 1
ATOM 5557 O O . LEU A 1 672 ? -9.798 -3.324 10.721 1.00 87.06 672 LEU A O 1
ATOM 5561 N N . ILE A 1 673 ? -7.905 -4.210 11.554 1.00 87.31 673 ILE A N 1
ATOM 5562 C CA . ILE A 1 673 ? -8.139 -3.885 12.965 1.00 87.31 673 ILE A CA 1
ATOM 5563 C C . ILE A 1 673 ? -8.429 -2.398 13.147 1.00 87.31 673 ILE A C 1
ATOM 5565 O O . ILE A 1 673 ? -9.339 -2.040 13.892 1.00 87.31 673 ILE A O 1
ATOM 5569 N N . TYR A 1 674 ? -7.710 -1.525 12.437 1.00 89.06 674 TYR A N 1
ATOM 5570 C CA . TYR A 1 674 ? -7.890 -0.087 12.593 1.00 89.06 674 TYR A CA 1
ATOM 5571 C C . TYR A 1 674 ? -9.265 0.358 12.084 1.00 89.06 674 TYR A C 1
ATOM 5573 O O . TYR A 1 674 ? -10.016 1.018 12.803 1.00 89.06 674 TYR A O 1
ATOM 5581 N N . THR A 1 675 ? -9.640 -0.088 10.883 1.00 89.44 675 THR A N 1
ATOM 5582 C CA . THR A 1 675 ? -10.961 0.180 10.302 1.00 89.44 675 THR A CA 1
ATOM 5583 C C . THR A 1 675 ? -12.086 -0.385 11.169 1.00 89.44 675 THR A C 1
ATOM 5585 O O . THR A 1 675 ? -13.093 0.292 11.378 1.00 89.44 675 THR A O 1
ATOM 5588 N N . GLN A 1 676 ? -11.920 -1.595 11.712 1.00 89.81 676 GLN A N 1
ATOM 5589 C CA . GLN A 1 676 ? -12.905 -2.234 12.587 1.00 89.81 676 GLN A CA 1
ATOM 5590 C C . GLN A 1 676 ? -13.085 -1.475 13.912 1.00 89.81 676 GLN A C 1
ATOM 5592 O O . GLN A 1 676 ? -14.224 -1.208 14.283 1.00 89.81 676 GLN A O 1
ATOM 5597 N N . VAL A 1 677 ? -12.001 -1.082 14.597 1.00 89.75 677 VAL A N 1
ATOM 5598 C CA . VAL A 1 677 ? -12.071 -0.317 15.861 1.00 89.75 677 VAL A CA 1
ATOM 5599 C C . VAL A 1 677 ? -12.801 1.008 15.659 1.00 89.75 677 VAL A C 1
ATOM 5601 O O . VAL A 1 677 ? -13.721 1.322 16.411 1.00 89.75 677 VAL A O 1
ATOM 5604 N N . VAL A 1 678 ? -12.429 1.769 14.626 1.00 90.88 678 VAL A N 1
ATOM 5605 C CA . VAL A 1 678 ? -13.022 3.087 14.350 1.00 90.88 678 VAL A CA 1
ATOM 5606 C C . VAL A 1 678 ? -14.499 2.946 13.977 1.00 90.88 678 VAL A C 1
ATOM 5608 O O . VAL A 1 678 ? -15.342 3.677 14.496 1.00 90.88 678 VAL A O 1
ATOM 5611 N N . SER A 1 679 ? -14.830 1.975 13.121 1.00 90.31 679 SER A N 1
ATOM 5612 C CA . SER A 1 679 ? -16.218 1.709 12.725 1.00 90.31 679 SER A CA 1
ATOM 5613 C C . SER A 1 679 ? -17.066 1.304 13.927 1.00 90.31 679 SER A C 1
ATOM 5615 O O . SER A 1 679 ? -18.139 1.863 14.140 1.00 90.31 679 SER A O 1
ATOM 5617 N N . LEU A 1 680 ? -16.572 0.366 14.742 1.00 89.56 680 LEU A N 1
ATOM 5618 C CA . LEU A 1 680 ? -17.269 -0.093 15.937 1.00 89.56 680 LEU A CA 1
ATOM 5619 C C . LEU A 1 680 ? -17.482 1.060 16.924 1.00 89.56 680 LEU A C 1
ATOM 5621 O O . LEU A 1 680 ? -18.578 1.170 17.462 1.00 89.56 680 LEU A O 1
ATOM 5625 N N . ALA A 1 681 ? -16.498 1.945 17.114 1.00 89.38 681 ALA A N 1
ATOM 5626 C CA . ALA A 1 681 ? -16.630 3.109 17.990 1.00 89.38 681 ALA A CA 1
ATOM 5627 C C . ALA A 1 681 ? -17.772 4.035 17.550 1.00 89.38 681 ALA A C 1
ATOM 5629 O O . ALA A 1 681 ? -18.642 4.365 18.358 1.00 89.38 681 ALA A O 1
ATOM 5630 N N . VAL A 1 682 ? -17.820 4.397 16.263 1.00 90.88 682 VAL A N 1
ATOM 5631 C CA . VAL A 1 682 ? -18.864 5.278 15.714 1.00 90.88 682 VAL A CA 1
ATOM 5632 C C . VAL A 1 682 ? -20.245 4.620 15.793 1.00 90.88 682 VAL A C 1
ATOM 5634 O O . VAL A 1 682 ? -21.182 5.232 16.306 1.00 90.88 682 VAL A O 1
ATOM 5637 N N . TYR A 1 683 ? -20.386 3.369 15.340 1.00 90.12 683 TYR A N 1
ATOM 5638 C CA . TYR A 1 683 ? -21.680 2.677 15.360 1.00 90.12 683 TYR A CA 1
ATOM 5639 C C . TYR A 1 683 ? -22.191 2.439 16.782 1.00 90.12 683 TYR A C 1
ATOM 5641 O O . TYR A 1 683 ? -23.369 2.661 17.049 1.00 90.12 683 TYR A O 1
ATOM 5649 N N . THR A 1 684 ? -21.314 2.040 17.703 1.00 89.25 684 THR A N 1
ATOM 5650 C CA . THR A 1 684 ? -21.671 1.806 19.110 1.00 89.25 684 THR A CA 1
ATOM 5651 C C . THR A 1 684 ? -22.104 3.097 19.792 1.00 89.25 684 THR A C 1
ATOM 5653 O O . THR A 1 684 ? -23.103 3.102 20.505 1.00 89.25 684 THR A O 1
ATOM 5656 N N . PHE A 1 685 ? -21.407 4.207 19.536 1.00 90.25 685 PHE A N 1
ATOM 5657 C CA . PHE A 1 685 ? -21.808 5.506 20.065 1.00 90.25 685 PHE A CA 1
ATOM 5658 C C . PHE A 1 685 ? -23.210 5.900 19.599 1.00 90.25 685 PHE A C 1
ATOM 5660 O O . PHE A 1 685 ? -24.022 6.328 20.414 1.00 90.25 685 PHE A O 1
ATOM 5667 N N . PHE A 1 686 ? -23.529 5.734 18.311 1.00 90.94 686 PHE A N 1
ATOM 5668 C CA . PHE A 1 686 ? -24.866 6.067 17.814 1.00 90.94 686 PHE A CA 1
ATOM 5669 C C . PHE A 1 686 ? -25.937 5.061 18.237 1.00 90.94 686 PHE A C 1
ATOM 5671 O O . PHE A 1 686 ? -27.078 5.466 18.436 1.00 90.94 686 PHE A O 1
ATOM 5678 N N . LEU A 1 687 ? -25.586 3.792 18.451 1.00 89.94 687 LEU A N 1
ATOM 5679 C CA . LEU A 1 687 ? -26.488 2.813 19.057 1.00 89.94 687 LEU A CA 1
ATOM 5680 C C . LEU A 1 687 ? -26.838 3.206 20.501 1.00 89.94 687 LEU A C 1
ATOM 5682 O O . LEU A 1 687 ? -28.010 3.210 20.865 1.00 89.94 687 LEU A O 1
ATOM 5686 N N . ALA A 1 688 ? -25.845 3.614 21.294 1.00 88.50 688 ALA A N 1
ATOM 5687 C CA . ALA A 1 688 ? -26.069 4.151 22.632 1.00 88.50 688 ALA A CA 1
ATOM 5688 C C . ALA A 1 688 ? -26.851 5.476 22.589 1.00 88.50 688 ALA A C 1
ATOM 5690 O O . ALA A 1 688 ? -27.745 5.677 23.403 1.00 88.50 688 ALA A O 1
ATOM 5691 N N . ALA A 1 689 ? -26.603 6.338 21.592 1.00 88.19 689 ALA A N 1
ATOM 5692 C CA . ALA A 1 689 ? -27.333 7.594 21.389 1.00 88.19 689 ALA A CA 1
ATOM 5693 C C . ALA A 1 689 ? -28.824 7.394 21.111 1.00 88.19 689 ALA A C 1
ATOM 5695 O O . ALA A 1 689 ? -29.627 8.244 21.496 1.00 88.19 689 ALA A O 1
ATOM 5696 N N . ILE A 1 690 ? -29.189 6.296 20.436 1.00 89.50 690 ILE A N 1
ATOM 5697 C CA . ILE A 1 690 ? -30.590 5.950 20.178 1.00 89.50 690 ILE A CA 1
ATOM 5698 C C . ILE A 1 690 ? -31.339 5.775 21.496 1.00 89.50 690 ILE A C 1
ATOM 5700 O O . ILE A 1 690 ? -32.471 6.227 21.585 1.00 89.50 690 ILE A O 1
ATOM 5704 N N . LEU A 1 691 ? -30.726 5.166 22.511 1.00 87.25 691 LEU A N 1
ATOM 5705 C CA . LEU A 1 691 ? -31.355 4.952 23.815 1.00 87.25 691 LEU A CA 1
ATOM 5706 C C . LEU A 1 691 ? -31.139 6.150 24.746 1.00 87.25 691 LEU A C 1
ATOM 5708 O O . LEU A 1 691 ? -32.094 6.710 25.267 1.00 87.25 691 LEU A O 1
ATOM 5712 N N . GLY A 1 692 ? -29.899 6.607 24.908 1.00 83.88 692 GLY A N 1
ATOM 5713 C CA . GLY A 1 692 ? -29.538 7.609 25.914 1.00 83.88 692 GLY A CA 1
ATOM 5714 C C . GLY A 1 692 ? -30.029 9.031 25.652 1.00 83.88 692 GLY A C 1
ATOM 5715 O O . GLY A 1 692 ? -29.895 9.896 26.508 1.00 83.88 692 GLY A O 1
ATOM 5716 N N . ARG A 1 693 ? -30.592 9.310 24.473 1.00 86.00 693 ARG A N 1
ATOM 5717 C CA . ARG A 1 693 ? -31.128 10.639 24.128 1.00 86.00 693 ARG A CA 1
ATOM 5718 C C . ARG A 1 693 ? -32.620 10.619 23.826 1.00 86.00 693 ARG A C 1
ATOM 5720 O O . ARG A 1 693 ? -33.102 11.477 23.083 1.00 86.00 693 ARG A O 1
ATOM 5727 N N . GLN A 1 694 ? -33.332 9.616 24.330 1.00 85.00 694 GLN A N 1
ATOM 5728 C CA . GLN A 1 694 ? -34.790 9.589 24.282 1.00 85.00 694 GLN A CA 1
ATOM 5729 C C . GLN A 1 694 ? -35.376 10.693 25.167 1.00 85.00 694 GLN A C 1
ATOM 5731 O O . GLN A 1 694 ? -34.772 11.088 26.163 1.00 85.00 694 GLN A O 1
ATOM 5736 N N . VAL A 1 695 ? -36.540 11.207 24.771 1.00 77.50 695 VAL A N 1
ATOM 5737 C CA . VAL A 1 695 ? -37.315 12.150 25.585 1.00 77.50 695 VAL A CA 1
ATOM 5738 C C . VAL A 1 695 ? -38.134 11.317 26.567 1.00 77.50 695 VAL A C 1
ATOM 5740 O O . VAL A 1 695 ? -38.949 10.504 26.133 1.00 77.50 695 VAL A O 1
ATOM 5743 N N . LEU A 1 696 ? -37.865 11.478 27.861 1.00 76.75 696 LEU A N 1
ATOM 5744 C CA . LEU A 1 696 ? -38.493 10.729 28.952 1.00 76.75 696 LEU A CA 1
ATOM 5745 C C . LEU A 1 696 ? -39.448 11.645 29.730 1.00 76.75 696 LEU A C 1
ATOM 5747 O O . LEU A 1 696 ? -39.211 12.852 29.802 1.00 76.75 696 LEU A O 1
ATOM 5751 N N . ASP A 1 697 ? -40.491 11.078 30.337 1.00 68.38 697 ASP A N 1
ATOM 5752 C CA . ASP A 1 697 ? -41.343 11.792 31.292 1.00 68.38 697 ASP A CA 1
ATOM 5753 C C . ASP A 1 697 ? -40.536 12.039 32.576 1.00 68.38 697 ASP A C 1
ATOM 5755 O O . ASP A 1 697 ? -40.141 11.102 33.262 1.00 68.38 697 ASP A O 1
ATOM 5759 N N . GLN A 1 698 ? -40.238 13.303 32.883 1.00 60.03 698 GLN A N 1
ATOM 5760 C CA . GLN A 1 698 ? -39.396 13.669 34.027 1.00 60.03 698 GLN A CA 1
ATOM 5761 C C . GLN A 1 698 ? -40.221 13.967 35.287 1.00 60.03 698 GLN A C 1
ATOM 5763 O O . GLN A 1 698 ? -41.181 14.740 35.230 1.00 60.03 698 GLN A O 1
ATOM 5768 N N . ASP A 1 699 ? -39.769 13.460 36.437 1.00 54.12 699 ASP A N 1
ATOM 5769 C CA . ASP A 1 699 ? -40.158 13.967 37.760 1.00 54.12 699 ASP A CA 1
ATOM 5770 C C . ASP A 1 699 ? -39.667 15.419 37.962 1.00 54.12 699 ASP A C 1
ATOM 5772 O O . ASP A 1 699 ? -38.641 15.831 37.408 1.00 54.12 699 ASP A O 1
ATOM 5776 N N . GLU A 1 700 ? -40.389 16.216 38.768 1.00 51.19 700 GLU A N 1
ATOM 5777 C CA . GLU A 1 700 ? -40.186 17.675 38.905 1.00 51.19 700 GLU A CA 1
ATOM 5778 C C . GLU A 1 700 ? -38.752 18.106 39.286 1.00 51.19 700 GLU A C 1
ATOM 5780 O O . GLU A 1 700 ? -38.351 19.223 38.956 1.00 51.19 700 GLU A O 1
ATOM 5785 N N . GLU A 1 701 ? -37.956 17.232 39.910 1.00 50.94 701 GLU A N 1
ATOM 5786 C CA . GLU A 1 701 ? -36.568 17.500 40.325 1.00 50.94 701 GLU A CA 1
ATOM 5787 C C . GLU A 1 701 ? -35.548 17.456 39.167 1.00 50.94 701 GLU A C 1
ATOM 5789 O O . GLU A 1 701 ? -34.554 18.183 39.189 1.00 50.94 701 GLU A O 1
ATOM 5794 N N . HIS A 1 702 ? -35.802 16.675 38.109 1.00 47.38 702 HIS A N 1
ATOM 5795 C CA . HIS A 1 702 ? -34.864 16.485 36.988 1.00 47.38 702 HIS A CA 1
ATOM 5796 C C . HIS A 1 702 ? -35.091 17.454 35.808 1.00 47.38 702 HIS A C 1
ATOM 5798 O O . HIS A 1 702 ? -34.256 17.534 34.900 1.00 47.38 702 HIS A O 1
ATOM 5804 N N . ARG A 1 703 ? -36.150 18.281 35.867 1.00 44.69 703 ARG A N 1
ATOM 5805 C CA . ARG A 1 703 ? -36.493 19.327 34.873 1.00 44.69 703 ARG A CA 1
ATOM 5806 C C . ARG A 1 703 ? -35.406 20.374 34.623 1.00 44.69 703 ARG A C 1
ATOM 5808 O O . ARG A 1 703 ? -35.453 21.087 33.622 1.00 44.69 703 ARG A O 1
ATOM 5815 N N . VAL A 1 704 ? -34.420 20.489 35.511 1.00 45.22 704 VAL A N 1
ATOM 5816 C CA . VAL A 1 704 ? -33.362 21.509 35.427 1.00 45.22 704 VAL A CA 1
ATOM 5817 C C . VAL A 1 704 ? -32.362 21.223 34.292 1.00 45.22 704 VAL A C 1
ATOM 5819 O O . VAL A 1 704 ? -31.762 22.157 33.761 1.00 45.22 704 VAL A O 1
ATOM 5822 N N . LEU A 1 705 ? -32.200 19.961 33.870 1.00 46.53 705 LEU A N 1
ATOM 5823 C CA . LEU A 1 705 ? -31.178 19.558 32.890 1.00 46.53 705 LEU A CA 1
ATOM 5824 C C . LEU A 1 705 ? -31.652 19.588 31.425 1.00 46.53 705 LEU A C 1
ATOM 5826 O O . LEU A 1 705 ? -30.818 19.704 30.525 1.00 46.53 705 LEU A O 1
ATOM 5830 N N . GLN A 1 706 ? -32.962 19.532 31.159 1.00 48.34 706 GLN A N 1
ATOM 5831 C CA . GLN A 1 706 ? -33.531 19.645 29.807 1.00 48.34 706 GLN A CA 1
ATOM 5832 C C . GLN A 1 706 ? -34.819 20.489 29.816 1.00 48.34 706 GLN A C 1
ATOM 5834 O O . GLN A 1 706 ? -35.917 19.948 29.854 1.00 48.34 706 GLN A O 1
ATOM 5839 N N . PRO A 1 707 ? -34.721 21.828 29.754 1.00 46.59 707 PRO A N 1
ATOM 5840 C CA . PRO A 1 707 ? -35.881 22.716 29.884 1.00 46.59 707 PRO A CA 1
ATOM 5841 C C . PRO A 1 707 ? -36.794 22.769 28.643 1.00 46.59 707 PRO A C 1
ATOM 5843 O O . PRO A 1 707 ? -37.741 23.555 28.623 1.00 46.59 707 PRO A O 1
ATOM 5846 N N . ILE A 1 708 ? -36.502 22.009 27.579 1.00 53.97 708 ILE A N 1
ATOM 5847 C CA . ILE A 1 708 ? -37.248 22.066 26.316 1.00 53.97 708 ILE A CA 1
ATOM 5848 C C . ILE A 1 708 ? -37.459 20.650 25.767 1.00 53.97 708 ILE A C 1
ATOM 5850 O O . ILE A 1 708 ? -36.508 20.023 25.298 1.00 53.97 708 ILE A O 1
ATOM 5854 N N . ASP A 1 709 ? -38.716 20.202 25.737 1.00 54.31 709 ASP A N 1
ATOM 5855 C CA . ASP A 1 709 ? -39.152 18.955 25.094 1.00 54.31 709 ASP A CA 1
ATOM 5856 C C . ASP A 1 709 ? -39.116 19.091 23.564 1.00 54.31 709 ASP A C 1
ATOM 5858 O O . ASP A 1 709 ? -40.134 19.235 22.879 1.00 54.31 709 ASP A O 1
ATOM 5862 N N . ILE A 1 710 ? -37.912 19.101 22.990 1.00 61.06 710 ILE A N 1
ATOM 5863 C CA . ILE A 1 710 ? -37.744 19.099 21.537 1.00 61.06 710 ILE A CA 1
ATOM 5864 C C . ILE A 1 710 ? -37.796 17.646 21.051 1.00 61.06 710 ILE A C 1
ATOM 5866 O O . ILE A 1 710 ? -36.777 16.968 20.974 1.00 61.06 710 ILE A O 1
ATOM 5870 N N . TYR A 1 711 ? -38.979 17.192 20.627 1.00 68.38 711 TYR A N 1
ATOM 5871 C CA . TYR A 1 711 ? -39.190 15.882 19.978 1.00 68.38 711 TYR A CA 1
ATOM 5872 C C . TYR A 1 711 ? -38.339 15.658 18.707 1.00 68.38 711 TYR A C 1
ATOM 5874 O O . TYR A 1 711 ? -38.245 14.546 18.183 1.00 68.38 711 TYR A O 1
ATOM 5882 N N . PHE A 1 712 ? -37.732 16.718 18.169 1.00 77.44 712 PHE A N 1
ATOM 5883 C CA . PHE A 1 712 ? -36.809 16.664 17.040 1.00 77.44 712 PHE A CA 1
ATOM 5884 C C . PHE A 1 712 ? -35.347 16.790 17.517 1.00 77.44 712 PHE A C 1
ATOM 5886 O O . PHE A 1 712 ? -34.924 17.886 17.895 1.00 77.44 712 PHE A O 1
ATOM 5893 N N . PRO A 1 713 ? -34.529 15.720 17.458 1.00 80.75 713 PRO A N 1
ATOM 5894 C CA . PRO A 1 713 ? -33.191 15.700 18.052 1.00 80.75 713 PRO A CA 1
ATOM 5895 C C . PRO A 1 713 ? -32.143 16.389 17.154 1.00 80.75 713 PRO A C 1
ATOM 5897 O O . PRO A 1 713 ? -31.192 15.765 16.678 1.00 80.75 713 PRO A O 1
ATOM 5900 N N . MET A 1 714 ? -32.299 17.697 16.918 1.00 81.69 714 MET A N 1
ATOM 5901 C CA . MET A 1 714 ? -31.498 18.475 15.959 1.00 81.69 714 MET A CA 1
ATOM 5902 C C . MET A 1 714 ? -29.985 18.335 16.180 1.00 81.69 714 MET A C 1
ATOM 5904 O O . MET A 1 714 ? -29.243 18.076 15.234 1.00 81.69 714 MET A O 1
ATOM 5908 N N . PHE A 1 715 ? -29.508 18.468 17.421 1.00 83.81 715 PHE A N 1
ATOM 5909 C CA . PHE A 1 715 ? -28.076 18.373 17.724 1.00 83.81 715 PHE A CA 1
ATOM 5910 C C . PHE A 1 715 ? -27.526 16.952 17.595 1.00 83.81 715 PHE A C 1
ATOM 5912 O O . PHE A 1 715 ? -26.384 16.780 17.174 1.00 83.81 715 PHE A O 1
ATOM 5919 N N . THR A 1 716 ? -28.329 15.928 17.886 1.00 86.00 716 THR A N 1
ATOM 5920 C CA . THR A 1 716 ? -27.939 14.530 17.652 1.00 86.00 716 THR A CA 1
ATOM 5921 C C . THR A 1 716 ? -27.837 14.241 16.159 1.00 86.00 716 THR A C 1
ATOM 5923 O O . THR A 1 716 ? -26.878 13.604 15.739 1.00 86.00 716 THR A O 1
ATOM 5926 N N . ILE A 1 717 ? -28.754 14.778 15.347 1.00 87.69 717 ILE A N 1
ATOM 5927 C CA . ILE A 1 717 ? -28.677 14.693 13.882 1.00 87.69 717 ILE A CA 1
ATOM 5928 C C . ILE A 1 717 ? -27.423 15.409 13.366 1.00 87.69 717 ILE A C 1
ATOM 5930 O O . ILE A 1 717 ? -26.721 14.864 12.522 1.00 87.69 717 ILE A O 1
ATOM 5934 N N . LEU A 1 718 ? -27.091 16.596 13.885 1.00 87.81 718 LEU A N 1
ATOM 5935 C CA . LEU A 1 718 ? -25.859 17.300 13.505 1.00 87.81 718 LEU A CA 1
ATOM 5936 C C . LEU A 1 718 ? -24.601 16.502 13.877 1.00 87.81 718 LEU A C 1
ATOM 5938 O O . LEU A 1 718 ? -23.708 16.348 13.048 1.00 87.81 718 LEU A O 1
ATOM 5942 N N . GLN A 1 719 ? -24.542 15.947 15.090 1.00 88.75 719 GLN A N 1
ATOM 5943 C CA . GLN A 1 719 ? -23.439 15.075 15.505 1.00 88.75 719 GLN A CA 1
ATOM 5944 C C . GLN A 1 719 ? -23.349 13.817 14.637 1.00 88.75 719 GLN A C 1
ATOM 5946 O O . GLN A 1 719 ? -22.245 13.417 14.273 1.00 88.75 719 GLN A O 1
ATOM 5951 N N . PHE A 1 720 ? -24.488 13.229 14.264 1.00 90.69 720 PHE A N 1
ATOM 5952 C CA . PHE A 1 720 ? -24.551 12.131 13.304 1.00 90.69 720 PHE A CA 1
ATOM 5953 C C . PHE A 1 720 ? -23.936 12.544 11.972 1.00 90.69 720 PHE A C 1
ATOM 5955 O O . PHE A 1 720 ? -23.005 11.897 11.505 1.00 90.69 720 PHE A O 1
ATOM 5962 N N . VAL A 1 721 ? -24.379 13.666 11.401 1.00 89.44 721 VAL A N 1
ATOM 5963 C CA . VAL A 1 721 ? -23.848 14.178 10.133 1.00 89.44 721 VAL A CA 1
ATOM 5964 C C . VAL A 1 721 ? -22.337 14.391 10.195 1.00 89.44 721 VAL A C 1
ATOM 5966 O O . VAL A 1 721 ? -21.647 14.032 9.246 1.00 89.44 721 VAL A O 1
ATOM 5969 N N . PHE A 1 722 ? -21.802 14.911 11.300 1.00 89.25 722 PHE A N 1
ATOM 5970 C CA . PHE A 1 722 ? -20.361 15.116 11.434 1.00 89.25 722 PHE A CA 1
ATOM 5971 C C . PHE A 1 722 ? -19.581 13.810 11.616 1.00 89.25 722 PHE A C 1
ATOM 5973 O O . PHE A 1 722 ? -18.671 13.555 10.835 1.00 89.25 722 PHE A O 1
ATOM 5980 N N . TYR A 1 723 ? -19.920 12.961 12.590 1.00 91.00 723 TYR A N 1
ATOM 5981 C CA . TYR A 1 723 ? -19.129 11.754 12.869 1.00 91.00 723 TYR A CA 1
ATOM 5982 C C . TYR A 1 723 ? -19.364 10.635 11.849 1.00 91.00 723 TYR A C 1
ATOM 5984 O O . TYR A 1 723 ? -18.397 10.074 11.335 1.00 91.00 723 TYR A O 1
ATOM 5992 N N . MET A 1 724 ? -20.618 10.332 11.491 1.00 90.00 724 MET A N 1
ATOM 5993 C CA . MET A 1 724 ? -20.884 9.365 10.418 1.00 90.00 724 MET A CA 1
ATOM 5994 C C . MET A 1 724 ? -20.428 9.909 9.069 1.00 90.00 724 MET A C 1
ATOM 5996 O O . MET A 1 724 ? -19.846 9.160 8.292 1.00 90.00 724 MET A O 1
ATOM 6000 N N . GLY A 1 725 ? -20.607 11.207 8.799 1.00 89.31 725 GLY A N 1
ATOM 6001 C CA . GLY A 1 725 ? -20.078 11.833 7.584 1.00 89.31 725 GLY A CA 1
ATOM 6002 C C . GLY A 1 725 ? -18.569 11.677 7.469 1.00 89.31 725 GLY A C 1
ATOM 6003 O O . GLY A 1 725 ? -18.072 11.282 6.421 1.00 89.31 725 GLY A O 1
ATOM 6004 N N . TRP A 1 726 ? -17.837 11.908 8.556 1.00 90.25 726 TRP A N 1
ATOM 6005 C CA . TRP A 1 726 ? -16.384 11.786 8.562 1.00 90.25 726 TRP A CA 1
ATOM 6006 C C . TRP A 1 726 ? -15.909 10.331 8.417 1.00 90.25 726 TRP A C 1
ATOM 6008 O O . TRP A 1 726 ? -14.976 10.073 7.654 1.00 90.25 726 TRP A O 1
ATOM 6018 N N . LEU A 1 727 ? -16.605 9.365 9.035 1.00 90.94 727 LEU A N 1
ATOM 6019 C CA . LEU A 1 727 ? -16.378 7.932 8.795 1.00 90.94 727 LEU A CA 1
ATOM 6020 C C . LEU A 1 727 ? -16.632 7.558 7.330 1.00 90.94 727 LEU A C 1
ATOM 6022 O O . LEU A 1 727 ? -15.836 6.835 6.735 1.00 90.94 727 LEU A O 1
ATOM 6026 N N . LYS A 1 728 ? -17.708 8.077 6.733 1.00 87.81 728 LYS A N 1
ATOM 6027 C CA . LYS A 1 728 ? -18.044 7.832 5.329 1.00 87.81 728 LYS A CA 1
ATOM 6028 C C . LYS A 1 728 ? -17.054 8.464 4.356 1.00 87.81 728 LYS A C 1
ATOM 6030 O O . LYS A 1 728 ? -16.756 7.858 3.335 1.00 87.81 728 LYS A O 1
ATOM 6035 N N . VAL A 1 729 ? -16.492 9.629 4.681 1.00 88.81 729 VAL A N 1
ATOM 6036 C CA . VAL A 1 729 ? -15.377 10.209 3.914 1.00 88.81 729 VAL A CA 1
ATOM 6037 C C . VAL A 1 729 ? -14.186 9.249 3.909 1.00 88.81 729 VAL A C 1
ATOM 6039 O O . VAL A 1 729 ? -13.635 8.972 2.849 1.00 88.81 729 VAL A O 1
ATOM 6042 N N . ALA A 1 730 ? -13.818 8.680 5.060 1.00 89.44 730 ALA A N 1
ATOM 6043 C CA . ALA A 1 730 ? -12.782 7.649 5.107 1.00 89.44 730 ALA A CA 1
ATOM 6044 C C . ALA A 1 730 ? -13.161 6.378 4.322 1.00 89.44 730 ALA A C 1
ATOM 6046 O O . ALA A 1 730 ? -12.293 5.799 3.674 1.00 89.44 730 ALA A O 1
ATOM 6047 N N . GLU A 1 731 ? -14.429 5.955 4.357 1.00 87.50 731 GLU A N 1
ATOM 6048 C CA . GLU A 1 731 ? -14.931 4.800 3.595 1.00 87.50 731 GLU A CA 1
ATOM 6049 C C . GLU A 1 731 ? -14.757 4.981 2.082 1.00 87.50 731 GLU A C 1
ATOM 6051 O O . GLU A 1 731 ? -14.337 4.042 1.417 1.00 87.50 731 GLU A O 1
ATOM 6056 N N . ILE A 1 732 ? -15.008 6.181 1.554 1.00 85.94 732 ILE A N 1
ATOM 6057 C CA . ILE A 1 732 ? -14.803 6.494 0.131 1.00 85.94 732 ILE A CA 1
ATOM 6058 C C . ILE A 1 732 ? -13.305 6.538 -0.203 1.00 85.94 732 ILE A C 1
ATOM 6060 O O . ILE A 1 732 ? -12.843 5.947 -1.172 1.00 85.94 732 ILE A O 1
ATOM 6064 N N . LEU A 1 733 ? -12.508 7.224 0.620 1.00 88.81 733 LEU A N 1
ATOM 6065 C CA . LEU A 1 733 ? -11.098 7.474 0.307 1.00 88.81 733 LEU A CA 1
ATOM 6066 C C . LEU A 1 733 ? -10.193 6.242 0.470 1.00 88.81 733 LEU A C 1
ATOM 6068 O O . LEU A 1 733 ? -9.072 6.249 -0.041 1.00 88.81 733 LEU A O 1
ATOM 6072 N N . ILE A 1 734 ? -10.642 5.192 1.172 1.00 87.31 734 ILE A N 1
ATOM 6073 C CA . ILE A 1 734 ? -9.833 3.987 1.416 1.00 87.31 734 ILE A CA 1
ATOM 6074 C C . ILE A 1 734 ? -9.493 3.236 0.121 1.00 87.31 734 ILE A C 1
ATOM 6076 O O . ILE A 1 734 ? -8.405 2.662 0.015 1.00 87.31 734 ILE A O 1
ATOM 6080 N N . ASN A 1 735 ? -10.400 3.259 -0.862 1.00 87.38 735 ASN A N 1
ATOM 6081 C CA . ASN A 1 735 ? -10.204 2.676 -2.182 1.00 87.38 735 ASN A CA 1
ATOM 6082 C C . ASN A 1 735 ? -10.695 3.641 -3.277 1.00 87.38 735 ASN A C 1
ATOM 6084 O O . ASN A 1 735 ? -11.821 3.499 -3.740 1.00 87.38 735 ASN A O 1
ATOM 6088 N N . PRO A 1 736 ? -9.831 4.548 -3.768 1.00 87.94 736 PRO A N 1
ATOM 6089 C CA . PRO A 1 736 ? -10.220 5.544 -4.767 1.00 87.94 736 PRO A CA 1
ATOM 6090 C C . PRO A 1 736 ? -10.338 4.993 -6.201 1.00 87.94 736 PRO A C 1
ATOM 6092 O O . PRO A 1 736 ? -10.432 5.762 -7.157 1.00 87.94 736 PRO A O 1
ATOM 6095 N N . PHE A 1 737 ? -10.238 3.672 -6.388 1.00 87.06 737 PHE A N 1
ATOM 6096 C CA . PHE A 1 737 ? -10.294 2.993 -7.689 1.00 87.06 737 PHE A CA 1
ATOM 6097 C C . PHE A 1 737 ? -11.616 2.224 -7.896 1.00 87.06 737 PHE A C 1
ATOM 6099 O O . PHE A 1 737 ? -11.686 1.299 -8.720 1.00 87.06 737 PHE A O 1
ATOM 6106 N N . GLY A 1 738 ? -12.639 2.569 -7.113 1.00 82.19 738 GLY A N 1
ATOM 6107 C CA . GLY A 1 738 ? -13.969 1.975 -7.119 1.00 82.19 738 GLY A CA 1
ATOM 6108 C C . GLY A 1 738 ? -14.912 2.507 -8.205 1.00 82.19 738 GLY A C 1
ATOM 6109 O O . GLY A 1 738 ? -14.479 2.954 -9.266 1.00 82.19 738 GLY A O 1
ATOM 6110 N N . ASP A 1 739 ? -16.219 2.379 -7.953 1.00 74.56 739 ASP A N 1
ATOM 6111 C CA . ASP A 1 739 ? -17.309 2.869 -8.816 1.00 74.56 739 ASP A CA 1
ATOM 6112 C C . ASP A 1 739 ? -18.105 4.048 -8.194 1.00 74.56 739 ASP A C 1
ATOM 6114 O O . ASP A 1 739 ? -19.252 4.307 -8.595 1.00 74.56 739 ASP A O 1
ATOM 6118 N N . ASP A 1 740 ? -17.582 4.712 -7.167 1.00 78.06 740 ASP A N 1
ATOM 6119 C CA . ASP A 1 740 ? -18.251 5.801 -6.453 1.00 78.06 740 ASP A CA 1
ATOM 6120 C C . ASP A 1 740 ? -18.095 7.164 -7.141 1.00 78.06 740 ASP A C 1
ATOM 6122 O O . ASP A 1 740 ? -17.316 7.337 -8.072 1.00 78.06 740 ASP A O 1
ATOM 6126 N N . ASP A 1 741 ? -18.903 8.143 -6.714 1.00 72.81 741 ASP A N 1
ATOM 6127 C CA . ASP A 1 741 ? -18.970 9.472 -7.346 1.00 72.81 741 ASP A CA 1
ATOM 6128 C C . ASP A 1 741 ? -17.641 10.255 -7.260 1.00 72.81 741 ASP A C 1
ATOM 6130 O O . ASP A 1 741 ? -17.392 11.110 -8.108 1.00 72.81 741 ASP A O 1
ATOM 6134 N N . ASP A 1 742 ? -16.836 9.997 -6.224 1.00 76.94 742 ASP A N 1
ATOM 6135 C CA . ASP A 1 742 ? -15.598 10.723 -5.900 1.00 76.94 742 ASP A CA 1
ATOM 6136 C C . ASP A 1 742 ? -14.323 9.931 -6.256 1.00 76.94 742 ASP A C 1
ATOM 6138 O O . ASP A 1 742 ? -13.205 10.398 -6.011 1.00 76.94 742 ASP A O 1
ATOM 6142 N N . ASP A 1 743 ? -14.483 8.736 -6.833 1.00 83.88 743 ASP A N 1
ATOM 6143 C CA . ASP A 1 743 ? -13.371 7.891 -7.258 1.00 83.88 743 ASP A CA 1
ATOM 6144 C C . ASP A 1 743 ? -12.623 8.490 -8.451 1.00 83.88 743 ASP A C 1
ATOM 6146 O O . ASP A 1 743 ? -13.100 9.363 -9.183 1.00 83.88 743 ASP A O 1
ATOM 6150 N N . PHE A 1 744 ? -11.395 8.022 -8.665 1.00 86.69 744 PHE A N 1
ATOM 6151 C CA . PHE A 1 744 ? -10.600 8.487 -9.788 1.00 86.69 744 PHE A CA 1
ATOM 6152 C C . PHE A 1 744 ? -11.213 8.042 -11.116 1.00 86.69 744 PHE A C 1
ATOM 6154 O O . PHE A 1 744 ? -11.395 6.855 -11.379 1.00 86.69 744 PHE A O 1
ATOM 6161 N N . GLU A 1 745 ? -11.409 9.005 -12.016 1.00 82.94 745 GLU A N 1
ATOM 6162 C CA . GLU A 1 745 ? -11.845 8.783 -13.398 1.00 82.94 745 GLU A CA 1
ATOM 6163 C C . GLU A 1 745 ? -10.714 8.168 -14.249 1.00 82.94 745 GLU A C 1
ATOM 6165 O O . GLU A 1 745 ? -10.121 8.802 -15.132 1.00 82.94 745 GLU A O 1
ATOM 6170 N N . ILE A 1 746 ? -10.358 6.912 -13.959 1.00 87.94 746 ILE A N 1
ATOM 6171 C CA . ILE A 1 746 ? -9.229 6.218 -14.592 1.00 87.94 746 ILE A CA 1
ATOM 6172 C C . ILE A 1 746 ? -9.504 5.922 -16.064 1.00 87.94 746 ILE A C 1
ATOM 6174 O O . ILE A 1 746 ? -8.592 6.033 -16.881 1.00 87.94 746 ILE A O 1
ATOM 6178 N N . ASN A 1 747 ? -10.741 5.593 -16.440 1.00 85.44 747 ASN A N 1
ATOM 6179 C CA . ASN A 1 747 ? -11.092 5.382 -17.846 1.00 85.44 747 ASN A CA 1
ATOM 6180 C C . ASN A 1 747 ? -10.880 6.653 -18.679 1.00 85.44 747 ASN A C 1
ATOM 6182 O O . ASN A 1 747 ? -10.271 6.583 -19.750 1.00 85.44 747 ASN A O 1
ATOM 6186 N N . TRP A 1 748 ? -11.266 7.817 -18.145 1.00 84.19 748 TRP A N 1
ATOM 6187 C CA . TRP A 1 748 ? -10.952 9.104 -18.761 1.00 84.19 748 TRP A CA 1
ATOM 6188 C C . TRP A 1 748 ? -9.442 9.349 -18.834 1.00 84.19 748 TRP A C 1
ATOM 6190 O O . TRP A 1 748 ? -8.945 9.792 -19.867 1.00 84.19 748 TRP A O 1
ATOM 6200 N N . LEU A 1 749 ? -8.690 9.040 -17.771 1.00 87.31 749 LEU A N 1
ATOM 6201 C CA . LEU A 1 749 ? -7.233 9.192 -17.765 1.00 87.31 749 LEU A CA 1
ATOM 6202 C C . LEU A 1 749 ? -6.552 8.286 -18.806 1.00 87.31 749 LEU A C 1
ATOM 6204 O O . LEU A 1 749 ? -5.608 8.726 -19.463 1.00 87.31 749 LEU A O 1
ATOM 6208 N N . ILE A 1 750 ? -7.036 7.054 -18.993 1.00 88.00 750 ILE A N 1
ATOM 6209 C CA . ILE A 1 750 ? -6.576 6.131 -20.041 1.00 88.00 750 ILE A CA 1
ATOM 6210 C C . ILE A 1 750 ? -6.800 6.761 -21.418 1.00 88.00 750 ILE A C 1
ATOM 6212 O O . ILE A 1 750 ? -5.850 6.885 -22.194 1.00 88.00 750 ILE A O 1
ATOM 6216 N N . ASP A 1 751 ? -8.025 7.205 -21.711 1.00 86.00 751 ASP A N 1
ATOM 6217 C CA . ASP A 1 751 ? -8.351 7.810 -23.005 1.00 86.00 751 ASP A CA 1
ATOM 6218 C C . ASP A 1 751 ? -7.564 9.113 -23.235 1.00 86.00 751 ASP A C 1
ATOM 6220 O O . ASP A 1 751 ? -6.999 9.304 -24.314 1.00 86.00 751 ASP A O 1
ATOM 6224 N N . LYS A 1 752 ? -7.414 9.959 -22.204 1.00 86.50 752 LYS A N 1
ATOM 6225 C CA . LYS A 1 752 ? -6.556 11.153 -22.237 1.00 86.50 752 LYS A CA 1
ATOM 6226 C C . LYS A 1 752 ? -5.115 10.783 -22.581 1.00 86.50 752 LYS A C 1
ATOM 6228 O O . LYS A 1 752 ? -4.538 11.396 -23.474 1.00 86.50 752 LYS A O 1
ATOM 6233 N N . ASN A 1 753 ? -4.521 9.816 -21.882 1.00 90.31 753 ASN A N 1
ATOM 6234 C CA . ASN A 1 753 ? -3.129 9.425 -22.099 1.00 90.31 753 ASN A CA 1
ATOM 6235 C C . ASN A 1 753 ? -2.913 8.907 -23.533 1.00 90.31 753 ASN A C 1
ATOM 6237 O O . ASN A 1 753 ? -1.912 9.227 -24.173 1.00 90.31 753 ASN A O 1
ATOM 6241 N N . ILE A 1 754 ? -3.871 8.164 -24.088 1.00 87.62 754 ILE A N 1
ATOM 6242 C CA . ILE A 1 754 ? -3.800 7.694 -25.478 1.00 87.62 754 ILE A CA 1
ATOM 6243 C C . ILE A 1 754 ? -3.903 8.866 -26.460 1.00 87.62 754 ILE A C 1
ATOM 6245 O O . ILE A 1 754 ? -3.051 8.998 -27.341 1.00 87.62 754 ILE A O 1
ATOM 6249 N N . GLN A 1 755 ? -4.908 9.731 -26.293 1.00 86.19 755 GLN A N 1
ATOM 6250 C CA . GLN A 1 755 ? -5.129 10.897 -27.152 1.00 86.19 755 GLN A CA 1
ATOM 6251 C C . GLN A 1 755 ? -3.938 11.856 -27.135 1.00 86.19 755 GLN A C 1
ATOM 6253 O O . GLN A 1 755 ? -3.403 12.188 -28.191 1.00 86.19 755 GLN A O 1
ATOM 6258 N N . MET A 1 756 ? -3.495 12.268 -25.944 1.00 85.38 756 MET A N 1
ATOM 6259 C CA . MET A 1 756 ? -2.358 13.172 -25.762 1.00 85.38 756 MET A CA 1
ATOM 6260 C C . MET A 1 756 ? -1.071 12.549 -26.290 1.00 85.38 756 MET A C 1
ATOM 6262 O O . MET A 1 756 ? -0.325 13.203 -27.018 1.00 85.38 756 MET A O 1
ATOM 6266 N N . GLY A 1 757 ? -0.837 11.270 -25.981 1.00 88.00 757 GLY A N 1
ATOM 6267 C CA . GLY A 1 757 ? 0.317 10.533 -26.474 1.00 88.00 757 GLY A CA 1
ATOM 6268 C C . GLY A 1 757 ? 0.400 10.568 -27.998 1.00 88.00 757 GLY A C 1
ATOM 6269 O O . GLY A 1 757 ? 1.432 10.960 -28.535 1.00 88.00 757 GLY A O 1
ATOM 6270 N N . TYR A 1 758 ? -0.685 10.216 -28.695 1.00 88.31 758 TYR A N 1
ATOM 6271 C CA . TYR A 1 758 ? -0.724 10.197 -30.163 1.00 88.31 758 TYR A CA 1
ATOM 6272 C C . TYR A 1 758 ? -0.687 11.597 -30.782 1.00 88.31 758 TYR A C 1
ATOM 6274 O O . TYR A 1 758 ? 0.048 11.803 -31.748 1.00 88.31 758 TYR A O 1
ATOM 6282 N N . ALA A 1 759 ? -1.370 12.580 -30.195 1.00 86.69 759 ALA A N 1
ATOM 6283 C CA . ALA A 1 759 ? -1.310 13.964 -30.658 1.00 86.69 759 ALA A CA 1
ATOM 6284 C C . ALA A 1 759 ? 0.125 14.523 -30.608 1.00 86.69 759 ALA A C 1
ATOM 6286 O O . ALA A 1 759 ? 0.591 15.126 -31.575 1.00 86.69 759 ALA A O 1
ATOM 6287 N N . ILE A 1 760 ? 0.867 14.277 -29.522 1.00 87.88 760 ILE A N 1
ATOM 6288 C CA . ILE A 1 760 ? 2.242 14.776 -29.358 1.00 87.88 760 ILE A CA 1
ATOM 6289 C C . ILE A 1 760 ? 3.221 14.087 -30.322 1.00 87.88 760 ILE A C 1
ATOM 6291 O O . ILE A 1 760 ? 4.076 14.753 -30.916 1.00 87.88 760 ILE A O 1
ATOM 6295 N N . VAL A 1 761 ? 3.127 12.760 -30.483 1.00 86.94 761 VAL A N 1
ATOM 6296 C CA . VAL A 1 761 ? 4.106 12.008 -31.292 1.00 86.94 761 VAL A CA 1
ATOM 6297 C C . VAL A 1 761 ? 3.804 11.972 -32.791 1.00 86.94 761 VAL A C 1
ATOM 6299 O O . VAL A 1 761 ? 4.674 11.569 -33.570 1.00 86.94 761 VAL A O 1
ATOM 6302 N N . ASP A 1 762 ? 2.599 12.367 -33.202 1.00 83.94 762 ASP A N 1
ATOM 6303 C CA . ASP A 1 762 ? 2.146 12.284 -34.594 1.00 83.94 762 ASP A CA 1
ATOM 6304 C C . ASP A 1 762 ? 1.632 13.628 -35.131 1.00 83.94 762 ASP A C 1
ATOM 6306 O O . ASP A 1 762 ? 2.165 14.147 -36.111 1.00 83.94 762 ASP A O 1
ATOM 6310 N N . GLU A 1 763 ? 0.630 14.236 -34.488 1.00 80.31 763 GLU A N 1
ATOM 6311 C CA . GLU A 1 763 ? -0.009 15.453 -35.008 1.00 80.31 763 GLU A CA 1
ATOM 6312 C C . GLU A 1 763 ? 0.859 16.702 -34.860 1.00 80.31 763 GLU A C 1
ATOM 6314 O O . GLU A 1 763 ? 1.002 17.469 -35.811 1.00 80.31 763 GLU A O 1
ATOM 6319 N N . VAL A 1 764 ? 1.431 16.911 -33.675 1.00 82.94 764 VAL A N 1
ATOM 6320 C CA . VAL A 1 764 ? 2.266 18.078 -33.351 1.00 82.94 764 VAL A CA 1
ATOM 6321 C C . VAL A 1 764 ? 3.717 17.859 -33.784 1.00 82.94 764 VAL A C 1
ATOM 6323 O O . VAL A 1 764 ? 4.470 18.819 -33.958 1.00 82.94 764 VAL A O 1
ATOM 6326 N N . HIS A 1 765 ? 4.119 16.604 -34.003 1.00 82.88 765 HIS A N 1
ATOM 6327 C CA . HIS A 1 765 ? 5.491 16.243 -34.338 1.00 82.88 765 HIS A CA 1
ATOM 6328 C C . HIS A 1 765 ? 5.988 16.999 -35.579 1.00 82.88 765 HIS A C 1
ATOM 6330 O O . HIS A 1 765 ? 5.484 16.820 -36.687 1.00 82.88 765 HIS A O 1
ATOM 6336 N N . LEU A 1 766 ? 6.974 17.880 -35.368 1.00 77.81 766 LEU A N 1
ATOM 6337 C CA . LEU A 1 766 ? 7.585 18.752 -36.381 1.00 77.81 766 LEU A CA 1
ATOM 6338 C C . LEU A 1 766 ? 6.603 19.662 -37.150 1.00 77.81 766 LEU A C 1
ATOM 6340 O O . LEU A 1 766 ? 6.987 20.297 -38.134 1.00 77.81 766 LEU A O 1
ATOM 6344 N N . ARG A 1 767 ? 5.352 19.798 -36.689 1.00 78.12 767 ARG A N 1
ATOM 6345 C CA . ARG A 1 767 ? 4.349 20.699 -37.272 1.00 78.12 767 ARG A CA 1
ATOM 6346 C C . ARG A 1 767 ? 4.325 22.019 -36.513 1.00 78.12 767 ARG A C 1
ATOM 6348 O O . ARG A 1 767 ? 3.517 22.234 -35.615 1.00 78.12 767 ARG A O 1
ATOM 6355 N N . ILE A 1 768 ? 5.232 22.916 -36.886 1.00 75.00 768 ILE A N 1
ATOM 6356 C CA . ILE A 1 768 ? 5.365 24.232 -36.252 1.00 75.00 768 ILE A CA 1
ATOM 6357 C C . ILE A 1 768 ? 4.487 25.249 -37.007 1.00 75.00 768 ILE A C 1
ATOM 6359 O O . ILE A 1 768 ? 4.579 25.334 -38.237 1.00 75.00 768 ILE A O 1
ATOM 6363 N N . PRO A 1 769 ? 3.642 26.043 -36.318 1.00 80.25 769 PRO A N 1
ATOM 6364 C CA . PRO A 1 769 ? 2.963 27.181 -36.931 1.00 80.25 769 PRO A CA 1
ATOM 6365 C C . PRO A 1 769 ? 3.961 28.152 -37.577 1.00 80.25 769 PRO A C 1
ATOM 6367 O O . PRO A 1 769 ? 5.119 28.238 -37.168 1.00 80.25 769 PRO A O 1
ATOM 6370 N N . LYS A 1 770 ? 3.523 28.926 -38.578 1.00 77.94 770 LYS A N 1
ATOM 6371 C CA . LYS A 1 770 ? 4.398 29.919 -39.223 1.00 77.94 770 LYS A CA 1
ATOM 6372 C C . LYS A 1 770 ? 4.959 30.876 -38.169 1.00 77.94 770 LYS A C 1
ATOM 6374 O O . LYS A 1 770 ? 4.189 31.496 -37.440 1.00 77.94 770 LYS A O 1
ATOM 6379 N N . MET A 1 771 ? 6.283 31.010 -38.124 1.00 77.00 771 MET A N 1
ATOM 6380 C CA . MET A 1 771 ? 6.946 31.976 -37.253 1.00 77.00 771 MET A CA 1
ATOM 6381 C C . MET A 1 771 ? 6.586 33.388 -37.721 1.00 77.00 771 MET A C 1
ATOM 6383 O O . MET A 1 771 ? 6.934 33.796 -38.830 1.00 77.00 771 MET A O 1
ATOM 6387 N N . VAL A 1 772 ? 5.853 34.118 -36.887 1.00 82.75 772 VAL A N 1
ATOM 6388 C CA . VAL A 1 772 ? 5.493 35.519 -37.109 1.00 82.75 772 VAL A CA 1
ATOM 6389 C C . VAL A 1 772 ? 6.117 36.329 -35.985 1.00 82.75 772 VAL A C 1
ATOM 6391 O O . VAL A 1 772 ? 6.196 35.858 -34.853 1.00 82.75 772 VAL A O 1
ATOM 6394 N N . LYS A 1 773 ? 6.569 37.543 -36.308 1.00 80.62 773 LYS A N 1
ATOM 6395 C CA . LYS A 1 773 ? 7.028 38.505 -35.306 1.00 80.62 773 LYS A CA 1
ATOM 6396 C C . LYS A 1 773 ? 5.915 38.712 -34.286 1.00 80.62 773 LYS A C 1
ATOM 6398 O O . LYS A 1 773 ? 4.791 39.036 -34.673 1.00 80.62 773 LYS A O 1
ATOM 6403 N N . ASP A 1 774 ? 6.223 38.495 -33.016 1.00 70.56 774 ASP A N 1
ATOM 6404 C CA . ASP A 1 774 ? 5.263 38.743 -31.954 1.00 70.56 774 ASP A CA 1
ATOM 6405 C C . ASP A 1 774 ? 4.944 40.248 -31.857 1.00 70.56 774 ASP A C 1
ATOM 6407 O O . ASP A 1 774 ? 5.628 41.104 -32.428 1.00 70.56 774 ASP A O 1
ATOM 6411 N N . GLN A 1 775 ? 3.862 40.582 -31.157 1.00 70.06 775 GLN A N 1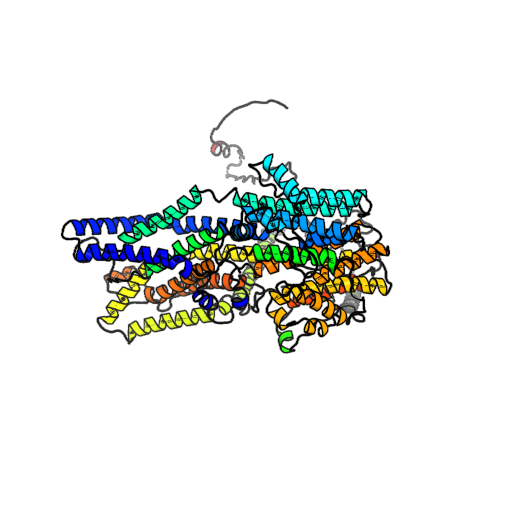
ATOM 6412 C CA . GLN A 1 775 ? 3.392 41.964 -31.016 1.00 70.06 775 GLN A CA 1
ATOM 6413 C C . GLN A 1 775 ? 4.402 42.897 -30.321 1.00 70.06 775 GLN A C 1
ATOM 6415 O O . GLN A 1 775 ? 4.321 44.111 -30.493 1.00 70.06 775 GLN A O 1
ATOM 6420 N N . PHE A 1 776 ? 5.368 42.338 -29.591 1.00 74.88 776 PHE A N 1
ATOM 6421 C CA . PHE A 1 776 ? 6.425 43.043 -28.877 1.00 74.88 776 PHE A CA 1
ATOM 6422 C C . PHE A 1 776 ? 7.784 42.920 -29.573 1.00 74.88 776 PHE A C 1
ATOM 6424 O O . PHE A 1 776 ? 8.779 43.361 -29.021 1.00 74.88 776 PHE A O 1
ATOM 6431 N N . TRP A 1 777 ? 7.855 42.411 -30.810 1.00 78.62 777 TRP A N 1
ATOM 6432 C CA . TRP A 1 777 ? 9.121 42.174 -31.523 1.00 78.62 777 TRP A CA 1
ATOM 6433 C C . TRP A 1 777 ? 10.031 43.413 -31.633 1.00 78.62 777 TRP A C 1
ATOM 6435 O O . TRP A 1 777 ? 11.236 43.301 -31.855 1.00 78.62 777 TRP A O 1
ATOM 6445 N N . LYS A 1 778 ? 9.455 44.619 -31.543 1.00 75.12 778 LYS A N 1
ATOM 6446 C CA . LYS A 1 778 ? 10.187 45.897 -31.573 1.00 75.12 778 LYS A CA 1
ATOM 6447 C C . LYS A 1 778 ? 10.571 46.424 -30.181 1.00 75.12 778 LYS A C 1
ATOM 6449 O O . LYS A 1 778 ? 11.316 47.397 -30.107 1.00 75.12 778 LYS A O 1
ATOM 6454 N N . GLU A 1 779 ? 10.069 45.826 -29.106 1.00 73.00 779 GLU A N 1
ATOM 6455 C CA . GLU A 1 779 ? 10.300 46.224 -27.717 1.00 73.00 779 GLU A CA 1
ATOM 6456 C C . GLU A 1 779 ? 11.211 45.203 -27.020 1.00 73.00 779 GLU A C 1
ATOM 6458 O O . GLU A 1 779 ? 10.974 44.003 -27.072 1.00 73.00 779 GLU A O 1
ATOM 6463 N N . VAL A 1 780 ? 12.267 45.670 -26.345 1.00 67.94 780 VAL A N 1
ATOM 6464 C CA . VAL A 1 780 ? 13.221 44.778 -25.651 1.00 67.94 780 VAL A CA 1
ATOM 6465 C C . VAL A 1 780 ? 12.603 44.161 -24.387 1.00 67.94 780 VAL A C 1
ATOM 6467 O O . VAL A 1 780 ? 12.925 43.033 -24.027 1.00 67.94 780 VAL A O 1
ATOM 6470 N N . ILE A 1 781 ? 11.713 44.898 -23.713 1.00 63.31 781 ILE A N 1
ATOM 6471 C CA . ILE A 1 781 ? 10.963 44.446 -22.534 1.00 63.31 781 ILE A CA 1
ATOM 6472 C C . ILE A 1 781 ? 9.527 44.977 -22.673 1.00 63.31 781 ILE A C 1
ATOM 6474 O O . ILE A 1 781 ? 9.351 46.201 -22.636 1.00 63.31 781 ILE A O 1
ATOM 6478 N N . PRO A 1 782 ? 8.506 44.114 -22.828 1.00 62.53 782 PRO A N 1
ATOM 6479 C CA . PRO A 1 782 ? 7.118 44.558 -22.883 1.00 62.53 782 PRO A CA 1
ATOM 6480 C C . PRO A 1 782 ? 6.717 45.149 -21.530 1.00 62.53 782 PRO A C 1
ATOM 6482 O O . PRO A 1 782 ? 6.876 44.508 -20.491 1.00 62.53 782 PRO A O 1
ATOM 6485 N N . LYS A 1 783 ? 6.213 46.389 -21.529 1.00 62.09 783 LYS A N 1
ATOM 6486 C CA . LYS A 1 783 ? 5.934 47.115 -20.280 1.00 62.09 783 LYS A CA 1
ATOM 6487 C C . LYS A 1 783 ? 4.769 46.500 -19.500 1.00 62.09 783 LYS A C 1
ATOM 6489 O O . LYS A 1 783 ? 4.886 46.399 -18.284 1.00 62.09 783 LYS A O 1
ATOM 6494 N N . ILE A 1 784 ? 3.678 46.098 -20.173 1.00 57.50 784 ILE A N 1
ATOM 6495 C CA . ILE A 1 784 ? 2.472 45.466 -19.590 1.00 57.50 784 ILE A CA 1
ATOM 6496 C C . ILE A 1 784 ? 1.753 44.645 -20.681 1.00 57.50 784 ILE A C 1
ATOM 6498 O O . ILE A 1 784 ? 1.649 45.098 -21.821 1.00 57.50 784 ILE A O 1
ATOM 6502 N N . LEU A 1 785 ? 1.245 43.449 -20.352 1.00 51.75 785 LEU A N 1
ATOM 6503 C CA . LEU A 1 785 ? 0.394 42.665 -21.261 1.00 51.75 785 LEU A CA 1
ATOM 6504 C C . LEU A 1 785 ? -0.985 43.343 -21.419 1.00 51.75 785 LEU A C 1
ATOM 6506 O O . LEU A 1 785 ? -1.584 43.710 -20.408 1.00 51.75 785 LEU A O 1
ATOM 6510 N N . PRO A 1 786 ? -1.523 43.499 -22.642 1.00 55.53 786 PRO A N 1
ATOM 6511 C CA . PRO A 1 786 ? -2.834 44.111 -22.837 1.00 55.53 786 PRO A CA 1
ATOM 6512 C C . PRO A 1 786 ? -3.946 43.237 -22.233 1.00 55.53 786 PRO A C 1
ATOM 6514 O O . PRO A 1 786 ? -4.038 42.044 -22.529 1.00 55.53 786 PRO A O 1
ATOM 6517 N N . TYR A 1 787 ? -4.804 43.832 -21.401 1.00 50.75 787 TYR A N 1
ATOM 6518 C CA . TYR A 1 787 ? -6.022 43.186 -20.904 1.00 50.75 787 TYR A CA 1
ATOM 6519 C C . TYR A 1 787 ? -7.105 43.186 -21.995 1.00 50.75 787 TYR A C 1
ATOM 6521 O O . TYR A 1 787 ? -7.183 44.106 -22.807 1.00 50.75 787 TYR A O 1
ATOM 6529 N N . GLY A 1 788 ? -7.942 42.143 -22.024 1.00 44.12 788 GLY A N 1
ATOM 6530 C CA . GLY A 1 788 ? -8.938 41.903 -23.081 1.00 44.12 788 GLY A CA 1
ATOM 6531 C C . GLY A 1 788 ? -10.059 42.945 -23.202 1.00 44.12 788 GLY A C 1
ATOM 6532 O O . GLY A 1 788 ? -10.848 42.866 -24.141 1.00 44.12 788 GLY A O 1
ATOM 6533 N N . GLU A 1 789 ? -10.120 43.927 -22.303 1.00 46.12 789 GLU A N 1
ATOM 6534 C CA . GLU A 1 789 ? -11.037 45.062 -22.365 1.00 46.12 789 GLU A CA 1
ATOM 6535 C C . GLU A 1 789 ? -10.294 46.340 -21.934 1.00 46.12 789 GLU A C 1
ATOM 6537 O O . GLU A 1 789 ? -9.737 46.407 -20.843 1.00 46.12 789 GLU A O 1
ATOM 6542 N N . GLU A 1 790 ? -10.305 47.379 -22.774 1.00 42.25 790 GLU A N 1
ATOM 6543 C CA . GLU A 1 790 ? -9.684 48.702 -22.537 1.00 42.25 790 GLU A CA 1
ATOM 6544 C C . GLU A 1 790 ? -10.272 49.488 -21.341 1.00 42.25 790 GLU A C 1
ATOM 6546 O O . GLU A 1 790 ? -9.944 50.658 -21.153 1.00 42.25 790 GLU A O 1
ATOM 6551 N N . LYS A 1 791 ? -11.157 48.895 -20.528 1.00 45.66 791 LYS A N 1
ATOM 6552 C CA . LYS A 1 791 ? -11.904 49.624 -19.492 1.00 45.66 791 LYS A CA 1
ATOM 6553 C C . LYS A 1 791 ? -11.281 49.663 -18.098 1.00 45.66 791 LYS A C 1
ATOM 6555 O O . LYS A 1 791 ? -11.710 50.506 -17.322 1.00 45.66 791 LYS A O 1
ATOM 6560 N N . ASP A 1 792 ? -10.235 48.893 -17.810 1.00 42.06 792 ASP A N 1
ATOM 6561 C CA . ASP A 1 792 ? -9.621 48.874 -16.470 1.00 42.06 792 ASP A CA 1
ATOM 6562 C C . ASP A 1 792 ? -8.188 49.436 -16.462 1.00 42.06 792 ASP A C 1
ATOM 6564 O O . ASP A 1 792 ? -7.255 48.843 -15.923 1.00 42.06 792 ASP A O 1
ATOM 6568 N N . MET A 1 793 ? -7.992 50.614 -17.061 1.00 38.38 793 MET A N 1
ATOM 6569 C CA . MET A 1 793 ? -6.753 51.385 -16.910 1.00 38.38 793 MET A CA 1
ATOM 6570 C C . MET A 1 793 ? -6.870 52.395 -15.760 1.00 38.38 793 MET A C 1
ATOM 6572 O O . MET A 1 793 ? -7.100 53.574 -15.994 1.00 38.38 793 MET A O 1
ATOM 6576 N N . ASN A 1 794 ? -6.629 51.945 -14.527 1.00 40.00 794 ASN A N 1
ATOM 6577 C CA . ASN A 1 794 ? -6.112 52.802 -13.452 1.00 40.00 794 ASN A CA 1
ATOM 6578 C C . ASN A 1 794 ? -4.742 52.258 -13.026 1.00 40.00 794 ASN A C 1
ATOM 6580 O O . ASN A 1 794 ? -4.604 51.501 -12.068 1.00 40.00 794 ASN A O 1
ATOM 6584 N N . LEU A 1 795 ? -3.713 52.630 -13.790 1.00 43.16 795 LEU A N 1
ATOM 6585 C CA . LEU A 1 795 ? -2.325 52.172 -13.653 1.00 43.16 795 LEU A CA 1
ATOM 6586 C C . LEU A 1 795 ? -1.537 52.816 -12.494 1.00 43.16 795 LEU A C 1
ATOM 6588 O O . LEU A 1 795 ? -0.311 52.766 -12.487 1.00 43.16 795 LEU A O 1
ATOM 6592 N N . GLU A 1 796 ? -2.197 53.393 -11.489 1.00 39.19 796 GLU A N 1
ATOM 6593 C CA . GLU A 1 796 ? -1.499 53.964 -10.322 1.00 39.19 796 GLU A CA 1
ATOM 6594 C C . GLU A 1 796 ? -1.110 52.926 -9.253 1.00 39.19 796 GLU A C 1
ATOM 6596 O O . GLU A 1 796 ? -0.314 53.227 -8.367 1.00 39.19 796 GLU A O 1
ATOM 6601 N N . HIS A 1 797 ? -1.596 51.684 -9.351 1.00 44.38 797 HIS A N 1
ATOM 6602 C CA . HIS A 1 797 ? -1.411 50.657 -8.317 1.00 44.38 797 HIS A CA 1
ATOM 6603 C C . HIS A 1 797 ? -0.702 49.392 -8.824 1.00 44.38 797 HIS A C 1
ATOM 6605 O O . HIS A 1 797 ? -1.104 48.272 -8.510 1.00 44.38 797 HIS A O 1
ATOM 6611 N N . ALA A 1 798 ? 0.393 49.535 -9.577 1.00 34.47 798 ALA A N 1
ATOM 6612 C CA . ALA A 1 798 ? 1.364 48.441 -9.630 1.00 34.47 798 ALA A CA 1
ATOM 6613 C C . ALA A 1 798 ? 1.937 48.243 -8.208 1.00 34.47 798 ALA A C 1
ATOM 6615 O O . ALA A 1 798 ? 2.324 49.240 -7.588 1.00 34.47 798 ALA A O 1
ATOM 6616 N N . PRO A 1 799 ? 1.996 47.015 -7.652 1.00 33.22 799 PRO A N 1
ATOM 6617 C CA . PRO A 1 799 ? 2.563 46.806 -6.324 1.00 33.22 799 PRO A CA 1
ATOM 6618 C C . PRO A 1 799 ? 4.013 47.297 -6.332 1.00 33.22 799 PRO A C 1
ATOM 6620 O O . PRO A 1 799 ? 4.858 46.764 -7.052 1.00 33.22 799 PRO A O 1
ATOM 6623 N N . ARG A 1 800 ? 4.300 48.362 -5.570 1.00 38.44 800 ARG A N 1
ATOM 6624 C CA . ARG A 1 800 ? 5.668 48.857 -5.397 1.00 38.44 800 ARG A CA 1
ATOM 6625 C C . ARG A 1 800 ? 6.494 47.715 -4.817 1.00 38.44 800 ARG A C 1
ATOM 6627 O O . ARG A 1 800 ? 6.195 47.238 -3.725 1.00 38.44 800 ARG A O 1
ATOM 6634 N N . VAL A 1 801 ? 7.533 47.300 -5.540 1.00 34.09 801 VAL A N 1
ATOM 6635 C CA . VAL A 1 801 ? 8.583 46.437 -4.994 1.00 34.09 801 VAL A CA 1
ATOM 6636 C C . VAL A 1 801 ? 9.093 47.122 -3.726 1.00 34.09 801 VAL A C 1
ATOM 6638 O O . VAL A 1 801 ? 9.567 48.258 -3.786 1.00 34.09 801 VAL A O 1
ATOM 6641 N N . LEU A 1 802 ? 8.899 46.480 -2.573 1.00 38.50 802 LEU A N 1
ATOM 6642 C CA . LEU A 1 802 ? 9.357 46.988 -1.284 1.00 38.50 802 LEU A CA 1
ATOM 6643 C C . LEU A 1 802 ? 10.879 47.130 -1.344 1.00 38.50 802 LEU A C 1
ATOM 6645 O O . LEU A 1 802 ? 11.607 46.145 -1.427 1.00 38.50 802 LEU A O 1
ATOM 6649 N N . ASP A 1 803 ? 11.342 48.376 -1.341 1.00 39.00 803 ASP A N 1
ATOM 6650 C CA . ASP A 1 803 ? 12.754 48.723 -1.272 1.00 39.00 803 ASP A CA 1
ATOM 6651 C C . ASP A 1 803 ? 13.302 48.204 0.076 1.00 39.00 803 ASP A C 1
ATOM 6653 O O . ASP A 1 803 ? 12.828 48.658 1.125 1.00 39.00 803 ASP A O 1
ATOM 6657 N N . PRO A 1 804 ? 14.260 47.256 0.106 1.00 40.19 804 PRO A N 1
ATOM 6658 C CA . PRO A 1 804 ? 14.668 46.549 1.329 1.00 40.19 804 PRO A CA 1
ATOM 6659 C C . PRO A 1 804 ? 15.319 47.451 2.391 1.00 40.19 804 PRO A C 1
ATOM 6661 O O . PRO A 1 804 ? 15.673 46.987 3.472 1.00 40.19 804 PRO A O 1
ATOM 6664 N N . LYS A 1 805 ? 15.482 48.748 2.104 1.00 40.41 805 LYS A N 1
ATOM 6665 C CA . LYS A 1 805 ? 16.014 49.759 3.025 1.00 40.41 805 LYS A CA 1
ATOM 6666 C C . LYS A 1 805 ? 14.946 50.628 3.700 1.00 40.41 805 LYS A C 1
ATOM 6668 O O . LYS A 1 805 ? 15.317 51.533 4.446 1.00 40.41 805 LYS A O 1
ATOM 6673 N N . LYS A 1 806 ? 13.646 50.395 3.474 1.00 36.78 806 LYS A N 1
ATOM 6674 C CA . LYS A 1 806 ? 12.570 51.152 4.144 1.00 36.78 806 LYS A CA 1
ATOM 6675 C C . LYS A 1 806 ? 11.823 50.291 5.174 1.00 36.78 806 LYS A C 1
ATOM 6677 O O . LYS A 1 806 ? 11.345 49.218 4.814 1.00 36.78 806 LYS A O 1
ATOM 6682 N N . PRO A 1 807 ? 11.696 50.737 6.440 1.00 32.16 807 PRO A N 1
ATOM 6683 C CA . PRO A 1 807 ? 10.949 49.998 7.453 1.00 32.16 807 PRO A CA 1
ATOM 6684 C C . PRO A 1 807 ? 9.451 49.964 7.115 1.00 32.16 807 PRO A C 1
ATOM 6686 O O . PRO A 1 807 ? 8.882 50.948 6.645 1.00 32.16 807 PRO A O 1
ATOM 6689 N N . LEU A 1 808 ? 8.826 48.813 7.365 1.00 35.16 808 LEU A N 1
ATOM 6690 C CA . LEU A 1 808 ? 7.505 48.409 6.865 1.00 35.16 808 LEU A CA 1
ATOM 6691 C C . LEU A 1 808 ? 6.286 49.082 7.527 1.00 35.16 808 LEU A C 1
ATOM 6693 O O . LEU A 1 808 ? 5.161 48.660 7.282 1.00 35.16 808 LEU A O 1
ATOM 6697 N N . PHE A 1 809 ? 6.465 50.133 8.329 1.00 32.94 809 PHE A N 1
ATOM 6698 C CA . PHE A 1 809 ? 5.353 50.804 9.007 1.00 32.94 809 PHE A CA 1
ATOM 6699 C C . PHE A 1 809 ? 5.500 52.323 8.937 1.00 32.94 809 PHE A C 1
ATOM 6701 O O . PHE A 1 809 ? 6.347 52.917 9.602 1.00 32.94 809 PHE A O 1
ATOM 6708 N N . HIS A 1 810 ? 4.642 52.956 8.137 1.00 33.53 810 HIS A N 1
ATOM 6709 C CA . HIS A 1 810 ? 4.391 54.389 8.225 1.00 33.53 810 HIS A CA 1
ATOM 6710 C C . HIS A 1 810 ? 3.311 54.585 9.297 1.00 33.53 810 HIS A C 1
ATOM 6712 O O . HIS A 1 810 ? 2.140 54.318 9.055 1.00 33.53 810 HIS A O 1
ATOM 6718 N N . ILE A 1 811 ? 3.702 55.001 10.502 1.00 31.38 811 ILE A N 1
ATOM 6719 C CA . ILE A 1 811 ? 2.741 55.491 11.496 1.00 31.38 811 ILE A CA 1
ATOM 6720 C C . ILE A 1 811 ? 2.247 56.843 10.971 1.00 31.38 811 ILE A C 1
ATOM 6722 O O . ILE A 1 811 ? 3.042 57.777 10.825 1.00 31.38 811 ILE A O 1
ATOM 6726 N N . GLU A 1 812 ? 0.962 56.946 10.634 1.00 32.00 812 GLU A N 1
ATOM 6727 C CA . GLU A 1 812 ? 0.332 58.234 10.348 1.00 32.00 812 GLU A CA 1
ATOM 6728 C C . GLU A 1 812 ? 0.433 59.121 11.594 1.00 32.00 812 GLU A C 1
ATOM 6730 O O . GLU A 1 812 ? -0.044 58.779 12.677 1.00 32.00 812 GLU A O 1
ATOM 6735 N N . LYS A 1 813 ? 1.089 60.277 11.451 1.00 30.53 813 LYS A N 1
ATOM 6736 C CA . LYS A 1 813 ? 1.084 61.325 12.471 1.00 30.53 813 LYS A CA 1
ATOM 6737 C C . LYS A 1 813 ? -0.338 61.884 12.582 1.00 30.53 813 LYS A C 1
ATOM 6739 O O . LYS A 1 813 ? -0.696 62.805 11.853 1.00 30.53 813 LYS A O 1
ATOM 6744 N N . PHE A 1 814 ? -1.128 61.375 13.521 1.00 30.83 814 PHE A N 1
ATOM 6745 C CA . PHE A 1 814 ? -2.322 62.075 13.986 1.00 30.83 814 PHE A CA 1
ATOM 6746 C C . PHE A 1 814 ? -1.890 63.385 14.660 1.00 30.83 814 PHE A C 1
ATOM 6748 O O . PHE A 1 814 ? -1.310 63.373 15.744 1.00 30.83 814 PHE A O 1
ATOM 6755 N N . SER A 1 815 ? -2.142 64.528 14.012 1.00 32.66 815 SER A N 1
ATOM 6756 C CA . SER A 1 815 ? -2.026 65.843 14.650 1.00 32.66 815 SER A CA 1
ATOM 6757 C C . SER A 1 815 ? -3.415 66.328 15.046 1.00 32.66 815 SER A C 1
ATOM 6759 O O . SER A 1 815 ? -4.220 66.667 14.180 1.00 32.66 815 SER A O 1
ATOM 6761 N N . TRP A 1 816 ? -3.691 66.382 16.344 1.00 35.75 816 TRP A N 1
ATOM 6762 C CA . TRP A 1 816 ? -4.884 67.033 16.881 1.00 35.75 816 TRP A CA 1
ATOM 6763 C C . TRP A 1 816 ? -4.593 68.535 17.055 1.00 35.75 816 TRP A C 1
ATOM 6765 O O . TRP A 1 816 ? -3.542 68.896 17.590 1.00 35.75 816 TRP A O 1
ATOM 6775 N N . ARG A 1 817 ? -5.480 69.422 16.584 1.00 32.84 817 ARG A N 1
ATOM 6776 C CA . ARG A 1 817 ? -5.459 70.852 16.945 1.00 32.84 817 ARG A CA 1
ATOM 6777 C C . ARG A 1 817 ? -6.436 71.054 18.097 1.00 32.84 817 ARG A C 1
ATOM 6779 O O . ARG A 1 817 ? -7.630 70.898 17.892 1.00 32.84 817 ARG A O 1
ATOM 6786 N N . GLY A 1 818 ? -5.925 71.402 19.274 1.00 37.09 818 GLY A N 1
ATOM 6787 C CA . GLY A 1 818 ? -6.728 72.095 20.284 1.00 37.09 818 GLY A CA 1
ATOM 6788 C C . GLY A 1 818 ? -6.882 73.572 19.909 1.00 37.09 818 GLY A C 1
ATOM 6789 O O . GLY A 1 818 ? -6.041 74.102 19.174 1.00 37.09 818 GLY A O 1
ATOM 6790 N N . ASP A 1 819 ? -7.933 74.217 20.412 1.00 42.28 819 ASP A N 1
ATOM 6791 C CA . ASP A 1 819 ? -8.379 75.576 20.047 1.00 42.28 819 ASP A CA 1
ATOM 6792 C C . ASP A 1 819 ? -7.384 76.716 20.345 1.00 42.28 819 ASP A C 1
ATOM 6794 O O . ASP A 1 819 ? -7.583 77.851 19.918 1.00 42.28 819 ASP A O 1
ATOM 6798 N N . ASP A 1 820 ? -6.232 76.422 20.947 1.00 45.28 820 ASP A N 1
ATOM 6799 C CA . ASP A 1 820 ? -5.269 77.432 21.386 1.00 45.28 820 ASP A CA 1
ATOM 6800 C C . ASP A 1 820 ? -4.019 77.478 20.490 1.00 45.28 820 ASP A C 1
ATOM 6802 O O . ASP A 1 820 ? -2.892 77.532 20.973 1.00 45.28 820 ASP A O 1
ATOM 6806 N N . GLY A 1 821 ? -4.181 77.406 19.166 1.00 42.62 821 GLY A N 1
ATOM 6807 C CA . GLY A 1 821 ? -3.237 77.946 18.168 1.00 42.62 821 GLY A CA 1
ATOM 6808 C C . GLY A 1 821 ? -1.726 77.614 18.236 1.00 42.62 821 GLY A C 1
ATOM 6809 O O . GLY A 1 821 ? -0.963 78.242 17.502 1.00 42.62 821 GLY A O 1
ATOM 6810 N N . LYS A 1 822 ? -1.243 76.660 19.046 1.00 37.47 822 LYS A N 1
ATOM 6811 C CA . LYS A 1 822 ? 0.182 76.275 19.135 1.00 37.47 822 LYS A CA 1
ATOM 6812 C C . LYS A 1 822 ? 0.377 74.759 19.031 1.00 37.47 822 LYS A C 1
ATOM 6814 O O . LYS A 1 822 ? -0.186 73.984 19.794 1.00 37.47 822 LYS A O 1
ATOM 6819 N N . LYS A 1 823 ? 1.229 74.340 18.086 1.00 34.84 823 LYS A N 1
ATOM 6820 C CA . LYS A 1 823 ? 1.684 72.950 17.903 1.00 34.84 823 LYS A CA 1
ATOM 6821 C C . LYS A 1 823 ? 2.776 72.612 18.923 1.00 34.84 823 LYS A C 1
ATOM 6823 O O . LYS A 1 823 ? 3.860 73.178 18.836 1.00 34.84 823 LYS A O 1
ATOM 6828 N N . ASN A 1 824 ? 2.534 71.645 19.807 1.00 38.47 824 ASN A N 1
ATOM 6829 C CA . ASN A 1 824 ? 3.571 71.019 20.636 1.00 38.47 824 ASN A CA 1
ATOM 6830 C C . ASN A 1 824 ? 3.655 69.518 20.305 1.00 38.47 824 ASN A C 1
ATOM 6832 O O . ASN A 1 824 ? 2.756 68.756 20.642 1.00 38.47 824 ASN A O 1
ATOM 6836 N N . GLU A 1 825 ? 4.733 69.086 19.641 1.00 42.59 825 GLU A N 1
ATOM 6837 C CA . GLU A 1 825 ? 4.924 67.705 19.144 1.00 42.59 825 GLU A CA 1
ATOM 6838 C C . GLU A 1 825 ? 5.506 66.708 20.180 1.00 42.59 825 GLU A C 1
ATOM 6840 O O . GLU A 1 825 ? 5.697 65.542 19.848 1.00 42.59 825 GLU A O 1
ATOM 6845 N N . ASN A 1 826 ? 5.769 67.096 21.437 1.00 43.78 826 ASN A N 1
ATOM 6846 C CA . ASN A 1 826 ? 6.707 66.341 22.296 1.00 43.78 826 ASN A CA 1
ATOM 6847 C C . ASN A 1 826 ? 6.170 65.720 23.605 1.00 43.78 826 ASN A C 1
ATOM 6849 O O . ASN A 1 826 ? 6.977 65.341 24.452 1.00 43.78 826 ASN A O 1
ATOM 6853 N N . GLN A 1 827 ? 4.858 65.548 23.803 1.00 41.25 827 GLN A N 1
ATOM 6854 C CA . GLN A 1 827 ? 4.347 64.916 25.042 1.00 41.25 827 GLN A CA 1
ATOM 6855 C C . GLN A 1 827 ? 3.904 63.451 24.920 1.00 41.25 827 GLN A C 1
ATOM 6857 O O . GLN A 1 827 ? 3.921 62.745 25.923 1.00 41.25 827 GLN A O 1
ATOM 6862 N N . PHE A 1 828 ? 3.594 62.948 23.723 1.00 38.41 828 PHE A N 1
ATOM 6863 C CA . PHE A 1 828 ? 3.065 61.584 23.574 1.00 38.41 828 PHE A CA 1
ATOM 6864 C C . PHE A 1 828 ? 4.136 60.488 23.766 1.00 38.41 828 PHE A C 1
ATOM 6866 O O . PHE A 1 828 ? 3.892 59.468 24.404 1.00 38.41 828 PHE A O 1
ATOM 6873 N N . TRP A 1 829 ? 5.364 60.712 23.289 1.00 36.09 829 TRP A N 1
ATOM 6874 C CA . TRP A 1 829 ? 6.412 59.679 23.291 1.00 36.09 829 TRP A CA 1
ATOM 6875 C C . TRP A 1 829 ? 7.104 59.459 24.644 1.00 36.09 829 TRP A C 1
ATOM 6877 O O . TRP A 1 829 ? 7.660 58.387 24.872 1.00 36.09 829 TRP A O 1
ATOM 6887 N N . ASN A 1 830 ? 7.013 60.418 25.569 1.00 39.41 830 ASN A N 1
ATOM 6888 C CA . ASN A 1 830 ? 7.625 60.299 26.898 1.00 39.41 830 ASN A CA 1
ATOM 6889 C C . ASN A 1 830 ? 6.775 59.499 27.905 1.00 39.41 830 ASN A C 1
ATOM 6891 O O . ASN A 1 830 ? 7.286 59.151 28.965 1.00 39.41 830 ASN A O 1
ATOM 6895 N N . GLN A 1 831 ? 5.511 59.188 27.591 1.00 38.16 831 GLN A N 1
ATOM 6896 C CA . GLN A 1 831 ? 4.650 58.346 28.437 1.00 38.16 831 GLN A CA 1
ATOM 6897 C C . GLN A 1 831 ? 4.589 56.876 27.991 1.00 38.16 831 GLN A C 1
ATOM 6899 O O . GLN A 1 831 ? 4.291 56.017 28.814 1.00 38.16 831 GLN A O 1
ATOM 6904 N N . VAL A 1 832 ? 4.898 56.565 26.726 1.00 38.75 832 VAL A N 1
ATOM 6905 C CA . VAL A 1 832 ? 4.755 55.201 26.174 1.00 38.75 832 VAL A CA 1
ATOM 6906 C C . VAL A 1 832 ? 6.042 54.375 26.287 1.00 38.75 832 VAL A C 1
ATOM 6908 O O . VAL A 1 832 ? 5.981 53.159 26.445 1.00 38.75 832 VAL A O 1
ATOM 6911 N N . LEU A 1 833 ? 7.218 55.007 26.263 1.00 34.19 833 LEU A N 1
ATOM 6912 C CA . LEU A 1 833 ? 8.501 54.303 26.349 1.00 34.19 833 LEU A CA 1
ATOM 6913 C C . LEU A 1 833 ? 9.113 54.465 27.742 1.00 34.19 833 LEU A C 1
ATOM 6915 O O . LEU A 1 833 ? 9.990 55.293 27.989 1.00 34.19 833 LEU A O 1
ATOM 6919 N N . GLY A 1 834 ? 8.608 53.642 28.662 1.00 31.64 834 GLY A N 1
ATOM 6920 C CA . GLY A 1 834 ? 9.210 53.408 29.968 1.00 31.64 834 GLY A CA 1
ATOM 6921 C C . GLY A 1 834 ? 10.684 52.998 29.860 1.00 31.64 834 GLY A C 1
ATOM 6922 O O . GLY A 1 834 ? 11.094 52.260 28.968 1.00 31.64 834 GLY A O 1
ATOM 6923 N N . ARG A 1 835 ? 11.475 53.527 30.797 1.00 36.38 835 ARG A N 1
ATOM 6924 C CA . ARG A 1 835 ? 12.914 53.315 31.009 1.00 36.38 835 ARG A CA 1
ATOM 6925 C C . ARG A 1 835 ? 13.363 51.861 30.799 1.00 36.38 835 ARG A C 1
ATOM 6927 O O . ARG A 1 835 ? 12.844 50.963 31.452 1.00 36.38 835 ARG A O 1
ATOM 6934 N N . GLY A 1 836 ? 14.442 51.659 30.040 1.00 30.88 836 GLY A N 1
ATOM 6935 C CA . GLY A 1 836 ? 15.139 50.372 30.014 1.00 30.88 836 GLY A CA 1
ATOM 6936 C C . GLY A 1 836 ? 16.416 50.352 29.177 1.00 30.88 836 GLY A C 1
ATOM 6937 O O . GLY A 1 836 ? 16.371 50.080 27.990 1.00 30.88 836 GLY A O 1
ATOM 6938 N N . MET A 1 837 ? 17.548 50.569 29.850 1.00 28.47 837 MET A N 1
ATOM 6939 C CA . MET A 1 837 ? 18.907 50.129 29.489 1.00 28.47 837 MET A CA 1
ATOM 6940 C C . MET A 1 837 ? 19.678 50.852 28.366 1.00 28.47 837 MET A C 1
ATOM 6942 O O . MET A 1 837 ? 19.632 50.542 27.181 1.00 28.47 837 MET A O 1
ATOM 6946 N N . HIS A 1 838 ? 20.538 51.765 28.830 1.00 30.41 838 HIS A N 1
ATOM 6947 C CA . HIS A 1 838 ? 21.847 52.061 28.251 1.00 30.41 838 HIS A CA 1
ATOM 6948 C C . HIS A 1 838 ? 22.748 50.818 28.206 1.00 30.41 838 HIS A C 1
ATOM 6950 O O . HIS A 1 838 ? 22.822 50.078 29.183 1.00 30.41 838 HIS A O 1
ATOM 6956 N N . GLY A 1 839 ? 23.539 50.678 27.140 1.00 29.84 839 GLY A N 1
ATOM 6957 C CA . GLY A 1 839 ? 24.645 49.719 27.106 1.00 29.84 839 GLY A CA 1
ATOM 6958 C C . GLY A 1 839 ? 25.389 49.692 25.777 1.00 29.84 839 GLY A C 1
ATOM 6959 O O . GLY A 1 839 ? 25.166 48.820 24.952 1.00 29.84 839 GLY A O 1
ATOM 6960 N N . ARG A 1 840 ? 26.273 50.671 25.566 1.00 30.45 840 ARG A N 1
ATOM 6961 C CA . ARG A 1 840 ? 27.254 50.725 24.470 1.00 30.45 840 ARG A CA 1
ATOM 6962 C C . ARG A 1 840 ? 28.070 49.426 24.378 1.00 30.45 840 ARG A C 1
ATOM 6964 O O . ARG A 1 840 ? 28.568 48.970 25.398 1.00 30.45 840 ARG A O 1
ATOM 6971 N N . THR A 1 841 ? 28.395 48.979 23.164 1.00 29.48 841 THR A N 1
ATOM 6972 C CA . THR A 1 841 ? 29.798 48.859 22.708 1.00 29.48 841 THR A CA 1
ATOM 6973 C C . THR A 1 841 ? 29.885 48.606 21.200 1.00 29.48 841 THR A C 1
ATOM 6975 O O . THR A 1 841 ? 29.243 47.727 20.640 1.00 29.48 841 THR A O 1
ATOM 6978 N N . ARG A 1 842 ? 30.698 49.442 20.546 1.00 30.73 842 ARG A N 1
ATOM 6979 C CA . ARG A 1 842 ? 31.259 49.244 19.207 1.00 30.73 842 ARG A CA 1
ATOM 6980 C C . ARG A 1 842 ? 32.313 48.138 19.270 1.00 30.73 842 ARG A C 1
ATOM 6982 O O . ARG A 1 842 ? 33.142 48.193 20.172 1.00 30.73 842 ARG A O 1
ATOM 6989 N N . SER A 1 843 ? 32.388 47.289 18.248 1.00 29.28 843 SER A N 1
ATOM 6990 C CA . SER A 1 843 ? 33.659 46.891 17.622 1.00 29.28 843 SER A CA 1
ATOM 6991 C C . SER A 1 843 ? 33.403 46.087 16.345 1.00 29.28 843 SER A C 1
ATOM 6993 O O . SER A 1 843 ? 32.837 45.004 16.377 1.00 29.28 843 SER A O 1
ATOM 6995 N N . THR A 1 844 ? 33.863 46.664 15.240 1.00 35.31 844 THR A N 1
ATOM 6996 C CA . THR A 1 844 ? 34.368 46.044 14.005 1.00 35.31 844 THR A CA 1
ATOM 6997 C C . THR A 1 844 ? 34.768 44.562 14.103 1.00 35.31 844 THR A C 1
ATOM 6999 O O . THR A 1 844 ? 35.630 44.233 14.919 1.00 35.31 844 THR A O 1
ATOM 7002 N N . ARG A 1 845 ? 34.279 43.699 13.205 1.00 32.69 845 ARG A N 1
ATOM 7003 C CA . ARG A 1 845 ? 34.865 43.373 11.891 1.00 32.69 845 ARG A CA 1
ATOM 7004 C C . ARG A 1 845 ? 33.859 42.606 11.039 1.00 32.69 845 ARG A C 1
ATOM 7006 O O . ARG A 1 845 ? 33.043 41.882 11.647 1.00 32.69 845 ARG A O 1
#

Organism: Strigamia maritima (NCBI:txid126957)